Protein AF-0000000085127677 (afdb_homodimer)

Solvent-accessible surface area (backbone atoms only — not comparable to full-atom values): 38366 Å² total; per-residue (Å²): 137,76,63,18,70,44,64,73,55,46,83,66,64,70,62,56,57,54,57,67,60,68,71,52,86,83,48,43,62,21,52,59,93,54,67,36,57,87,72,43,58,60,69,57,51,51,53,11,41,50,47,28,53,69,75,38,38,52,62,23,38,24,76,62,51,40,48,37,51,64,69,30,37,47,43,50,28,52,55,39,33,79,61,53,30,76,81,55,54,45,87,47,40,32,43,24,37,18,36,49,23,35,54,30,38,48,28,66,41,42,40,38,72,70,35,34,31,36,31,40,38,59,24,51,44,58,58,53,44,31,36,19,42,39,33,34,46,61,41,53,30,56,52,51,77,49,18,64,40,59,70,61,41,49,52,50,42,69,73,60,64,35,67,33,35,45,42,43,50,35,23,20,57,44,58,15,21,35,39,38,65,70,53,44,52,48,52,42,49,48,17,48,75,67,69,25,36,33,34,40,42,42,57,27,59,80,32,33,38,87,62,76,66,69,68,48,64,77,38,46,25,81,79,39,85,67,18,53,75,23,37,32,39,31,32,40,38,35,67,74,58,28,35,2,47,23,40,15,24,32,34,38,36,69,68,62,42,53,48,31,41,55,53,38,40,32,35,31,39,39,52,35,24,36,44,39,33,21,50,24,39,31,56,70,70,60,53,54,65,62,53,41,53,52,49,23,53,54,45,39,52,21,45,50,41,41,51,51,35,42,51,70,57,45,36,75,41,43,48,67,64,82,50,53,26,38,52,34,36,31,36,31,38,60,28,52,97,75,42,69,49,42,24,62,61,42,43,57,39,14,47,77,54,33,23,42,52,38,53,30,38,68,25,27,70,48,84,54,52,50,26,22,28,33,37,22,40,44,71,37,55,54,67,55,37,42,51,33,41,49,33,41,36,51,23,59,73,97,135,76,64,19,70,43,64,73,55,45,83,67,64,71,62,54,58,55,55,66,62,63,74,52,86,82,48,42,60,20,50,60,93,54,67,35,56,88,71,43,57,58,69,57,49,52,52,11,40,50,48,27,54,70,75,39,37,52,63,22,38,23,74,62,51,40,49,35,51,64,68,29,35,48,43,49,27,52,56,39,31,77,60,54,29,75,81,55,52,44,87,47,40,32,44,23,37,17,37,48,23,36,54,31,35,49,27,66,41,43,42,36,73,71,36,33,31,36,30,39,38,58,25,50,44,58,59,53,43,30,36,19,44,39,33,34,46,60,41,54,31,57,51,52,78,48,18,64,40,62,70,61,41,49,52,49,43,71,72,58,64,35,66,34,36,44,43,43,48,35,23,20,57,43,58,16,21,35,40,38,63,68,52,44,53,49,52,41,48,48,18,46,75,67,70,25,36,33,36,41,42,42,56,27,59,79,33,32,38,87,63,77,68,68,68,48,63,76,38,46,24,81,80,38,85,67,17,53,75,24,36,32,39,31,33,42,38,33,66,76,59,31,35,2,46,23,40,15,23,33,33,39,37,67,69,61,41,53,50,31,41,55,53,39,41,33,34,30,40,38,50,36,25,36,45,39,34,22,50,25,39,32,56,70,69,60,51,54,66,62,53,41,55,52,50,24,53,53,45,39,53,22,46,50,41,41,50,52,33,42,51,71,57,44,36,74,43,44,48,66,62,84,53,54,26,38,52,33,35,31,36,32,39,58,28,52,96,76,42,70,49,41,24,64,62,40,43,57,39,12,45,76,55,33,22,44,53,36,53,30,38,71,25,26,70,49,85,54,52,49,27,22,28,32,37,23,39,43,69,39,54,54,68,53,36,44,52,33,41,48,32,42,36,51,23,60,72,98

Organism: Delftia acidovorans (strain DSM 14801 / SPH-1) (NCBI:txid398578)

Structure (mmCIF, N/CA/C/O backbone):
data_AF-0000000085127677-model_v1
#
loop_
_entity.id
_entity.type
_entity.pdbx_description
1 polymer 'Putative transcriptional regulator, GntR family'
#
loop_
_atom_site.group_PDB
_atom_site.id
_atom_site.type_symbol
_atom_site.label_atom_id
_atom_site.label_alt_id
_atom_site.label_comp_id
_atom_site.label_asym_id
_atom_site.label_entity_id
_atom_site.label_seq_id
_atom_site.pdbx_PDB_ins_code
_atom_site.Cartn_x
_atom_site.Cartn_y
_atom_site.Cartn_z
_atom_site.occupancy
_atom_site.B_iso_or_equiv
_atom_site.auth_seq_id
_atom_site.auth_comp_id
_atom_site.auth_asym_id
_atom_site.auth_atom_id
_atom_site.pdbx_PDB_model_num
ATOM 1 N N . MET A 1 1 ? -1.82 -17.406 19.344 1 90.94 1 MET A N 1
ATOM 2 C CA . MET A 1 1 ? -0.785 -17.078 18.375 1 90.94 1 MET A CA 1
ATOM 3 C C . MET A 1 1 ? 0.222 -16.094 18.953 1 90.94 1 MET A C 1
ATOM 5 O O . MET A 1 1 ? -0.141 -15.234 19.766 1 90.94 1 MET A O 1
ATOM 9 N N . GLN A 1 2 ? 1.436 -16.266 18.641 1 93.88 2 GLN A N 1
ATOM 10 C CA . GLN A 1 2 ? 2.479 -15.344 19.078 1 93.88 2 GLN A CA 1
ATOM 11 C C . GLN A 1 2 ? 2.793 -14.312 18 1 93.88 2 GLN A C 1
ATOM 13 O O . GLN A 1 2 ? 3.24 -14.672 16.906 1 93.88 2 GLN A O 1
ATOM 18 N N . PHE A 1 3 ? 2.582 -13.047 18.297 1 97.56 3 PHE A N 1
ATOM 19 C CA . PHE A 1 3 ? 2.764 -11.961 17.328 1 97.56 3 PHE A CA 1
ATOM 20 C C . PHE A 1 3 ? 4.16 -11.367 17.453 1 97.56 3 PHE A C 1
ATOM 22 O O . PHE A 1 3 ? 4.883 -11.641 18.406 1 97.56 3 PHE A O 1
ATOM 29 N N . ALA A 1 4 ? 4.566 -10.664 16.469 1 97.81 4 ALA A N 1
ATOM 30 C CA . ALA A 1 4 ? 5.883 -10.031 16.422 1 97.81 4 ALA A CA 1
ATOM 31 C C . ALA A 1 4 ? 6.039 -9.023 17.562 1 97.81 4 ALA A C 1
ATOM 33 O O . ALA A 1 4 ? 5.094 -8.297 17.891 1 97.81 4 ALA A O 1
ATOM 34 N N . ASP A 1 5 ? 7.234 -8.836 18.078 1 96.56 5 ASP A N 1
ATOM 35 C CA . ASP A 1 5 ? 7.535 -7.98 19.219 1 96.56 5 ASP A CA 1
ATOM 36 C C . ASP A 1 5 ? 7.324 -6.508 18.891 1 96.56 5 ASP A C 1
ATOM 38 O O . ASP A 1 5 ? 6.988 -5.703 19.75 1 96.56 5 ASP A O 1
ATOM 42 N N . ARG A 1 6 ? 7.477 -6.168 17.672 1 96.25 6 ARG A N 1
ATOM 43 C CA . ARG A 1 6 ? 7.395 -4.773 17.25 1 96.25 6 ARG A CA 1
ATOM 44 C C . ARG A 1 6 ? 6.004 -4.203 17.5 1 96.25 6 ARG A C 1
ATOM 46 O O . ARG A 1 6 ? 5.84 -2.99 17.641 1 96.25 6 ARG A O 1
ATOM 53 N N . LEU A 1 7 ? 4.996 -5.066 17.578 1 95.94 7 LEU A N 1
ATOM 54 C CA . LEU A 1 7 ? 3.631 -4.609 17.797 1 95.94 7 LEU A CA 1
ATOM 55 C C . LEU A 1 7 ? 3.479 -4.031 19.203 1 95.94 7 LEU A C 1
ATOM 57 O O . LEU A 1 7 ? 2.531 -3.291 19.469 1 95.94 7 LEU A O 1
ATOM 61 N N . ASN A 1 8 ? 4.367 -4.371 20.062 1 92.75 8 ASN A N 1
ATOM 62 C CA . ASN A 1 8 ? 4.336 -3.871 21.438 1 92.75 8 ASN A CA 1
ATOM 63 C C . ASN A 1 8 ? 4.785 -2.414 21.516 1 92.75 8 ASN A C 1
ATOM 65 O O . ASN A 1 8 ? 4.598 -1.753 22.531 1 92.75 8 ASN A O 1
ATOM 69 N N . ASN A 1 9 ? 5.363 -1.954 20.453 1 88.94 9 ASN A N 1
ATOM 70 C CA . ASN A 1 9 ? 5.902 -0.599 20.453 1 88.94 9 ASN A CA 1
ATOM 71 C C . ASN A 1 9 ? 4.816 0.435 20.172 1 88.94 9 ASN A C 1
ATOM 73 O O . ASN A 1 9 ? 5.043 1.637 20.312 1 88.94 9 ASN A O 1
ATOM 77 N N . VAL A 1 10 ? 3.621 -0.015 19.734 1 86.69 10 VAL A N 1
ATOM 78 C CA . VAL A 1 10 ? 2.631 0.918 19.203 1 86.69 10 VAL A CA 1
ATOM 79 C C . VAL A 1 10 ? 1.512 1.114 20.234 1 86.69 10 VAL A C 1
ATOM 81 O O . VAL A 1 10 ? 1.191 0.199 21 1 86.69 10 VAL A O 1
ATOM 84 N N . GLU A 1 11 ? 1.084 2.346 20.328 1 73.88 11 GLU A N 1
ATOM 85 C CA . GLU A 1 11 ? -0.063 2.705 21.156 1 73.88 11 GLU A CA 1
ATOM 86 C C . GLU A 1 11 ? -1.333 2.824 20.312 1 73.88 11 GLU A C 1
ATOM 88 O O . GLU A 1 11 ? -1.401 3.643 19.391 1 73.88 11 GLU A O 1
ATOM 93 N N . THR A 1 12 ? -2.105 1.865 20.062 1 63.16 12 THR A N 1
ATOM 94 C CA . THR A 1 12 ? -3.252 1.882 19.156 1 63.16 12 THR A CA 1
ATOM 95 C C . THR A 1 12 ? -4.434 2.602 19.797 1 63.16 12 THR A C 1
ATOM 97 O O . THR A 1 12 ? -5.285 3.152 19.094 1 63.16 12 THR A O 1
ATOM 100 N N . SER A 1 13 ? -4.535 2.795 20.984 1 54.28 13 SER A N 1
ATOM 101 C CA . SER A 1 13 ? -5.766 3.074 21.703 1 54.28 13 SER A CA 1
ATOM 102 C C . SER A 1 13 ? -6.285 4.473 21.406 1 54.28 13 SER A C 1
ATOM 104 O O . SER A 1 13 ? -7.473 4.652 21.109 1 54.28 13 SER A O 1
ATOM 106 N N . ALA A 1 14 ? -5.523 5.512 21.344 1 52.84 14 ALA A N 1
ATOM 107 C CA . ALA A 1 14 ? -6.102 6.848 21.422 1 52.84 14 ALA A CA 1
ATOM 108 C C . ALA A 1 14 ? -6.719 7.27 20.094 1 52.84 14 ALA A C 1
ATOM 110 O O . ALA A 1 14 ? -7.797 7.867 20.062 1 52.84 14 ALA A O 1
ATOM 111 N N . ILE A 1 15 ? -6.203 6.918 18.953 1 54.12 15 ILE A N 1
ATOM 112 C CA . ILE A 1 15 ? -6.648 7.375 17.641 1 54.12 15 ILE A CA 1
ATOM 113 C C . ILE A 1 15 ? -7.918 6.629 17.234 1 54.12 15 ILE A C 1
ATOM 115 O O . ILE A 1 15 ? -8.859 7.23 16.703 1 54.12 15 ILE A O 1
ATOM 119 N N . ARG A 1 16 ? -7.883 5.387 17.562 1 56.28 16 ARG A N 1
ATOM 120 C CA . ARG A 1 16 ? -9.047 4.59 17.188 1 56.28 16 ARG A CA 1
ATOM 121 C C . ARG A 1 16 ? -10.305 5.094 17.891 1 56.28 16 ARG A C 1
ATOM 123 O O . ARG A 1 16 ? -11.383 5.137 17.297 1 56.28 16 ARG A O 1
ATOM 130 N N . GLU A 1 17 ? -10.094 5.445 19.062 1 55.34 17 GLU A N 1
ATOM 131 C CA . GLU A 1 17 ? -11.234 5.898 19.844 1 55.34 17 GLU A CA 1
ATOM 132 C C . GLU A 1 17 ? -11.773 7.227 19.328 1 55.34 17 GLU A C 1
ATOM 134 O O . GLU A 1 17 ? -12.984 7.461 19.344 1 55.34 17 GLU A O 1
ATOM 139 N N . LEU A 1 18 ? -10.875 7.945 18.875 1 55.28 18 LEU A N 1
ATOM 140 C CA . LEU A 1 18 ? -11.305 9.258 18.406 1 55.2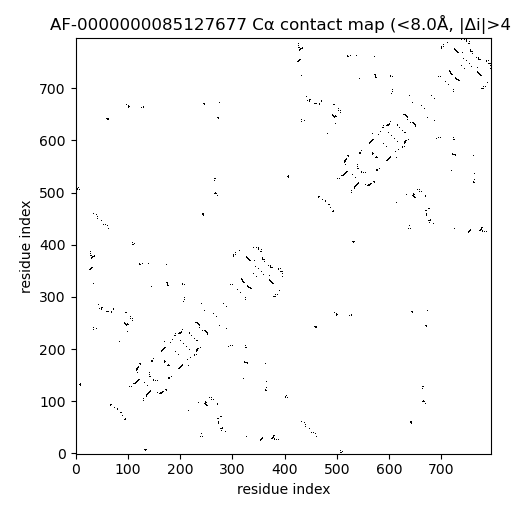8 18 LEU A CA 1
ATOM 141 C C . LEU A 1 18 ? -12.07 9.141 17.094 1 55.28 18 LEU A C 1
ATOM 143 O O . LEU A 1 18 ? -13.094 9.812 16.906 1 55.28 18 LEU A O 1
ATOM 147 N N . PHE A 1 19 ? -11.711 8.219 16.203 1 55.38 19 PHE A N 1
ATOM 148 C CA . PHE A 1 19 ? -12.32 8.141 14.875 1 55.38 19 PHE A CA 1
ATOM 149 C C . PHE A 1 19 ? -13.656 7.426 14.938 1 55.38 19 PHE A C 1
ATOM 151 O O . PHE A 1 19 ? -14.523 7.633 14.078 1 55.38 19 PHE A O 1
ATOM 158 N N . LYS A 1 20 ? -13.82 6.723 16.016 1 54.53 20 LYS A N 1
ATOM 159 C CA . LYS A 1 20 ? -15.109 6.062 16.203 1 54.53 20 LYS A CA 1
ATOM 160 C C . LYS A 1 20 ? -16.203 7.078 16.516 1 54.53 20 LYS A C 1
ATOM 162 O O . LYS A 1 20 ? -17.375 6.832 16.234 1 54.53 20 LYS A O 1
ATOM 167 N N . LEU A 1 21 ? -15.812 8.188 16.969 1 53.25 21 LEU A N 1
ATOM 168 C CA . LEU A 1 21 ? -16.766 9.203 17.375 1 53.25 21 LEU A CA 1
ATOM 169 C C . LEU A 1 21 ? -17.219 10.047 16.188 1 53.25 21 LEU A C 1
ATOM 171 O O . LEU A 1 21 ? -18.25 10.719 16.234 1 53.25 21 LEU A O 1
ATOM 175 N N . LEU A 1 22 ? -16.469 9.836 14.945 1 55.22 22 LEU A N 1
ATOM 176 C CA . LEU A 1 22 ? -16.672 10.625 13.742 1 55.22 22 LEU A CA 1
ATOM 177 C C . LEU A 1 22 ? -17.844 10.102 12.938 1 55.22 22 LEU A C 1
ATOM 179 O O . LEU A 1 22 ? -17.875 8.93 12.555 1 55.22 22 LEU A O 1
ATOM 183 N N . GLY A 1 23 ? -19.094 10.164 13.547 1 59.16 23 GLY A N 1
ATOM 184 C CA . GLY A 1 23 ? -20.156 9.68 12.68 1 59.16 23 GLY A CA 1
ATOM 185 C C . GLY A 1 23 ? -21.531 9.719 13.32 1 59.16 23 GLY A C 1
ATOM 186 O O . GLY A 1 23 ? -22.516 9.305 12.719 1 59.16 23 GLY A O 1
ATOM 187 N N . LYS A 1 24 ? -21.484 10.188 14.555 1 62.81 24 LYS A N 1
ATOM 188 C CA . LYS A 1 24 ? -22.797 10.234 15.195 1 62.81 24 LYS A CA 1
ATOM 189 C C . LYS A 1 24 ? -23.625 11.391 14.641 1 62.81 24 LYS A C 1
ATOM 191 O O . LYS A 1 24 ? -23.141 12.508 14.508 1 62.81 24 LYS A O 1
ATOM 196 N N . PRO A 1 25 ? -24.906 11.023 14.266 1 76.19 25 PRO A N 1
ATOM 197 C CA . PRO A 1 25 ? -25.781 12.078 13.758 1 76.19 25 PRO A CA 1
ATOM 198 C C . PRO A 1 25 ? -25.906 13.258 14.719 1 76.19 25 PRO A C 1
ATOM 200 O O . PRO A 1 25 ? -25.938 13.062 15.938 1 76.19 25 PRO A O 1
ATOM 203 N N . GLY A 1 26 ? -25.812 14.523 14.211 1 81 26 GLY A N 1
ATOM 204 C CA . GLY A 1 26 ? -26.031 15.719 15.008 1 81 26 GLY A CA 1
ATOM 205 C C . GLY A 1 26 ? -24.75 16.328 15.539 1 81 26 GLY A C 1
ATOM 206 O O . GLY A 1 26 ? -24.734 17.469 15.992 1 81 26 GLY A O 1
ATOM 207 N N . ILE A 1 27 ? -23.75 15.586 15.477 1 89.5 27 ILE A N 1
ATOM 208 C CA . ILE A 1 27 ? -22.469 16.078 15.969 1 89.5 27 ILE A CA 1
ATOM 209 C C . ILE A 1 27 ? -21.766 16.875 14.867 1 89.5 27 ILE A C 1
ATOM 211 O O . ILE A 1 27 ? -21.688 16.422 13.727 1 89.5 27 ILE A O 1
ATOM 215 N N . ILE A 1 28 ? -21.391 18.172 15.211 1 93.88 28 ILE A N 1
ATOM 216 C CA . ILE A 1 28 ? -20.5 18.938 14.344 1 93.88 28 ILE A CA 1
ATOM 217 C C . ILE A 1 28 ? -19.047 18.516 14.602 1 93.88 28 ILE A C 1
ATOM 219 O O . ILE A 1 28 ? -18.516 18.719 15.695 1 93.88 28 ILE A O 1
ATOM 223 N N . SER A 1 29 ? -18.469 17.922 13.609 1 92.69 29 SER A N 1
ATOM 224 C CA . SER A 1 29 ? -17.125 17.359 13.82 1 92.69 29 SER A CA 1
ATOM 225 C C . SER A 1 29 ? -16.047 18.281 13.258 1 92.69 29 SER A C 1
ATOM 227 O O . SER A 1 29 ? -16.078 18.641 12.078 1 92.69 29 SER A O 1
ATOM 229 N N . PHE A 1 30 ? -15.125 18.625 14.125 1 94.81 30 PHE A N 1
ATOM 230 C CA . PHE A 1 30 ? -13.891 19.297 13.734 1 94.81 30 PHE A CA 1
ATOM 231 C C . PHE A 1 30 ? -12.703 18.359 13.875 1 94.81 30 PHE A C 1
ATOM 233 O O . PHE A 1 30 ? -11.555 18.797 13.938 1 94.81 30 PHE A O 1
ATOM 240 N N . ALA A 1 31 ? -12.992 17.031 13.938 1 90.19 31 ALA A N 1
ATOM 241 C CA . ALA A 1 31 ? -11.969 16.047 14.258 1 90.19 31 ALA A CA 1
ATOM 242 C C . ALA A 1 31 ? -11.273 15.547 13 1 90.19 31 ALA A C 1
ATOM 244 O O . ALA A 1 31 ? -10.172 14.992 13.062 1 90.19 31 ALA A O 1
ATOM 245 N N . GLY A 1 32 ? -11.867 15.703 11.867 1 84.31 32 GLY A N 1
ATOM 246 C CA . GLY A 1 32 ? -11.375 15.078 10.648 1 84.31 32 GLY A CA 1
ATOM 247 C C . GLY A 1 32 ? -10.125 15.742 10.109 1 84.31 32 GLY A C 1
ATOM 248 O O . GLY A 1 32 ? -10.055 16.969 10.023 1 84.31 32 GLY A O 1
ATOM 249 N N . GLY A 1 33 ? -9.125 14.992 9.82 1 85.56 33 GLY A N 1
ATOM 250 C CA . GLY A 1 33 ? -7.922 15.477 9.164 1 85.56 33 GLY A CA 1
ATOM 251 C C . GLY A 1 33 ? -7.902 15.203 7.676 1 85.56 33 GLY A C 1
ATOM 252 O O . GLY A 1 33 ? -6.883 14.758 7.137 1 85.56 33 GLY A O 1
ATOM 253 N N . PHE A 1 34 ? -9.094 15.375 7.055 1 90.25 34 PHE A N 1
ATOM 254 C CA . PHE A 1 34 ? -9.211 15.062 5.633 1 90.25 34 PHE A CA 1
ATOM 255 C C . PHE A 1 34 ? -9.992 16.156 4.906 1 90.25 34 PHE A C 1
ATOM 257 O O . PHE A 1 34 ? -10.734 16.922 5.531 1 90.25 34 PHE A O 1
ATOM 264 N N . PRO A 1 35 ? -9.812 16.266 3.604 1 94.25 35 PRO A N 1
ATOM 265 C CA . PRO A 1 35 ? -10.477 17.297 2.811 1 94.25 35 PRO A CA 1
ATOM 266 C C . PRO A 1 35 ? -11.984 17.094 2.719 1 94.25 35 PRO A C 1
ATOM 268 O O . PRO A 1 35 ? -12.477 15.992 3 1 94.25 35 PRO A O 1
ATOM 271 N N . ASP A 1 36 ? -12.648 18.141 2.4 1 94.38 36 ASP A N 1
ATOM 272 C CA . ASP A 1 36 ? -14.086 18.094 2.148 1 94.38 36 ASP A CA 1
ATOM 273 C C . ASP A 1 36 ? -14.391 17.422 0.81 1 94.38 36 ASP A C 1
ATOM 275 O O . ASP A 1 36 ? -13.906 17.859 -0.235 1 94.38 36 ASP A O 1
ATOM 279 N N . SER A 1 37 ? -15.219 16.453 0.85 1 93.69 37 SER A N 1
ATOM 280 C CA . SER A 1 37 ? -15.57 15.727 -0.366 1 93.69 37 SER A CA 1
ATOM 281 C C . SER A 1 37 ? -16.266 16.641 -1.368 1 93.69 37 SER A C 1
ATOM 283 O O . SER A 1 37 ? -16.219 16.391 -2.576 1 93.69 37 SER A O 1
ATOM 285 N N . ALA A 1 38 ? -16.906 17.672 -0.867 1 92.94 38 ALA A N 1
ATOM 286 C CA . ALA A 1 38 ? -17.609 18.609 -1.729 1 92.94 38 ALA A CA 1
ATOM 287 C C . ALA A 1 38 ? -16.625 19.391 -2.602 1 92.94 38 ALA A C 1
ATOM 289 O O . ALA A 1 38 ? -17.016 20.016 -3.592 1 92.94 38 ALA A O 1
ATOM 290 N N . MET A 1 39 ? -15.344 19.359 -2.277 1 93.94 39 MET A N 1
ATOM 291 C CA . MET A 1 39 ? -14.328 20.125 -2.994 1 93.94 39 MET A CA 1
ATOM 292 C C . MET A 1 39 ? -13.711 19.297 -4.109 1 93.94 39 MET A C 1
ATOM 294 O O . MET A 1 39 ? -12.938 19.812 -4.918 1 93.94 39 MET A O 1
ATOM 298 N N . PHE A 1 40 ? -14.094 18 -4.195 1 96.75 40 PHE A N 1
ATOM 299 C CA . PHE A 1 40 ? -13.484 17.156 -5.207 1 96.75 40 PHE A CA 1
ATOM 300 C C . PHE A 1 40 ? -13.953 17.547 -6.602 1 96.75 40 PHE A C 1
ATOM 302 O O . PHE A 1 40 ? -15.133 17.828 -6.809 1 96.75 40 PHE A O 1
ATOM 309 N N . ASP A 1 41 ? -13.086 17.562 -7.508 1 98 41 ASP A N 1
ATOM 310 C CA . ASP A 1 41 ? -13.422 17.766 -8.914 1 98 41 ASP A CA 1
ATOM 311 C C . ASP A 1 41 ? -13.883 16.453 -9.555 1 98 41 ASP A C 1
ATOM 313 O O . ASP A 1 41 ? -13.203 15.898 -10.422 1 98 41 ASP A O 1
ATOM 317 N N . VAL A 1 42 ? -15.07 16.031 -9.227 1 98.19 42 VAL A N 1
ATOM 318 C CA . VAL A 1 42 ? -15.617 14.742 -9.617 1 98.19 42 VAL A CA 1
ATOM 319 C C . VAL A 1 42 ? -15.656 14.641 -11.141 1 98.19 42 VAL A C 1
ATOM 321 O O . VAL A 1 42 ? -15.258 13.625 -11.719 1 98.19 42 VAL A O 1
ATOM 324 N N . ALA A 1 43 ? -16.109 15.727 -11.797 1 98.12 43 ALA A N 1
ATOM 325 C CA . ALA A 1 43 ? -16.203 15.719 -13.258 1 98.12 43 ALA A CA 1
ATOM 326 C C . ALA A 1 43 ? -14.828 15.562 -13.891 1 98.12 43 ALA A C 1
ATOM 328 O O . ALA A 1 43 ? -14.664 14.805 -14.852 1 98.12 43 ALA A O 1
ATOM 329 N N . GLY A 1 44 ? -13.828 16.328 -13.391 1 98.56 44 GLY A N 1
ATOM 330 C CA . GLY A 1 44 ? -12.477 16.234 -13.906 1 98.56 44 GLY A CA 1
ATOM 331 C C . GLY A 1 44 ? -11.852 14.875 -13.711 1 98.56 44 GLY A C 1
ATOM 332 O O . GLY A 1 44 ? -11.203 14.344 -14.617 1 98.56 44 GLY A O 1
ATOM 333 N N . ILE A 1 45 ? -12.07 14.25 -12.562 1 98.69 45 ILE A N 1
ATOM 334 C CA . ILE A 1 45 ? -11.516 12.93 -12.258 1 98.69 45 ILE A CA 1
ATOM 335 C C . ILE A 1 45 ? -12.203 11.875 -13.109 1 98.69 45 ILE A C 1
ATOM 337 O O . ILE A 1 45 ? -11.555 10.945 -13.602 1 98.69 45 ILE A O 1
ATOM 341 N N . SER A 1 46 ? -13.523 12.031 -13.25 1 98.56 46 SER A N 1
ATOM 342 C CA . SER A 1 46 ? -14.266 11.125 -14.117 1 98.56 46 SER A CA 1
ATOM 343 C C . SER A 1 46 ? -13.727 11.164 -15.539 1 98.56 46 SER A C 1
ATOM 345 O O . SER A 1 46 ? -13.484 10.117 -16.141 1 98.56 46 SER A O 1
ATOM 347 N N . ALA A 1 47 ? -13.508 12.352 -16.078 1 98.62 47 ALA A N 1
ATOM 348 C CA . ALA A 1 47 ? -12.961 12.508 -17.422 1 98.62 47 ALA A CA 1
ATOM 349 C C . ALA A 1 47 ? -11.562 11.906 -17.516 1 98.62 47 ALA A C 1
ATOM 351 O O . ALA A 1 47 ? -11.227 11.273 -18.516 1 98.62 47 ALA A O 1
ATOM 352 N N . ALA A 1 48 ? -10.773 12.094 -16.531 1 98.75 48 ALA A N 1
ATOM 353 C CA . ALA A 1 48 ? -9.406 11.586 -16.5 1 98.75 48 ALA A CA 1
ATOM 354 C C . ALA A 1 48 ? -9.398 10.055 -16.484 1 98.75 48 ALA A C 1
ATOM 356 O O . ALA A 1 48 ? -8.594 9.43 -17.188 1 98.75 48 ALA A O 1
ATOM 357 N N . SER A 1 49 ? -10.266 9.453 -15.656 1 98.56 49 SER A N 1
ATOM 358 C CA . SER A 1 49 ? -10.344 7.996 -15.594 1 98.56 49 SER A CA 1
ATOM 359 C C . SER A 1 49 ? -10.789 7.406 -16.922 1 98.56 49 SER A C 1
ATOM 361 O O . SER A 1 49 ? -10.258 6.375 -17.359 1 98.56 49 SER A O 1
ATOM 363 N N . GLN A 1 50 ? -11.695 8.055 -17.562 1 98.31 50 GLN A N 1
ATOM 364 C CA . GLN A 1 50 ? -12.148 7.613 -18.875 1 98.31 50 GLN A CA 1
ATOM 365 C C . GLN A 1 50 ? -11.039 7.734 -19.906 1 98.31 50 GLN A C 1
ATOM 367 O O . GLN A 1 50 ? -10.844 6.836 -20.719 1 98.31 50 GLN A O 1
ATOM 372 N N . ALA A 1 51 ? -10.344 8.812 -19.875 1 98.62 51 ALA A N 1
ATOM 373 C CA . ALA A 1 51 ? -9.234 9.023 -20.797 1 98.62 51 ALA A CA 1
ATOM 374 C C . ALA A 1 51 ? -8.164 7.949 -20.625 1 98.62 51 ALA A C 1
ATOM 376 O O . ALA A 1 51 ? -7.602 7.457 -21.609 1 98.62 51 ALA A O 1
ATOM 377 N N . ALA A 1 52 ? -7.867 7.594 -19.391 1 98.44 52 ALA A N 1
ATOM 378 C CA . ALA A 1 52 ? -6.871 6.57 -19.094 1 98.44 52 ALA A CA 1
ATOM 379 C C . ALA A 1 52 ? -7.266 5.23 -19.719 1 98.44 52 ALA A C 1
ATOM 381 O O . ALA A 1 52 ? -6.426 4.543 -20.297 1 98.44 52 ALA A O 1
ATOM 382 N N . LEU A 1 53 ? -8.555 4.859 -19.609 1 98.31 53 LEU A N 1
ATOM 383 C CA . LEU A 1 53 ? -9.023 3.559 -20.078 1 98.31 53 LEU A CA 1
ATOM 384 C C . LEU A 1 53 ? -9.227 3.57 -21.594 1 98.31 53 LEU A C 1
ATOM 386 O O . LEU A 1 53 ? -9.195 2.52 -22.234 1 98.31 53 LEU A O 1
ATOM 390 N N . GLN A 1 54 ? -9.422 4.758 -22.125 1 97.88 54 GLN A N 1
ATOM 391 C CA . GLN A 1 54 ? -9.594 4.879 -23.578 1 97.88 54 GLN A CA 1
ATOM 392 C C . GLN A 1 54 ? -8.25 4.879 -24.297 1 97.88 54 GLN A C 1
ATOM 394 O O . GLN A 1 54 ? -8.094 4.246 -25.344 1 97.88 54 GLN A O 1
ATOM 399 N N . GLN A 1 55 ? -7.293 5.566 -23.734 1 97.56 55 GLN A N 1
ATOM 400 C CA . GLN A 1 55 ? -6.035 5.805 -24.438 1 97.56 55 GLN A CA 1
ATOM 401 C C . GLN A 1 55 ? -5.039 4.676 -24.188 1 97.56 55 GLN A C 1
ATOM 403 O O . GLN A 1 55 ? -4.273 4.301 -25.078 1 97.56 55 GLN A O 1
ATOM 408 N N . GLU A 1 56 ? -5.031 4.125 -23.031 1 95.69 56 GLU A N 1
ATOM 409 C CA . GLU A 1 56 ? -4.023 3.127 -22.688 1 95.69 56 GLU A CA 1
ATOM 410 C C . GLU A 1 56 ? -4.57 2.109 -21.688 1 95.69 56 GLU A C 1
ATOM 412 O O . GLU A 1 56 ? -3.969 1.878 -20.641 1 95.69 56 GLU A O 1
ATOM 417 N N . PRO A 1 57 ? -5.645 1.437 -22.062 1 96.19 57 PRO A N 1
ATOM 418 C CA . PRO A 1 57 ? -6.25 0.501 -21.125 1 96.19 57 PRO A CA 1
ATOM 419 C C . PRO A 1 57 ? -5.293 -0.609 -20.688 1 96.19 57 PRO A C 1
ATOM 421 O O . PRO A 1 57 ? -5.281 -1.003 -19.516 1 96.19 57 PRO A O 1
ATOM 424 N N . GLY A 1 58 ? -4.461 -1.176 -21.625 1 95.12 58 GLY A N 1
ATOM 425 C CA . GLY A 1 58 ? -3.502 -2.211 -21.281 1 95.12 58 GLY A CA 1
ATOM 426 C C . GLY A 1 58 ? -2.533 -1.789 -20.203 1 95.12 58 GLY A C 1
ATOM 427 O O . GLY A 1 58 ? -2.326 -2.518 -19.234 1 95.12 58 GLY A O 1
ATOM 428 N N . ALA A 1 59 ? -2.018 -0.607 -20.344 1 95.12 59 ALA A N 1
ATOM 429 C CA . ALA A 1 59 ? -1.062 -0.103 -19.359 1 95.12 59 ALA A CA 1
ATOM 430 C C . ALA A 1 59 ? -1.753 0.229 -18.047 1 95.12 59 ALA A C 1
ATOM 432 O O . ALA A 1 59 ? -1.254 -0.116 -16.969 1 95.12 59 ALA A O 1
ATOM 433 N N . ALA A 1 60 ? -2.906 0.829 -18.094 1 97.69 60 ALA A N 1
ATOM 434 C CA . ALA A 1 60 ? -3.623 1.302 -16.906 1 97.69 60 ALA A CA 1
ATOM 435 C C . ALA A 1 60 ? -4.109 0.132 -16.062 1 97.69 60 ALA A C 1
ATOM 437 O O . ALA A 1 60 ? -4.211 0.244 -14.844 1 97.69 60 ALA A O 1
ATOM 438 N N . LEU A 1 61 ? -4.398 -0.984 -16.719 1 98.19 61 LEU A N 1
ATOM 439 C CA . LEU A 1 61 ? -5.051 -2.082 -16.016 1 98.19 61 LEU A CA 1
ATOM 440 C C . LEU A 1 61 ? -4.074 -3.229 -15.773 1 98.19 61 LEU A C 1
ATOM 442 O O . LEU A 1 61 ? -4.453 -4.27 -15.227 1 98.19 61 LEU A O 1
ATOM 446 N N . GLN A 1 62 ? -2.799 -3.111 -16.094 1 96.69 62 GLN A N 1
ATOM 447 C CA . GLN A 1 62 ? -1.769 -4.137 -15.961 1 96.69 62 GLN A CA 1
ATOM 448 C C . GLN A 1 62 ? -0.833 -3.816 -14.797 1 96.69 62 GLN A C 1
ATOM 450 O O . GLN A 1 62 ? -0.835 -2.697 -14.281 1 96.69 62 GLN A O 1
ATOM 455 N N . TYR A 1 63 ? -0.065 -4.824 -14.352 1 95 63 TYR A N 1
ATOM 456 C CA . TYR A 1 63 ? 1.077 -4.566 -13.484 1 95 63 TYR A CA 1
ATOM 457 C C . TYR A 1 63 ? 1.963 -3.467 -14.055 1 95 63 TYR A C 1
ATOM 459 O O . TYR A 1 63 ? 2.137 -3.373 -15.273 1 95 63 TYR A O 1
ATOM 467 N N . GLY A 1 64 ? 2.477 -2.65 -13.211 1 94 64 GLY A N 1
ATOM 468 C CA . GLY A 1 64 ? 3.426 -1.612 -13.578 1 94 64 GLY A CA 1
ATOM 469 C C . GLY A 1 64 ? 4.738 -1.706 -12.82 1 94 64 GLY A C 1
ATOM 470 O O . GLY A 1 64 ? 4.934 -2.621 -12.016 1 94 64 GLY A O 1
ATOM 471 N N . ALA A 1 65 ? 5.578 -0.792 -13.172 1 95.12 65 ALA A N 1
ATOM 472 C CA . ALA A 1 65 ? 6.852 -0.694 -12.461 1 95.12 65 ALA A CA 1
ATOM 473 C C . ALA A 1 65 ? 6.625 -0.34 -10.992 1 95.12 65 ALA A C 1
ATOM 475 O O . ALA A 1 65 ? 5.75 0.466 -10.664 1 95.12 65 ALA A O 1
ATOM 476 N N . THR A 1 66 ? 7.418 -0.928 -10.117 1 97.31 66 THR A N 1
ATOM 477 C CA . THR A 1 66 ? 7.359 -0.602 -8.695 1 97.31 66 THR A CA 1
ATOM 478 C C . THR A 1 66 ? 7.59 0.89 -8.469 1 97.31 66 THR A C 1
ATOM 480 O O . THR A 1 66 ? 6.969 1.497 -7.598 1 97.31 66 THR A O 1
ATOM 483 N N . GLU A 1 67 ? 8.453 1.501 -9.305 1 98 67 GLU A N 1
ATOM 484 C CA . GLU A 1 67 ? 8.797 2.916 -9.203 1 98 67 GLU A CA 1
ATOM 485 C C . GLU A 1 67 ? 7.574 3.797 -9.461 1 98 67 GLU A C 1
ATOM 487 O O . GLU A 1 67 ? 7.496 4.918 -8.953 1 98 67 GLU A O 1
ATOM 492 N N . GLY A 1 68 ? 6.703 3.285 -10.289 1 98.38 68 GLY A N 1
ATOM 493 C CA . GLY A 1 68 ? 5.516 4.047 -10.633 1 98.38 68 GLY A CA 1
ATOM 494 C C . GLY A 1 68 ? 5.254 4.094 -12.125 1 98.38 68 GLY A C 1
ATOM 495 O O . GLY A 1 68 ? 6.133 3.775 -12.93 1 98.38 68 GLY A O 1
ATOM 496 N N . TYR A 1 69 ? 4.051 4.43 -12.492 1 98.06 69 TYR A N 1
ATOM 497 C CA . TYR A 1 69 ? 3.605 4.645 -13.859 1 98.06 69 TYR A CA 1
ATOM 498 C C . TYR A 1 69 ? 4.32 5.836 -14.484 1 98.06 69 TYR A C 1
ATOM 500 O O . TYR A 1 69 ? 4.223 6.961 -13.984 1 98.06 69 TYR A O 1
ATOM 508 N N . GLN A 1 70 ? 5.066 5.59 -15.57 1 98 70 GLN A N 1
ATOM 509 C CA . GLN A 1 70 ? 6 6.574 -16.109 1 98 70 GLN A CA 1
ATOM 510 C C . GLN A 1 70 ? 5.297 7.895 -16.406 1 98 70 GLN A C 1
ATOM 512 O O . GLN A 1 70 ? 5.777 8.961 -16.031 1 98 70 GLN A O 1
ATOM 517 N N . PRO A 1 71 ? 4.133 7.883 -17.094 1 98.56 71 PRO A N 1
ATOM 518 C CA . PRO A 1 71 ? 3.451 9.156 -17.344 1 98.56 71 PRO A CA 1
ATOM 519 C C . PRO A 1 71 ? 3.121 9.914 -16.062 1 98.56 71 PRO A C 1
ATOM 521 O O . PRO A 1 71 ? 3.162 11.148 -16.047 1 98.56 71 PRO A O 1
ATOM 524 N N . LEU A 1 72 ? 2.795 9.219 -14.984 1 98.88 72 LEU A N 1
ATOM 525 C CA . LEU A 1 72 ? 2.523 9.914 -13.734 1 98.88 72 LEU A CA 1
ATOM 526 C C . LEU A 1 72 ? 3.801 10.516 -13.156 1 98.88 72 LEU A C 1
ATOM 528 O O . LEU A 1 72 ? 3.793 11.641 -12.656 1 98.88 72 LEU A O 1
ATOM 532 N N . ARG A 1 73 ? 4.879 9.742 -13.141 1 98.81 73 ARG A N 1
ATOM 533 C CA . ARG A 1 73 ? 6.148 10.266 -12.656 1 98.81 73 ARG A CA 1
ATOM 534 C C . ARG A 1 73 ? 6.523 11.555 -13.383 1 98.81 73 ARG A C 1
ATOM 536 O O . ARG A 1 73 ? 7 12.508 -12.758 1 98.81 73 ARG A O 1
ATOM 543 N N . GLU A 1 74 ? 6.258 11.594 -14.695 1 98.69 74 GLU A N 1
ATOM 544 C CA . GLU A 1 74 ? 6.523 12.789 -15.484 1 98.69 74 GLU A CA 1
ATOM 545 C C . GLU A 1 74 ? 5.613 13.938 -15.07 1 98.69 74 GLU A C 1
ATOM 547 O O . GLU A 1 74 ? 6.062 15.078 -14.938 1 98.69 74 GLU A O 1
ATOM 552 N N . GLN A 1 75 ? 4.355 13.664 -14.852 1 98.69 75 GLN A N 1
ATOM 553 C CA . GLN A 1 75 ? 3.406 14.695 -14.445 1 98.69 75 GLN A CA 1
ATOM 554 C C . GLN A 1 75 ? 3.732 15.219 -13.047 1 98.69 75 GLN A C 1
ATOM 556 O O . GLN A 1 75 ? 3.566 16.406 -12.781 1 98.69 75 GLN A O 1
ATOM 561 N N . ILE A 1 76 ? 4.211 14.328 -12.156 1 98.62 76 ILE A N 1
ATOM 562 C CA . ILE A 1 76 ? 4.594 14.758 -10.812 1 98.62 76 ILE A CA 1
ATOM 563 C C . ILE A 1 76 ? 5.816 15.664 -10.891 1 98.62 76 ILE A C 1
ATOM 565 O O . ILE A 1 76 ? 5.867 16.703 -10.227 1 98.62 76 ILE A O 1
ATOM 569 N N . ALA A 1 77 ? 6.789 15.273 -11.695 1 98.44 77 ALA A N 1
ATOM 570 C CA . ALA A 1 77 ? 7.969 16.109 -11.867 1 98.44 77 ALA A CA 1
ATOM 571 C C . ALA A 1 77 ? 7.582 17.5 -12.367 1 98.44 77 ALA A C 1
ATOM 573 O O . ALA A 1 77 ? 8.086 18.516 -11.867 1 98.44 77 ALA A O 1
ATOM 574 N N . ALA A 1 78 ? 6.68 17.547 -13.328 1 97.81 78 ALA A N 1
ATOM 575 C CA . ALA A 1 78 ? 6.207 18.828 -13.859 1 97.81 78 ALA A CA 1
ATOM 576 C C . ALA A 1 78 ? 5.453 19.609 -12.789 1 97.81 78 ALA A C 1
ATOM 578 O O . ALA A 1 78 ? 5.625 20.828 -12.672 1 97.81 78 ALA A O 1
ATOM 579 N N . PHE A 1 79 ? 4.66 18.953 -12.094 1 97.12 79 PHE A N 1
ATOM 580 C CA . PHE A 1 79 ? 3.891 19.547 -11.016 1 97.12 79 PHE A CA 1
ATOM 581 C C . PHE A 1 79 ? 4.816 20.172 -9.977 1 97.12 79 PHE A C 1
ATOM 583 O O . PHE A 1 79 ? 4.582 21.297 -9.523 1 97.12 79 PHE A O 1
ATOM 590 N N . MET A 1 80 ? 5.895 19.484 -9.641 1 97.38 80 MET A N 1
ATOM 591 C CA . MET A 1 80 ? 6.871 19.969 -8.664 1 97.38 80 MET A CA 1
ATOM 592 C C . MET A 1 80 ? 7.699 21.109 -9.242 1 97.38 80 MET A C 1
ATOM 594 O O . MET A 1 80 ? 8.078 22.031 -8.523 1 97.38 80 MET A O 1
ATOM 598 N N . ALA A 1 81 ? 7.953 21.062 -10.516 1 96.94 81 ALA A N 1
ATOM 599 C CA . ALA A 1 81 ? 8.688 22.141 -11.172 1 96.94 81 ALA A CA 1
ATOM 600 C C . ALA A 1 81 ? 7.93 23.453 -11.07 1 96.94 81 ALA A C 1
ATOM 602 O O . ALA A 1 81 ? 8.539 24.516 -10.875 1 96.94 81 ALA A O 1
ATOM 603 N N . ALA A 1 82 ? 6.648 23.375 -11.195 1 94.56 82 ALA A N 1
ATOM 604 C CA . ALA A 1 82 ? 5.801 24.562 -11.102 1 94.56 82 ALA A CA 1
ATOM 605 C C . ALA A 1 82 ? 5.863 25.172 -9.703 1 94.56 82 ALA A C 1
ATOM 607 O O . ALA A 1 82 ? 5.508 26.344 -9.516 1 94.56 82 ALA A O 1
ATOM 608 N N . LYS A 1 83 ? 6.391 24.406 -8.766 1 93.94 83 LYS A N 1
ATOM 609 C CA . LYS A 1 83 ? 6.477 24.875 -7.379 1 93.94 83 LYS A CA 1
ATOM 610 C C . LYS A 1 83 ? 7.914 25.219 -7.004 1 93.94 83 LYS A C 1
ATOM 612 O O . LYS A 1 83 ? 8.227 25.391 -5.824 1 93.94 83 LYS A O 1
ATOM 617 N N . GLY A 1 84 ? 8.781 25.156 -7.992 1 95.06 84 GLY A N 1
ATOM 618 C CA . GLY A 1 84 ? 10.133 25.625 -7.75 1 95.06 84 GLY A CA 1
ATOM 619 C C . GLY A 1 84 ? 11.164 24.516 -7.703 1 95.06 84 GLY A C 1
ATOM 620 O O . GLY A 1 84 ? 12.367 24.781 -7.582 1 95.06 84 GLY A O 1
ATOM 621 N N . VAL A 1 85 ? 10.68 23.281 -7.781 1 96.25 85 VAL A N 1
ATOM 622 C CA . VAL A 1 85 ? 11.602 22.156 -7.832 1 96.25 85 VAL A CA 1
ATOM 623 C C . VAL A 1 85 ? 12.047 21.906 -9.273 1 96.25 85 VAL A C 1
ATOM 625 O O . VAL A 1 85 ? 11.477 21.047 -9.969 1 96.25 85 VAL A O 1
ATOM 628 N N . ARG A 1 86 ? 13.055 22.531 -9.852 1 87.44 86 ARG A N 1
ATOM 629 C CA . ARG A 1 86 ? 13.359 22.609 -11.281 1 87.44 86 ARG A CA 1
ATOM 630 C C . ARG A 1 86 ? 14.188 21.422 -11.734 1 87.44 86 ARG A C 1
ATOM 632 O O . ARG A 1 86 ? 14.172 21.047 -12.914 1 87.44 86 ARG A O 1
ATOM 639 N N . GLU A 1 87 ? 14.789 20.719 -10.938 1 87.56 87 GLU A N 1
ATOM 640 C CA . GLU A 1 87 ? 15.75 19.719 -11.383 1 87.56 87 GLU A CA 1
ATOM 641 C C . GLU A 1 87 ? 15.289 18.312 -11.016 1 87.56 87 GLU A C 1
ATOM 643 O O . GLU A 1 87 ? 16.094 17.375 -11.008 1 87.56 87 GLU A O 1
ATOM 648 N N . LEU A 1 88 ? 14.031 18.141 -10.875 1 96.69 88 LEU A N 1
ATOM 649 C CA . LEU A 1 88 ? 13.586 16.812 -10.461 1 96.69 88 LEU A CA 1
ATOM 650 C C . LEU A 1 88 ? 13.289 15.945 -11.68 1 96.69 88 LEU A C 1
ATOM 652 O O . LEU A 1 88 ? 12.312 16.188 -12.391 1 96.69 88 LEU A O 1
ATOM 656 N N . ALA A 1 89 ? 14.133 14.977 -11.953 1 97.62 89 ALA A N 1
ATOM 657 C CA . ALA A 1 89 ? 13.859 13.984 -12.984 1 97.62 89 ALA A CA 1
ATOM 658 C C . ALA A 1 89 ? 12.883 12.922 -12.492 1 97.62 89 ALA A C 1
ATOM 660 O O . ALA A 1 89 ? 12.906 12.555 -11.312 1 97.62 89 ALA A O 1
ATOM 661 N N . PRO A 1 90 ? 12.016 12.383 -13.414 1 97.94 90 PRO A N 1
ATOM 662 C CA . PRO A 1 90 ? 11.047 11.352 -13.023 1 97.94 90 PRO A CA 1
ATOM 663 C C . PRO A 1 90 ? 11.711 10.164 -12.328 1 97.94 90 PRO A C 1
ATOM 665 O O . PRO A 1 90 ? 11.109 9.539 -11.453 1 97.94 90 PRO A O 1
ATOM 668 N N . GLU A 1 91 ? 12.945 9.828 -12.648 1 97.06 91 GLU A N 1
ATOM 669 C CA . GLU A 1 91 ? 13.664 8.68 -12.102 1 97.06 91 GLU A CA 1
ATOM 670 C C . GLU A 1 91 ? 14.086 8.93 -10.656 1 97.06 91 GLU A C 1
ATOM 672 O O . GLU A 1 91 ? 14.492 8 -9.961 1 97.06 91 GLU A O 1
ATOM 677 N N . GLN A 1 92 ? 13.891 10.148 -10.195 1 98.06 92 GLN A N 1
ATOM 678 C CA . GLN A 1 92 ? 14.328 10.5 -8.852 1 98.06 92 GLN A CA 1
ATOM 679 C C . GLN A 1 92 ? 13.18 10.398 -7.855 1 98.06 92 GLN A C 1
ATOM 681 O O . GLN A 1 92 ? 13.312 10.805 -6.699 1 98.06 92 GLN A O 1
ATOM 686 N N . LEU A 1 93 ? 12.07 9.891 -8.312 1 98.56 93 LEU A N 1
ATOM 687 C CA . LEU A 1 93 ? 10.984 9.68 -7.371 1 98.56 93 LEU A CA 1
ATOM 688 C C . LEU A 1 93 ? 10.359 8.297 -7.559 1 98.56 93 LEU A C 1
ATOM 690 O O . LEU A 1 93 ? 10.5 7.688 -8.625 1 98.56 93 LEU A O 1
ATOM 694 N N . VAL A 1 94 ? 9.797 7.77 -6.523 1 98.81 94 VAL A N 1
ATOM 695 C CA . VAL A 1 94 ? 8.961 6.574 -6.547 1 98.81 94 VAL A CA 1
ATOM 696 C C . VAL A 1 94 ? 7.535 6.938 -6.121 1 98.81 94 VAL A C 1
ATOM 698 O O . VAL A 1 94 ? 7.34 7.707 -5.18 1 98.81 94 VAL A O 1
ATOM 701 N N . VAL A 1 95 ? 6.539 6.473 -6.949 1 98.94 95 VAL A N 1
ATOM 702 C CA . VAL A 1 95 ? 5.141 6.68 -6.594 1 98.94 95 VAL A CA 1
ATOM 703 C C . VAL A 1 95 ? 4.754 5.746 -5.449 1 98.94 95 VAL A C 1
ATOM 705 O O . VAL A 1 95 ? 5.109 4.562 -5.457 1 98.94 95 VAL A O 1
ATOM 708 N N . THR A 1 96 ? 4.07 6.27 -4.477 1 98.88 96 THR A N 1
ATOM 709 C CA . THR A 1 96 ? 3.686 5.496 -3.303 1 98.88 96 THR A CA 1
ATOM 710 C C . THR A 1 96 ? 2.172 5.508 -3.119 1 98.88 96 THR A C 1
ATOM 712 O O . THR A 1 96 ? 1.477 6.344 -3.705 1 98.88 96 THR A O 1
ATOM 715 N N . THR A 1 97 ? 1.615 4.535 -2.373 1 98.75 97 THR A N 1
ATOM 716 C CA . THR A 1 97 ? 0.199 4.484 -2.027 1 98.75 97 THR A CA 1
ATOM 717 C C . THR A 1 97 ? -0.122 5.469 -0.908 1 98.75 97 THR A C 1
ATOM 719 O O . THR A 1 97 ? -0.281 5.074 0.249 1 98.75 97 THR A O 1
ATOM 722 N N . GLY A 1 98 ? -0.205 6.703 -1.301 1 97.94 98 GLY A N 1
ATOM 723 C CA . GLY A 1 98 ? -0.224 7.805 -0.351 1 97.94 98 GLY A CA 1
ATOM 724 C C . GLY A 1 98 ? 1.142 8.109 0.235 1 97.94 98 GLY A C 1
ATOM 725 O O . GLY A 1 98 ? 2.064 7.301 0.13 1 97.94 98 GLY A O 1
ATOM 726 N N . SER A 1 99 ? 1.243 9.281 0.858 1 97.62 99 SER A N 1
ATOM 727 C CA . SER A 1 99 ? 2.525 9.664 1.443 1 97.62 99 SER A CA 1
ATOM 728 C C . SER A 1 99 ? 2.834 8.828 2.682 1 97.62 99 SER A C 1
ATOM 730 O O . SER A 1 99 ? 3.994 8.695 3.076 1 97.62 99 SER A O 1
ATOM 732 N N . GLN A 1 100 ? 1.771 8.273 3.312 1 97.69 100 GLN A N 1
ATOM 733 C CA . GLN A 1 100 ? 1.987 7.398 4.457 1 97.69 100 GLN A CA 1
ATOM 734 C C . GLN A 1 100 ? 2.904 6.234 4.09 1 97.69 100 GLN A C 1
ATOM 736 O O . GLN A 1 100 ? 3.74 5.82 4.895 1 97.69 100 GLN A O 1
ATOM 741 N N . GLN A 1 101 ? 2.766 5.668 2.883 1 98.75 101 GLN A N 1
ATOM 742 C CA . GLN A 1 101 ? 3.645 4.57 2.492 1 98.75 101 GLN A CA 1
ATOM 743 C C . GLN A 1 101 ? 5.086 5.051 2.33 1 98.75 101 GLN A C 1
ATOM 745 O O . GLN A 1 101 ? 6.027 4.301 2.602 1 98.75 101 GLN A O 1
ATOM 750 N N . ALA A 1 102 ? 5.27 6.281 1.826 1 98.88 102 ALA A N 1
ATOM 751 C CA . ALA A 1 102 ? 6.625 6.82 1.759 1 98.88 102 ALA A CA 1
ATOM 752 C C . ALA A 1 102 ? 7.297 6.797 3.129 1 98.88 102 ALA A C 1
ATOM 754 O O . ALA A 1 102 ? 8.461 6.41 3.252 1 98.88 102 ALA A O 1
ATOM 755 N N . LEU A 1 103 ? 6.555 7.191 4.137 1 98.75 103 LEU A N 1
ATOM 756 C CA . LEU A 1 103 ? 7.074 7.207 5.5 1 98.75 103 LEU A CA 1
ATOM 757 C C . LEU A 1 103 ? 7.348 5.793 5.996 1 98.75 103 LEU A C 1
ATOM 759 O O . LEU A 1 103 ? 8.359 5.547 6.66 1 98.75 103 LEU A O 1
ATOM 763 N N . ASP A 1 104 ? 6.449 4.898 5.688 1 98.69 104 ASP A N 1
ATOM 764 C CA . ASP A 1 104 ? 6.652 3.496 6.035 1 98.69 104 ASP A CA 1
ATOM 765 C C . ASP A 1 104 ? 7.918 2.945 5.379 1 98.69 104 ASP A C 1
ATOM 767 O O . ASP A 1 104 ? 8.688 2.225 6.012 1 98.69 104 ASP A O 1
ATOM 771 N N . LEU A 1 105 ? 8.109 3.234 4.062 1 98.81 105 LEU A N 1
ATOM 772 C CA . LEU A 1 105 ? 9.281 2.779 3.33 1 98.81 105 LEU A CA 1
ATOM 773 C C . LEU A 1 105 ? 10.555 3.363 3.93 1 98.81 105 LEU A C 1
ATOM 775 O O . LEU A 1 105 ? 11.578 2.676 4.016 1 98.81 105 LEU A O 1
ATOM 779 N N . LEU A 1 106 ? 10.5 4.633 4.328 1 98.81 106 LEU A N 1
ATOM 780 C CA . LEU A 1 106 ? 11.656 5.234 4.992 1 98.81 106 LEU A CA 1
ATOM 781 C C . LEU A 1 106 ? 11.961 4.512 6.301 1 98.81 106 LEU A C 1
ATOM 783 O O . LEU A 1 106 ? 13.125 4.215 6.59 1 98.81 106 LEU A O 1
ATOM 787 N N . GLY A 1 107 ? 10.93 4.258 7.102 1 98.56 107 GLY A N 1
ATOM 788 C CA . GLY A 1 107 ? 11.141 3.486 8.32 1 98.56 107 GLY A CA 1
ATOM 789 C C . GLY A 1 107 ? 11.75 2.121 8.062 1 98.56 107 GLY A C 1
ATOM 790 O O . GLY A 1 107 ? 12.742 1.748 8.695 1 98.56 107 GLY A O 1
ATOM 791 N N . LYS A 1 108 ? 11.148 1.407 7.09 1 98.06 108 LYS A N 1
ATOM 792 C CA . LYS A 1 108 ? 11.57 0.056 6.73 1 98.06 108 LYS A CA 1
ATOM 793 C C . LYS A 1 108 ? 13.023 0.045 6.246 1 98.06 108 LYS A C 1
ATOM 795 O O . LYS A 1 108 ? 13.766 -0.896 6.523 1 98.06 108 LYS A O 1
ATOM 800 N N . THR A 1 109 ? 13.477 1.061 5.543 1 98.19 109 THR A N 1
ATOM 801 C CA . THR A 1 109 ? 14.773 1.109 4.883 1 98.19 109 THR A CA 1
ATOM 802 C C . THR A 1 109 ? 15.844 1.63 5.84 1 98.19 109 THR A C 1
ATOM 804 O O . THR A 1 109 ? 17.016 1.264 5.723 1 98.19 109 THR A O 1
ATOM 807 N N . MET A 1 110 ? 15.469 2.459 6.828 1 98.56 110 MET A N 1
ATOM 808 C CA . MET A 1 110 ? 16.484 3.225 7.539 1 98.56 110 MET A CA 1
ATOM 809 C C . MET A 1 110 ? 16.578 2.781 9 1 98.56 110 MET A C 1
ATOM 811 O O . MET A 1 110 ? 17.656 2.852 9.602 1 98.56 110 MET A O 1
ATOM 815 N N . ILE A 1 111 ? 15.5 2.322 9.617 1 98.38 111 ILE A N 1
ATOM 816 C CA . ILE A 1 111 ? 15.438 2.301 11.07 1 98.38 111 ILE A CA 1
ATOM 817 C C . ILE A 1 111 ? 15.703 0.885 11.578 1 98.38 111 ILE A C 1
ATOM 819 O O . ILE A 1 111 ? 15.102 -0.078 11.102 1 98.38 111 ILE A O 1
ATOM 823 N N . ASN A 1 112 ? 16.594 0.722 12.461 1 97.44 112 ASN A N 1
ATOM 824 C CA . ASN A 1 112 ? 16.766 -0.451 13.312 1 97.44 112 ASN A CA 1
ATOM 825 C C . ASN A 1 112 ? 16.203 -0.224 14.711 1 97.44 112 ASN A C 1
ATOM 827 O O . ASN A 1 112 ? 16.078 0.918 15.156 1 97.44 112 ASN A O 1
ATOM 831 N N . PRO A 1 113 ? 15.773 -1.361 15.398 1 96.38 113 PRO A N 1
ATOM 832 C CA . PRO A 1 113 ? 15.391 -1.181 16.797 1 96.38 113 PRO A CA 1
ATOM 833 C C . PRO A 1 113 ? 16.469 -0.457 17.609 1 96.38 113 PRO A C 1
ATOM 835 O O . PRO A 1 113 ? 17.641 -0.818 17.547 1 96.38 113 PRO A O 1
ATOM 838 N N . GLY A 1 114 ? 16.031 0.63 18.281 1 97.19 114 GLY A N 1
ATOM 839 C CA . GLY A 1 114 ? 16.953 1.386 19.109 1 97.19 114 GLY A CA 1
ATOM 840 C C . GLY A 1 114 ? 17.438 2.66 18.453 1 97.19 114 GLY A C 1
ATOM 841 O O . GLY A 1 114 ? 17.969 3.551 19.125 1 97.19 114 GLY A O 1
ATOM 842 N N . ASP A 1 115 ? 17.297 2.766 17.125 1 98.44 115 ASP A N 1
ATOM 843 C CA . ASP A 1 115 ? 17.672 3.998 16.438 1 98.44 115 ASP A CA 1
ATOM 844 C C . ASP A 1 115 ? 16.844 5.18 16.938 1 98.44 115 ASP A C 1
ATOM 846 O O . ASP A 1 115 ? 15.688 5.008 17.328 1 98.44 115 ASP A O 1
ATOM 850 N N . LYS A 1 116 ? 17.422 6.371 16.938 1 98.69 116 LYS A N 1
ATOM 851 C CA . LYS A 1 116 ? 16.719 7.594 17.328 1 98.69 116 LYS A CA 1
ATOM 852 C C . LYS A 1 116 ? 16.203 8.336 16.094 1 98.69 116 LYS A C 1
ATOM 854 O O . LYS A 1 116 ? 16.875 8.391 15.062 1 98.69 116 LYS A O 1
ATOM 859 N N . VAL A 1 117 ? 15.023 8.812 16.234 1 98.81 117 VAL A N 1
ATOM 860 C CA . VAL A 1 117 ? 14.383 9.656 15.234 1 98.81 117 VAL A CA 1
ATOM 861 C C . VAL A 1 117 ? 13.852 10.922 15.898 1 98.81 117 VAL A C 1
ATOM 863 O O . VAL A 1 117 ? 13.281 10.867 16.984 1 98.81 117 VAL A O 1
ATOM 866 N N . ILE A 1 118 ? 14.094 12.094 15.266 1 98.88 118 ILE A N 1
ATOM 867 C CA . ILE A 1 118 ? 13.555 13.336 15.789 1 98.88 118 ILE A CA 1
ATOM 868 C C . ILE A 1 118 ? 12.367 13.781 14.945 1 98.88 118 ILE A C 1
ATOM 870 O O . ILE A 1 118 ? 12.43 13.773 13.711 1 98.88 118 ILE A O 1
ATOM 874 N N . VAL A 1 119 ? 11.273 14.07 15.602 1 98.75 119 VAL A N 1
ATOM 875 C CA . VAL A 1 119 ? 10.086 14.625 14.969 1 98.75 119 VAL A CA 1
ATOM 876 C C . VAL A 1 119 ? 9.688 15.922 15.672 1 98.75 119 VAL A C 1
ATOM 878 O O . VAL A 1 119 ? 10.18 16.219 16.766 1 98.75 119 VAL A O 1
ATOM 881 N N . GLU A 1 120 ? 8.828 16.656 15.039 1 98.12 120 GLU A N 1
ATOM 882 C CA . GLU A 1 120 ? 8.266 17.828 15.688 1 98.12 120 GLU A CA 1
ATOM 883 C C . GLU A 1 120 ? 7.359 17.422 16.859 1 98.12 120 GLU A C 1
ATOM 885 O O . GLU A 1 120 ? 6.738 16.359 16.828 1 98.12 120 GLU A O 1
ATOM 890 N N . GLY A 1 121 ? 7.324 18.266 17.906 1 97.56 121 GLY A N 1
ATOM 891 C CA . GLY A 1 121 ? 6.328 18.156 18.969 1 97.56 121 GLY A CA 1
ATOM 892 C C . GLY A 1 121 ? 5.375 19.344 19 1 97.56 121 GLY A C 1
ATOM 893 O O . GLY A 1 121 ? 5.719 20.406 19.516 1 97.56 121 GLY A O 1
ATOM 894 N N . PRO A 1 122 ? 4.125 19.266 18.578 1 96.81 122 PRO A N 1
ATOM 895 C CA . PRO A 1 122 ? 3.4 18.094 18.078 1 96.81 122 PRO A CA 1
ATOM 896 C C . PRO A 1 122 ? 3.676 17.797 16.609 1 96.81 122 PRO A C 1
ATOM 898 O O . PRO A 1 122 ? 4.219 18.656 15.898 1 96.81 122 PRO A O 1
ATOM 901 N N . THR A 1 123 ? 3.391 16.578 16.172 1 97 123 THR A N 1
ATOM 902 C CA . THR A 1 123 ? 3.479 16.188 14.773 1 97 123 THR A CA 1
ATOM 903 C C . THR A 1 123 ? 2.414 15.148 14.43 1 97 123 THR A C 1
ATOM 905 O O . THR A 1 123 ? 1.529 14.867 15.242 1 97 123 THR A O 1
ATOM 908 N N . PHE A 1 124 ? 2.412 14.672 13.258 1 95.06 124 PHE A N 1
ATOM 909 C CA . PHE A 1 124 ? 1.416 13.734 12.75 1 95.06 124 PHE A CA 1
ATOM 910 C C . PHE A 1 124 ? 1.513 12.398 13.477 1 95.06 124 PHE A C 1
ATOM 912 O O . PHE A 1 124 ? 2.543 11.727 13.414 1 95.06 124 PHE A O 1
ATOM 919 N N . LEU A 1 125 ? 0.482 11.961 14.086 1 92.5 125 LEU A N 1
ATOM 920 C CA . LEU A 1 125 ? 0.441 10.812 14.984 1 92.5 125 LEU A CA 1
ATOM 921 C C . LEU A 1 125 ? 0.799 9.523 14.242 1 92.5 125 LEU A C 1
ATOM 923 O O . LEU A 1 125 ? 1.51 8.672 14.781 1 92.5 125 LEU A O 1
ATOM 927 N N . ALA A 1 126 ? 0.297 9.328 13.008 1 92.75 126 ALA A N 1
ATOM 928 C CA . ALA A 1 126 ? 0.539 8.086 12.281 1 92.75 126 ALA A CA 1
ATOM 929 C C . ALA A 1 126 ? 2.029 7.883 12.016 1 92.75 126 ALA A C 1
ATOM 931 O O . ALA A 1 126 ? 2.518 6.75 12.016 1 92.75 126 ALA A O 1
ATOM 932 N N . THR A 1 127 ? 2.744 8.953 11.789 1 95.06 127 THR A N 1
ATOM 933 C CA . THR A 1 127 ? 4.176 8.867 11.531 1 95.06 127 THR A CA 1
ATOM 934 C C . THR A 1 127 ? 4.93 8.438 12.789 1 95.06 127 THR A C 1
ATOM 936 O O . THR A 1 127 ? 5.887 7.668 12.711 1 95.06 127 THR A O 1
ATOM 939 N N . ILE A 1 128 ? 4.5 8.977 13.961 1 96.44 128 ILE A N 1
ATOM 940 C CA . ILE A 1 128 ? 5.094 8.562 15.227 1 96.44 128 ILE A CA 1
ATOM 941 C C . ILE A 1 128 ? 4.969 7.047 15.383 1 96.44 128 ILE A C 1
ATOM 943 O O . ILE A 1 128 ? 5.961 6.359 15.625 1 96.44 128 ILE A O 1
ATOM 947 N N . GLN A 1 129 ? 3.768 6.555 15.156 1 95.25 129 GLN A N 1
ATOM 948 C CA . GLN A 1 129 ? 3.502 5.129 15.328 1 95.25 129 GLN A CA 1
ATOM 949 C C . GLN A 1 129 ? 4.238 4.301 14.281 1 95.25 129 GLN A C 1
ATOM 951 O O . GLN A 1 129 ? 4.723 3.209 14.57 1 95.25 129 GLN A O 1
ATOM 956 N N . CYS A 1 130 ? 4.328 4.805 13.102 1 96.56 130 CYS A N 1
ATOM 957 C CA . CYS A 1 130 ? 5.043 4.141 12.016 1 96.56 130 CYS A CA 1
ATOM 958 C C . CYS A 1 130 ? 6.5 3.9 12.383 1 96.56 130 CYS A C 1
ATOM 960 O O . CYS A 1 130 ? 7.004 2.783 12.258 1 96.56 130 CYS A O 1
ATOM 962 N N . PHE A 1 131 ? 7.199 4.941 12.859 1 98.12 131 PHE A N 1
ATOM 963 C CA . PHE A 1 131 ? 8.609 4.812 13.203 1 98.12 131 PHE A CA 1
ATOM 964 C C . PHE A 1 131 ? 8.789 3.936 14.438 1 98.12 131 PHE A C 1
ATOM 966 O O . PHE A 1 131 ? 9.75 3.172 14.531 1 98.12 131 PHE A O 1
ATOM 973 N N . ARG A 1 132 ? 7.809 3.994 15.391 1 97.19 132 ARG A N 1
ATOM 974 C CA . ARG A 1 132 ? 7.867 3.133 16.562 1 97.19 132 ARG A CA 1
ATOM 975 C C . ARG A 1 132 ? 7.719 1.665 16.172 1 97.19 132 ARG A C 1
ATOM 977 O O . ARG A 1 132 ? 8.352 0.793 16.766 1 97.19 132 ARG A O 1
ATOM 984 N N . LEU A 1 133 ? 6.906 1.411 15.219 1 96.75 133 LEU A N 1
ATOM 985 C CA . LEU A 1 133 ? 6.711 0.048 14.742 1 96.75 133 LEU A CA 1
ATOM 986 C C . LEU A 1 133 ? 8.031 -0.559 14.273 1 96.75 133 LEU A C 1
ATOM 988 O O . LEU A 1 133 ? 8.234 -1.769 14.391 1 96.75 133 LEU A O 1
ATOM 992 N N . TYR A 1 134 ? 8.938 0.287 13.758 1 97.44 134 TYR A N 1
ATOM 993 C CA . TYR A 1 134 ? 10.234 -0.192 13.297 1 97.44 134 TYR A CA 1
ATOM 994 C C . TYR A 1 134 ? 11.273 -0.104 14.414 1 97.44 134 TYR A C 1
ATOM 996 O O . TYR A 1 134 ? 12.469 -0.315 14.172 1 97.44 134 TYR A O 1
ATOM 1004 N N . GLY A 1 135 ? 10.82 0.301 15.664 1 97.12 135 GLY A N 1
ATOM 1005 C CA . GLY A 1 135 ? 11.656 0.198 16.859 1 97.12 135 GLY A CA 1
ATOM 1006 C C . GLY A 1 135 ? 12.375 1.49 17.188 1 97.12 135 GLY A C 1
ATOM 1007 O O . GLY A 1 135 ? 13.273 1.505 18.031 1 97.12 135 GLY A O 1
ATOM 1008 N N . ALA A 1 136 ? 11.992 2.59 16.609 1 98.12 136 ALA A N 1
ATOM 1009 C CA . ALA A 1 136 ? 12.664 3.867 16.844 1 98.12 136 ALA A CA 1
ATOM 1010 C C . ALA A 1 136 ? 12.344 4.414 18.219 1 98.12 136 ALA A C 1
ATOM 1012 O O . ALA A 1 136 ? 11.211 4.289 18.703 1 98.12 136 ALA A O 1
ATOM 1013 N N . GLU A 1 137 ? 13.32 4.945 18.828 1 98.12 137 GLU A N 1
ATOM 1014 C CA . GLU A 1 137 ? 13.086 5.918 19.891 1 98.12 137 GLU A CA 1
ATOM 1015 C C . GLU A 1 137 ? 12.773 7.297 19.312 1 98.12 137 GLU A C 1
ATOM 1017 O O . GLU A 1 137 ? 13.664 7.961 18.766 1 98.12 137 GLU A O 1
ATOM 1022 N N . VAL A 1 138 ? 11.586 7.773 19.453 1 98.25 138 VAL A N 1
ATOM 1023 C CA . VAL A 1 138 ? 11.141 9 18.812 1 98.25 138 VAL A CA 1
ATOM 1024 C C . VAL A 1 138 ? 11.266 10.172 19.781 1 98.25 138 VAL A C 1
ATOM 1026 O O . VAL A 1 138 ? 10.672 10.148 20.859 1 98.25 138 VAL A O 1
ATOM 1029 N N . ILE A 1 139 ? 12.031 11.164 19.359 1 98.44 139 ILE A N 1
ATOM 1030 C CA . ILE A 1 139 ? 12.344 12.344 20.156 1 98.44 139 ILE A CA 1
ATOM 1031 C C . ILE A 1 139 ? 11.641 13.562 19.562 1 98.44 139 ILE A C 1
ATOM 1033 O O . ILE A 1 139 ? 11.617 13.75 18.344 1 98.44 139 ILE A O 1
ATOM 1037 N N . SER A 1 140 ? 11.094 14.438 20.422 1 97.75 140 SER A N 1
ATOM 1038 C CA . SER A 1 140 ? 10.344 15.594 19.969 1 97.75 140 SER A CA 1
ATOM 1039 C C . SER A 1 140 ? 11.211 16.859 19.969 1 97.75 140 SER A C 1
ATOM 1041 O O . SER A 1 140 ? 11.883 17.156 20.953 1 97.75 140 SER A O 1
ATOM 1043 N N . ALA A 1 141 ? 11.234 17.5 18.891 1 98.19 141 ALA A N 1
ATOM 1044 C CA . ALA A 1 141 ? 11.781 18.844 18.797 1 98.19 141 ALA A CA 1
ATOM 1045 C C . ALA A 1 141 ? 10.688 19.891 18.984 1 98.19 141 ALA A C 1
ATOM 1047 O O . ALA A 1 141 ? 9.609 19.797 18.391 1 98.19 141 ALA A O 1
ATOM 1048 N N . PRO A 1 142 ? 10.938 20.922 19.75 1 97.62 142 PRO A N 1
ATOM 1049 C CA . PRO A 1 142 ? 9.906 21.938 19.969 1 97.62 142 PRO A CA 1
ATOM 1050 C C . PRO A 1 142 ? 9.648 22.797 18.719 1 97.62 142 PRO A C 1
ATOM 1052 O O . PRO A 1 142 ? 10.57 23.047 17.938 1 97.62 142 PRO A O 1
ATOM 1055 N N . ILE A 1 143 ? 8.391 23.188 18.594 1 96.12 143 ILE A N 1
ATOM 1056 C CA . ILE A 1 143 ? 8.023 24.062 17.5 1 96.12 143 ILE A CA 1
ATOM 1057 C C . ILE A 1 143 ? 7.375 25.344 18.031 1 96.12 143 ILE A C 1
ATOM 1059 O O . ILE A 1 143 ? 6.949 25.375 19.188 1 96.12 143 ILE A O 1
ATOM 1063 N N . ASP A 1 144 ? 7.391 26.391 17.281 1 94.31 144 ASP A N 1
ATOM 1064 C CA . ASP A 1 144 ? 6.625 27.625 17.5 1 94.31 144 ASP A CA 1
ATOM 1065 C C . ASP A 1 144 ? 5.914 28.062 16.219 1 94.31 144 ASP A C 1
ATOM 1067 O O . ASP A 1 144 ? 5.652 27.234 15.336 1 94.31 144 ASP A O 1
ATOM 1071 N N . ALA A 1 145 ? 5.449 29.266 16.141 1 90.25 145 ALA A N 1
ATOM 1072 C CA . ALA A 1 145 ? 4.672 29.766 15 1 90.25 145 ALA A CA 1
ATOM 1073 C C . ALA A 1 145 ? 5.461 29.641 13.703 1 90.25 145 ALA A C 1
ATOM 1075 O O . ALA A 1 145 ? 4.875 29.562 12.617 1 90.25 145 ALA A O 1
ATOM 1076 N N . GLU A 1 146 ? 6.781 29.578 13.859 1 94.75 146 GLU A N 1
ATOM 1077 C CA . GLU A 1 146 ? 7.645 29.484 12.688 1 94.75 146 GLU A CA 1
ATOM 1078 C C . GLU A 1 146 ? 8.203 28.078 12.516 1 94.75 146 GLU A C 1
ATOM 1080 O O . GLU A 1 146 ? 9.281 27.891 11.953 1 94.75 146 GLU A O 1
ATOM 1085 N N . GLY A 1 147 ? 7.551 27.125 13.016 1 95.38 147 GLY A N 1
ATOM 1086 C CA . GLY A 1 147 ? 7.938 25.734 12.852 1 95.38 147 GLY A CA 1
ATOM 1087 C C . GLY A 1 147 ? 8.977 25.266 13.859 1 95.38 147 GLY A C 1
ATOM 1088 O O . GLY A 1 147 ? 9.039 25.797 14.977 1 95.38 147 GLY A O 1
ATOM 1089 N N . ALA A 1 148 ? 9.711 24.266 13.531 1 97.81 148 ALA A N 1
ATOM 1090 C CA . ALA A 1 148 ? 10.711 23.672 14.414 1 97.81 148 ALA A CA 1
ATOM 1091 C C . ALA A 1 148 ? 11.742 24.719 14.836 1 97.81 148 ALA A C 1
ATOM 1093 O O . ALA A 1 148 ? 12.227 25.5 14.008 1 97.81 148 ALA A O 1
ATOM 1094 N N . GLN A 1 149 ? 12.039 24.781 16.141 1 98.5 149 GLN A N 1
ATOM 1095 C CA . GLN A 1 149 ? 13.078 25.672 16.641 1 98.5 149 GLN A CA 1
ATOM 1096 C C . GLN A 1 149 ? 14.469 25.125 16.312 1 98.5 149 GLN A C 1
ATOM 1098 O O . GLN A 1 149 ? 14.938 24.188 16.969 1 98.5 149 GLN A O 1
ATOM 1103 N N . VAL A 1 150 ? 15.156 25.734 15.422 1 98.44 150 VAL A N 1
ATOM 1104 C CA . VAL A 1 150 ? 16.328 25.156 14.773 1 98.44 150 VAL A CA 1
ATOM 1105 C C . VAL A 1 150 ? 17.469 25.062 15.773 1 98.44 150 VAL A C 1
ATOM 1107 O O . VAL A 1 150 ? 18.297 24.141 15.695 1 98.44 150 VAL A O 1
ATOM 1110 N N . ASP A 1 151 ? 17.562 26 16.766 1 98.44 151 ASP A N 1
ATOM 1111 C CA . ASP A 1 151 ? 18.594 25.906 17.781 1 98.44 151 ASP A CA 1
ATOM 1112 C C . ASP A 1 151 ? 18.406 24.656 18.641 1 98.44 151 ASP A C 1
ATOM 1114 O O . ASP A 1 151 ? 19.359 23.906 18.891 1 98.44 151 ASP A O 1
ATOM 1118 N N . ALA A 1 152 ? 17.219 24.453 19.047 1 98.62 152 ALA A N 1
ATOM 1119 C CA . ALA A 1 152 ? 16.906 23.25 19.812 1 98.62 152 ALA A CA 1
ATOM 1120 C C . ALA A 1 152 ? 17.094 21.984 18.969 1 98.62 152 ALA A C 1
ATOM 1122 O O . ALA A 1 152 ? 17.578 20.969 19.469 1 98.62 152 ALA A O 1
ATOM 1123 N N . LEU A 1 153 ? 16.719 22.062 17.781 1 98.75 153 LEU A N 1
ATOM 1124 C CA . LEU A 1 153 ? 16.875 20.953 16.859 1 98.75 153 LEU A CA 1
ATOM 1125 C C . LEU A 1 153 ? 18.344 20.578 16.703 1 98.75 153 LEU A C 1
ATOM 1127 O O . LEU A 1 153 ? 18.688 19.391 16.75 1 98.75 153 LEU A O 1
ATOM 1131 N N . GLU A 1 154 ? 19.156 21.562 16.531 1 98.81 154 GLU A N 1
ATOM 1132 C CA . GLU A 1 154 ? 20.578 21.297 16.391 1 98.81 154 GLU A CA 1
ATOM 1133 C C . GLU A 1 154 ? 21.141 20.609 17.641 1 98.81 154 GLU A C 1
ATOM 1135 O O . GLU A 1 154 ? 21.938 19.688 17.547 1 98.81 154 GLU A O 1
ATOM 1140 N N . GLN A 1 155 ? 20.719 21.109 18.781 1 98.81 155 GLN A N 1
ATOM 1141 C CA . GLN A 1 155 ? 21.172 20.5 20.031 1 98.81 155 GLN A CA 1
ATOM 1142 C C . GLN A 1 155 ? 20.75 19.031 20.094 1 98.81 155 GLN A C 1
ATOM 1144 O O . GLN A 1 155 ? 21.547 18.172 20.5 1 98.81 155 GLN A O 1
ATOM 1149 N N . LEU A 1 156 ? 19.547 18.734 19.75 1 98.81 156 LEU A N 1
ATOM 1150 C CA . LEU A 1 156 ? 19.031 17.375 19.766 1 98.81 156 LEU A CA 1
ATOM 1151 C C . LEU A 1 156 ? 19.781 16.5 18.781 1 98.81 156 LEU A C 1
ATOM 1153 O O . LEU A 1 156 ? 20.094 15.344 19.094 1 98.81 156 LEU A O 1
ATOM 1157 N N . ILE A 1 157 ? 20.047 17.047 17.562 1 98.81 157 ILE A N 1
ATOM 1158 C CA . ILE A 1 157 ? 20.781 16.297 16.547 1 98.81 157 ILE A CA 1
ATOM 1159 C C . ILE A 1 157 ? 22.188 15.953 17.078 1 98.81 157 ILE A C 1
ATOM 1161 O O . ILE A 1 157 ? 22.641 14.812 16.969 1 98.81 157 ILE A O 1
ATOM 1165 N N . ALA A 1 158 ? 22.812 16.938 17.656 1 98.75 158 ALA A N 1
ATOM 1166 C CA . ALA A 1 158 ? 24.156 16.734 18.172 1 98.75 158 ALA A CA 1
ATOM 1167 C C . ALA A 1 158 ? 24.156 15.711 19.297 1 98.75 158 ALA A C 1
ATOM 1169 O O . ALA A 1 158 ? 25.078 14.891 19.391 1 98.75 158 ALA A O 1
ATOM 1170 N N . GLU A 1 159 ? 23.203 15.734 20.094 1 98.69 159 GLU A N 1
ATOM 1171 C CA . GLU A 1 159 ? 23.125 14.883 21.281 1 98.69 159 GLU A CA 1
ATOM 1172 C C . GLU A 1 159 ? 22.781 13.445 20.891 1 98.69 159 GLU A C 1
ATOM 1174 O O . GLU A 1 159 ? 23.391 12.5 21.406 1 98.69 159 GLU A O 1
ATOM 1179 N N . HIS A 1 160 ? 21.812 13.281 19.938 1 98.5 160 HIS A N 1
ATOM 1180 C CA . HIS A 1 160 ? 21.203 11.961 19.766 1 98.5 160 HIS A CA 1
ATOM 1181 C C . HIS A 1 160 ? 21.703 11.297 18.5 1 98.5 160 HIS A C 1
ATOM 1183 O O . HIS A 1 160 ? 21.531 10.086 18.328 1 98.5 160 HIS A O 1
ATOM 1189 N N . ARG A 1 161 ? 22.344 12.039 17.625 1 97.94 161 ARG A N 1
ATOM 1190 C CA . ARG A 1 161 ? 22.797 11.492 16.344 1 97.94 161 ARG A CA 1
ATOM 1191 C C . ARG A 1 161 ? 21.703 10.656 15.688 1 97.94 161 ARG A C 1
ATOM 1193 O O . ARG A 1 161 ? 21.906 9.477 15.398 1 97.94 161 ARG A O 1
ATOM 1200 N N . PRO A 1 162 ? 20.516 11.273 15.414 1 98.75 162 PRO A N 1
ATOM 1201 C CA . PRO A 1 162 ? 19.344 10.523 14.93 1 98.75 162 PRO A CA 1
ATOM 1202 C C . PRO A 1 162 ? 19.578 9.914 13.547 1 98.75 162 PRO A C 1
ATOM 1204 O O . PRO A 1 162 ? 20.375 10.43 12.773 1 98.75 162 PRO A O 1
ATOM 1207 N N . LYS A 1 163 ? 18.828 8.852 13.352 1 98.31 163 LYS A N 1
ATOM 1208 C CA . LYS A 1 163 ? 18.766 8.25 12.023 1 98.31 163 LYS A CA 1
ATOM 1209 C C . LYS A 1 163 ? 18.156 9.211 11.008 1 98.31 163 LYS A C 1
ATOM 1211 O O . LYS A 1 163 ? 18.594 9.266 9.859 1 98.31 163 LYS A O 1
ATOM 1216 N N . LEU A 1 164 ? 17.156 9.883 11.367 1 98.75 164 LEU A N 1
ATOM 1217 C CA . LEU A 1 164 ? 16.5 10.875 10.516 1 98.75 164 LEU A CA 1
ATOM 1218 C C . LEU A 1 164 ? 15.75 11.898 11.352 1 98.75 164 LEU A C 1
ATOM 1220 O O . LEU A 1 164 ? 15.508 11.68 12.547 1 98.75 164 LEU A O 1
ATOM 1224 N N . VAL A 1 165 ? 15.508 13.07 10.758 1 98.88 165 VAL A N 1
ATOM 1225 C CA . VAL A 1 165 ? 14.664 14.141 11.273 1 98.88 165 VAL A CA 1
ATOM 1226 C C . VAL A 1 165 ? 13.438 14.32 10.375 1 98.88 165 VAL A C 1
ATOM 1228 O O . VAL A 1 165 ? 13.57 14.523 9.164 1 98.88 165 VAL A O 1
ATOM 1231 N N . TYR A 1 166 ? 12.297 14.195 11 1 98.88 166 TYR A N 1
ATOM 1232 C CA . TYR A 1 166 ? 11.039 14.336 10.266 1 98.88 166 TYR A CA 1
ATOM 1233 C C . TYR A 1 166 ? 10.375 15.672 10.57 1 98.88 166 TYR A C 1
ATOM 1235 O O . TYR A 1 166 ? 10.102 15.984 11.727 1 98.88 166 TYR A O 1
ATOM 1243 N N . LEU A 1 167 ? 10.055 16.453 9.477 1 98.81 167 LEU A N 1
ATOM 1244 C CA . LEU A 1 167 ? 9.414 17.75 9.609 1 98.81 167 LEU A CA 1
ATOM 1245 C C . LEU A 1 167 ? 8.25 17.891 8.641 1 98.81 167 LEU A C 1
ATOM 1247 O O . LEU A 1 167 ? 8.289 17.344 7.539 1 98.81 167 LEU A O 1
ATOM 1251 N N . ILE A 1 168 ? 7.262 18.594 9.039 1 98.25 168 ILE A N 1
ATOM 1252 C CA . ILE A 1 168 ? 6.207 19.109 8.172 1 98.25 168 ILE A CA 1
ATOM 1253 C C . ILE A 1 168 ? 6.328 20.625 8.047 1 98.25 168 ILE A C 1
ATOM 1255 O O . ILE A 1 168 ? 5.602 21.359 8.711 1 98.25 168 ILE A O 1
ATOM 1259 N N . PRO A 1 169 ? 7.145 21.062 7.137 1 98.31 169 PRO A N 1
ATOM 1260 C CA . PRO A 1 169 ? 7.566 22.469 7.133 1 98.31 169 PRO A CA 1
ATOM 1261 C C . PRO A 1 169 ? 6.438 23.422 6.758 1 98.31 169 PRO A C 1
ATOM 1263 O O . PRO A 1 169 ? 6.52 24.625 7.027 1 98.31 169 PRO A O 1
ATOM 1266 N N . THR A 1 170 ? 5.441 22.891 6.066 1 98 170 THR A N 1
ATOM 1267 C CA . THR A 1 170 ? 4.406 23.797 5.559 1 98 170 THR A CA 1
ATOM 1268 C C . THR A 1 170 ? 3.029 23.344 6.043 1 98 170 THR A C 1
ATOM 1270 O O . THR A 1 170 ? 2.502 22.328 5.582 1 98 170 THR A O 1
ATOM 1273 N N . PHE A 1 171 ? 2.416 24.141 6.957 1 97 171 PHE A N 1
ATOM 1274 C CA . PHE A 1 171 ? 1.051 23.984 7.441 1 97 171 PHE A CA 1
ATOM 1275 C C . PHE A 1 171 ? 0.852 22.594 8.055 1 97 171 PHE A C 1
ATOM 1277 O O . PHE A 1 171 ? -0.104 21.906 7.719 1 97 171 PHE A O 1
ATOM 1284 N N . GLY A 1 172 ? 1.675 22.266 8.938 1 92.62 172 GLY A N 1
ATOM 1285 C CA . GLY A 1 172 ? 1.794 20.906 9.461 1 92.62 172 GLY A CA 1
ATOM 1286 C C . GLY A 1 172 ? 0.571 20.469 10.234 1 92.62 172 GLY A C 1
ATOM 1287 O O . GLY A 1 172 ? -0.074 21.266 10.914 1 92.62 172 GLY A O 1
ATOM 1288 N N . ASN A 1 173 ? 0.162 19.188 10.148 1 94.38 173 ASN A N 1
ATOM 1289 C CA . ASN A 1 173 ? -0.772 18.5 11.039 1 94.38 173 ASN A CA 1
ATOM 1290 C C . ASN A 1 173 ? -0.093 18.047 12.328 1 94.38 173 ASN A C 1
ATOM 1292 O O . ASN A 1 173 ? 0.778 17.172 12.305 1 94.38 173 ASN A O 1
ATOM 1296 N N . PRO A 1 174 ? -0.298 18.625 13.398 1 95.06 174 PRO A N 1
ATOM 1297 C CA . PRO A 1 174 ? -1.538 19.359 13.672 1 95.06 174 PRO A CA 1
ATOM 1298 C C . PRO A 1 174 ? -1.319 20.859 13.812 1 95.06 174 PRO A C 1
ATOM 1300 O O . PRO A 1 174 ? -2.283 21.625 13.938 1 95.06 174 PRO A O 1
ATOM 1303 N N . SER A 1 175 ? -0.14 21.328 13.75 1 94.31 175 SER A N 1
ATOM 1304 C CA . SER A 1 175 ? 0.205 22.641 14.312 1 94.31 175 SER A CA 1
ATOM 1305 C C . SER A 1 175 ? -0.274 23.766 13.414 1 94.31 175 SER A C 1
ATOM 1307 O O . SER A 1 175 ? -0.538 24.875 13.891 1 94.31 175 SER A O 1
ATOM 1309 N N . GLY A 1 176 ? -0.302 23.453 12.109 1 94.75 176 GLY A N 1
ATOM 1310 C CA . GLY A 1 176 ? -0.577 24.516 11.164 1 94.75 176 GLY A CA 1
ATOM 1311 C C . GLY A 1 176 ? 0.589 25.469 10.984 1 94.75 176 GLY A C 1
ATOM 1312 O O . GLY A 1 176 ? 0.511 26.422 10.195 1 94.75 176 GLY A O 1
ATOM 1313 N N . ALA A 1 177 ? 1.682 25.203 11.625 1 94.5 177 ALA A N 1
ATOM 1314 C CA . ALA A 1 177 ? 2.852 26.078 11.586 1 94.5 177 ALA A CA 1
ATOM 1315 C C . ALA A 1 177 ? 3.553 25.984 10.234 1 94.5 177 ALA A C 1
ATOM 1317 O O . ALA A 1 177 ? 3.375 25.016 9.492 1 94.5 177 ALA A O 1
ATOM 1318 N N . MET A 1 178 ? 4.27 27.016 9.922 1 96.69 178 MET A N 1
ATOM 1319 C CA . MET A 1 178 ? 5.035 27.094 8.688 1 96.69 178 MET A CA 1
ATOM 1320 C C . MET A 1 178 ? 6.48 27.5 8.969 1 96.69 178 MET A C 1
ATOM 1322 O O . MET A 1 178 ? 6.73 28.562 9.539 1 96.69 178 MET A O 1
ATOM 1326 N N . LEU A 1 179 ? 7.363 26.625 8.625 1 97.88 179 LEU A N 1
ATOM 1327 C CA . LEU A 1 179 ? 8.789 26.891 8.805 1 97.88 179 LEU A CA 1
ATOM 1328 C C . LEU A 1 179 ? 9.219 28.094 7.961 1 97.88 179 LEU A C 1
ATOM 1330 O O . LEU A 1 179 ? 8.961 28.141 6.758 1 97.88 179 LEU A O 1
ATOM 1334 N N . SER A 1 180 ? 9.844 29.094 8.578 1 97.69 180 SER A N 1
ATOM 1335 C CA . SER A 1 180 ? 10.281 30.281 7.855 1 97.69 180 SER A CA 1
ATOM 1336 C C . SER A 1 180 ? 11.383 29.953 6.855 1 97.69 180 SER A C 1
ATOM 1338 O O . SER A 1 180 ? 12.008 28.891 6.945 1 97.69 180 SER A O 1
ATOM 1340 N N . LEU A 1 181 ? 11.562 30.828 5.887 1 98.12 181 LEU A N 1
ATOM 1341 C CA . LEU A 1 181 ? 12.602 30.656 4.883 1 98.12 181 LEU A CA 1
ATOM 1342 C C . LEU A 1 181 ? 13.969 30.484 5.547 1 98.12 181 LEU A C 1
ATOM 1344 O O . LEU A 1 181 ? 14.758 29.625 5.152 1 98.12 181 LEU A O 1
ATOM 1348 N N . GLU A 1 182 ? 14.227 31.328 6.52 1 98.19 182 GLU A N 1
ATOM 1349 C CA . GLU A 1 182 ? 15.508 31.281 7.227 1 98.19 182 GLU A CA 1
ATOM 1350 C C . GLU A 1 182 ? 15.703 29.938 7.926 1 98.19 182 GLU A C 1
ATOM 1352 O O . GLU A 1 182 ? 16.766 29.328 7.824 1 98.19 182 GLU A O 1
ATOM 1357 N N . ARG A 1 183 ? 14.695 29.469 8.57 1 98.62 183 ARG A N 1
ATOM 1358 C CA . ARG A 1 183 ? 14.805 28.203 9.289 1 98.62 183 ARG A CA 1
ATOM 1359 C C . ARG A 1 183 ? 14.906 27.031 8.32 1 98.62 183 ARG A C 1
ATOM 1361 O O . ARG A 1 183 ? 15.57 26.031 8.609 1 98.62 183 ARG A O 1
ATOM 1368 N N . ARG A 1 184 ? 14.258 27.141 7.184 1 98.81 184 ARG A N 1
ATOM 1369 C CA . ARG A 1 184 ? 14.383 26.109 6.16 1 98.81 184 ARG A CA 1
ATOM 1370 C C . ARG A 1 184 ? 15.836 25.953 5.715 1 98.81 184 ARG A C 1
ATOM 1372 O O . ARG A 1 184 ? 16.344 24.844 5.621 1 98.81 184 ARG A O 1
ATOM 1379 N N . LYS A 1 185 ? 16.453 27.047 5.438 1 98.69 185 LYS A N 1
ATOM 1380 C CA . LYS A 1 185 ? 17.859 27 5.031 1 98.69 185 LYS A CA 1
ATOM 1381 C C . LYS A 1 185 ? 18.734 26.438 6.141 1 98.69 185 LYS A C 1
ATOM 1383 O O . LYS A 1 185 ? 19.641 25.641 5.875 1 98.69 185 LYS A O 1
ATOM 1388 N N . LYS A 1 186 ? 18.453 26.859 7.344 1 98.75 186 LYS A N 1
ATOM 1389 C CA . LYS A 1 186 ? 19.219 26.344 8.484 1 98.75 186 LYS A CA 1
ATOM 1390 C C . LYS A 1 186 ? 19.062 24.844 8.625 1 98.75 186 LYS A C 1
ATOM 1392 O O . LYS A 1 186 ? 20.031 24.141 8.938 1 98.75 186 LYS A O 1
ATOM 1397 N N . VAL A 1 187 ? 17.859 24.312 8.445 1 98.88 187 VAL A N 1
ATOM 1398 C CA . VAL A 1 187 ? 17.609 22.875 8.516 1 98.88 187 VAL A CA 1
ATOM 1399 C C . VAL A 1 187 ? 18.469 22.156 7.5 1 98.88 187 VAL A C 1
ATOM 1401 O O . VAL A 1 187 ? 19.078 21.125 7.812 1 98.88 187 VAL A O 1
ATOM 1404 N N . LEU A 1 188 ? 18.531 22.656 6.254 1 98.88 188 LEU A N 1
ATOM 1405 C CA . LEU A 1 188 ? 19.344 22.062 5.207 1 98.88 188 LEU A CA 1
ATOM 1406 C C . LEU A 1 188 ? 20.828 22.094 5.59 1 98.88 188 LEU A C 1
ATOM 1408 O O . LEU A 1 188 ? 21.547 21.141 5.355 1 98.88 188 LEU A O 1
ATOM 1412 N N . GLU A 1 189 ? 21.219 23.219 6.184 1 98.88 189 GLU A N 1
ATOM 1413 C CA . GLU A 1 189 ? 22.609 23.328 6.641 1 98.88 189 GLU A CA 1
ATOM 1414 C C . GLU A 1 189 ? 22.922 22.312 7.727 1 98.88 189 GLU A C 1
ATOM 1416 O O . GLU A 1 189 ? 24 21.719 7.738 1 98.88 189 GLU A O 1
ATOM 1421 N N . LEU A 1 190 ? 22.031 22.125 8.656 1 98.81 190 LEU A N 1
ATOM 1422 C CA . LEU A 1 190 ? 22.203 21.141 9.719 1 98.81 190 LEU A CA 1
ATOM 1423 C C . LEU A 1 190 ? 22.297 19.734 9.141 1 98.81 190 LEU A C 1
ATOM 1425 O O . LEU A 1 190 ? 23.078 18.922 9.625 1 98.81 190 LEU A O 1
ATOM 1429 N N . ALA A 1 191 ? 21.469 19.453 8.117 1 98.75 191 ALA A N 1
ATOM 1430 C CA . ALA A 1 191 ? 21.516 18.141 7.457 1 98.75 191 ALA A CA 1
ATOM 1431 C C . ALA A 1 191 ? 22.906 17.844 6.93 1 98.75 191 ALA A C 1
ATOM 1433 O O . ALA A 1 191 ? 23.438 16.734 7.109 1 98.75 191 ALA A O 1
ATOM 1434 N N . VAL A 1 192 ? 23.531 18.844 6.344 1 98.69 192 VAL A N 1
ATOM 1435 C CA . VAL A 1 192 ? 24.875 18.703 5.773 1 98.69 192 VAL A CA 1
ATOM 1436 C C . VAL A 1 192 ? 25.891 18.578 6.898 1 98.69 192 VAL A C 1
ATOM 1438 O O . VAL A 1 192 ? 26.719 17.656 6.891 1 98.69 192 VAL A O 1
ATOM 1441 N N . LYS A 1 193 ? 25.797 19.453 7.824 1 98.69 193 LYS A N 1
ATOM 1442 C CA . LYS A 1 193 ? 26.766 19.531 8.914 1 98.69 193 LYS A CA 1
ATOM 1443 C C . LYS A 1 193 ? 26.828 18.219 9.68 1 98.69 193 LYS A C 1
ATOM 1445 O O . LYS A 1 193 ? 27.922 17.734 10.016 1 98.69 193 LYS A O 1
ATOM 1450 N N . TYR A 1 194 ? 25.688 17.641 9.914 1 98.56 194 TYR A N 1
ATOM 1451 C CA . TYR A 1 194 ? 25.641 16.484 10.797 1 98.56 194 TYR A CA 1
ATOM 1452 C C . TYR A 1 194 ? 25.422 15.195 10 1 98.56 194 TYR A C 1
ATOM 1454 O O . TYR A 1 194 ? 25.344 14.109 10.578 1 98.56 194 TYR A O 1
ATOM 1462 N N . GLN A 1 195 ? 25.281 15.367 8.672 1 98.31 195 GLN A N 1
ATOM 1463 C CA . GLN A 1 195 ? 25.031 14.227 7.805 1 98.31 195 GLN A CA 1
ATOM 1464 C C . GLN A 1 195 ? 23.859 13.391 8.305 1 98.31 195 GLN A C 1
ATOM 1466 O O . GLN A 1 195 ? 23.984 12.18 8.477 1 98.31 195 GLN A O 1
ATOM 1471 N N . THR A 1 196 ? 22.797 14.102 8.555 1 98.19 196 THR A N 1
ATOM 1472 C CA . THR A 1 196 ? 21.547 13.508 9.031 1 98.19 196 THR A CA 1
ATOM 1473 C C . THR A 1 196 ? 20.438 13.688 8.008 1 98.19 196 THR A C 1
ATOM 1475 O O . THR A 1 196 ? 20.219 14.789 7.504 1 98.19 196 THR A O 1
ATOM 1478 N N . LEU A 1 197 ? 19.75 12.578 7.684 1 98.88 197 LEU A N 1
ATOM 1479 C CA . LEU A 1 197 ? 18.656 12.641 6.723 1 98.88 197 LEU A CA 1
ATOM 1480 C C . LEU A 1 197 ? 17.516 13.477 7.266 1 98.88 197 LEU A C 1
ATOM 1482 O O . LEU A 1 197 ? 17.016 13.227 8.367 1 98.88 197 LEU A O 1
ATOM 1486 N N . VAL A 1 198 ? 17.156 14.5 6.539 1 98.94 198 VAL A N 1
ATOM 1487 C CA . VAL A 1 198 ? 15.945 15.273 6.824 1 98.94 198 VAL A CA 1
ATOM 1488 C C . VAL A 1 198 ? 14.812 14.812 5.91 1 98.94 198 VAL A C 1
ATOM 1490 O O . VAL A 1 198 ? 14.992 14.711 4.695 1 98.94 198 VAL A O 1
ATOM 1493 N N . VAL A 1 199 ? 13.688 14.461 6.492 1 98.94 199 VAL A N 1
ATOM 1494 C CA . VAL A 1 199 ? 12.477 14.102 5.762 1 98.94 199 VAL A CA 1
ATOM 1495 C C . VAL A 1 199 ? 11.492 15.266 5.773 1 98.94 199 VAL A C 1
ATOM 1497 O O . VAL A 1 199 ? 11 15.656 6.832 1 98.94 199 VAL A O 1
ATOM 1500 N N . GLU A 1 200 ? 11.258 15.82 4.625 1 98.88 200 GLU A N 1
ATOM 1501 C CA . GLU A 1 200 ? 10.25 16.844 4.422 1 98.88 200 GLU A CA 1
ATOM 1502 C C . GLU A 1 200 ? 8.914 16.234 4 1 98.88 200 GLU A C 1
ATOM 1504 O O . GLU A 1 200 ? 8.797 15.688 2.902 1 98.88 200 GLU A O 1
ATOM 1509 N N . ASP A 1 201 ? 7.945 16.266 4.855 1 98.62 201 ASP A N 1
ATOM 1510 C CA . ASP A 1 201 ? 6.582 15.836 4.547 1 98.62 201 ASP A CA 1
ATOM 1511 C C . ASP A 1 201 ? 5.719 17.016 4.125 1 98.62 201 ASP A C 1
ATOM 1513 O O . ASP A 1 201 ? 5.469 17.922 4.922 1 98.62 201 ASP A O 1
ATOM 1517 N N . ASP A 1 202 ? 5.242 17.016 2.865 1 98.06 202 ASP A N 1
ATOM 1518 C CA . ASP A 1 202 ? 4.621 18.219 2.336 1 98.06 202 ASP A CA 1
ATOM 1519 C C . ASP A 1 202 ? 3.273 17.906 1.687 1 98.06 202 ASP A C 1
ATOM 1521 O O . ASP A 1 202 ? 3.061 18.219 0.51 1 98.06 202 ASP A O 1
ATOM 1525 N N . PRO A 1 203 ? 2.305 17.438 2.473 1 97.25 203 PRO A N 1
ATOM 1526 C CA . PRO A 1 203 ? 0.988 17.172 1.885 1 97.25 203 PRO A CA 1
ATOM 1527 C C . PRO A 1 203 ? 0.122 18.422 1.802 1 97.25 203 PRO A C 1
ATOM 1529 O O . PRO A 1 203 ? -0.894 18.438 1.101 1 97.25 203 PRO A O 1
ATOM 1532 N N . TYR A 1 204 ? 0.494 19.578 2.42 1 97.5 204 TYR A N 1
ATOM 1533 C CA . TYR A 1 204 ? -0.403 20.719 2.574 1 97.5 204 TYR A CA 1
ATOM 1534 C C . TYR A 1 204 ? 0.131 21.938 1.829 1 97.5 204 TYR A C 1
ATOM 1536 O O . TYR A 1 204 ? -0.507 22.984 1.814 1 97.5 204 TYR A O 1
ATOM 1544 N N . GLY A 1 205 ? 1.275 21.828 1.226 1 96.62 205 GLY A N 1
ATOM 1545 C CA . GLY A 1 205 ? 1.993 22.984 0.704 1 96.62 205 GLY A CA 1
ATOM 1546 C C . GLY A 1 205 ? 1.188 23.781 -0.305 1 96.62 205 GLY A C 1
ATOM 1547 O O . GLY A 1 205 ? 1.391 24.984 -0.453 1 96.62 205 GLY A O 1
ATOM 1548 N N . ASP A 1 206 ? 0.239 23.172 -0.943 1 97.25 206 ASP A N 1
ATOM 1549 C CA . ASP A 1 206 ? -0.533 23.828 -1.989 1 97.25 206 ASP A CA 1
ATOM 1550 C C . ASP A 1 206 ? -1.786 24.484 -1.415 1 97.25 206 ASP A C 1
ATOM 1552 O O . ASP A 1 206 ? -2.494 25.203 -2.121 1 97.25 206 ASP A O 1
ATOM 1556 N N . LEU A 1 207 ? -2.004 24.281 -0.161 1 97.75 207 LEU A N 1
ATOM 1557 C CA . LEU A 1 207 ? -3.23 24.781 0.457 1 97.75 207 LEU A CA 1
ATOM 1558 C C . LEU A 1 207 ? -2.971 26.062 1.229 1 97.75 207 LEU A C 1
ATOM 1560 O O . LEU A 1 207 ? -3.33 26.172 2.404 1 97.75 207 LEU A O 1
ATOM 1564 N N . TYR A 1 208 ? -2.389 27.062 0.616 1 97.94 208 TYR A N 1
ATOM 1565 C CA . TYR A 1 208 ? -2.09 28.344 1.256 1 97.94 208 TYR A CA 1
ATOM 1566 C C . TYR A 1 208 ? -3.223 29.344 1.041 1 97.94 208 TYR A C 1
ATOM 1568 O O . TYR A 1 208 ? -3.949 29.266 0.048 1 97.94 208 TYR A O 1
ATOM 1576 N N . PHE A 1 209 ? -3.279 30.25 2.102 1 96.69 209 PHE A N 1
ATOM 1577 C CA . PHE A 1 209 ? -4.277 31.312 2.059 1 96.69 209 PHE A CA 1
ATOM 1578 C C . PHE A 1 209 ? -3.643 32.625 1.644 1 96.69 209 PHE A C 1
ATOM 1580 O O . PHE A 1 209 ? -2.771 33.156 2.342 1 96.69 209 PHE A O 1
ATOM 1587 N N . GLY A 1 210 ? -3.893 33.156 0.548 1 92.12 210 GLY A N 1
ATOM 1588 C CA . GLY A 1 210 ? -3.262 34.375 0.104 1 92.12 210 GLY A CA 1
ATOM 1589 C C . GLY A 1 210 ? -1.909 34.156 -0.546 1 92.12 210 GLY A C 1
ATOM 1590 O O . GLY A 1 210 ? -1.823 33.562 -1.624 1 92.12 210 GLY A O 1
ATOM 1591 N N . GLU A 1 211 ? -0.838 34.406 0.321 1 92.31 211 GLU A N 1
ATOM 1592 C CA . GLU A 1 211 ? 0.511 34.312 -0.227 1 92.31 211 GLU A CA 1
ATOM 1593 C C . GLU A 1 211 ? 1.015 32.875 -0.189 1 92.31 211 GLU A C 1
ATOM 1595 O O . GLU A 1 211 ? 0.781 32.156 0.785 1 92.31 211 GLU A O 1
ATOM 1600 N N . ALA A 1 212 ? 1.737 32.562 -1.266 1 95.19 212 ALA A N 1
ATOM 1601 C CA . ALA A 1 212 ? 2.363 31.234 -1.312 1 95.19 212 ALA A CA 1
ATOM 1602 C C . ALA A 1 212 ? 3.426 31.094 -0.227 1 95.19 212 ALA A C 1
ATOM 1604 O O . ALA A 1 212 ? 4.094 32.062 0.129 1 95.19 212 ALA A O 1
ATOM 1605 N N . PRO A 1 213 ? 3.566 29.891 0.299 1 96.88 213 PRO A N 1
ATOM 1606 C CA . PRO A 1 213 ? 4.633 29.656 1.274 1 96.88 213 PRO A CA 1
ATOM 1607 C C . PRO A 1 213 ? 6.027 29.734 0.655 1 96.88 213 PRO A C 1
ATOM 1609 O O . PRO A 1 213 ? 6.16 29.75 -0.572 1 96.88 213 PRO A O 1
ATOM 1612 N N . PRO A 1 214 ? 7.07 29.844 1.586 1 96.94 214 PRO A N 1
ATOM 1613 C CA . PRO A 1 214 ? 8.422 29.688 1.044 1 96.94 214 PRO A CA 1
ATOM 1614 C C . PRO A 1 214 ? 8.609 28.375 0.292 1 96.94 214 PRO A C 1
ATOM 1616 O O . PRO A 1 214 ? 7.855 27.422 0.509 1 96.94 214 PRO A O 1
ATOM 1619 N N . PRO A 1 215 ? 9.602 28.344 -0.634 1 97.06 215 PRO A N 1
ATOM 1620 C CA . PRO A 1 215 ? 9.875 27.078 -1.335 1 97.06 215 PRO A CA 1
ATOM 1621 C C . PRO A 1 215 ? 10.148 25.922 -0.381 1 97.06 215 PRO A C 1
ATOM 1623 O O . PRO A 1 215 ? 10.594 26.141 0.75 1 97.06 215 PRO A O 1
ATOM 1626 N N . SER A 1 216 ? 9.82 24.781 -0.834 1 98.12 216 SER A N 1
ATOM 1627 C CA . SER A 1 216 ? 10.086 23.578 -0.043 1 98.12 216 SER A CA 1
ATOM 1628 C C . SER A 1 216 ? 11.586 23.406 0.214 1 98.12 216 SER A C 1
ATOM 1630 O O . SER A 1 216 ? 12.406 24.031 -0.461 1 98.12 216 SER A O 1
ATOM 1632 N N . LEU A 1 217 ? 11.93 22.578 1.242 1 98.75 217 LEU A N 1
ATOM 1633 C CA . LEU A 1 217 ? 13.328 22.219 1.454 1 98.75 217 LEU A CA 1
ATOM 1634 C C . LEU A 1 217 ? 13.945 21.641 0.185 1 98.75 217 LEU A C 1
ATOM 1636 O O . LEU A 1 217 ? 15.078 21.969 -0.167 1 98.75 217 LEU A O 1
ATOM 1640 N N . LEU A 1 218 ? 13.18 20.812 -0.497 1 98.69 218 LEU A N 1
ATOM 1641 C CA . LEU A 1 218 ? 13.648 20.203 -1.737 1 98.69 218 LEU A CA 1
ATOM 1642 C C . LEU A 1 218 ? 13.977 21.281 -2.775 1 98.69 218 LEU A C 1
ATOM 1644 O O . LEU A 1 218 ? 15.031 21.219 -3.414 1 98.69 218 LEU A O 1
ATOM 1648 N N . ALA A 1 219 ? 13.109 22.203 -2.91 1 98 219 ALA A N 1
ATOM 1649 C CA . ALA A 1 219 ? 13.328 23.281 -3.869 1 98 219 ALA A CA 1
ATOM 1650 C C . ALA A 1 219 ? 14.547 24.125 -3.486 1 98 219 ALA A C 1
ATOM 1652 O O . ALA A 1 219 ? 15.273 24.609 -4.355 1 98 219 ALA A O 1
ATOM 1653 N N . LEU A 1 220 ? 14.812 24.281 -2.227 1 98.25 220 LEU A N 1
ATOM 1654 C CA . LEU A 1 220 ? 15.875 25.141 -1.718 1 98.25 220 LEU A CA 1
ATOM 1655 C C . LEU A 1 220 ? 17.203 24.391 -1.688 1 98.25 220 LEU A C 1
ATOM 1657 O O . LEU A 1 220 ? 18.266 25.016 -1.515 1 98.25 220 LEU A O 1
ATOM 1661 N N . SER A 1 221 ? 17.125 23.094 -1.834 1 97.5 221 SER A N 1
ATOM 1662 C CA . SER A 1 221 ? 18.312 22.281 -1.611 1 97.5 221 SER A CA 1
ATOM 1663 C C . SER A 1 221 ? 19.453 22.688 -2.543 1 97.5 221 SER A C 1
ATOM 1665 O O . SER A 1 221 ? 20.625 22.578 -2.188 1 97.5 221 SER A O 1
ATOM 1667 N N . SER A 1 222 ? 19.156 23.203 -3.74 1 95.31 222 SER A N 1
ATOM 1668 C CA . SER A 1 222 ? 20.172 23.641 -4.699 1 95.31 222 SER A CA 1
ATOM 1669 C C . SER A 1 222 ? 20.969 24.828 -4.16 1 95.31 222 SER A C 1
ATOM 1671 O O . SER A 1 222 ? 22.078 25.094 -4.609 1 95.31 222 SER A O 1
ATOM 1673 N N . GLN A 1 223 ? 20.422 25.531 -3.184 1 96.69 223 GLN A N 1
ATOM 1674 C CA . GLN A 1 223 ? 21.062 26.703 -2.617 1 96.69 223 GLN A CA 1
ATOM 1675 C C . GLN A 1 223 ? 21.953 26.344 -1.436 1 96.69 223 GLN A C 1
ATOM 1677 O O . GLN A 1 223 ? 22.703 27.188 -0.928 1 96.69 223 GLN A O 1
ATOM 1682 N N . VAL A 1 224 ? 21.906 25.141 -1.005 1 98.06 224 VAL A N 1
ATOM 1683 C CA . VAL A 1 224 ? 22.719 24.656 0.102 1 98.06 224 VAL A CA 1
ATOM 1684 C C . VAL A 1 224 ? 23.516 23.438 -0.347 1 98.06 224 VAL A C 1
ATOM 1686 O O . VAL A 1 224 ? 23.062 22.297 -0.207 1 98.06 224 VAL A O 1
ATOM 1689 N N . PRO A 1 225 ? 24.734 23.672 -0.786 1 97.62 225 PRO A N 1
ATOM 1690 C CA . PRO A 1 225 ? 25.531 22.594 -1.379 1 97.62 225 PRO A CA 1
ATOM 1691 C C . PRO A 1 225 ? 25.625 21.359 -0.484 1 97.62 225 PRO A C 1
ATOM 1693 O O . PRO A 1 225 ? 25.859 21.484 0.721 1 97.62 225 PRO A O 1
ATOM 1696 N N . GLY A 1 226 ? 25.297 20.219 -1.093 1 97.88 226 GLY A N 1
ATOM 1697 C CA . GLY A 1 226 ? 25.422 18.953 -0.402 1 97.88 226 GLY A CA 1
ATOM 1698 C C . GLY A 1 226 ? 24.141 18.516 0.269 1 97.88 226 GLY A C 1
ATOM 1699 O O . GLY A 1 226 ? 23.984 17.344 0.634 1 97.88 226 GLY A O 1
ATOM 1700 N N . SER A 1 227 ? 23.156 19.422 0.411 1 98.25 227 SER A N 1
ATOM 1701 C CA . SER A 1 227 ? 21.969 19.125 1.205 1 98.25 227 SER A CA 1
ATOM 1702 C C . SER A 1 227 ? 21.094 18.094 0.514 1 98.25 227 SER A C 1
ATOM 1704 O O . SER A 1 227 ? 20.406 17.312 1.177 1 98.25 227 SER A O 1
ATOM 1706 N N . ARG A 1 228 ? 21.156 18 -0.786 1 97.19 228 ARG A N 1
ATOM 1707 C CA . ARG A 1 228 ? 20.328 17.062 -1.535 1 97.19 228 ARG A CA 1
ATOM 1708 C C . ARG A 1 228 ? 20.656 15.617 -1.149 1 97.19 228 ARG A C 1
ATOM 1710 O O . ARG A 1 228 ? 19.781 14.75 -1.176 1 97.19 228 ARG A O 1
ATOM 1717 N N . ASP A 1 229 ? 21.859 15.359 -0.721 1 98 229 ASP A N 1
ATOM 1718 C CA . ASP A 1 229 ? 22.328 14.016 -0.367 1 98 229 ASP A CA 1
ATOM 1719 C C . ASP A 1 229 ? 21.734 13.57 0.972 1 98 229 ASP A C 1
ATOM 1721 O O . ASP A 1 229 ? 21.797 12.391 1.321 1 98 229 ASP A O 1
ATOM 1725 N N . TRP A 1 230 ? 21.125 14.547 1.695 1 98.56 230 TRP A N 1
ATOM 1726 C CA . TRP A 1 230 ? 20.625 14.258 3.031 1 98.56 230 TRP A CA 1
ATOM 1727 C C . TRP A 1 230 ? 19.172 14.703 3.17 1 98.56 230 TRP A C 1
ATOM 1729 O O . TRP A 1 230 ? 18.75 15.148 4.242 1 98.56 230 TRP A O 1
ATOM 1739 N N . LEU A 1 231 ? 18.469 14.648 2.035 1 98.75 231 LEU A N 1
ATOM 1740 C CA . LEU A 1 231 ? 17.094 15.133 2.023 1 98.75 231 LEU A CA 1
ATOM 1741 C C . LEU A 1 231 ? 16.156 14.133 1.35 1 98.75 231 LEU A C 1
ATOM 1743 O O . LEU A 1 231 ? 16.453 13.648 0.254 1 98.75 231 LEU A O 1
ATOM 1747 N N . ALA A 1 232 ? 15.125 13.734 2.016 1 98.88 232 ALA A N 1
ATOM 1748 C CA . ALA A 1 232 ? 13.984 13.031 1.439 1 98.88 232 ALA A CA 1
ATOM 1749 C C . ALA A 1 232 ? 12.734 13.906 1.481 1 98.88 232 ALA A C 1
ATOM 1751 O O . ALA A 1 232 ? 12.547 14.688 2.414 1 98.88 232 ALA A O 1
ATOM 1752 N N . HIS A 1 233 ? 11.961 13.844 0.451 1 98.88 233 HIS A N 1
ATOM 1753 C CA . HIS A 1 233 ? 10.734 14.633 0.339 1 98.88 233 HIS A CA 1
ATOM 1754 C C . HIS A 1 233 ? 9.539 13.734 0.028 1 98.88 233 HIS A C 1
ATOM 1756 O O . HIS A 1 233 ? 9.578 12.945 -0.916 1 98.88 233 HIS A O 1
ATOM 1762 N N . CYS A 1 234 ? 8.5 13.859 0.836 1 98.81 234 CYS A N 1
ATOM 1763 C CA . CYS A 1 234 ? 7.242 13.156 0.617 1 98.81 234 CYS A CA 1
ATOM 1764 C C . CYS A 1 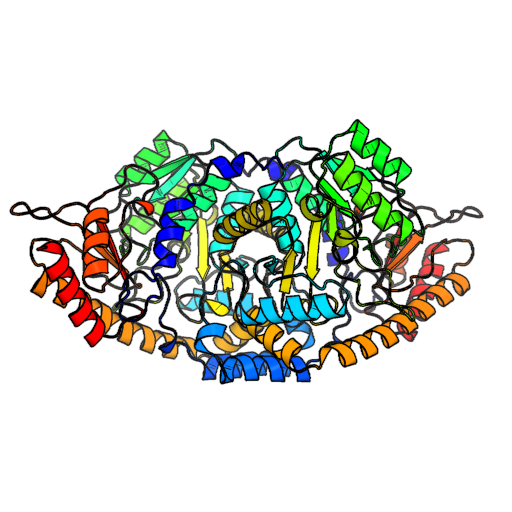234 ? 6.152 14.109 0.147 1 98.81 234 CYS A C 1
ATOM 1766 O O . CYS A 1 234 ? 5.855 15.094 0.821 1 98.81 234 CYS A O 1
ATOM 1768 N N . GLY A 1 235 ? 5.586 13.789 -1.011 1 98.38 235 GLY A N 1
ATOM 1769 C CA . GLY A 1 235 ? 4.453 14.531 -1.539 1 98.38 235 GLY A CA 1
ATOM 1770 C C . GLY A 1 235 ? 3.199 13.688 -1.678 1 98.38 235 GLY A C 1
ATOM 1771 O O . GLY A 1 235 ? 3.25 12.461 -1.524 1 98.38 235 GLY A O 1
ATOM 1772 N N . SER A 1 236 ? 2.062 14.32 -1.93 1 98 236 SER A N 1
ATOM 1773 C CA . SER A 1 236 ? 0.793 13.602 -1.992 1 98 236 SER A CA 1
ATOM 1774 C C . SER A 1 236 ? -0.236 14.375 -2.814 1 98 236 SER A C 1
ATOM 1776 O O . SER A 1 236 ? -0.236 15.609 -2.824 1 98 236 SER A O 1
ATOM 1778 N N . LEU A 1 237 ? -1.111 13.68 -3.459 1 98.38 237 LEU A N 1
ATOM 1779 C CA . LEU A 1 237 ? -2.266 14.273 -4.117 1 98.38 237 LEU A CA 1
ATOM 1780 C C . LEU A 1 237 ? -3.514 14.148 -3.252 1 98.38 237 LEU A C 1
ATOM 1782 O O . LEU A 1 237 ? -4.602 14.555 -3.662 1 98.38 237 LEU A O 1
ATOM 1786 N N . SER A 1 238 ? -3.387 13.641 -2.049 1 97.69 238 SER A N 1
ATOM 1787 C CA . SER A 1 238 ? -4.539 13.297 -1.223 1 97.69 238 SER A CA 1
ATOM 1788 C C . SER A 1 238 ? -5.305 14.539 -0.792 1 97.69 238 SER A C 1
ATOM 1790 O O . SER A 1 238 ? -6.535 14.539 -0.75 1 97.69 238 SER A O 1
ATOM 1792 N N . LYS A 1 239 ? -4.559 15.617 -0.464 1 96.62 239 LYS A N 1
ATOM 1793 C CA . LYS A 1 239 ? -5.203 16.797 0.113 1 96.62 239 LYS A CA 1
ATOM 1794 C C . LYS A 1 239 ? -5.574 17.797 -0.969 1 96.62 239 LYS A C 1
ATOM 1796 O O . LYS A 1 239 ? -6.355 18.719 -0.725 1 96.62 239 LYS A O 1
ATOM 1801 N N . VAL A 1 240 ? -5.059 17.562 -2.162 1 95.31 240 VAL A N 1
ATOM 1802 C CA . VAL A 1 240 ? -5.223 18.594 -3.186 1 95.31 240 VAL A CA 1
ATOM 1803 C C . VAL A 1 240 ? -6.094 18.062 -4.316 1 95.31 240 VAL A C 1
ATOM 1805 O O . VAL A 1 240 ? -6.656 18.844 -5.098 1 95.31 240 VAL A O 1
ATOM 1808 N N . LEU A 1 241 ? -6.16 16.75 -4.441 1 96.75 241 LEU A N 1
ATOM 1809 C CA . LEU A 1 241 ? -6.953 16.125 -5.496 1 96.75 241 LEU A CA 1
ATOM 1810 C C . LEU A 1 241 ? -7.965 15.148 -4.914 1 96.75 241 LEU A C 1
ATOM 1812 O O . LEU A 1 241 ? -9.148 15.461 -4.805 1 96.75 241 LEU A O 1
ATOM 1816 N N . SER A 1 242 ? -7.5 14.023 -4.426 1 97.69 242 SER A N 1
ATOM 1817 C CA . SER A 1 242 ? -8.383 12.984 -3.896 1 97.69 242 SER A CA 1
ATOM 1818 C C . SER A 1 242 ? -7.609 12.008 -3.01 1 97.69 242 SER A C 1
ATOM 1820 O O . SER A 1 242 ? -6.695 11.328 -3.477 1 97.69 242 SER A O 1
ATOM 1822 N N . PRO A 1 243 ? -8.023 11.984 -1.723 1 97.44 243 PRO A N 1
ATOM 1823 C CA . PRO A 1 243 ? -7.402 10.945 -0.893 1 97.44 243 PRO A CA 1
ATOM 1824 C C . PRO A 1 243 ? -7.758 9.531 -1.345 1 97.44 243 PRO A C 1
ATOM 1826 O O . PRO A 1 243 ? -7.004 8.594 -1.091 1 97.44 243 PRO A O 1
ATOM 1829 N N . GLY A 1 244 ? -8.852 9.367 -2.07 1 98.19 244 GLY A N 1
ATOM 1830 C CA . GLY A 1 244 ? -9.305 8.055 -2.5 1 98.19 244 GLY A CA 1
ATOM 1831 C C . GLY A 1 244 ? -8.422 7.434 -3.566 1 98.19 244 GLY A C 1
ATOM 1832 O O . GLY A 1 244 ? -8.445 6.219 -3.779 1 98.19 244 GLY A O 1
ATOM 1833 N N . LEU A 1 245 ? -7.652 8.25 -4.27 1 98.69 245 LEU A N 1
ATOM 1834 C CA . LEU A 1 245 ? -6.727 7.734 -5.27 1 98.69 245 LEU A CA 1
ATOM 1835 C C . LEU A 1 245 ? -5.504 7.109 -4.609 1 98.69 245 LEU A C 1
ATOM 1837 O O . LEU A 1 245 ? -4.84 6.258 -5.203 1 98.69 245 LEU A O 1
ATOM 1841 N N . ARG A 1 246 ? -5.156 7.57 -3.426 1 98.56 246 ARG A N 1
ATOM 1842 C CA . ARG A 1 246 ? -4.008 7.102 -2.658 1 98.56 246 ARG A CA 1
ATOM 1843 C C . ARG A 1 246 ? -2.717 7.242 -3.459 1 98.56 246 ARG A C 1
ATOM 1845 O O . ARG A 1 246 ? -1.934 6.297 -3.559 1 98.56 246 ARG A O 1
ATOM 1852 N N . ILE A 1 247 ? -2.465 8.477 -3.939 1 98.88 247 ILE A N 1
ATOM 1853 C CA . ILE A 1 247 ? -1.251 8.719 -4.707 1 98.88 247 ILE A CA 1
ATOM 1854 C C . ILE A 1 247 ? -0.329 9.656 -3.928 1 98.88 247 ILE A C 1
ATOM 1856 O O . ILE A 1 247 ? -0.722 10.773 -3.57 1 98.88 247 ILE A O 1
ATOM 1860 N N . GLY A 1 248 ? 0.816 9.25 -3.59 1 98.81 248 GLY A N 1
ATOM 1861 C CA . GLY A 1 248 ? 1.936 10.016 -3.062 1 98.81 248 GLY A CA 1
ATOM 1862 C C . GLY A 1 248 ? 3.252 9.695 -3.746 1 98.81 248 GLY A C 1
ATOM 1863 O O . GLY A 1 248 ? 3.285 8.938 -4.715 1 98.81 248 GLY A O 1
ATOM 1864 N N . TRP A 1 249 ? 4.316 10.297 -3.281 1 98.94 249 TRP A N 1
ATOM 1865 C CA . TRP A 1 249 ? 5.625 9.984 -3.846 1 98.94 249 TRP A CA 1
ATOM 1866 C C . TRP A 1 249 ? 6.734 10.289 -2.844 1 98.94 249 TRP A C 1
ATOM 1868 O O . TRP A 1 249 ? 6.52 11.008 -1.865 1 98.94 249 TRP A O 1
ATOM 1878 N N . LEU A 1 250 ? 7.82 9.688 -3.033 1 98.94 250 LEU A N 1
ATOM 1879 C CA . LEU A 1 250 ? 9.055 9.859 -2.281 1 98.94 250 LEU A CA 1
ATOM 1880 C C . LEU A 1 250 ? 10.203 10.258 -3.205 1 98.94 250 LEU A C 1
ATOM 1882 O O . LEU A 1 250 ? 10.5 9.555 -4.172 1 98.94 250 LEU A O 1
ATOM 1886 N N . VAL A 1 251 ? 10.711 11.422 -3.01 1 98.81 251 VAL A N 1
ATOM 1887 C CA . VAL A 1 251 ? 11.977 11.828 -3.605 1 98.81 251 VAL A CA 1
ATOM 1888 C C . VAL A 1 251 ? 13.117 11.609 -2.605 1 98.81 251 VAL A C 1
ATOM 1890 O O . VAL A 1 251 ? 13 11.984 -1.437 1 98.81 251 VAL A O 1
ATOM 1893 N N . ALA A 1 252 ? 14.188 11.016 -2.965 1 98.56 252 ALA A N 1
ATOM 1894 C CA . ALA A 1 252 ? 15.312 10.734 -2.082 1 98.56 252 ALA A CA 1
ATOM 1895 C C . ALA A 1 252 ? 16.594 10.516 -2.881 1 98.56 252 ALA A C 1
ATOM 1897 O O . ALA A 1 252 ? 16.562 10.406 -4.109 1 98.56 252 ALA A O 1
ATOM 1898 N N . PRO A 1 253 ? 17.766 10.523 -2.188 1 97.88 253 PRO A N 1
ATOM 1899 C CA . PRO A 1 253 ? 19 10.141 -2.869 1 97.88 253 PRO A CA 1
ATOM 1900 C C . PRO A 1 253 ? 18.922 8.758 -3.508 1 97.88 253 PRO A C 1
ATOM 1902 O O . PRO A 1 253 ? 18.219 7.879 -3 1 97.88 253 PRO A O 1
ATOM 1905 N N . ALA A 1 254 ? 19.672 8.57 -4.555 1 97.5 254 ALA A N 1
ATOM 1906 C CA . ALA A 1 254 ? 19.547 7.422 -5.449 1 97.5 254 ALA A CA 1
ATOM 1907 C C . ALA A 1 254 ? 19.641 6.105 -4.68 1 97.5 254 ALA A C 1
ATOM 1909 O O . ALA A 1 254 ? 18.828 5.195 -4.895 1 97.5 254 ALA A O 1
ATOM 1910 N N . GLU A 1 255 ? 20.578 6 -3.82 1 97.44 255 GLU A N 1
ATOM 1911 C CA . GLU A 1 255 ? 20.75 4.746 -3.098 1 97.44 255 GLU A CA 1
ATOM 1912 C C . GLU A 1 255 ? 19.562 4.465 -2.18 1 97.44 255 GLU A C 1
ATOM 1914 O O . GLU A 1 255 ? 19.047 3.344 -2.148 1 97.44 255 GLU A O 1
ATOM 1919 N N . LEU A 1 256 ? 19.156 5.465 -1.409 1 98.31 256 LEU A N 1
ATOM 1920 C CA . LEU A 1 256 ? 18 5.332 -0.536 1 98.31 256 LEU A CA 1
ATOM 1921 C C . LEU A 1 256 ? 16.75 4.996 -1.342 1 98.31 256 LEU A C 1
ATOM 1923 O O . LEU A 1 256 ? 15.961 4.129 -0.946 1 98.31 256 LEU A O 1
ATOM 1927 N N . LEU A 1 257 ? 16.609 5.66 -2.455 1 98.25 257 LEU A N 1
ATOM 1928 C CA . LEU A 1 257 ? 15.445 5.438 -3.307 1 98.25 257 LEU A CA 1
ATOM 1929 C C . LEU A 1 257 ? 15.43 4.012 -3.846 1 98.25 257 LEU A C 1
ATOM 1931 O O . LEU A 1 257 ? 14.375 3.367 -3.881 1 98.25 257 LEU A O 1
ATOM 1935 N N . GLY A 1 258 ? 16.578 3.525 -4.301 1 96.5 258 GLY A N 1
ATOM 1936 C CA . GLY A 1 258 ? 16.688 2.156 -4.781 1 96.5 258 GLY A CA 1
ATOM 1937 C C . GLY A 1 258 ? 16.297 1.127 -3.734 1 96.5 258 GLY A C 1
ATOM 1938 O O . GLY A 1 258 ? 15.602 0.159 -4.035 1 96.5 258 GLY A O 1
ATOM 1939 N N . ARG A 1 259 ? 16.719 1.331 -2.516 1 96.88 259 ARG A N 1
ATOM 1940 C CA . ARG A 1 259 ? 16.391 0.434 -1.413 1 96.88 259 ARG A CA 1
ATOM 1941 C C . ARG A 1 259 ? 14.906 0.509 -1.076 1 96.88 259 ARG A C 1
ATOM 1943 O O . ARG A 1 259 ? 14.281 -0.507 -0.766 1 96.88 259 ARG A O 1
ATOM 1950 N N . ALA A 1 260 ? 14.383 1.724 -1.162 1 98.19 260 ALA A N 1
ATOM 1951 C CA . ALA A 1 260 ? 12.953 1.899 -0.918 1 98.19 260 ALA A CA 1
ATOM 1952 C C . ALA A 1 260 ? 12.117 1.162 -1.966 1 98.19 260 ALA A C 1
ATOM 1954 O O . ALA A 1 260 ? 11.102 0.543 -1.64 1 98.19 260 ALA A O 1
ATOM 1955 N N . VAL A 1 261 ? 12.531 1.226 -3.186 1 97.38 261 VAL A N 1
ATOM 1956 C CA . VAL A 1 261 ? 11.844 0.544 -4.277 1 97.38 261 VAL A CA 1
ATOM 1957 C C . VAL A 1 261 ? 11.883 -0.965 -4.051 1 97.38 261 VAL A C 1
ATOM 1959 O O . VAL A 1 261 ? 10.875 -1.651 -4.227 1 97.38 261 VAL A O 1
ATOM 1962 N N . MET A 1 262 ? 13.031 -1.441 -3.668 1 95.06 262 MET A N 1
ATOM 1963 C CA . MET A 1 262 ? 13.148 -2.865 -3.365 1 95.06 262 MET A CA 1
ATOM 1964 C C . MET A 1 262 ? 12.188 -3.27 -2.256 1 95.06 262 MET A C 1
ATOM 1966 O O . MET A 1 262 ? 11.445 -4.246 -2.396 1 95.06 262 MET A O 1
ATOM 1970 N N . CYS A 1 263 ? 12.133 -2.541 -1.191 1 97.12 263 CYS A N 1
ATOM 1971 C CA . CYS A 1 263 ? 11.219 -2.826 -0.089 1 97.12 263 CYS A CA 1
ATOM 1972 C C . CYS A 1 263 ? 9.773 -2.775 -0.554 1 97.12 263 CYS A C 1
ATOM 1974 O O . CYS A 1 263 ? 8.961 -3.615 -0.16 1 97.12 263 CYS A O 1
ATOM 1976 N N . LYS A 1 264 ? 9.516 -1.798 -1.389 1 97.75 264 LYS A N 1
ATOM 1977 C CA . LYS A 1 264 ? 8.148 -1.63 -1.891 1 97.75 264 LYS A CA 1
ATOM 1978 C C . LYS A 1 264 ? 7.727 -2.826 -2.736 1 97.75 264 LYS A C 1
ATOM 1980 O O . LYS A 1 264 ? 6.57 -3.256 -2.676 1 97.75 264 LYS A O 1
ATOM 1985 N N . GLN A 1 265 ? 8.641 -3.314 -3.475 1 95.06 265 GLN A N 1
ATOM 1986 C CA . GLN A 1 265 ? 8.367 -4.473 -4.32 1 95.06 265 GLN A CA 1
ATOM 1987 C C . GLN A 1 265 ? 7.812 -5.633 -3.5 1 95.06 265 GLN A C 1
ATOM 1989 O O . GLN A 1 265 ? 6.859 -6.293 -3.916 1 95.06 265 GLN A O 1
ATOM 1994 N N . PHE A 1 266 ? 8.32 -5.809 -2.338 1 94.69 266 PHE A N 1
ATOM 1995 C CA . PHE A 1 266 ? 7.934 -6.945 -1.511 1 94.69 266 PHE A CA 1
ATOM 1996 C C . PHE A 1 266 ? 6.801 -6.57 -0.564 1 94.69 266 PHE A C 1
ATOM 1998 O O . PHE A 1 266 ? 6.215 -7.441 0.085 1 94.69 266 PHE A O 1
ATOM 2005 N N . SER A 1 267 ? 6.461 -5.27 -0.527 1 97.25 267 SER A N 1
ATOM 2006 C CA . SER A 1 267 ? 5.371 -4.82 0.332 1 97.25 267 SER A CA 1
ATOM 2007 C C . SER A 1 267 ? 4.031 -4.887 -0.393 1 97.25 267 SER A C 1
ATOM 2009 O O . SER A 1 267 ? 3.049 -5.387 0.154 1 97.25 267 SER A O 1
ATOM 2011 N N . ASP A 1 268 ? 4.086 -4.328 -1.64 1 97.81 268 ASP A N 1
ATOM 2012 C CA . ASP A 1 268 ? 2.809 -4.281 -2.342 1 97.81 268 ASP A CA 1
ATOM 2013 C C . ASP A 1 268 ? 3.01 -4.324 -3.854 1 97.81 268 ASP A C 1
ATOM 2015 O O . ASP A 1 268 ? 2.072 -4.086 -4.617 1 97.81 268 ASP A O 1
ATOM 2019 N N . ALA A 1 269 ? 4.211 -4.648 -4.34 1 96.12 269 ALA A N 1
ATOM 2020 C CA . ALA A 1 269 ? 4.578 -4.691 -5.754 1 96.12 269 ALA A CA 1
ATOM 2021 C C . ALA A 1 269 ? 4.578 -3.291 -6.359 1 96.12 269 ALA A C 1
ATOM 2023 O O . ALA A 1 269 ? 5.609 -2.82 -6.852 1 96.12 269 ALA A O 1
ATOM 2024 N N . HIS A 1 270 ? 3.521 -2.631 -6.387 1 97.69 270 HIS A N 1
ATOM 2025 C CA . HIS A 1 270 ? 3.402 -1.255 -6.855 1 97.69 270 HIS A CA 1
ATOM 2026 C C . HIS A 1 270 ? 2.039 -0.669 -6.504 1 97.69 270 HIS A C 1
ATOM 2028 O O . HIS A 1 270 ? 1.145 -1.392 -6.059 1 97.69 270 HIS A O 1
ATOM 2034 N N . THR A 1 271 ? 1.913 0.625 -6.59 1 98.69 271 THR A N 1
ATOM 2035 C CA . THR A 1 271 ? 0.67 1.362 -6.387 1 98.69 271 THR A CA 1
ATOM 2036 C C . THR A 1 271 ? -0.291 1.132 -7.551 1 98.69 271 THR A C 1
ATOM 2038 O O . THR A 1 271 ? 0.139 0.929 -8.688 1 98.69 271 THR A O 1
ATOM 2041 N N . SER A 1 272 ? -1.612 1.178 -7.309 1 98.69 272 SER A N 1
ATOM 2042 C CA . SER A 1 272 ? -2.615 0.97 -8.352 1 98.69 272 SER A CA 1
ATOM 2043 C C . SER A 1 272 ? -2.273 1.754 -9.609 1 98.69 272 SER A C 1
ATOM 2045 O O . SER A 1 272 ? -2.285 2.986 -9.602 1 98.69 272 SER A O 1
ATOM 2047 N N . THR A 1 273 ? -1.992 1.014 -10.695 1 98.5 273 THR A N 1
ATOM 2048 C CA . THR A 1 273 ? -1.647 1.677 -11.945 1 98.5 273 THR A CA 1
ATOM 2049 C C . THR A 1 273 ? -2.854 2.418 -12.516 1 98.5 273 THR A C 1
ATOM 2051 O O . THR A 1 273 ? -2.705 3.475 -13.133 1 98.5 273 THR A O 1
ATOM 2054 N N . PHE A 1 274 ? -4.055 1.888 -12.242 1 98.81 274 PHE A N 1
ATOM 2055 C CA . PHE A 1 274 ? -5.266 2.568 -12.68 1 98.81 274 PHE A CA 1
ATOM 2056 C C . PHE A 1 274 ? -5.41 3.92 -11.992 1 98.81 274 PHE A C 1
ATOM 2058 O O . PHE A 1 274 ? -5.711 4.926 -12.641 1 98.81 274 PHE A O 1
ATOM 2065 N N . ALA A 1 275 ? -5.219 3.949 -10.68 1 98.88 275 ALA A N 1
ATOM 2066 C CA . ALA A 1 275 ? -5.25 5.215 -9.945 1 98.88 275 ALA A CA 1
ATOM 2067 C C . ALA A 1 275 ? -4.172 6.168 -10.453 1 98.88 275 ALA A C 1
ATOM 2069 O O . ALA A 1 275 ? -4.422 7.363 -10.625 1 98.88 275 ALA A O 1
ATOM 2070 N N . GLN A 1 276 ? -2.986 5.625 -10.719 1 98.88 276 GLN A N 1
ATOM 2071 C CA . GLN A 1 276 ? -1.883 6.43 -11.234 1 98.88 276 GLN A CA 1
ATOM 2072 C C . GLN A 1 276 ? -2.213 7.012 -12.602 1 98.88 276 GLN A C 1
ATOM 2074 O O . GLN A 1 276 ? -1.975 8.195 -12.852 1 98.88 276 GLN A O 1
ATOM 2079 N N . ALA A 1 277 ? -2.746 6.148 -13.469 1 98.88 277 ALA A N 1
ATOM 2080 C CA . ALA A 1 277 ? -3.109 6.598 -14.812 1 98.88 277 ALA A CA 1
ATOM 2081 C C . ALA A 1 277 ? -4.18 7.684 -14.758 1 98.88 277 ALA A C 1
ATOM 2083 O O . ALA A 1 277 ? -4.129 8.656 -15.516 1 98.88 277 ALA A O 1
ATOM 2084 N N . THR A 1 278 ? -5.137 7.531 -13.867 1 98.88 278 THR A N 1
ATOM 2085 C CA . THR A 1 278 ? -6.172 8.539 -13.664 1 98.88 278 THR A CA 1
ATOM 2086 C C . THR A 1 278 ? -5.562 9.859 -13.211 1 98.88 278 THR A C 1
ATOM 2088 O O . THR A 1 278 ? -5.855 10.914 -13.781 1 98.88 278 THR A O 1
ATOM 2091 N N . ALA A 1 279 ? -4.668 9.797 -12.25 1 98.88 279 ALA A N 1
ATOM 2092 C CA . ALA A 1 279 ? -4.008 10.992 -11.742 1 98.88 279 ALA A CA 1
ATOM 2093 C C . ALA A 1 279 ? -3.158 11.648 -12.828 1 98.88 279 ALA A C 1
ATOM 2095 O O . ALA A 1 279 ? -3.131 12.883 -12.945 1 98.88 279 ALA A O 1
ATOM 2096 N N . ALA A 1 280 ? -2.463 10.789 -13.602 1 98.88 280 ALA A N 1
ATOM 2097 C CA . ALA A 1 280 ? -1.632 11.312 -14.688 1 98.88 280 ALA A CA 1
ATOM 2098 C C . ALA A 1 280 ? -2.471 12.094 -15.695 1 98.88 280 ALA A C 1
ATOM 2100 O O . ALA A 1 280 ? -2.096 13.195 -16.109 1 98.88 280 ALA A O 1
ATOM 2101 N N . GLN A 1 281 ? -3.605 11.5 -16.094 1 98.81 281 GLN A N 1
ATOM 2102 C CA . GLN A 1 281 ? -4.488 12.164 -17.047 1 98.81 281 GLN A CA 1
ATOM 2103 C C . GLN A 1 281 ? -5.062 13.453 -16.469 1 98.81 281 GLN A C 1
ATOM 2105 O O . GLN A 1 281 ? -5.211 14.445 -17.188 1 98.81 281 GLN A O 1
ATOM 2110 N N . TYR A 1 282 ? -5.387 13.469 -15.195 1 98.88 282 TYR A N 1
ATOM 2111 C CA . TYR A 1 282 ? -5.926 14.672 -14.562 1 98.88 282 TYR A CA 1
ATOM 2112 C C . TYR A 1 282 ? -4.906 15.805 -14.57 1 98.88 282 TYR A C 1
ATOM 2114 O O . TYR A 1 282 ? -5.223 16.922 -14.961 1 98.88 282 TYR A O 1
ATOM 2122 N N . LEU A 1 283 ? -3.715 15.5 -14.133 1 98.75 283 LEU A N 1
ATOM 2123 C CA . LEU A 1 283 ? -2.664 16.516 -14.117 1 98.75 283 LEU A CA 1
ATOM 2124 C C . LEU A 1 283 ? -2.373 17.016 -15.523 1 98.75 283 LEU A C 1
ATOM 2126 O O . LEU A 1 283 ? -2.189 18.219 -15.727 1 98.75 283 LEU A O 1
ATOM 2130 N N . LYS A 1 284 ? -2.34 16.141 -16.422 1 98.31 284 LYS A N 1
ATOM 2131 C CA . LYS A 1 284 ? -2.064 16.469 -17.812 1 98.31 284 LYS A CA 1
ATOM 2132 C C . LYS A 1 284 ? -3.139 17.391 -18.391 1 98.31 284 LYS A C 1
ATOM 2134 O O . LYS A 1 284 ? -2.852 18.234 -19.234 1 98.31 284 LYS A O 1
ATOM 2139 N N . SER A 1 285 ? -4.359 17.297 -17.938 1 98.12 285 SER A N 1
ATOM 2140 C CA . SER A 1 285 ? -5.492 18.062 -18.453 1 98.12 285 SER A CA 1
ATOM 2141 C C . SER A 1 285 ? -5.34 19.547 -18.141 1 98.12 285 SER A C 1
ATOM 2143 O O . SER A 1 285 ? -6.016 20.375 -18.75 1 98.12 285 SER A O 1
ATOM 2145 N N . GLY A 1 286 ? -4.559 19.891 -17.078 1 97.38 286 GLY A N 1
ATOM 2146 C CA . GLY A 1 286 ? -4.375 21.281 -16.703 1 97.38 286 GLY A CA 1
ATOM 2147 C C . GLY A 1 286 ? -5.457 21.797 -15.781 1 97.38 286 GLY A C 1
ATOM 2148 O O . GLY A 1 286 ? -5.52 23 -15.492 1 97.38 286 GLY A O 1
ATOM 2149 N N . ALA A 1 287 ? -6.242 20.953 -15.195 1 97.56 287 ALA A N 1
ATOM 2150 C CA . ALA A 1 287 ? -7.367 21.359 -14.359 1 97.56 287 ALA A CA 1
ATOM 2151 C C . ALA A 1 287 ? -6.902 21.703 -12.945 1 97.56 287 ALA A C 1
ATOM 2153 O O . ALA A 1 287 ? -7.574 22.453 -12.234 1 97.56 287 ALA A O 1
ATOM 2154 N N . MET A 1 288 ? -5.777 21.266 -12.547 1 97.62 288 MET A N 1
ATOM 2155 C CA . MET A 1 288 ? -5.328 21.297 -11.164 1 97.62 288 MET A CA 1
ATOM 2156 C C . MET A 1 288 ? -5.234 22.719 -10.633 1 97.62 288 MET A C 1
ATOM 2158 O O . MET A 1 288 ? -5.719 23.016 -9.547 1 97.62 288 MET A O 1
ATOM 2162 N N . PRO A 1 289 ? -4.688 23.688 -11.414 1 96.75 289 PRO A N 1
ATOM 2163 C CA . PRO A 1 289 ? -4.539 25.047 -10.875 1 96.75 289 PRO A CA 1
ATOM 2164 C C . PRO A 1 289 ? -5.879 25.672 -10.508 1 96.75 289 PRO A C 1
ATOM 2166 O O . PRO A 1 289 ? -6 26.297 -9.445 1 96.75 289 PRO A O 1
ATOM 2169 N N . ALA A 1 290 ? -6.852 25.5 -11.359 1 97.12 290 ALA A N 1
ATOM 2170 C CA . ALA A 1 290 ? -8.164 26.078 -11.07 1 97.12 290 ALA A CA 1
ATOM 2171 C C . ALA A 1 290 ? -8.805 25.391 -9.867 1 97.12 290 ALA A C 1
ATOM 2173 O O . ALA A 1 290 ? -9.461 26.047 -9.055 1 97.12 290 ALA A O 1
ATOM 2174 N N . THR A 1 291 ? -8.641 24.109 -9.773 1 96.62 291 THR A N 1
ATOM 2175 C CA . THR A 1 291 ? -9.164 23.344 -8.641 1 96.62 291 THR A CA 1
ATOM 2176 C C . THR A 1 291 ? -8.516 23.812 -7.336 1 96.62 291 THR A C 1
ATOM 2178 O O . THR A 1 291 ? -9.211 24.031 -6.336 1 96.62 291 THR A O 1
ATOM 2181 N N . LEU A 1 292 ? -7.25 24.047 -7.363 1 97.19 292 LEU A N 1
ATOM 2182 C CA . LEU A 1 292 ? -6.527 24.5 -6.176 1 97.19 292 LEU A CA 1
ATOM 2183 C C . LEU A 1 292 ? -6.961 25.906 -5.773 1 97.19 292 LEU A C 1
ATOM 2185 O O . LEU A 1 292 ? -7.109 26.203 -4.582 1 97.19 292 LEU A O 1
ATOM 2189 N N . ALA A 1 293 ? -7.141 26.75 -6.742 1 97.31 293 ALA A N 1
ATOM 2190 C CA . ALA A 1 293 ? -7.578 28.109 -6.453 1 97.31 293 ALA A CA 1
ATOM 2191 C C . ALA A 1 293 ? -8.914 28.125 -5.715 1 97.31 293 ALA A C 1
ATOM 2193 O O . ALA A 1 293 ? -9.094 28.875 -4.754 1 97.31 293 ALA A O 1
ATOM 2194 N N . HIS A 1 294 ? -9.789 27.297 -6.164 1 96.75 294 HIS A N 1
ATOM 2195 C CA . HIS A 1 294 ? -11.109 27.188 -5.551 1 96.75 294 HIS A CA 1
ATOM 2196 C C . HIS A 1 294 ? -11.016 26.656 -4.125 1 96.75 294 HIS A C 1
ATOM 2198 O O . HIS A 1 294 ? -11.625 27.219 -3.209 1 96.75 294 HIS A O 1
ATOM 2204 N N . VAL A 1 295 ? -10.289 25.625 -3.949 1 96.56 295 VAL A N 1
ATOM 2205 C CA . VAL A 1 295 ? -10.117 25 -2.646 1 96.56 295 VAL A CA 1
ATOM 2206 C C . VAL A 1 295 ? -9.484 25.984 -1.669 1 96.56 295 VAL A C 1
ATOM 2208 O O . VAL A 1 295 ? -9.922 26.094 -0.521 1 96.56 295 VAL A O 1
ATOM 2211 N N . ARG A 1 296 ? -8.484 26.734 -2.098 1 97.75 296 ARG A N 1
ATOM 2212 C CA . ARG A 1 296 ? -7.801 27.734 -1.27 1 97.75 296 ARG A CA 1
ATOM 2213 C C . ARG A 1 296 ? -8.773 28.797 -0.79 1 97.75 296 ARG A C 1
ATOM 2215 O O . ARG A 1 296 ? -8.75 29.188 0.378 1 97.75 296 ARG A O 1
ATOM 2222 N N . GLU A 1 297 ? -9.578 29.188 -1.673 1 97.62 297 GLU A N 1
ATOM 2223 C CA . GLU A 1 297 ? -10.547 30.234 -1.337 1 97.62 297 GLU A CA 1
ATOM 2224 C C . GLU A 1 297 ? -11.516 29.75 -0.263 1 97.62 297 GLU A C 1
ATOM 2226 O O . GLU A 1 297 ? -11.766 30.453 0.717 1 97.62 297 GLU A O 1
ATOM 2231 N N . VAL A 1 298 ? -12.047 28.609 -0.453 1 97.56 298 VAL A N 1
ATOM 2232 C CA . VAL A 1 298 ? -13.055 28.062 0.455 1 97.56 298 VAL A CA 1
ATOM 2233 C C . VAL A 1 298 ? -12.43 27.812 1.824 1 97.56 298 VAL A C 1
ATOM 2235 O O . VAL A 1 298 ? -12.977 28.219 2.85 1 97.56 298 VAL A O 1
ATOM 2238 N N . TYR A 1 299 ? -11.281 27.156 1.824 1 97.62 299 TYR A N 1
ATOM 2239 C CA . TYR A 1 299 ? -10.648 26.828 3.098 1 97.62 299 TYR A CA 1
ATOM 2240 C C . TYR A 1 299 ? -10.172 28.078 3.812 1 97.62 299 TYR A C 1
ATOM 2242 O O . TYR A 1 299 ? -10.195 28.156 5.043 1 97.62 299 TYR A O 1
ATOM 2250 N N . ALA A 1 300 ? -9.773 29.109 3.051 1 98.06 300 ALA A N 1
ATOM 2251 C CA . ALA A 1 300 ? -9.375 30.375 3.658 1 98.06 300 ALA A CA 1
ATOM 2252 C C . ALA A 1 300 ? -10.547 31 4.41 1 98.06 300 ALA A C 1
ATOM 2254 O O . ALA A 1 300 ? -10.383 31.484 5.535 1 98.06 300 ALA A O 1
ATOM 2255 N N . ARG A 1 301 ? -11.688 31 3.828 1 98.19 301 ARG A N 1
ATOM 2256 C CA . ARG A 1 301 ? -12.875 31.562 4.453 1 98.19 301 ARG A CA 1
ATOM 2257 C C . ARG A 1 301 ? -13.266 30.781 5.703 1 98.19 301 ARG A C 1
ATOM 2259 O O . ARG A 1 301 ? -13.625 31.375 6.727 1 98.19 301 ARG A O 1
ATOM 2266 N N . ARG A 1 302 ? -13.203 29.531 5.57 1 98.19 302 ARG A N 1
ATOM 2267 C CA . ARG A 1 302 ? -13.57 28.672 6.695 1 98.19 302 ARG A CA 1
ATOM 2268 C C . ARG A 1 302 ? -12.594 28.844 7.852 1 98.19 302 ARG A C 1
ATOM 2270 O O . ARG A 1 302 ? -13 28.906 9.016 1 98.19 302 ARG A O 1
ATOM 2277 N N . ALA A 1 303 ? -11.305 28.891 7.52 1 98.06 303 ALA A N 1
ATOM 2278 C CA . ALA A 1 303 ? -10.281 29.125 8.539 1 98.06 303 ALA A CA 1
ATOM 2279 C C . ALA A 1 303 ? -10.508 30.453 9.258 1 98.06 303 ALA A C 1
ATOM 2281 O O . ALA A 1 303 ? -10.391 30.531 10.484 1 98.06 303 ALA A O 1
ATOM 2282 N N . LYS A 1 304 ? -10.789 31.469 8.5 1 98.31 304 LYS A N 1
ATOM 2283 C CA . LYS A 1 304 ? -11.055 32.781 9.078 1 98.31 304 LYS A CA 1
ATOM 2284 C C . LYS A 1 304 ? -12.289 32.75 9.984 1 98.31 304 LYS A C 1
ATOM 2286 O O . LYS A 1 304 ? -12.289 33.344 11.07 1 98.31 304 LYS A O 1
ATOM 2291 N N . ALA A 1 305 ? -13.32 32.094 9.5 1 98.69 305 ALA A N 1
ATOM 2292 C CA . ALA A 1 305 ? -14.547 31.969 10.281 1 98.69 305 ALA A CA 1
ATOM 2293 C C . ALA A 1 305 ? -14.281 31.281 11.617 1 98.69 305 ALA A C 1
ATOM 2295 O O . ALA A 1 305 ? -14.805 31.688 12.648 1 98.69 305 ALA A O 1
ATOM 2296 N N . MET A 1 306 ? -13.508 30.266 11.586 1 98.62 306 MET A N 1
ATOM 2297 C CA . MET A 1 306 ? -13.211 29.516 12.805 1 98.62 306 MET A CA 1
ATOM 2298 C C . MET A 1 306 ? -12.391 30.344 13.773 1 98.62 306 MET A C 1
ATOM 2300 O O . MET A 1 306 ? -12.68 30.391 14.969 1 98.62 306 MET A O 1
ATOM 2304 N N . GLY A 1 307 ? -11.344 31 13.297 1 98.5 307 GLY A N 1
ATOM 2305 C CA . GLY A 1 307 ? -10.555 31.891 14.141 1 98.5 307 GLY A CA 1
ATOM 2306 C C . GLY A 1 307 ? -11.367 33 14.75 1 98.5 307 GLY A C 1
ATOM 2307 O O . GLY A 1 307 ? -11.234 33.281 15.945 1 98.5 307 GLY A O 1
ATOM 2308 N N . ASP A 1 308 ? -12.195 33.625 13.914 1 98.56 308 ASP A N 1
ATOM 2309 C CA . ASP A 1 308 ? -13.055 34.688 14.391 1 98.56 308 ASP A CA 1
ATOM 2310 C C . ASP A 1 308 ? -14.008 34.188 15.484 1 98.56 308 ASP A C 1
ATOM 2312 O O . ASP A 1 308 ? -14.188 34.875 16.5 1 98.56 308 ASP A O 1
ATOM 2316 N N . ALA A 1 309 ? -14.586 33.062 15.234 1 98.69 309 ALA A N 1
ATOM 2317 C CA . ALA A 1 309 ? -15.523 32.5 16.203 1 98.69 309 ALA A CA 1
ATOM 2318 C C . ALA A 1 309 ? -14.82 32.156 17.516 1 98.69 309 ALA A C 1
ATOM 2320 O O . ALA A 1 309 ? -15.375 32.344 18.594 1 98.69 309 ALA A O 1
ATOM 2321 N N . LEU A 1 310 ? -13.633 31.609 17.453 1 98.62 310 LEU A N 1
ATOM 2322 C CA . LEU A 1 310 ? -12.852 31.297 18.656 1 98.62 310 LEU A CA 1
ATOM 2323 C C . LEU A 1 310 ? -12.586 32.562 19.469 1 98.62 310 LEU A C 1
ATOM 2325 O O . LEU A 1 310 ? -12.742 32.562 20.688 1 98.62 310 LEU A O 1
ATOM 2329 N N . ARG A 1 311 ? -12.195 33.625 18.828 1 98 311 ARG A N 1
ATOM 2330 C CA . ARG A 1 311 ? -11.922 34.906 19.5 1 98 311 ARG A CA 1
ATOM 2331 C C . ARG A 1 311 ? -13.195 35.469 20.125 1 98 311 ARG A C 1
ATOM 2333 O O . ARG A 1 311 ? -13.164 35.969 21.25 1 98 311 ARG A O 1
ATOM 2340 N N . GLU A 1 312 ? -14.25 35.312 19.406 1 98 312 GLU A N 1
ATOM 2341 C CA . GLU A 1 312 ? -15.516 35.875 19.859 1 98 312 GLU A CA 1
ATOM 2342 C C . GLU A 1 312 ? -16.078 35.094 21.047 1 98 312 GLU A C 1
ATOM 2344 O O . GLU A 1 312 ? -16.5 35.688 22.031 1 98 312 GLU A O 1
ATOM 2349 N N . HIS A 1 313 ? -16.047 33.781 20.969 1 97.75 313 HIS A N 1
ATOM 2350 C CA . HIS A 1 313 ? -16.797 33 21.922 1 97.75 313 HIS A CA 1
ATOM 2351 C C . HIS A 1 313 ? -15.906 32.531 23.078 1 97.75 313 HIS A C 1
ATOM 2353 O O . HIS A 1 313 ? -16.391 32.312 24.188 1 97.75 313 HIS A O 1
ATOM 2359 N N . LEU A 1 314 ? -14.625 32.281 22.828 1 96.69 314 LEU A N 1
ATOM 2360 C CA . LEU A 1 314 ? -13.766 31.703 23.859 1 96.69 314 LEU A CA 1
ATOM 2361 C C . LEU A 1 314 ? -12.766 32.75 24.359 1 96.69 314 LEU A C 1
ATOM 2363 O O . LEU A 1 314 ? -12.305 32.688 25.5 1 96.69 314 LEU A O 1
ATOM 2367 N N . GLY A 1 315 ? -12.359 33.625 23.484 1 95 315 GLY A N 1
ATOM 2368 C CA . GLY A 1 315 ? -11.508 34.75 23.875 1 95 315 GLY A CA 1
ATOM 2369 C C . GLY A 1 315 ? -10.211 34.312 24.516 1 95 315 GLY A C 1
ATOM 2370 O O . GLY A 1 315 ? -9.477 33.5 23.953 1 95 315 GLY A O 1
ATOM 2371 N N . ASP A 1 316 ? -10.016 34.75 25.781 1 95.62 316 ASP A N 1
ATOM 2372 C CA . ASP A 1 316 ? -8.734 34.562 26.453 1 95.62 316 ASP A CA 1
ATOM 2373 C C . ASP A 1 316 ? -8.602 33.156 27.031 1 95.62 316 ASP A C 1
ATOM 2375 O O . ASP A 1 316 ? -7.539 32.781 27.5 1 95.62 316 ASP A O 1
ATOM 2379 N N . ALA A 1 317 ? -9.617 32.406 26.906 1 96.88 317 ALA A N 1
ATOM 2380 C CA . ALA A 1 317 ? -9.578 31.047 27.391 1 96.88 317 ALA A CA 1
ATOM 2381 C C . ALA A 1 317 ? -8.734 30.156 26.484 1 96.88 317 ALA A C 1
ATOM 2383 O O . ALA A 1 317 ? -8.352 29.047 26.859 1 96.88 317 ALA A O 1
ATOM 2384 N N . VAL A 1 318 ? -8.469 30.703 25.234 1 97.94 318 VAL A N 1
ATOM 2385 C CA . VAL A 1 318 ? -7.68 29.906 24.297 1 97.94 318 VAL A CA 1
ATOM 2386 C C . VAL A 1 318 ? -6.629 30.797 23.625 1 97.94 318 VAL A C 1
ATOM 2388 O O . VAL A 1 318 ? -6.762 32.031 23.609 1 97.94 318 VAL A O 1
ATOM 2391 N N . GLU A 1 319 ? -5.617 30.172 23.219 1 96.94 319 GLU A N 1
ATOM 2392 C CA . GLU A 1 319 ? -4.594 30.766 22.359 1 96.94 319 GLU A CA 1
ATOM 2393 C C . GLU A 1 319 ? -4.371 29.953 21.094 1 96.94 319 GLU A C 1
ATOM 2395 O O . GLU A 1 319 ? -4.391 28.719 21.141 1 96.94 319 GLU A O 1
ATOM 2400 N N . PHE A 1 320 ? -4.227 30.594 20.031 1 96.38 320 PHE A N 1
ATOM 2401 C CA . PHE A 1 320 ? -3.936 29.922 18.766 1 96.38 320 PHE A CA 1
ATOM 2402 C C . PHE A 1 320 ? -3.357 30.922 17.75 1 96.38 320 PHE A C 1
ATOM 2404 O O . PHE A 1 320 ? -3.428 32.125 17.969 1 96.38 320 PHE A O 1
ATOM 2411 N N . LEU A 1 321 ? -2.688 30.406 16.781 1 89.56 321 LEU A N 1
ATOM 2412 C CA . LEU A 1 321 ? -2.266 31.203 15.633 1 89.56 321 LEU A CA 1
ATOM 2413 C C . LEU A 1 321 ? -3.172 30.938 14.43 1 89.56 321 LEU A C 1
ATOM 2415 O O . LEU A 1 321 ? -3.512 29.797 14.141 1 89.56 321 LEU A O 1
ATOM 2419 N N . GLN A 1 322 ? -3.6 32.094 13.891 1 94.88 322 GLN A N 1
ATOM 2420 C CA . GLN A 1 322 ? -4.398 31.953 12.68 1 94.88 322 GLN A CA 1
ATOM 2421 C C . GLN A 1 322 ? -3.602 31.266 11.57 1 94.88 322 GLN A C 1
ATOM 2423 O O . GLN A 1 322 ? -2.527 31.75 11.188 1 94.88 322 GLN A O 1
ATOM 2428 N N . PRO A 1 323 ? -4.055 30.156 11.086 1 94 323 PRO A N 1
ATOM 2429 C CA . PRO A 1 323 ? -3.299 29.469 10.039 1 94 323 PRO A CA 1
ATOM 2430 C C . PRO A 1 323 ? -3.225 30.266 8.742 1 94 323 PRO A C 1
ATOM 2432 O O . PRO A 1 323 ? -4.168 30.984 8.398 1 94 323 PRO A O 1
ATOM 2435 N N . GLN A 1 324 ? -2.172 30.062 8.031 1 96.38 324 GLN A N 1
ATOM 2436 C CA . GLN A 1 324 ? -1.975 30.688 6.727 1 96.38 324 GLN A CA 1
ATOM 2437 C C . GLN A 1 324 ? -2.227 29.703 5.594 1 96.38 324 GLN A C 1
ATOM 2439 O O . GLN A 1 324 ? -2.082 30.047 4.418 1 96.38 324 GLN A O 1
ATOM 2444 N N . GLY A 1 325 ? -2.629 28.562 5.898 1 97.38 325 GLY A N 1
ATOM 2445 C CA . GLY A 1 325 ? -2.916 27.453 4.992 1 97.38 325 GLY A CA 1
ATOM 2446 C C . GLY A 1 325 ? -3.213 26.156 5.715 1 97.38 325 GLY A C 1
ATOM 2447 O O . GLY A 1 325 ? -3.398 26.141 6.934 1 97.38 325 GLY A O 1
ATOM 2448 N N . GLY A 1 326 ? -3.338 25.094 4.941 1 97.25 326 GLY A N 1
ATOM 2449 C CA . GLY A 1 326 ? -3.592 23.781 5.492 1 97.25 326 GLY A CA 1
ATOM 2450 C C . GLY A 1 326 ? -5.059 23.531 5.793 1 97.25 326 GLY A C 1
ATOM 2451 O O . GLY A 1 326 ? -5.934 24 5.07 1 97.25 326 GLY A O 1
ATOM 2452 N N . LEU A 1 327 ? -5.277 22.688 6.832 1 97.31 327 LEU A N 1
ATOM 2453 C CA . LEU A 1 327 ? -6.641 22.266 7.133 1 97.31 327 LEU A CA 1
ATOM 2454 C C . LEU A 1 327 ? -6.941 22.406 8.617 1 97.31 327 LEU A C 1
ATOM 2456 O O . LEU A 1 327 ? -8.047 22.109 9.07 1 97.31 327 LEU A O 1
ATOM 2460 N N . PHE A 1 328 ? -5.949 22.984 9.414 1 96.88 328 PHE A N 1
ATOM 2461 C CA . PHE A 1 328 ? -6.074 22.781 10.852 1 96.88 328 PHE A CA 1
ATOM 2462 C C . PHE A 1 328 ? -5.789 24.078 11.602 1 96.88 328 PHE A C 1
ATOM 2464 O O . PHE A 1 328 ? -5.086 24.953 11.094 1 96.88 328 PHE A O 1
ATOM 2471 N N . LEU A 1 329 ? -6.371 24.172 12.773 1 96.75 329 LEU A N 1
ATOM 2472 C CA . LEU A 1 329 ? -6.02 25.125 13.82 1 96.75 329 LEU A CA 1
ATOM 2473 C C . LEU A 1 329 ? -5.59 24.391 15.094 1 96.75 329 LEU A C 1
ATOM 2475 O O . LEU A 1 329 ? -6.281 23.484 15.555 1 96.75 329 LEU A O 1
ATOM 2479 N N . TRP A 1 330 ? -4.418 24.719 15.539 1 97.38 330 TRP A N 1
ATOM 2480 C CA . TRP A 1 330 ? -3.914 24.188 16.797 1 97.38 330 TRP A CA 1
ATOM 2481 C C . TRP A 1 330 ? -4.199 25.156 17.953 1 97.38 330 TRP A C 1
ATOM 2483 O O . TRP A 1 330 ? -3.723 26.297 17.938 1 97.38 330 TRP A O 1
ATOM 2493 N N . VAL A 1 331 ? -4.957 24.688 18.953 1 98.19 331 VAL A N 1
ATOM 2494 C CA . VAL A 1 331 ? -5.461 25.578 20 1 98.19 331 VAL A CA 1
ATOM 2495 C C . VAL A 1 331 ? -4.969 25.094 21.359 1 98.19 331 VAL A C 1
ATOM 2497 O O . VAL A 1 331 ? -4.84 23.891 21.594 1 98.19 331 VAL A O 1
ATOM 2500 N N . ARG A 1 332 ? -4.691 26.016 22.219 1 97.81 332 ARG A N 1
ATOM 2501 C CA . ARG A 1 332 ? -4.285 25.719 23.578 1 97.81 332 ARG A CA 1
ATOM 2502 C C . ARG A 1 332 ? -5.219 26.375 24.594 1 97.81 332 ARG A C 1
ATOM 2504 O O . ARG A 1 332 ? -5.551 27.562 24.453 1 97.81 332 ARG A O 1
ATOM 2511 N N . LEU A 1 333 ? -5.633 25.609 25.547 1 98.31 333 LEU A N 1
ATOM 2512 C CA . LEU A 1 333 ? -6.363 26.156 26.688 1 98.31 333 LEU A CA 1
ATOM 2513 C C . LEU A 1 333 ? -5.426 26.922 27.625 1 98.31 333 LEU A C 1
ATOM 2515 O O . LEU A 1 333 ? -4.379 26.391 28.016 1 98.31 333 LEU A O 1
ATOM 2519 N N . THR A 1 334 ? -5.852 28.094 28.031 1 97.5 334 THR A N 1
ATOM 2520 C CA . THR A 1 334 ? -4.957 28.938 28.828 1 97.5 334 THR A CA 1
ATOM 2521 C C . THR A 1 334 ? -5.172 28.703 30.312 1 97.5 334 THR A C 1
ATOM 2523 O O . THR A 1 334 ? -4.305 29.031 31.125 1 97.5 334 THR A O 1
ATOM 2526 N N . GLY A 1 335 ? -6.355 28.219 30.609 1 95.94 335 GLY A N 1
ATOM 2527 C CA . GLY A 1 335 ? -6.691 28.062 32.031 1 95.94 335 GLY A CA 1
ATOM 2528 C C . GLY A 1 335 ? -6.926 29.375 32.719 1 95.94 335 GLY A C 1
ATOM 2529 O O . GLY A 1 335 ? -7.074 29.406 33.969 1 95.94 335 GLY A O 1
ATOM 2530 N N . LYS A 1 336 ? -6.945 30.359 32.094 1 93.75 336 LYS A N 1
ATOM 2531 C CA . LYS A 1 336 ? -7.113 31.688 32.688 1 93.75 336 LYS A CA 1
ATOM 2532 C C . LYS A 1 336 ? -8.43 31.766 33.469 1 93.75 336 LYS A C 1
ATOM 2534 O O . LYS A 1 336 ? -9.453 31.25 33.031 1 93.75 336 LYS A O 1
ATOM 2539 N N . GLY A 1 337 ? -8.375 32.469 34.625 1 90.56 337 GLY A N 1
ATOM 2540 C CA . GLY A 1 337 ? -9.555 32.688 35.438 1 90.56 337 GLY A CA 1
ATOM 2541 C C . GLY A 1 337 ? -10.094 31.406 36.062 1 90.56 337 GLY A C 1
ATOM 2542 O O . GLY A 1 337 ? -11.266 31.344 36.438 1 90.56 337 GLY A O 1
ATOM 2543 N N . GLY A 1 338 ? -9.289 30.297 36 1 89.56 338 GLY A N 1
ATOM 2544 C CA . GLY A 1 338 ? -9.719 29.047 36.594 1 89.56 338 GLY A CA 1
ATOM 2545 C C . GLY A 1 338 ? -10.445 28.141 35.625 1 89.56 338 GLY A C 1
ATOM 2546 O O . GLY A 1 338 ? -10.969 27.094 36 1 89.56 338 GLY A O 1
ATOM 2547 N N . ALA A 1 339 ? -10.398 28.531 34.406 1 90.38 339 ALA A N 1
ATOM 2548 C CA . ALA A 1 339 ? -11.062 27.734 33.375 1 90.38 339 ALA A CA 1
ATOM 2549 C C . ALA A 1 339 ? -10.352 26.391 33.156 1 90.38 339 ALA A C 1
ATOM 2551 O O . ALA A 1 339 ? -9.195 26.234 33.562 1 90.38 339 ALA A O 1
ATOM 2552 N N . LEU A 1 340 ? -11.062 25.469 32.562 1 94.69 340 LEU A N 1
ATOM 2553 C CA . LEU A 1 340 ? -10.555 24.141 32.281 1 94.69 340 LEU A CA 1
ATOM 2554 C C . LEU A 1 340 ? -9.305 24.219 31.391 1 94.69 340 LEU A C 1
ATOM 2556 O O . LEU A 1 340 ? -9.258 24.969 30.422 1 94.69 340 LEU A O 1
ATOM 2560 N N . ALA A 1 341 ? -8.266 23.469 31.797 1 96.62 341 ALA A N 1
ATOM 2561 C CA . ALA A 1 341 ? -7.02 23.453 31.031 1 96.62 341 ALA A CA 1
ATOM 2562 C C . ALA A 1 341 ? -6.633 22.016 30.656 1 96.62 341 ALA A C 1
ATOM 2564 O O . ALA A 1 341 ? -5.453 21.656 30.703 1 96.62 341 ALA A O 1
ATOM 2565 N N . ASP A 1 342 ? -7.578 21.219 30.422 1 97.19 342 ASP A N 1
ATOM 2566 C CA . ASP A 1 342 ? -7.406 19.828 29.984 1 97.19 342 ASP A CA 1
ATOM 2567 C C . ASP A 1 342 ? -8.258 19.547 28.734 1 97.19 342 ASP A C 1
ATOM 2569 O O . ASP A 1 342 ? -9.477 19.438 28.828 1 97.19 342 ASP A O 1
ATOM 2573 N N . ALA A 1 343 ? -7.547 19.391 27.672 1 96.81 343 ALA A N 1
ATOM 2574 C CA . ALA A 1 343 ? -8.242 19.219 26.391 1 96.81 343 ALA A CA 1
ATOM 2575 C C . ALA A 1 343 ? -9.023 17.906 26.359 1 96.81 343 ALA A C 1
ATOM 2577 O O . ALA A 1 343 ? -10.062 17.812 25.719 1 96.81 343 ALA A O 1
ATOM 2578 N N . GLY A 1 344 ? -8.508 16.844 27 1 93.94 344 GLY A N 1
ATOM 2579 C CA . GLY A 1 344 ? -9.242 15.594 27.094 1 93.94 344 GLY A CA 1
ATOM 2580 C C . GLY A 1 344 ? -10.586 15.75 27.781 1 93.94 344 GLY A C 1
ATOM 2581 O O . GLY A 1 344 ? -11.594 15.234 27.297 1 93.94 344 GLY A O 1
ATOM 2582 N N . GLU A 1 345 ? -10.578 16.438 28.906 1 95.56 345 GLU A N 1
ATOM 2583 C CA . GLU A 1 345 ? -11.828 16.719 29.609 1 95.56 345 GLU A CA 1
ATOM 2584 C C . GLU A 1 345 ? -12.758 17.578 28.781 1 95.56 345 GLU A C 1
ATOM 2586 O O . GLU A 1 345 ? -13.969 17.344 28.734 1 95.56 345 GLU A O 1
ATOM 2591 N N . LEU A 1 346 ? -12.195 18.594 28.156 1 96.69 346 LEU A N 1
ATOM 2592 C CA . LEU A 1 346 ? -13.008 19.438 27.281 1 96.69 346 LEU A CA 1
ATOM 2593 C C . LEU A 1 346 ? -13.656 18.609 26.172 1 96.69 346 LEU A C 1
ATOM 2595 O O . LEU A 1 346 ? -14.797 18.875 25.797 1 96.69 346 LEU A O 1
ATOM 2599 N N . ALA A 1 347 ? -12.93 17.703 25.609 1 94.56 347 ALA A N 1
ATOM 2600 C CA . ALA A 1 347 ? -13.461 16.875 24.531 1 94.56 347 ALA A CA 1
ATOM 2601 C C . ALA A 1 347 ? -14.711 16.109 24.984 1 94.56 347 ALA A C 1
ATOM 2603 O O . ALA A 1 347 ? -15.688 16.016 24.234 1 94.56 347 ALA A O 1
ATOM 2604 N N . LYS A 1 348 ? -14.672 15.555 26.156 1 92.88 348 LYS A N 1
ATOM 2605 C CA . LYS A 1 348 ? -15.828 14.852 26.703 1 92.88 348 LYS A CA 1
ATOM 2606 C C . LYS A 1 348 ? -17.031 15.781 26.828 1 92.88 348 LYS A C 1
ATOM 2608 O O . LYS A 1 348 ? -18.141 15.43 26.406 1 92.88 348 LYS A O 1
ATOM 2613 N N . ARG A 1 349 ? -16.812 16.938 27.359 1 95.69 349 ARG A N 1
ATOM 2614 C CA . ARG A 1 349 ? -17.875 17.906 27.547 1 95.69 349 ARG A CA 1
ATOM 2615 C C . ARG A 1 349 ? -18.422 18.391 26.203 1 95.69 349 ARG A C 1
ATOM 2617 O O . ARG A 1 349 ? -19.625 18.641 26.062 1 95.69 349 ARG A O 1
ATOM 2624 N N . ALA A 1 350 ? -17.516 18.594 25.281 1 95.44 350 ALA A N 1
ATOM 2625 C CA . ALA A 1 350 ? -17.891 19.094 23.969 1 95.44 350 ALA A CA 1
ATOM 2626 C C . ALA A 1 350 ? -18.812 18.109 23.25 1 95.44 350 ALA A C 1
ATOM 2628 O O . ALA A 1 350 ? -19.766 18.516 22.594 1 95.44 350 ALA A O 1
ATOM 2629 N N . ILE A 1 351 ? -18.5 16.828 23.375 1 92.38 351 ILE A N 1
ATOM 2630 C CA . ILE A 1 351 ? -19.344 15.805 22.75 1 92.38 351 ILE A CA 1
ATOM 2631 C C . ILE A 1 351 ? -20.766 15.906 23.312 1 92.38 351 ILE A C 1
ATOM 2633 O O . ILE A 1 351 ? -21.734 15.773 22.562 1 92.38 351 ILE A O 1
ATOM 2637 N N . ALA A 1 352 ? -20.859 16.125 24.578 1 92.31 352 ALA A N 1
ATOM 2638 C CA . ALA A 1 352 ? -22.172 16.281 25.219 1 92.31 352 ALA A CA 1
ATOM 2639 C C . ALA A 1 352 ? -22.922 17.469 24.641 1 92.31 352 ALA A C 1
ATOM 2641 O O . ALA A 1 352 ? -24.141 17.5 24.641 1 92.31 352 ALA A O 1
ATOM 2642 N N . GLN A 1 353 ? -22.172 18.469 24.141 1 94.75 353 GLN A N 1
ATOM 2643 C CA . GLN A 1 353 ? -22.766 19.656 23.531 1 94.75 353 GLN A CA 1
ATOM 2644 C C . GLN A 1 353 ? -22.906 19.484 22.031 1 94.75 353 GLN A C 1
ATOM 2646 O O . GLN A 1 353 ? -23.266 20.422 21.312 1 94.75 353 GLN A O 1
ATOM 2651 N N . GLY A 1 354 ? -22.5 18.359 21.484 1 93.19 354 GLY A N 1
ATOM 2652 C CA . GLY A 1 354 ? -22.703 18.047 20.078 1 93.19 354 GLY A CA 1
ATOM 2653 C C . GLY A 1 354 ? -21.562 18.516 19.188 1 93.19 354 GLY A C 1
ATOM 2654 O O . GLY A 1 354 ? -21.766 18.828 18.016 1 93.19 354 GLY A O 1
ATOM 2655 N N . VAL A 1 355 ? -20.406 18.688 19.688 1 94.62 355 VAL A N 1
ATOM 2656 C CA . VAL A 1 355 ? -19.25 19.062 18.891 1 94.62 355 VAL A CA 1
ATOM 2657 C C . VAL A 1 355 ? -18.062 18.156 19.234 1 94.62 355 VAL A C 1
ATOM 2659 O O . VAL A 1 355 ? -17.891 17.766 20.391 1 94.62 355 VAL A O 1
ATOM 2662 N N . ALA A 1 356 ? -17.281 17.797 18.188 1 93.75 356 ALA A N 1
ATOM 2663 C CA . ALA A 1 356 ? -16.156 16.891 18.391 1 93.75 356 ALA A CA 1
ATOM 2664 C C . ALA A 1 356 ? -14.867 17.5 17.828 1 93.75 356 ALA A C 1
ATOM 2666 O O . ALA A 1 356 ? -14.898 18.172 16.797 1 93.75 356 ALA A O 1
ATOM 2667 N N . PHE A 1 357 ? -13.797 17.297 18.469 1 93.88 357 PHE A N 1
ATOM 2668 C CA . PHE A 1 357 ? -12.445 17.656 18.031 1 93.88 357 PHE A CA 1
ATOM 2669 C C . PHE A 1 357 ? -11.438 16.625 18.516 1 93.88 357 PHE A C 1
ATOM 2671 O O . PHE A 1 357 ? -11.797 15.648 19.172 1 93.88 357 PHE A O 1
ATOM 2678 N N . VAL A 1 358 ? -10.125 16.781 18.188 1 93.25 358 VAL A N 1
ATOM 2679 C CA . VAL A 1 358 ? -9.094 15.828 18.594 1 93.25 358 VAL A CA 1
ATOM 2680 C C . VAL A 1 358 ? -8.211 16.453 19.672 1 93.25 358 VAL A C 1
ATOM 2682 O O . VAL A 1 358 ? -7.543 17.453 19.422 1 93.25 358 VAL A O 1
ATOM 2685 N N . PRO A 1 359 ? -8.203 15.836 20.859 1 94.5 359 PRO A N 1
ATOM 2686 C CA . PRO A 1 359 ? -7.223 16.281 21.859 1 94.5 359 PRO A CA 1
ATOM 2687 C C . PRO A 1 359 ? -5.785 16.188 21.359 1 94.5 359 PRO A C 1
ATOM 2689 O O . PRO A 1 359 ? -5.461 15.289 20.562 1 94.5 359 PRO A O 1
ATOM 2692 N N . GLY A 1 360 ? -4.949 17.016 21.844 1 94.88 360 GLY A N 1
ATOM 2693 C CA . GLY A 1 360 ? -3.633 17.203 21.25 1 94.88 360 GLY A CA 1
ATOM 2694 C C . GLY A 1 360 ? -2.621 16.172 21.719 1 94.88 360 GLY A C 1
ATOM 2695 O O . GLY A 1 360 ? -1.624 15.93 21.031 1 94.88 360 GLY A O 1
ATOM 2696 N N . ALA A 1 361 ? -2.834 15.469 22.812 1 93.38 361 ALA A N 1
ATOM 2697 C CA . ALA A 1 361 ? -1.844 14.633 23.469 1 93.38 361 ALA A CA 1
ATOM 2698 C C . ALA A 1 361 ? -1.302 13.562 22.531 1 93.38 361 ALA A C 1
ATOM 2700 O O . ALA A 1 361 ? -0.091 13.336 22.469 1 93.38 361 ALA A O 1
ATOM 2701 N N . PRO A 1 362 ? -2.119 12.969 21.672 1 91.88 362 PRO A N 1
ATOM 2702 C CA . PRO A 1 362 ? -1.631 11.891 20.812 1 91.88 362 PRO A CA 1
ATOM 2703 C C . PRO A 1 362 ? -0.668 12.383 19.734 1 91.88 362 PRO A C 1
ATOM 2705 O O . PRO A 1 362 ? 0.01 11.578 19.078 1 91.88 362 PRO A O 1
ATOM 2708 N N . PHE A 1 363 ? -0.59 13.672 19.516 1 94.94 363 PHE A N 1
ATOM 2709 C CA . PHE A 1 363 ? 0.251 14.227 18.453 1 94.94 363 PHE A CA 1
ATOM 2710 C C . PHE A 1 363 ? 1.675 14.445 18.953 1 94.94 363 PHE A C 1
ATOM 2712 O O . PHE A 1 363 ? 2.533 14.922 18.203 1 94.94 363 PHE A O 1
ATOM 2719 N N . PHE A 1 364 ? 1.918 14.094 20.219 1 95.69 364 PHE A N 1
ATOM 2720 C CA . PHE A 1 364 ? 3.252 14.219 20.781 1 95.69 364 PHE A CA 1
ATOM 2721 C C . PHE A 1 364 ? 3.902 12.852 20.953 1 95.69 364 PHE A C 1
ATOM 2723 O O . PHE A 1 364 ? 3.27 11.914 21.438 1 95.69 364 PHE A O 1
ATOM 2730 N N . ALA A 1 365 ? 5.133 12.789 20.516 1 95.38 365 ALA A N 1
ATOM 2731 C CA . ALA A 1 365 ? 5.891 11.57 20.781 1 95.38 365 ALA A CA 1
ATOM 2732 C C . ALA A 1 365 ? 6.344 11.508 22.234 1 95.38 365 ALA A C 1
ATOM 2734 O O . ALA A 1 365 ? 6.484 10.422 22.797 1 95.38 365 ALA A O 1
ATOM 2735 N N . GLN A 1 366 ? 6.641 12.664 22.688 1 95.12 366 GLN A N 1
ATOM 2736 C CA . GLN A 1 366 ? 7.09 12.812 24.078 1 95.12 366 GLN A CA 1
ATOM 2737 C C . GLN A 1 366 ? 6.465 14.047 24.719 1 95.12 366 GLN A C 1
ATOM 2739 O O . GLN A 1 366 ? 6.133 15.016 24.031 1 95.12 366 GLN A O 1
ATOM 2744 N N . ASN A 1 367 ? 6.281 13.961 26.016 1 94.5 367 ASN A N 1
ATOM 2745 C CA . ASN A 1 367 ? 5.855 15.094 26.828 1 94.5 367 ASN A CA 1
ATOM 2746 C C . ASN A 1 367 ? 4.621 15.773 26.25 1 94.5 367 ASN A C 1
ATOM 2748 O O . ASN A 1 367 ? 4.66 16.953 25.906 1 94.5 367 ASN A O 1
ATOM 2752 N N . PRO A 1 368 ? 3.551 15.094 26.203 1 95.5 368 PRO A N 1
ATOM 2753 C CA . PRO A 1 368 ? 2.334 15.656 25.625 1 95.5 368 PRO A CA 1
ATOM 2754 C C . PRO A 1 368 ? 1.839 16.891 26.359 1 95.5 368 PRO A C 1
ATOM 2756 O O . PRO A 1 368 ? 1.953 16.969 27.594 1 95.5 368 PRO A O 1
ATOM 2759 N N . ASP A 1 369 ? 1.387 17.844 25.625 1 96.19 369 ASP A N 1
ATOM 2760 C CA . ASP A 1 369 ? 0.703 19.016 26.172 1 96.19 369 ASP A CA 1
ATOM 2761 C C . ASP A 1 369 ? -0.799 18.766 26.281 1 96.19 369 ASP A C 1
ATOM 2763 O O . ASP A 1 369 ? -1.528 18.844 25.297 1 96.19 369 ASP A O 1
ATOM 2767 N N . ALA A 1 370 ? -1.291 18.594 27.422 1 96 370 ALA A N 1
ATOM 2768 C CA . ALA A 1 370 ? -2.674 18.203 27.672 1 96 370 ALA A CA 1
ATOM 2769 C C . ALA A 1 370 ? -3.629 19.375 27.438 1 96 370 ALA A C 1
ATOM 2771 O O . ALA A 1 370 ? -4.844 19.188 27.375 1 96 370 ALA A O 1
ATOM 2772 N N . THR A 1 371 ? -3.088 20.531 27.297 1 97.81 371 THR A N 1
ATOM 2773 C CA . THR A 1 371 ? -3.943 21.703 27.125 1 97.81 371 THR A CA 1
ATOM 2774 C C . THR A 1 371 ? -4.266 21.953 25.656 1 97.81 371 THR A C 1
ATOM 2776 O O . THR A 1 371 ? -5.102 22.781 25.328 1 97.81 371 THR A O 1
ATOM 2779 N N . SER A 1 372 ? -3.682 21.234 24.781 1 97.31 372 SER A N 1
ATOM 2780 C CA . SER A 1 372 ? -3.777 21.547 23.359 1 97.31 372 SER A CA 1
ATOM 2781 C C . SER A 1 372 ? -4.805 20.656 22.672 1 97.31 372 SER A C 1
ATOM 2783 O O . SER A 1 372 ? -5.125 19.562 23.156 1 97.31 372 SER A O 1
ATOM 2785 N N . PHE A 1 373 ? -5.363 21.094 21.594 1 96.5 373 PHE A N 1
ATOM 2786 C CA . PHE A 1 373 ? -6.25 20.297 20.75 1 96.5 373 PHE A CA 1
ATOM 2787 C C . PHE A 1 373 ? -6.262 20.828 19.328 1 96.5 373 PHE A C 1
ATOM 2789 O O . PHE A 1 373 ? -5.887 21.969 19.078 1 96.5 373 PHE A O 1
ATOM 2796 N N . ARG A 1 374 ? -6.637 19.984 18.359 1 96.5 374 ARG A N 1
ATOM 2797 C CA . ARG A 1 374 ? -6.684 20.328 16.938 1 96.5 374 ARG A CA 1
ATOM 2798 C C . ARG A 1 374 ? -8.125 20.484 16.469 1 96.5 374 ARG A C 1
ATOM 2800 O O . ARG A 1 374 ? -8.977 19.641 16.766 1 96.5 374 ARG A O 1
ATOM 2807 N N . LEU A 1 375 ? -8.375 21.547 15.781 1 96.75 375 LEU A N 1
ATOM 2808 C CA . LEU A 1 375 ? -9.633 21.75 15.07 1 96.75 375 LEU A CA 1
ATOM 2809 C C . LEU A 1 375 ? -9.406 21.719 13.562 1 96.75 375 LEU A C 1
ATOM 2811 O O . LEU A 1 375 ? -8.453 22.328 13.055 1 96.75 375 LEU A O 1
ATOM 2815 N N . SER A 1 376 ? -10.227 21.031 12.867 1 96.19 376 SER A N 1
ATOM 2816 C CA . SER A 1 376 ? -10.203 21.062 11.414 1 96.19 376 SER A CA 1
ATOM 2817 C C . SER A 1 376 ? -11.328 21.938 10.859 1 96.19 376 SER A C 1
ATOM 2819 O O . SER A 1 376 ? -12.484 21.797 11.266 1 96.19 376 SER A O 1
ATOM 2821 N N . PHE A 1 377 ? -11.047 22.812 9.977 1 97.12 377 PHE A N 1
ATOM 2822 C CA . PHE A 1 377 ? -12.062 23.656 9.359 1 97.12 377 PHE A CA 1
ATOM 2823 C C . PHE A 1 377 ? -12.445 23.125 7.984 1 97.12 377 PHE A C 1
ATOM 2825 O O . PHE A 1 377 ? -13.211 23.75 7.254 1 97.12 377 PHE A O 1
ATOM 2832 N N . ALA A 1 378 ? -11.977 21.984 7.633 1 94.31 378 ALA A N 1
ATOM 2833 C CA . ALA A 1 378 ? -12.078 21.5 6.258 1 94.31 378 ALA A CA 1
ATOM 2834 C C . ALA A 1 378 ? -13.484 21 5.953 1 94.31 378 ALA A C 1
ATOM 2836 O O . ALA A 1 378 ? -14.039 21.281 4.887 1 94.31 378 ALA A O 1
ATOM 2837 N N . THR A 1 379 ? -14.133 20.328 6.91 1 90.5 379 THR A N 1
ATOM 2838 C CA . THR A 1 379 ? -15.297 19.531 6.539 1 90.5 379 THR A CA 1
ATOM 2839 C C . THR A 1 379 ? -16.578 20.188 7.02 1 90.5 379 THR A C 1
ATOM 2841 O O . THR A 1 379 ? -17.656 19.594 6.953 1 90.5 379 THR A O 1
ATOM 2844 N N . ALA A 1 380 ? -16.516 21.359 7.582 1 93.12 380 ALA A N 1
ATOM 2845 C CA . ALA A 1 380 ? -17.703 22.125 8 1 93.12 380 ALA A CA 1
ATOM 2846 C C . ALA A 1 380 ? -17.766 23.469 7.281 1 93.12 380 ALA A C 1
ATOM 2848 O O . ALA A 1 380 ? -16.734 24.125 7.082 1 93.12 380 ALA A O 1
ATOM 2849 N N . ASP A 1 381 ? -18.938 23.797 6.875 1 95.31 381 ASP A N 1
ATOM 2850 C CA . ASP A 1 381 ? -19.062 25.125 6.277 1 95.31 381 ASP A CA 1
ATOM 2851 C C . ASP A 1 381 ? -19.047 26.203 7.352 1 95.31 381 ASP A C 1
ATOM 2853 O O . ASP A 1 381 ? -18.984 25.906 8.547 1 95.31 381 ASP A O 1
ATOM 2857 N N . GLU A 1 382 ? -19.109 27.438 6.941 1 97.69 382 GLU A N 1
ATOM 2858 C CA . GLU A 1 382 ? -18.891 28.578 7.836 1 97.69 382 GLU A CA 1
ATOM 2859 C C . GLU A 1 382 ? -19.969 28.641 8.914 1 97.69 382 GLU A C 1
ATOM 2861 O O . GLU A 1 382 ? -19.672 28.922 10.078 1 97.69 382 GLU A O 1
ATOM 2866 N N . ASP A 1 383 ? -21.203 28.328 8.531 1 97.94 383 ASP A N 1
ATOM 2867 C CA . ASP A 1 383 ? -22.297 28.375 9.508 1 97.94 383 ASP A CA 1
ATOM 2868 C C . ASP A 1 383 ? -22.109 27.297 10.578 1 97.94 383 ASP A C 1
ATOM 2870 O O . ASP A 1 383 ? -22.281 27.562 11.766 1 97.94 383 ASP A O 1
ATOM 2874 N N . LYS A 1 384 ? -21.797 26.125 10.148 1 96.75 384 LYS A N 1
ATOM 2875 C CA . LYS A 1 384 ? -21.547 25.016 11.078 1 96.75 384 LYS A CA 1
ATOM 2876 C C . LYS A 1 384 ? -20.344 25.312 11.961 1 96.75 384 LYS A C 1
ATOM 2878 O O . LYS A 1 384 ? -20.312 24.906 13.125 1 96.75 384 LYS A O 1
ATOM 2883 N N . ILE A 1 385 ? -19.375 25.969 11.414 1 98.25 385 ILE A N 1
ATOM 2884 C CA . ILE A 1 385 ? -18.188 26.344 12.18 1 98.25 385 ILE A CA 1
ATOM 2885 C C . ILE A 1 385 ? -18.578 27.297 13.305 1 98.25 385 ILE A C 1
ATOM 2887 O O . ILE A 1 385 ? -18.219 27.078 14.469 1 98.25 385 ILE A O 1
ATOM 2891 N N . ARG A 1 386 ? -19.344 28.297 12.992 1 98.31 386 ARG A N 1
ATOM 2892 C CA . ARG A 1 386 ? -19.766 29.266 14 1 98.31 386 ARG A CA 1
ATOM 2893 C C . ARG A 1 386 ? -20.594 28.594 15.086 1 98.31 386 ARG A C 1
ATOM 2895 O O . ARG A 1 386 ? -20.391 28.828 16.281 1 98.31 386 ARG A O 1
ATOM 2902 N N . GLU A 1 387 ? -21.484 27.75 14.625 1 98.12 387 GLU A N 1
ATOM 2903 C CA . GLU A 1 387 ? -22.328 27.016 15.57 1 98.12 387 GLU A CA 1
ATOM 2904 C C . GLU A 1 387 ? -21.484 26.094 16.453 1 98.12 387 GLU A C 1
ATOM 2906 O O . GLU A 1 387 ? -21.672 26.031 17.656 1 98.12 387 GLU A O 1
ATOM 2911 N N . GLY A 1 388 ? -20.609 25.344 15.789 1 98.06 388 GLY A N 1
ATOM 2912 C CA . GLY A 1 388 ? -19.766 24.406 16.516 1 98.06 388 GLY A CA 1
ATOM 2913 C C . GLY A 1 388 ? -18.891 25.078 17.547 1 98.06 388 GLY A C 1
ATOM 2914 O O . GLY A 1 388 ? -18.719 24.562 18.656 1 98.06 388 GLY A O 1
ATOM 2915 N N . ILE A 1 389 ? -18.328 26.188 17.219 1 98.56 389 ILE A N 1
ATOM 2916 C CA . ILE A 1 389 ? -17.469 26.906 18.156 1 98.56 389 ILE A CA 1
ATOM 2917 C C . ILE A 1 389 ? -18.297 27.469 19.312 1 98.56 389 ILE A C 1
ATOM 2919 O O . ILE A 1 389 ? -17.844 27.484 20.453 1 98.56 389 ILE A O 1
ATOM 2923 N N . ALA A 1 390 ? -19.5 27.938 19.016 1 98.25 390 ALA A N 1
ATOM 2924 C CA . ALA A 1 390 ? -20.406 28.391 20.078 1 98.25 390 ALA A CA 1
ATOM 2925 C C . ALA A 1 390 ? -20.688 27.25 21.062 1 98.25 390 ALA A C 1
ATOM 2927 O O . ALA A 1 390 ? -20.703 27.469 22.281 1 98.25 390 ALA A O 1
ATOM 2928 N N . ARG A 1 391 ? -20.906 26.141 20.531 1 97.69 391 ARG A N 1
ATOM 2929 C CA . ARG A 1 391 ? -21.141 24.969 21.375 1 97.69 391 ARG A CA 1
ATOM 2930 C C . ARG A 1 391 ? -19.906 24.594 22.172 1 97.69 391 ARG A C 1
ATOM 2932 O O . ARG A 1 391 ? -20 24.172 23.328 1 97.69 391 ARG A O 1
ATOM 2939 N N . LEU A 1 392 ? -18.797 24.719 21.578 1 97.94 392 LEU A N 1
ATOM 2940 C CA . LEU A 1 392 ? -17.531 24.469 22.281 1 97.94 392 LEU A CA 1
ATOM 2941 C C . LEU A 1 392 ? -17.359 25.422 23.453 1 97.94 392 LEU A C 1
ATOM 2943 O O . LEU A 1 392 ? -16.875 25.016 24.516 1 97.94 392 LEU A O 1
ATOM 2947 N N . ALA A 1 393 ? -17.734 26.641 23.266 1 97.75 393 ALA A N 1
ATOM 2948 C CA . ALA A 1 393 ? -17.672 27.625 24.344 1 97.75 393 ALA A CA 1
ATOM 2949 C C . ALA A 1 393 ? -18.594 27.219 25.5 1 97.75 393 ALA A C 1
ATOM 2951 O O . ALA A 1 393 ? -18.234 27.406 26.672 1 97.75 393 ALA A O 1
ATOM 2952 N N . GLN A 1 394 ? -19.734 26.719 25.156 1 97.5 394 GLN A N 1
ATOM 2953 C CA . GLN A 1 394 ? -20.641 26.219 26.188 1 97.5 394 GLN A CA 1
ATOM 2954 C C . GLN A 1 394 ? -20.031 25.047 26.953 1 97.5 394 GLN A C 1
ATOM 2956 O O . GLN A 1 394 ? -20.172 24.953 28.172 1 97.5 394 GLN A O 1
ATOM 2961 N N . ALA A 1 395 ? -19.359 24.203 26.219 1 96.94 395 ALA A N 1
ATOM 2962 C CA . ALA A 1 395 ? -18.703 23.047 26.844 1 96.94 395 ALA A CA 1
ATOM 2963 C C . ALA A 1 395 ? -17.609 23.5 27.812 1 96.94 395 ALA A C 1
ATOM 2965 O O . ALA A 1 395 ? -17.391 22.844 28.844 1 96.94 395 ALA A O 1
ATOM 2966 N N . LEU A 1 396 ? -16.906 24.516 27.484 1 96.69 396 LEU A N 1
ATOM 2967 C CA . LEU A 1 396 ? -15.828 25.031 28.328 1 96.69 396 LEU A CA 1
ATOM 2968 C C . LEU A 1 396 ? -16.375 25.594 29.625 1 96.69 396 LEU A C 1
ATOM 2970 O O . LEU A 1 396 ? -15.719 25.531 30.672 1 96.69 396 LEU A O 1
ATOM 2974 N N . LYS A 1 397 ? -17.625 26.062 29.641 1 92.5 397 LYS A N 1
ATOM 2975 C CA . LYS A 1 397 ? -18.25 26.688 30.797 1 92.5 397 LYS A CA 1
ATOM 2976 C C . LYS A 1 397 ? -18.984 25.641 31.656 1 92.5 397 LYS A C 1
ATOM 2978 O O . LYS A 1 397 ? -19.375 25.938 32.781 1 92.5 397 LYS A O 1
ATOM 2983 N N . ALA A 1 398 ? -19.156 24.625 31.047 1 87.19 398 ALA A N 1
ATOM 2984 C CA . ALA A 1 398 ? -19.891 23.578 31.766 1 87.19 398 ALA A CA 1
ATOM 2985 C C . ALA A 1 398 ? -19.016 22.953 32.844 1 87.19 398 ALA A C 1
ATOM 2987 O O . ALA A 1 398 ? -17.797 22.938 32.75 1 87.19 398 ALA A O 1
ATOM 2988 N N . MET B 1 1 ? 25.016 7.02 4.082 1 90.94 1 MET B N 1
ATOM 2989 C CA . MET B 1 1 ? 23.859 6.734 4.918 1 90.94 1 MET B CA 1
ATOM 2990 C C . MET B 1 1 ? 23.891 5.293 5.418 1 90.94 1 MET B C 1
ATOM 2992 O O . MET B 1 1 ? 24.344 4.395 4.711 1 90.94 1 MET B O 1
ATOM 2996 N N . GLN B 1 2 ? 23.5 5.098 6.609 1 93.94 2 GLN B N 1
ATOM 2997 C CA . GLN B 1 2 ? 23.406 3.754 7.172 1 93.94 2 GLN B CA 1
ATOM 2998 C C . GLN B 1 2 ? 21.984 3.215 7.078 1 93.94 2 GLN B C 1
ATOM 3000 O O . GLN B 1 2 ? 21.047 3.797 7.645 1 93.94 2 GLN B O 1
ATOM 3005 N N . PHE B 1 3 ? 21.797 2.113 6.383 1 97.56 3 PHE B N 1
ATOM 3006 C CA . PHE B 1 3 ? 20.484 1.524 6.145 1 97.56 3 PHE B CA 1
ATOM 3007 C C . PHE B 1 3 ? 20.188 0.443 7.172 1 97.56 3 PHE B C 1
ATOM 3009 O O . PHE B 1 3 ? 21.078 0.008 7.906 1 97.56 3 PHE B O 1
ATOM 3016 N N . ALA B 1 4 ? 18.969 0.098 7.289 1 97.88 4 ALA B N 1
ATOM 3017 C CA . ALA B 1 4 ? 18.516 -0.917 8.242 1 97.88 4 ALA B CA 1
ATOM 3018 C C . ALA B 1 4 ? 19.141 -2.271 7.934 1 97.88 4 ALA B C 1
ATOM 3020 O O . ALA B 1 4 ? 19.297 -2.645 6.77 1 97.88 4 ALA B O 1
ATOM 3021 N N . ASP B 1 5 ? 19.406 -3.098 8.938 1 96.62 5 ASP B N 1
ATOM 3022 C CA . ASP B 1 5 ? 20.078 -4.383 8.828 1 96.62 5 ASP B CA 1
ATOM 3023 C C . ASP B 1 5 ? 19.234 -5.391 8.055 1 96.62 5 ASP B C 1
ATOM 3025 O O . ASP B 1 5 ? 19.781 -6.277 7.391 1 96.62 5 ASP B O 1
ATOM 3029 N N . ARG B 1 6 ? 17.984 -5.242 8.094 1 96.25 6 ARG B N 1
ATOM 3030 C CA . ARG B 1 6 ? 17.062 -6.199 7.473 1 96.25 6 ARG B CA 1
ATOM 3031 C C . ARG B 1 6 ? 17.266 -6.246 5.965 1 96.25 6 ARG B C 1
ATOM 3033 O O . ARG B 1 6 ? 16.969 -7.25 5.32 1 96.25 6 ARG B O 1
ATOM 3040 N N . LEU B 1 7 ? 17.797 -5.168 5.387 1 95.94 7 LEU B N 1
ATOM 3041 C CA . LEU B 1 7 ? 18.016 -5.117 3.947 1 95.94 7 LEU B CA 1
ATOM 3042 C C . LEU B 1 7 ? 19.109 -6.102 3.527 1 95.94 7 LEU B C 1
ATOM 3044 O O . LEU B 1 7 ? 19.188 -6.469 2.354 1 95.94 7 LEU B O 1
ATOM 3048 N N . ASN B 1 8 ? 19.906 -6.492 4.449 1 92.88 8 ASN B N 1
ATOM 3049 C CA . ASN B 1 8 ? 20.969 -7.449 4.176 1 92.88 8 ASN B CA 1
ATOM 3050 C C . ASN B 1 8 ? 20.438 -8.859 3.994 1 92.88 8 ASN B C 1
ATOM 3052 O O . ASN B 1 8 ? 21.141 -9.75 3.52 1 92.88 8 ASN B O 1
ATOM 3056 N N . ASN B 1 9 ? 19.203 -9.047 4.367 1 89.25 9 ASN B N 1
ATOM 3057 C CA . ASN B 1 9 ? 18.625 -10.383 4.312 1 89.25 9 ASN B CA 1
ATOM 3058 C C . ASN B 1 9 ? 18.109 -10.711 2.914 1 89.25 9 ASN B C 1
ATOM 3060 O O . ASN B 1 9 ? 17.75 -11.859 2.633 1 89.25 9 ASN B O 1
ATOM 3064 N N . VAL B 1 10 ? 18.031 -9.711 2.016 1 86.69 10 VAL B N 1
ATOM 3065 C CA . VAL B 1 10 ? 17.328 -9.898 0.751 1 86.69 10 VAL B CA 1
ATOM 3066 C C . VAL B 1 10 ? 18.344 -10.062 -0.384 1 86.69 10 VAL B C 1
ATOM 3068 O O . VAL B 1 10 ? 19.438 -9.484 -0.34 1 86.69 10 VAL B O 1
ATOM 3071 N N . GLU B 1 11 ? 18.016 -10.961 -1.264 1 74.06 11 GLU B N 1
ATOM 3072 C CA . GLU B 1 11 ? 18.781 -11.164 -2.486 1 74.06 11 GLU B CA 1
ATOM 3073 C C . GLU B 1 11 ? 18.141 -10.453 -3.672 1 74.06 11 GLU B C 1
ATOM 3075 O O . GLU B 1 11 ? 16.984 -10.734 -4.02 1 74.06 11 GLU B O 1
ATOM 3080 N N . THR B 1 12 ? 18.359 -9.234 -3.994 1 62.75 12 THR B N 1
ATOM 3081 C CA . THR B 1 12 ? 17.688 -8.453 -5.02 1 62.75 12 THR B CA 1
ATOM 3082 C C . THR B 1 12 ? 18.125 -8.891 -6.414 1 62.75 12 THR B C 1
ATOM 3084 O O . THR B 1 12 ? 17.359 -8.766 -7.379 1 62.75 12 THR B O 1
ATOM 3087 N N . SER B 1 13 ? 19.141 -9.508 -6.656 1 54.47 13 SER B N 1
ATOM 3088 C CA . SER B 1 13 ? 19.875 -9.562 -7.918 1 54.47 13 SER B CA 1
ATOM 3089 C C . SER B 1 13 ? 19.125 -10.398 -8.953 1 54.47 13 SER B C 1
ATOM 3091 O O . SER B 1 13 ? 18.938 -9.977 -10.094 1 54.47 13 SER B O 1
ATOM 3093 N N . ALA B 1 14 ? 18.594 -11.531 -8.672 1 53.16 14 ALA B N 1
ATOM 3094 C CA . ALA B 1 14 ? 18.281 -12.453 -9.758 1 53.16 14 ALA B CA 1
ATOM 3095 C C . ALA B 1 14 ? 16.984 -12.047 -10.461 1 53.16 14 ALA B C 1
ATOM 3097 O O . ALA B 1 14 ? 16.906 -12.109 -11.695 1 53.16 14 ALA B O 1
ATOM 3098 N N . ILE B 1 15 ? 15.977 -11.5 -9.812 1 54.41 15 ILE B N 1
ATOM 3099 C CA . ILE B 1 15 ? 14.672 -11.203 -10.391 1 54.41 15 ILE B CA 1
ATOM 3100 C C . ILE B 1 15 ? 14.75 -9.914 -11.211 1 54.41 15 ILE B C 1
ATOM 3102 O O . ILE B 1 15 ? 14.18 -9.836 -12.305 1 54.41 15 ILE B O 1
ATOM 3106 N N . ARG B 1 16 ? 15.5 -9.039 -10.664 1 56.09 16 ARG B N 1
ATOM 3107 C CA . ARG B 1 16 ? 15.609 -7.77 -11.367 1 56.09 16 ARG B CA 1
ATOM 3108 C C . ARG B 1 16 ? 16.234 -7.961 -12.742 1 56.09 16 ARG B C 1
ATOM 3110 O O . ARG B 1 16 ? 15.812 -7.336 -13.719 1 56.09 16 ARG B O 1
ATOM 3117 N N . GLU B 1 17 ? 17.156 -8.789 -12.742 1 55.28 17 GLU B N 1
ATOM 3118 C CA . GLU B 1 17 ? 17.859 -9.023 -14 1 55.28 17 GLU B CA 1
ATOM 3119 C C . GLU B 1 17 ? 16.969 -9.703 -15.023 1 55.28 17 GLU B C 1
ATOM 3121 O O . GLU B 1 17 ? 17.047 -9.414 -16.219 1 55.28 17 GLU B O 1
ATOM 3126 N N . LEU B 1 18 ? 16.156 -10.484 -14.484 1 55.25 18 LEU B N 1
ATOM 3127 C CA . LEU B 1 18 ? 15.289 -11.211 -15.406 1 55.25 18 LEU B CA 1
ATOM 3128 C C . LEU B 1 18 ? 14.227 -10.281 -16 1 55.25 18 LEU B C 1
ATOM 3130 O O . LEU B 1 18 ? 13.945 -10.352 -17.203 1 55.25 18 LEU B O 1
ATOM 3134 N N . PHE B 1 19 ? 13.711 -9.305 -15.242 1 55.38 19 PHE B N 1
ATOM 3135 C CA . PHE B 1 19 ? 12.602 -8.469 -15.703 1 55.38 19 PHE B CA 1
ATOM 3136 C C . PHE B 1 19 ? 13.109 -7.375 -16.625 1 55.38 19 PHE B C 1
ATOM 3138 O O . PHE B 1 19 ? 12.359 -6.871 -17.469 1 55.38 19 PHE B O 1
ATOM 3145 N N . LYS B 1 20 ? 14.398 -7.168 -16.531 1 54.53 20 LYS B N 1
ATOM 3146 C CA . LYS B 1 20 ? 14.992 -6.195 -17.438 1 54.53 20 LYS B CA 1
ATOM 3147 C C . LYS B 1 20 ? 15.023 -6.727 -18.875 1 54.53 20 LYS B C 1
ATOM 3149 O O . LYS B 1 20 ? 15.016 -5.953 -19.828 1 54.53 20 LYS B O 1
ATOM 3154 N N . LEU B 1 21 ? 15.008 -7.98 -18.953 1 53.28 21 LEU B N 1
ATOM 3155 C CA . LEU B 1 21 ? 15.117 -8.609 -20.266 1 53.28 21 LEU B CA 1
ATOM 3156 C C . LEU B 1 21 ? 13.75 -8.672 -20.953 1 53.28 21 LEU B C 1
ATOM 3158 O O . LEU B 1 21 ? 13.664 -8.891 -22.156 1 53.28 21 LEU B O 1
ATOM 3162 N N . LEU B 1 22 ? 12.688 -8.258 -20.062 1 55 22 LEU B N 1
ATOM 3163 C CA . LEU B 1 22 ? 11.297 -8.297 -20.5 1 55 22 LEU B CA 1
ATOM 3164 C C . LEU B 1 22 ? 10.953 -7.059 -21.328 1 55 22 LEU B C 1
ATOM 3166 O O . LEU B 1 22 ? 11.227 -5.934 -20.891 1 55 22 LEU B O 1
ATOM 3170 N N . GLY B 1 23 ? 11.281 -7.109 -22.75 1 59.19 23 GLY B N 1
ATOM 3171 C CA . GLY B 1 23 ? 10.797 -5.965 -23.5 1 59.19 23 GLY B CA 1
ATOM 3172 C C . GLY B 1 23 ? 11.578 -5.715 -24.766 1 59.19 23 GLY B C 1
ATOM 3173 O O . GLY B 1 23 ? 11.297 -4.758 -25.5 1 59.19 23 GLY B O 1
ATOM 3174 N N . LYS B 1 24 ? 12.617 -6.57 -24.859 1 62.72 24 LYS B N 1
ATOM 3175 C CA . LYS B 1 24 ? 13.359 -6.355 -26.094 1 62.72 24 LYS B CA 1
ATOM 3176 C C . LYS B 1 24 ? 12.547 -6.781 -27.312 1 62.72 24 LYS B C 1
ATOM 3178 O O . LYS B 1 24 ? 11.938 -7.852 -27.312 1 62.72 24 LYS B O 1
ATOM 3183 N N . PRO B 1 25 ? 12.5 -5.816 -28.281 1 76.19 25 PRO B N 1
ATOM 3184 C CA . PRO B 1 25 ? 11.75 -6.16 -29.5 1 76.19 25 PRO B CA 1
ATOM 3185 C C . PRO B 1 25 ? 12.211 -7.477 -30.125 1 76.19 25 PRO B C 1
ATOM 3187 O O . PRO B 1 25 ? 13.406 -7.781 -30.109 1 76.19 25 PRO B O 1
ATOM 3190 N N . GLY B 1 26 ? 11.266 -8.359 -30.547 1 80.88 26 GLY B N 1
ATOM 3191 C CA . GLY B 1 26 ? 11.578 -9.594 -31.25 1 80.88 26 GLY B CA 1
ATOM 3192 C C . GLY B 1 26 ? 11.672 -10.805 -30.344 1 80.88 26 GLY B C 1
ATOM 3193 O O . GLY B 1 26 ? 11.656 -11.938 -30.812 1 80.88 26 GLY B O 1
ATOM 3194 N N . ILE B 1 27 ? 11.773 -10.547 -29.125 1 89.44 27 ILE B N 1
ATOM 3195 C CA . ILE B 1 27 ? 11.867 -11.648 -28.172 1 89.44 27 ILE B CA 1
ATOM 3196 C C . ILE B 1 27 ? 10.469 -12.133 -27.797 1 89.44 27 ILE B C 1
ATOM 3198 O O . ILE B 1 27 ? 9.586 -11.328 -27.5 1 89.44 27 ILE B O 1
ATOM 3202 N N . ILE B 1 28 ? 10.242 -13.492 -28 1 93.88 28 ILE B N 1
ATOM 3203 C CA . ILE B 1 28 ? 9.047 -14.125 -27.453 1 93.88 28 ILE B CA 1
ATOM 3204 C C . ILE B 1 28 ? 9.25 -14.43 -25.969 1 93.88 28 ILE B C 1
ATOM 3206 O O . ILE B 1 28 ? 10.102 -15.25 -25.609 1 93.88 28 ILE B O 1
ATOM 3210 N N . SER B 1 29 ? 8.5 -13.758 -25.156 1 92.62 29 SER B N 1
ATOM 3211 C CA . SER B 1 29 ? 8.727 -13.891 -23.719 1 92.62 29 SER B CA 1
ATOM 3212 C C . SER B 1 29 ? 7.723 -14.836 -23.078 1 92.62 29 SER B C 1
ATOM 3214 O O . SER B 1 29 ? 6.512 -14.648 -23.203 1 92.62 29 SER B O 1
ATOM 3216 N N . PHE B 1 30 ? 8.258 -15.836 -22.406 1 94.75 30 PHE B N 1
ATOM 3217 C CA . PHE B 1 30 ? 7.484 -16.703 -21.531 1 94.75 30 PHE B CA 1
ATOM 3218 C C . PHE B 1 30 ? 7.816 -16.438 -20.062 1 94.75 30 PHE B C 1
ATOM 3220 O O . PHE B 1 30 ? 7.547 -17.266 -19.203 1 94.75 30 PHE B O 1
ATOM 3227 N N . ALA B 1 31 ? 8.414 -15.25 -19.812 1 90.25 31 ALA B N 1
ATOM 3228 C CA . ALA B 1 31 ? 8.953 -14.953 -18.484 1 90.25 31 ALA B CA 1
ATOM 3229 C C . ALA B 1 31 ? 7.902 -14.281 -17.594 1 90.25 31 ALA B C 1
ATOM 3231 O O . ALA B 1 31 ? 8.031 -14.266 -16.375 1 90.25 31 ALA B O 1
ATOM 3232 N N . GLY B 1 32 ? 6.875 -13.742 -18.172 1 84.25 32 GLY B N 1
ATOM 3233 C CA . GLY B 1 32 ? 5.938 -12.922 -17.406 1 84.25 32 GLY B CA 1
ATOM 3234 C C . GLY B 1 32 ? 5.023 -13.742 -16.516 1 84.25 32 GLY B C 1
ATOM 3235 O O . GLY B 1 32 ? 4.469 -14.758 -16.953 1 84.25 32 GLY B O 1
ATOM 3236 N N . GLY B 1 33 ? 4.914 -13.375 -15.289 1 85.75 33 GLY B N 1
ATOM 3237 C CA . GLY B 1 33 ? 3.973 -13.977 -14.359 1 85.75 33 GLY B CA 1
ATOM 3238 C C . GLY B 1 33 ? 2.709 -13.156 -14.172 1 85.75 33 GLY B C 1
ATOM 3239 O O . GLY B 1 33 ? 2.246 -12.969 -13.047 1 85.75 33 GLY B O 1
ATOM 3240 N N . PHE B 1 34 ? 2.23 -12.602 -15.305 1 90.25 34 PHE B N 1
ATOM 3241 C CA . PHE B 1 34 ? 1.062 -11.734 -15.242 1 90.25 34 PHE B CA 1
ATOM 3242 C C . PHE B 1 34 ? 0.087 -12.055 -16.375 1 90.25 34 PHE B C 1
ATOM 3244 O O . PHE B 1 34 ? 0.468 -12.664 -17.375 1 90.25 34 PHE B O 1
ATOM 3251 N N . PRO B 1 35 ? -1.175 -11.688 -16.219 1 94.38 35 PRO B N 1
ATOM 3252 C CA . PRO B 1 35 ? -2.205 -11.984 -17.203 1 94.38 35 PRO B CA 1
ATOM 3253 C C . PRO B 1 35 ? -2.014 -11.195 -18.5 1 94.38 35 PRO B C 1
ATOM 3255 O O . PRO B 1 35 ? -1.269 -10.211 -18.531 1 94.38 35 PRO B O 1
ATOM 3258 N N . ASP B 1 36 ? -2.621 -11.688 -19.531 1 94.5 36 ASP B N 1
ATOM 3259 C CA . ASP B 1 36 ? -2.646 -11 -20.812 1 94.5 36 ASP B CA 1
ATOM 3260 C C . ASP B 1 36 ? -3.576 -9.789 -20.781 1 94.5 36 ASP B C 1
ATOM 3262 O O . ASP B 1 36 ? -4.766 -9.922 -20.469 1 94.5 36 ASP B O 1
ATOM 3266 N N . SER B 1 37 ? -3.053 -8.68 -21.141 1 93.81 37 SER B N 1
ATOM 3267 C CA . SER B 1 37 ? -3.844 -7.453 -21.125 1 93.81 37 SER B CA 1
ATOM 3268 C C . SER B 1 37 ? -5.012 -7.543 -22.094 1 93.81 37 SER B C 1
ATOM 3270 O O . SER B 1 37 ? -6.035 -6.879 -21.906 1 93.81 37 SER B O 1
ATOM 3272 N N . ALA B 1 38 ? -4.863 -8.352 -23.109 1 93.06 38 ALA B N 1
ATOM 3273 C CA . ALA B 1 38 ? -5.918 -8.523 -24.109 1 93.06 38 ALA B CA 1
ATOM 3274 C C . ALA B 1 38 ? -7.145 -9.195 -23.484 1 93.06 38 ALA B C 1
ATOM 3276 O O . ALA B 1 38 ? -8.234 -9.156 -24.062 1 93.06 38 ALA B O 1
ATOM 3277 N N . MET B 1 39 ? -7.008 -9.789 -22.328 1 94.12 39 MET B N 1
ATOM 3278 C CA . MET B 1 39 ? -8.094 -10.523 -21.672 1 94.12 39 MET B CA 1
ATOM 3279 C C . MET B 1 39 ? -8.875 -9.617 -20.734 1 94.12 39 MET B C 1
ATOM 3281 O O . MET B 1 39 ? -9.922 -10.016 -20.203 1 94.12 39 MET B O 1
ATOM 3285 N N . PHE B 1 40 ? -8.406 -8.359 -20.562 1 96.81 40 PHE B N 1
ATOM 3286 C CA . PHE B 1 40 ? -9.086 -7.48 -19.625 1 96.81 40 PHE B CA 1
ATOM 3287 C C . PHE B 1 40 ? -10.453 -7.062 -20.156 1 96.81 40 PHE B C 1
ATOM 3289 O O . PHE B 1 40 ? -10.594 -6.766 -21.344 1 96.81 40 PHE B O 1
ATOM 3296 N N . ASP B 1 41 ? -11.406 -7.047 -19.344 1 98.06 41 ASP B N 1
ATOM 3297 C CA . ASP B 1 41 ? -12.719 -6.512 -19.672 1 98.06 41 ASP B CA 1
ATOM 3298 C C . ASP B 1 41 ? -12.742 -4.988 -19.547 1 98.06 41 ASP B C 1
ATOM 3300 O O . ASP B 1 41 ? -13.414 -4.445 -18.672 1 98.06 41 ASP B O 1
ATOM 3304 N N . VAL B 1 42 ? -12.133 -4.328 -20.484 1 98.19 42 VAL B N 1
ATOM 3305 C CA . VAL B 1 42 ? -11.93 -2.883 -20.453 1 98.19 42 VAL B CA 1
ATOM 3306 C C . VAL B 1 42 ? -13.273 -2.172 -20.406 1 98.19 42 VAL B C 1
ATOM 3308 O O . VAL B 1 42 ? -13.469 -1.249 -19.609 1 98.19 42 VAL B O 1
ATOM 3311 N N . ALA B 1 43 ? -14.227 -2.631 -21.219 1 98.12 43 ALA B N 1
ATOM 3312 C CA . ALA B 1 43 ? -15.547 -2.008 -21.266 1 98.12 43 ALA B CA 1
ATOM 3313 C C . ALA B 1 43 ? -16.266 -2.146 -19.922 1 98.12 43 ALA B C 1
ATOM 3315 O O . ALA B 1 43 ? -16.859 -1.19 -19.422 1 98.12 43 ALA B O 1
ATOM 3316 N N . GLY B 1 44 ? -16.219 -3.367 -19.328 1 98.56 44 GLY B N 1
ATOM 3317 C CA . GLY B 1 44 ? -16.844 -3.602 -18.031 1 98.56 44 GLY B CA 1
ATOM 3318 C C . GLY B 1 44 ? -16.219 -2.777 -16.922 1 98.56 44 GLY B C 1
ATOM 3319 O O . GLY B 1 44 ? -16.938 -2.219 -16.078 1 98.56 44 GLY B O 1
ATOM 3320 N N . ILE B 1 45 ? -14.898 -2.646 -16.906 1 98.69 45 ILE B N 1
ATOM 3321 C CA . ILE B 1 45 ? -14.195 -1.885 -15.875 1 98.69 45 ILE B CA 1
ATOM 3322 C C . ILE B 1 45 ? -14.477 -0.395 -16.047 1 98.69 45 ILE B C 1
ATOM 3324 O O . ILE B 1 45 ? -14.656 0.33 -15.07 1 98.69 45 ILE B O 1
ATOM 3328 N N . SER B 1 46 ? -14.492 0.035 -17.328 1 98.56 46 SER B N 1
ATOM 3329 C CA . SER B 1 46 ? -14.844 1.424 -17.609 1 98.56 46 SER B CA 1
ATOM 3330 C C . SER B 1 46 ? -16.234 1.762 -17.078 1 98.56 46 SER B C 1
ATOM 3332 O O . SER B 1 46 ? -16.422 2.785 -16.422 1 98.56 46 SER B O 1
ATOM 3334 N N . ALA B 1 47 ? -17.203 0.896 -17.344 1 98.62 47 ALA B N 1
ATOM 3335 C CA . ALA B 1 47 ? -18.562 1.1 -16.859 1 98.62 47 ALA B CA 1
ATOM 3336 C C . ALA B 1 47 ? -18.609 1.112 -15.336 1 98.62 47 ALA B C 1
ATOM 3338 O O . ALA B 1 47 ? -19.328 1.912 -14.734 1 98.62 47 ALA B O 1
ATOM 3339 N N . ALA B 1 48 ? -17.875 0.248 -14.719 1 98.75 48 ALA B N 1
ATOM 3340 C CA . ALA B 1 48 ? -17.828 0.144 -13.266 1 98.75 48 ALA B CA 1
ATOM 3341 C C . ALA B 1 48 ? -17.25 1.407 -12.641 1 98.75 48 ALA B C 1
ATOM 3343 O O . ALA B 1 48 ? -17.75 1.903 -11.633 1 98.75 48 ALA B O 1
ATOM 3344 N N . SER B 1 49 ? -16.141 1.904 -13.219 1 98.56 49 SER B N 1
ATOM 3345 C CA . SER B 1 49 ? -15.516 3.121 -12.719 1 98.56 49 SER B CA 1
ATOM 3346 C C . SER B 1 49 ? -16.453 4.316 -12.836 1 98.56 49 SER B C 1
ATOM 3348 O O . SER B 1 49 ? -16.516 5.148 -11.93 1 98.56 49 SER B O 1
ATOM 3350 N N . GLN B 1 50 ? -17.156 4.379 -13.914 1 98.31 50 GLN B N 1
ATOM 3351 C CA . GLN B 1 50 ? -18.141 5.449 -14.102 1 98.31 50 GLN B CA 1
ATOM 3352 C C . GLN B 1 50 ? -19.281 5.34 -13.094 1 98.31 50 GLN B C 1
ATOM 3354 O O . GLN B 1 50 ? -19.703 6.348 -12.523 1 98.31 50 GLN B O 1
ATOM 3359 N N . ALA B 1 51 ? -19.75 4.16 -12.891 1 98.62 51 ALA B N 1
ATOM 3360 C CA . ALA B 1 51 ? -20.812 3.936 -11.922 1 98.62 51 ALA B CA 1
ATOM 3361 C C . ALA B 1 51 ? -20.391 4.352 -10.516 1 98.62 51 ALA B C 1
ATOM 3363 O O . ALA B 1 51 ? -21.172 4.941 -9.773 1 98.62 51 ALA B O 1
ATOM 3364 N N . ALA B 1 52 ? -19.156 4.031 -10.148 1 98.44 52 ALA B N 1
ATOM 3365 C CA . ALA B 1 52 ? -18.625 4.391 -8.836 1 98.44 52 ALA B CA 1
ATOM 3366 C C . ALA B 1 52 ? -18.641 5.902 -8.633 1 98.44 52 ALA B C 1
ATOM 3368 O O . ALA B 1 52 ? -19.016 6.391 -7.566 1 98.44 52 ALA B O 1
ATOM 3369 N N . LEU B 1 53 ? -18.234 6.664 -9.672 1 98.31 53 LEU B N 1
ATOM 3370 C CA . LEU B 1 53 ? -18.109 8.117 -9.562 1 98.31 53 LEU B CA 1
ATOM 3371 C C . LEU B 1 53 ? -19.484 8.789 -9.703 1 98.31 53 LEU B C 1
ATOM 3373 O O . LEU B 1 53 ? -19.672 9.906 -9.219 1 98.31 53 LEU B O 1
ATOM 3377 N N . GLN B 1 54 ? -20.391 8.086 -10.344 1 97.94 54 GLN B N 1
ATOM 3378 C CA . GLN B 1 54 ? -21.734 8.633 -10.5 1 97.94 54 GLN B CA 1
ATOM 3379 C C . GLN B 1 54 ? -22.578 8.406 -9.242 1 97.94 54 GLN B C 1
ATOM 3381 O O . GLN B 1 54 ? -23.312 9.297 -8.812 1 97.94 54 GLN B O 1
ATOM 3386 N N . GLN B 1 55 ? -22.453 7.254 -8.664 1 97.56 55 GLN B N 1
ATOM 3387 C CA . GLN B 1 55 ? -23.344 6.859 -7.582 1 97.56 55 GLN B CA 1
ATOM 3388 C C . GLN B 1 55 ? -22.812 7.316 -6.227 1 97.56 55 GLN B C 1
ATOM 3390 O O . GLN B 1 55 ? -23.578 7.699 -5.348 1 97.56 55 GLN B O 1
ATOM 3395 N N . GLU B 1 56 ? -21.547 7.309 -6.043 1 95.56 56 GLU B N 1
ATOM 3396 C CA . GLU B 1 56 ? -20.984 7.617 -4.73 1 95.56 56 GLU B CA 1
ATOM 3397 C C . GLU B 1 56 ? -19.625 8.273 -4.859 1 95.56 56 GLU B C 1
ATOM 3399 O O . GLU B 1 56 ? -18.641 7.816 -4.25 1 95.56 56 GLU B O 1
ATOM 3404 N N . PRO B 1 57 ? -19.578 9.391 -5.562 1 96.25 57 PRO B N 1
ATOM 3405 C CA . PRO B 1 57 ? -18.266 10.023 -5.773 1 96.25 57 PRO B CA 1
ATOM 3406 C C . PRO B 1 57 ? -17.578 10.406 -4.469 1 96.25 57 PRO B C 1
ATOM 3408 O O . PRO B 1 57 ? -16.359 10.258 -4.34 1 96.25 57 PRO B O 1
ATOM 3411 N N . GLY B 1 58 ? -18.328 10.945 -3.449 1 95.12 58 GLY B N 1
ATOM 3412 C CA . GLY B 1 58 ? -17.75 11.305 -2.166 1 95.12 58 GLY B CA 1
ATOM 3413 C C . GLY B 1 58 ? -17.047 10.148 -1.482 1 95.12 58 GLY B C 1
ATOM 3414 O O . GLY B 1 58 ? -15.906 10.289 -1.028 1 95.12 58 GLY B O 1
ATOM 3415 N N . ALA B 1 59 ? -17.688 9.023 -1.478 1 95.19 59 ALA B N 1
ATOM 3416 C CA . ALA B 1 59 ? -17.109 7.844 -0.837 1 95.19 59 ALA B CA 1
ATOM 3417 C C . ALA B 1 59 ? -15.945 7.297 -1.648 1 95.19 59 ALA B C 1
ATOM 3419 O O . ALA B 1 59 ? -14.898 6.957 -1.09 1 95.19 59 ALA B O 1
ATOM 3420 N N . ALA B 1 60 ? -16.062 7.262 -2.945 1 97.69 60 ALA B N 1
ATOM 3421 C CA . ALA B 1 60 ? -15.07 6.668 -3.832 1 97.69 60 ALA B CA 1
ATOM 3422 C C . ALA B 1 60 ? -13.781 7.484 -3.84 1 97.69 60 ALA B C 1
ATOM 3424 O O . ALA B 1 60 ? -12.688 6.938 -4.023 1 97.69 60 ALA B O 1
ATOM 3425 N N . LEU B 1 61 ? -13.914 8.789 -3.623 1 98.19 61 LEU B N 1
ATOM 3426 C CA . LEU B 1 61 ? -12.766 9.672 -3.805 1 98.19 61 LEU B CA 1
ATOM 3427 C C . LEU B 1 61 ? -12.234 10.156 -2.461 1 98.19 61 LEU B C 1
ATOM 3429 O O . LEU B 1 61 ? -11.289 10.945 -2.41 1 98.19 61 LEU B O 1
ATOM 3433 N N . GLN B 1 62 ? -12.75 9.695 -1.33 1 96.69 62 GLN B N 1
ATOM 3434 C CA . GLN B 1 62 ? -12.359 10.102 0.017 1 96.69 62 GLN B CA 1
ATOM 3435 C C . GLN B 1 62 ? -11.539 9.016 0.703 1 96.69 62 GLN B C 1
ATOM 3437 O O . GLN B 1 62 ? -11.492 7.875 0.23 1 96.69 62 GLN B O 1
ATOM 3442 N N . TYR B 1 63 ? -10.852 9.375 1.784 1 95.06 63 TYR B N 1
ATOM 3443 C CA . TYR B 1 63 ? -10.297 8.375 2.691 1 95.06 63 TYR B CA 1
ATOM 3444 C C . TYR B 1 63 ? -11.359 7.352 3.078 1 95.06 63 TYR B C 1
ATOM 3446 O O . TYR B 1 63 ? -12.531 7.691 3.234 1 95.06 63 TYR B O 1
ATOM 3454 N N . GLY B 1 64 ? -10.953 6.145 3.195 1 93.94 64 GLY B N 1
ATOM 3455 C CA . GLY B 1 64 ? -11.812 5.066 3.66 1 93.94 64 GLY B CA 1
ATOM 3456 C C . GLY B 1 64 ? -11.258 4.34 4.875 1 93.94 64 GLY B C 1
ATOM 3457 O O . GLY B 1 64 ? -10.203 4.703 5.391 1 93.94 64 GLY B O 1
ATOM 3458 N N . ALA B 1 65 ? -12.047 3.408 5.297 1 95.12 65 ALA B N 1
ATOM 3459 C CA . ALA B 1 65 ? -11.602 2.557 6.395 1 95.12 65 ALA B CA 1
ATOM 3460 C C . ALA B 1 65 ? -10.367 1.754 5.996 1 95.12 65 ALA B C 1
ATOM 3462 O O . ALA B 1 65 ? -10.258 1.286 4.859 1 95.12 65 ALA B O 1
ATOM 3463 N N . THR B 1 66 ? -9.445 1.585 6.926 1 97.38 66 THR B N 1
ATOM 3464 C CA . THR B 1 66 ? -8.266 0.768 6.688 1 97.38 66 THR B CA 1
ATOM 3465 C C . THR B 1 66 ? -8.656 -0.653 6.293 1 97.38 66 THR B C 1
ATOM 3467 O O . THR B 1 66 ? -8.008 -1.272 5.449 1 97.38 66 THR B O 1
ATOM 3470 N N . GLU B 1 67 ? -9.766 -1.152 6.863 1 98 67 GLU B N 1
ATOM 3471 C CA . GLU B 1 67 ? -10.258 -2.502 6.605 1 98 67 GLU B CA 1
ATOM 3472 C C . GLU B 1 67 ? -10.664 -2.668 5.145 1 98 67 GLU B C 1
ATOM 3474 O O . GLU B 1 67 ? -10.609 -3.775 4.602 1 98 67 GLU B O 1
ATOM 3479 N N . GLY B 1 68 ? -11.109 -1.576 4.582 1 98.38 68 GLY B N 1
ATOM 3480 C CA . GLY B 1 68 ? -11.562 -1.62 3.201 1 98.38 68 GLY B CA 1
ATOM 3481 C C . GLY B 1 68 ? -12.906 -0.959 2.992 1 98.38 68 GLY B C 1
ATOM 3482 O O . GLY B 1 68 ? -13.633 -0.701 3.955 1 98.38 68 GLY B O 1
ATOM 3483 N N . TYR B 1 69 ? -13.219 -0.632 1.774 1 98.06 69 TYR B N 1
ATOM 3484 C CA . TYR B 1 69 ? -14.492 -0.09 1.33 1 98.06 69 TYR B CA 1
ATOM 3485 C C . TYR B 1 69 ? -15.617 -1.104 1.528 1 98.06 69 TYR B C 1
ATOM 3487 O O . TYR B 1 69 ? -15.578 -2.201 0.966 1 98.06 69 TYR B O 1
ATOM 3495 N N . GLN B 1 70 ? -16.609 -0.76 2.348 1 98 70 GLN B N 1
ATOM 3496 C CA . GLN B 1 70 ? -17.594 -1.722 2.83 1 98 70 GLN B CA 1
ATOM 3497 C C . GLN B 1 70 ? -18.281 -2.428 1.668 1 98 70 GLN B C 1
ATOM 3499 O O . GLN B 1 70 ? -18.406 -3.656 1.664 1 98 70 GLN B O 1
ATOM 3504 N N . PRO B 1 71 ? -18.75 -1.704 0.627 1 98.56 71 PRO B N 1
ATOM 3505 C CA . PRO B 1 71 ? -19.375 -2.4 -0.497 1 98.56 71 PRO B CA 1
ATOM 3506 C C . PRO B 1 71 ? -18.453 -3.422 -1.152 1 98.56 71 PRO B C 1
ATOM 3508 O O . PRO B 1 71 ? -18.906 -4.473 -1.608 1 98.56 71 PRO B O 1
ATOM 3511 N N . LEU B 1 72 ? -17.156 -3.148 -1.214 1 98.88 72 LEU B N 1
ATOM 3512 C CA . LEU B 1 72 ? -16.25 -4.129 -1.787 1 98.88 72 LEU B CA 1
ATOM 3513 C C . LEU B 1 72 ? -16.109 -5.348 -0.877 1 98.88 72 LEU B C 1
ATOM 3515 O O . LEU B 1 72 ? -16.094 -6.484 -1.354 1 98.88 72 LEU B O 1
ATOM 3519 N N . ARG B 1 73 ? -15.938 -5.113 0.422 1 98.81 73 ARG B N 1
ATOM 3520 C CA . ARG B 1 73 ? -15.859 -6.23 1.358 1 98.81 73 ARG B CA 1
ATOM 3521 C C . ARG B 1 73 ? -17.062 -7.156 1.215 1 98.81 73 ARG B C 1
ATOM 3523 O O . ARG B 1 73 ? -16.922 -8.383 1.246 1 98.81 73 ARG B O 1
ATOM 3530 N N . GLU B 1 74 ? -18.25 -6.555 0.997 1 98.75 74 GLU B N 1
ATOM 3531 C CA . GLU B 1 74 ? -19.469 -7.336 0.79 1 98.75 74 GLU B CA 1
ATOM 3532 C C . GLU B 1 74 ? -19.406 -8.117 -0.52 1 98.75 74 GLU B C 1
ATOM 3534 O O . GLU B 1 74 ? -19.781 -9.289 -0.566 1 98.75 74 GLU B O 1
ATOM 3539 N N . GLN B 1 75 ? -18.938 -7.492 -1.565 1 98.69 75 GLN B N 1
ATOM 3540 C CA . GLN B 1 75 ? -18.828 -8.156 -2.861 1 98.69 75 GLN B CA 1
ATOM 3541 C C . GLN B 1 75 ? -17.797 -9.281 -2.824 1 98.69 75 GLN B C 1
ATOM 3543 O O . GLN B 1 75 ? -17.984 -10.32 -3.457 1 98.69 75 GLN B O 1
ATOM 3548 N N . ILE B 1 76 ? -16.703 -9.086 -2.062 1 98.62 76 ILE B N 1
ATOM 3549 C CA . ILE B 1 76 ? -15.688 -10.125 -1.93 1 98.62 76 ILE B CA 1
ATOM 3550 C C . ILE B 1 76 ? -16.266 -11.32 -1.175 1 98.62 76 ILE B C 1
ATOM 3552 O O . ILE B 1 76 ? -16.062 -12.469 -1.567 1 98.62 76 ILE B O 1
ATOM 3556 N N . ALA B 1 77 ? -16.969 -11.031 -0.096 1 98.5 77 ALA B N 1
ATOM 3557 C CA . ALA B 1 77 ? -17.609 -12.117 0.652 1 98.5 77 ALA B CA 1
ATOM 3558 C C . ALA B 1 77 ? -18.547 -12.922 -0.241 1 98.5 77 ALA B C 1
ATOM 3560 O O . ALA B 1 77 ? -18.547 -14.156 -0.206 1 98.5 77 ALA B O 1
ATOM 3561 N N . ALA B 1 78 ? -19.328 -12.234 -1.051 1 97.94 78 ALA B N 1
ATOM 3562 C CA . ALA B 1 78 ? -20.234 -12.898 -1.978 1 97.94 78 ALA B CA 1
ATOM 3563 C C . ALA B 1 78 ? -19.469 -13.703 -3.021 1 97.94 78 ALA B C 1
ATOM 3565 O O . ALA B 1 78 ? -19.844 -14.828 -3.357 1 97.94 78 ALA B O 1
ATOM 3566 N N . PHE B 1 79 ? -18.484 -13.125 -3.496 1 97.19 79 PHE B N 1
ATOM 3567 C CA . PHE B 1 79 ? -17.625 -13.766 -4.48 1 97.19 79 PHE B CA 1
ATOM 3568 C C . PHE B 1 79 ? -17.031 -15.062 -3.922 1 97.19 79 PHE B C 1
ATOM 3570 O O . PHE B 1 79 ? -17.016 -16.094 -4.598 1 97.19 79 PHE B O 1
ATOM 3577 N N . MET B 1 80 ? -16.594 -15.023 -2.678 1 97.44 80 MET B N 1
ATOM 3578 C CA . MET B 1 80 ? -16 -16.188 -2.008 1 97.44 80 MET B CA 1
ATOM 3579 C C . MET B 1 80 ? -17.078 -17.219 -1.684 1 97.44 80 MET B C 1
ATOM 3581 O O . MET B 1 80 ? -16.828 -18.422 -1.737 1 97.44 80 MET B O 1
ATOM 3585 N N . ALA B 1 81 ? -18.25 -16.766 -1.382 1 97 81 ALA B N 1
ATOM 3586 C CA . ALA B 1 81 ? -19.359 -17.672 -1.113 1 97 81 ALA B CA 1
ATOM 3587 C C . ALA B 1 81 ? -19.672 -18.531 -2.336 1 97 81 ALA B C 1
ATOM 3589 O O . ALA B 1 81 ? -19.984 -19.719 -2.205 1 97 81 ALA B O 1
ATOM 3590 N N . ALA B 1 82 ? -19.594 -17.922 -3.479 1 94.69 82 ALA B N 1
ATOM 3591 C CA . ALA B 1 82 ? -19.859 -18.641 -4.73 1 94.69 82 ALA B CA 1
ATOM 3592 C C . ALA B 1 82 ? -18.812 -19.719 -4.973 1 94.69 82 ALA B C 1
ATOM 3594 O O . ALA B 1 82 ? -19.047 -20.641 -5.766 1 94.69 82 ALA B O 1
ATOM 3595 N N . LYS B 1 83 ? -17.734 -19.672 -4.23 1 94.06 83 LYS B N 1
ATOM 3596 C CA . LYS B 1 83 ? -16.656 -20.641 -4.383 1 94.06 83 LYS B CA 1
ATOM 3597 C C . LYS B 1 83 ? -16.625 -21.625 -3.213 1 94.06 83 LYS B C 1
ATOM 3599 O O . LYS B 1 83 ? -15.648 -22.344 -3.033 1 94.06 83 LYS B O 1
ATOM 3604 N N . GLY B 1 84 ? -17.609 -21.516 -2.359 1 95.12 84 GLY B N 1
ATOM 3605 C CA . GLY B 1 84 ? -17.75 -22.516 -1.32 1 95.12 84 GLY B CA 1
ATOM 3606 C C . GLY B 1 84 ? -17.422 -22 0.066 1 95.12 84 GLY B C 1
ATOM 3607 O O . GLY B 1 84 ? -17.562 -22.719 1.056 1 95.12 84 GLY B O 1
ATOM 3608 N N . VAL B 1 85 ? -16.953 -20.75 0.124 1 96.38 85 VAL B N 1
ATOM 3609 C CA . VAL B 1 85 ? -16.703 -20.141 1.427 1 96.38 85 VAL B CA 1
ATOM 3610 C C . VAL B 1 85 ? -17.984 -19.516 1.962 1 96.38 85 VAL B C 1
ATOM 3612 O O . VAL B 1 85 ? -18.188 -18.312 1.817 1 96.38 85 VAL B O 1
ATOM 3615 N N . ARG B 1 86 ? -18.891 -20.172 2.641 1 88.25 86 ARG B N 1
ATOM 3616 C CA . ARG B 1 86 ? -20.266 -19.766 2.914 1 88.25 86 ARG B CA 1
ATOM 3617 C C . ARG B 1 86 ? -20.344 -18.906 4.172 1 88.25 86 ARG B C 1
ATOM 3619 O O . ARG B 1 86 ? -21.281 -18.109 4.328 1 88.25 86 ARG B O 1
ATOM 3626 N N . GLU B 1 87 ? -19.438 -18.891 4.988 1 88.19 87 GLU B N 1
ATOM 3627 C CA . GLU B 1 87 ? -19.594 -18.25 6.285 1 88.19 87 GLU B CA 1
ATOM 3628 C C . GLU B 1 87 ? -18.672 -17.047 6.418 1 88.19 87 GLU B C 1
ATOM 3630 O O . GLU B 1 87 ? -18.453 -16.547 7.523 1 88.19 87 GLU B O 1
ATOM 3635 N N . LEU B 1 88 ? -18.266 -16.516 5.332 1 96.75 88 LEU B N 1
ATOM 3636 C CA . LEU B 1 88 ? -17.328 -15.406 5.453 1 96.75 88 LEU B CA 1
ATOM 3637 C C . LEU B 1 88 ? -18.062 -14.078 5.578 1 96.75 88 LEU B C 1
ATOM 3639 O O . LEU B 1 88 ? -18.703 -13.625 4.621 1 96.75 88 LEU B O 1
ATOM 3643 N N . ALA B 1 89 ? -18.047 -13.477 6.738 1 97.69 89 ALA B N 1
ATOM 3644 C CA . ALA B 1 89 ? -18.594 -12.133 6.93 1 97.69 89 ALA B CA 1
ATOM 3645 C C . ALA B 1 89 ? -17.609 -11.07 6.449 1 97.69 89 ALA B C 1
ATOM 3647 O O . ALA B 1 89 ? -16.391 -11.242 6.57 1 97.69 89 ALA B O 1
ATOM 3648 N N . PRO B 1 90 ? -18.125 -9.922 5.891 1 97.94 90 PRO B N 1
ATOM 3649 C CA . PRO B 1 90 ? -17.25 -8.852 5.414 1 97.94 90 PRO B CA 1
ATOM 3650 C C . PRO B 1 90 ? -16.25 -8.391 6.473 1 97.94 90 PRO B C 1
ATOM 3652 O O . PRO B 1 90 ? -15.133 -8.008 6.145 1 97.94 90 PRO B O 1
ATOM 3655 N N . GLU B 1 91 ? -16.578 -8.453 7.75 1 97.06 91 GLU B N 1
ATOM 3656 C CA . GLU B 1 91 ? -15.742 -7.988 8.852 1 97.06 91 GLU B CA 1
ATOM 3657 C C . GLU B 1 91 ? -14.57 -8.938 9.094 1 97.06 91 GLU B C 1
ATOM 3659 O O . GLU B 1 91 ? -13.625 -8.594 9.812 1 97.06 91 GLU B O 1
ATOM 3664 N N . GLN B 1 92 ? -14.594 -10.07 8.414 1 98.06 92 GLN B N 1
ATOM 3665 C CA . GLN B 1 92 ? -13.555 -11.07 8.625 1 98.06 92 GLN B CA 1
ATOM 3666 C C . GLN B 1 92 ? -12.453 -10.945 7.578 1 98.06 92 GLN B C 1
ATOM 3668 O O . GLN B 1 92 ? -11.562 -11.797 7.496 1 98.06 92 GLN B O 1
ATOM 3673 N N . LEU B 1 93 ? -12.531 -9.914 6.781 1 98.56 93 LEU B N 1
ATOM 3674 C CA . LEU B 1 93 ? -11.438 -9.703 5.832 1 98.56 93 LEU B CA 1
ATOM 3675 C C . LEU B 1 93 ? -11.008 -8.234 5.824 1 98.56 93 LEU B C 1
ATOM 3677 O O . LEU B 1 93 ? -11.766 -7.359 6.242 1 98.56 93 LEU B O 1
ATOM 3681 N N . VAL B 1 94 ? -9.781 -8 5.484 1 98.81 94 VAL B N 1
ATOM 3682 C CA . VAL B 1 94 ? -9.242 -6.68 5.199 1 98.81 94 VAL B CA 1
ATOM 3683 C C . VAL B 1 94 ? -8.797 -6.605 3.736 1 98.81 94 VAL B C 1
ATOM 3685 O O . VAL B 1 94 ? -8.203 -7.555 3.215 1 98.81 94 VAL B O 1
ATOM 3688 N N . VAL B 1 95 ? -9.242 -5.512 3.039 1 98.94 95 VAL B N 1
ATOM 3689 C CA . VAL B 1 95 ? -8.812 -5.293 1.661 1 98.94 95 VAL B CA 1
ATOM 3690 C C . VAL B 1 95 ? -7.359 -4.828 1.641 1 98.94 95 VAL B C 1
ATOM 3692 O O . VAL B 1 95 ? -6.961 -3.979 2.439 1 98.94 95 VAL B O 1
ATOM 3695 N N . THR B 1 96 ? -6.582 -5.398 0.767 1 98.88 96 THR B N 1
ATOM 3696 C CA . THR B 1 96 ? -5.16 -5.082 0.683 1 98.88 96 THR B CA 1
ATOM 3697 C C . THR B 1 96 ? -4.797 -4.594 -0.717 1 98.88 96 THR B C 1
ATOM 3699 O O . THR B 1 96 ? -5.555 -4.797 -1.666 1 98.88 96 THR B O 1
ATOM 3702 N N . THR B 1 97 ? -3.676 -3.871 -0.862 1 98.75 97 THR B N 1
ATOM 3703 C CA . THR B 1 97 ? -3.154 -3.426 -2.15 1 98.75 97 THR B CA 1
ATOM 3704 C C . THR B 1 97 ? -2.463 -4.574 -2.877 1 98.75 97 THR B C 1
ATOM 3706 O O . THR B 1 97 ? -1.231 -4.648 -2.904 1 98.75 97 THR B O 1
ATOM 3709 N N . GLY B 1 98 ? -3.27 -5.406 -3.439 1 97.94 98 GLY B N 1
ATOM 3710 C CA . GLY B 1 98 ? -2.82 -6.699 -3.926 1 97.94 98 GLY B CA 1
ATOM 3711 C C . GLY B 1 98 ? -2.59 -7.707 -2.816 1 97.94 98 GLY B C 1
ATOM 3712 O O . GLY B 1 98 ? -2.508 -7.34 -1.644 1 97.94 98 GLY B O 1
ATOM 3713 N N . SER B 1 99 ? -2.479 -8.977 -3.219 1 97.69 99 SER B N 1
ATOM 3714 C CA . SER B 1 99 ? -2.26 -10.008 -2.211 1 97.69 99 SER B CA 1
ATOM 3715 C C . SER B 1 99 ? -0.847 -9.938 -1.64 1 97.69 99 SER B C 1
ATOM 3717 O O . SER B 1 99 ? -0.59 -10.43 -0.539 1 97.69 99 SER B O 1
ATOM 3719 N N . GLN B 1 100 ? 0.079 -9.328 -2.414 1 97.69 100 GLN B N 1
ATOM 3720 C CA . GLN B 1 100 ? 1.433 -9.141 -1.903 1 97.69 100 GLN B CA 1
ATOM 3721 C C . GLN B 1 100 ? 1.422 -8.375 -0.584 1 97.69 100 GLN B C 1
ATOM 3723 O O . GLN B 1 100 ? 2.207 -8.672 0.319 1 97.69 100 GLN B O 1
ATOM 3728 N N . GLN B 1 101 ? 0.553 -7.363 -0.446 1 98.75 101 GLN B N 1
ATOM 3729 C CA . GLN B 1 101 ? 0.499 -6.625 0.812 1 98.75 101 GLN B CA 1
ATOM 3730 C C . GLN B 1 101 ? -0.023 -7.504 1.944 1 98.75 101 GLN B C 1
ATOM 3732 O O . GLN B 1 101 ? 0.387 -7.348 3.096 1 98.75 101 GLN B O 1
ATOM 3737 N N . ALA B 1 102 ? -0.977 -8.398 1.637 1 98.88 102 ALA B N 1
ATOM 3738 C CA . ALA B 1 102 ? -1.423 -9.336 2.662 1 98.88 102 ALA B CA 1
ATOM 3739 C C . ALA B 1 102 ? -0.248 -10.125 3.236 1 98.88 102 ALA B C 1
ATOM 3741 O O . ALA B 1 102 ? -0.141 -10.297 4.453 1 98.88 102 ALA B O 1
ATOM 3742 N N . LEU B 1 103 ? 0.614 -10.57 2.363 1 98.75 103 LEU B N 1
ATOM 3743 C CA . LEU B 1 103 ? 1.784 -11.336 2.783 1 98.75 103 LEU B CA 1
ATOM 3744 C C . LEU B 1 103 ? 2.744 -10.461 3.586 1 98.75 103 LEU B C 1
ATOM 3746 O O . LEU B 1 103 ? 3.311 -10.914 4.586 1 98.75 103 LEU B O 1
ATOM 3750 N N . ASP B 1 104 ? 2.924 -9.258 3.141 1 98.69 104 ASP B N 1
ATOM 3751 C CA . ASP B 1 104 ? 3.752 -8.305 3.881 1 98.69 104 ASP B CA 1
ATOM 3752 C C . ASP B 1 104 ? 3.193 -8.062 5.281 1 98.69 104 ASP B C 1
ATOM 3754 O O . ASP B 1 104 ? 3.947 -7.996 6.254 1 98.69 104 ASP B O 1
ATOM 3758 N N . LEU B 1 105 ? 1.859 -7.848 5.383 1 98.81 105 LEU B N 1
ATOM 3759 C CA . LEU B 1 105 ? 1.205 -7.621 6.664 1 98.81 105 LEU B CA 1
ATOM 3760 C C . LEU B 1 105 ? 1.361 -8.836 7.578 1 98.81 105 LEU B C 1
ATOM 3762 O O . LEU B 1 105 ? 1.566 -8.688 8.781 1 98.81 105 LEU B O 1
ATOM 3766 N N . LEU B 1 106 ? 1.251 -10.031 7.004 1 98.88 106 LEU B N 1
ATOM 3767 C CA . LEU B 1 106 ? 1.479 -11.234 7.793 1 98.88 106 LEU B CA 1
ATOM 3768 C C . LEU B 1 106 ? 2.908 -11.273 8.32 1 98.88 106 LEU B C 1
ATOM 3770 O O . LEU B 1 106 ? 3.133 -11.594 9.492 1 98.88 106 LEU B O 1
ATOM 3774 N N . GLY B 1 107 ? 3.873 -10.984 7.445 1 98.62 107 GLY B N 1
ATOM 3775 C CA . GLY B 1 107 ? 5.25 -10.914 7.906 1 98.62 107 GLY B CA 1
ATOM 3776 C C . GLY B 1 107 ? 5.453 -9.906 9.023 1 98.62 107 GLY B C 1
ATOM 3777 O O . GLY B 1 107 ? 6.039 -10.227 10.062 1 98.62 107 GLY B O 1
ATOM 3778 N N . LYS B 1 108 ? 4.914 -8.695 8.805 1 98.06 108 LYS B N 1
ATOM 3779 C CA . LYS B 1 108 ? 5.043 -7.59 9.75 1 98.06 108 LYS B CA 1
ATOM 3780 C C . LYS B 1 108 ? 4.41 -7.938 11.094 1 98.06 108 LYS B C 1
ATOM 3782 O O . LYS B 1 108 ? 4.926 -7.555 12.141 1 98.06 108 LYS B O 1
ATOM 3787 N N . THR B 1 109 ? 3.324 -8.688 11.125 1 98.19 109 THR B N 1
ATOM 3788 C CA . THR B 1 109 ? 2.531 -8.961 12.32 1 98.19 109 THR B CA 1
ATOM 3789 C C . THR B 1 109 ? 3.062 -10.188 13.055 1 98.19 109 THR B C 1
ATOM 3791 O O . THR B 1 109 ? 2.936 -10.289 14.273 1 98.19 109 THR B O 1
ATOM 3794 N N . MET B 1 110 ? 3.715 -11.117 12.336 1 98.56 110 MET B N 1
ATOM 3795 C CA . MET B 1 110 ? 3.939 -12.43 12.938 1 98.56 110 MET B CA 1
ATOM 3796 C C . MET B 1 110 ? 5.43 -12.688 13.148 1 98.56 110 MET B C 1
ATOM 3798 O O . MET B 1 110 ? 5.816 -13.398 14.078 1 98.56 110 MET B O 1
ATOM 3802 N N . ILE B 1 111 ? 6.309 -12.133 12.32 1 98.44 111 ILE B N 1
ATOM 3803 C CA . ILE B 1 111 ? 7.66 -12.672 12.219 1 98.44 111 ILE B CA 1
ATOM 3804 C C . ILE B 1 111 ? 8.625 -11.797 13.016 1 98.44 111 ILE B C 1
ATOM 3806 O O . ILE B 1 111 ? 8.633 -10.578 12.867 1 98.44 111 ILE B O 1
ATOM 3810 N N . ASN B 1 112 ? 9.375 -12.359 13.867 1 97.44 112 ASN B N 1
ATOM 3811 C CA . ASN B 1 112 ? 10.578 -11.789 14.469 1 97.44 112 ASN B CA 1
ATOM 3812 C C . ASN B 1 112 ? 11.844 -12.32 13.812 1 97.44 112 ASN B C 1
ATOM 3814 O O . ASN B 1 112 ? 11.836 -13.406 13.227 1 97.44 112 ASN B O 1
ATOM 3818 N N . PRO B 1 113 ? 12.961 -11.492 13.852 1 96.38 113 PRO B N 1
ATOM 3819 C CA . PRO B 1 113 ? 14.227 -12.062 13.375 1 96.38 113 PRO B CA 1
ATOM 3820 C C . PRO B 1 113 ? 14.555 -13.398 14.039 1 96.38 113 PRO B C 1
ATOM 3822 O O . PRO B 1 113 ? 14.477 -13.516 15.266 1 96.38 113 PRO B O 1
ATOM 3825 N N . GLY B 1 114 ? 14.812 -14.398 13.18 1 97.19 114 GLY B N 1
ATOM 3826 C CA . GLY B 1 114 ? 15.156 -15.711 13.695 1 97.19 114 GLY B CA 1
ATOM 3827 C C . GLY B 1 114 ? 14 -16.688 13.656 1 97.19 114 GLY B C 1
ATOM 3828 O O . GLY B 1 114 ? 14.203 -17.906 13.758 1 97.19 114 GLY B O 1
ATOM 3829 N N . ASP B 1 115 ? 12.758 -16.203 13.531 1 98.44 115 ASP B N 1
ATOM 3830 C CA . ASP B 1 115 ? 11.609 -17.094 13.398 1 98.44 115 ASP B CA 1
ATOM 3831 C C . ASP B 1 115 ? 11.734 -17.969 12.148 1 98.44 115 ASP B C 1
ATOM 3833 O O . ASP B 1 115 ? 12.312 -17.547 11.148 1 98.44 115 ASP B O 1
ATOM 3837 N N . LYS B 1 116 ? 11.211 -19.172 12.203 1 98.69 116 LYS B N 1
ATOM 3838 C CA . LYS B 1 116 ? 11.195 -20.078 11.055 1 98.69 116 LYS B CA 1
ATOM 3839 C C . LYS B 1 116 ? 9.859 -20.016 10.32 1 98.69 116 LYS B C 1
ATOM 3841 O O . LYS B 1 116 ? 8.805 -19.906 10.945 1 98.69 116 LYS B O 1
ATOM 3846 N N . VAL B 1 117 ? 9.953 -20.016 9.047 1 98.81 117 VAL B N 1
ATOM 3847 C CA . VAL B 1 117 ? 8.805 -20.078 8.148 1 98.81 117 VAL B CA 1
ATOM 3848 C C . VAL B 1 117 ? 9 -21.188 7.133 1 98.81 117 VAL B C 1
ATOM 3850 O O . VAL B 1 117 ? 10.094 -21.359 6.594 1 98.81 117 VAL B O 1
ATOM 3853 N N . ILE B 1 118 ? 7.953 -22 6.914 1 98.88 118 ILE B N 1
ATOM 3854 C CA . ILE B 1 118 ? 8.031 -23.047 5.898 1 98.88 118 ILE B CA 1
ATOM 3855 C C . ILE B 1 118 ? 7.242 -22.625 4.66 1 98.88 118 ILE B C 1
ATOM 3857 O O . ILE B 1 118 ? 6.113 -22.141 4.77 1 98.88 118 ILE B O 1
ATOM 3861 N N . VAL B 1 119 ? 7.871 -22.719 3.529 1 98.75 119 VAL B N 1
ATOM 3862 C CA . VAL B 1 119 ? 7.238 -22.469 2.238 1 98.75 119 VAL B CA 1
ATOM 3863 C C . VAL B 1 119 ? 7.434 -23.672 1.325 1 98.75 119 VAL B C 1
ATOM 3865 O O . VAL B 1 119 ? 8.25 -24.547 1.61 1 98.75 119 VAL B O 1
ATOM 3868 N N . GLU B 1 120 ? 6.688 -23.688 0.264 1 98.19 120 GLU B N 1
ATOM 3869 C CA . GLU B 1 120 ? 6.91 -24.719 -0.751 1 98.19 120 GLU B CA 1
ATOM 3870 C C . GLU B 1 120 ? 8.25 -24.516 -1.457 1 98.19 120 GLU B C 1
ATOM 3872 O O . GLU B 1 120 ? 8.719 -23.375 -1.601 1 98.19 120 GLU B O 1
ATOM 3877 N N . GLY B 1 121 ? 8.898 -25.625 -1.856 1 97.62 121 GLY B N 1
ATOM 3878 C CA . GLY B 1 121 ? 10.039 -25.594 -2.762 1 97.62 121 GLY B CA 1
ATOM 3879 C C . GLY B 1 121 ? 9.75 -26.219 -4.109 1 97.62 121 GLY B C 1
ATOM 3880 O O . GLY B 1 121 ? 9.766 -27.453 -4.242 1 97.62 121 GLY B O 1
ATOM 3881 N N . PRO B 1 122 ? 9.531 -25.516 -5.215 1 96.88 122 PRO B N 1
ATOM 3882 C CA . PRO B 1 122 ? 9.633 -24.062 -5.387 1 96.88 122 PRO B CA 1
ATOM 3883 C C . PRO B 1 122 ? 8.359 -23.328 -4.965 1 96.88 122 PRO B C 1
ATOM 3885 O O . PRO B 1 122 ? 7.312 -23.953 -4.789 1 96.88 122 PRO B O 1
ATOM 3888 N N . THR B 1 123 ? 8.469 -22.031 -4.711 1 97 123 THR B N 1
ATOM 3889 C CA . THR B 1 123 ? 7.32 -21.172 -4.426 1 97 123 THR B CA 1
ATOM 3890 C C . THR B 1 123 ? 7.547 -19.766 -4.965 1 97 123 THR B C 1
ATOM 3892 O O . THR B 1 123 ? 8.516 -19.516 -5.691 1 97 123 THR B O 1
ATOM 3895 N N . PHE B 1 124 ? 6.66 -18.891 -4.738 1 95.06 124 PHE B N 1
ATOM 3896 C CA . PHE B 1 124 ? 6.688 -17.531 -5.258 1 95.06 124 PHE B CA 1
ATOM 3897 C C . PHE B 1 124 ? 7.848 -16.75 -4.656 1 95.06 124 PHE B C 1
ATOM 3899 O O . PHE B 1 124 ? 7.906 -16.547 -3.443 1 95.06 124 PHE B O 1
ATOM 3906 N N . LEU B 1 125 ? 8.711 -16.219 -5.438 1 92.56 125 LEU B N 1
ATOM 3907 C CA . LEU B 1 125 ? 9.977 -15.609 -5.047 1 92.56 125 LEU B CA 1
ATOM 3908 C C . LEU B 1 125 ? 9.742 -14.383 -4.176 1 92.56 125 LEU B C 1
ATOM 3910 O O . LEU B 1 125 ? 10.461 -14.156 -3.201 1 92.56 125 LEU B O 1
ATOM 3914 N N . ALA B 1 126 ? 8.75 -13.531 -4.523 1 92.75 126 ALA B N 1
ATOM 3915 C CA . ALA B 1 126 ? 8.523 -12.297 -3.777 1 92.75 126 ALA B CA 1
ATOM 3916 C C . ALA B 1 126 ? 8.164 -12.594 -2.324 1 92.75 126 ALA B C 1
ATOM 3918 O O . ALA B 1 126 ? 8.531 -11.836 -1.422 1 92.75 126 ALA B O 1
ATOM 3919 N N . THR B 1 127 ? 7.461 -13.656 -2.086 1 95.19 127 THR B N 1
ATOM 3920 C CA . THR B 1 127 ? 7.066 -14.023 -0.732 1 95.19 127 THR B CA 1
ATOM 3921 C C . THR B 1 127 ? 8.273 -14.469 0.085 1 95.19 127 THR B C 1
ATOM 3923 O O . THR B 1 127 ? 8.375 -14.156 1.274 1 95.19 127 THR B O 1
ATOM 3926 N N . ILE B 1 128 ? 9.195 -15.227 -0.571 1 96.5 128 ILE B N 1
ATOM 3927 C CA . ILE B 1 128 ? 10.43 -15.617 0.093 1 96.5 128 ILE B CA 1
ATOM 3928 C C . ILE B 1 128 ? 11.164 -14.367 0.582 1 96.5 128 ILE B C 1
ATOM 3930 O O . ILE B 1 128 ? 11.523 -14.273 1.758 1 96.5 128 ILE B O 1
ATOM 3934 N N . GLN B 1 129 ? 11.312 -13.414 -0.311 1 95.25 129 GLN B N 1
ATOM 3935 C CA . GLN B 1 129 ? 12.047 -12.195 0.012 1 95.25 129 GLN B CA 1
ATOM 3936 C C . GLN B 1 129 ? 11.312 -11.367 1.056 1 95.25 129 GLN B C 1
ATOM 3938 O O . GLN B 1 129 ? 11.93 -10.758 1.931 1 95.25 129 GLN B O 1
ATOM 3943 N N . CYS B 1 130 ? 10.023 -11.344 0.979 1 96.62 130 CYS B N 1
ATOM 3944 C CA . CYS B 1 130 ? 9.188 -10.625 1.938 1 96.62 130 CYS B CA 1
ATOM 3945 C C . CYS B 1 130 ? 9.43 -11.133 3.354 1 96.62 130 CYS B C 1
ATOM 3947 O O . CYS B 1 130 ? 9.68 -10.344 4.266 1 96.62 130 CYS B O 1
ATOM 3949 N N . PHE B 1 131 ? 9.383 -12.453 3.559 1 98.12 131 PHE B N 1
ATOM 3950 C CA . PHE B 1 131 ? 9.555 -13.023 4.891 1 98.12 131 PHE B CA 1
ATOM 3951 C C . PHE B 1 131 ? 11 -12.859 5.363 1 98.12 131 PHE B C 1
ATOM 3953 O O . PHE B 1 131 ? 11.242 -12.625 6.547 1 98.12 131 PHE B O 1
ATOM 3960 N N . ARG B 1 132 ? 11.977 -12.914 4.406 1 97.25 132 ARG B N 1
ATOM 3961 C CA . ARG B 1 132 ? 13.367 -12.688 4.762 1 97.25 132 ARG B CA 1
ATOM 3962 C C . ARG B 1 132 ? 13.594 -11.258 5.23 1 97.25 132 ARG B C 1
ATOM 3964 O O . ARG B 1 132 ? 14.391 -11.016 6.141 1 97.25 132 ARG B O 1
ATOM 3971 N N . LEU B 1 133 ? 12.914 -10.352 4.633 1 96.75 133 LEU B N 1
ATOM 3972 C CA . LEU B 1 133 ? 13.023 -8.945 5.02 1 96.75 133 LEU B CA 1
ATOM 3973 C C . LEU B 1 133 ? 12.648 -8.758 6.488 1 96.75 133 LEU B C 1
ATOM 3975 O O . LEU B 1 133 ? 13.195 -7.883 7.16 1 96.75 133 LEU B O 1
ATOM 3979 N N . TYR B 1 134 ? 11.742 -9.602 6.992 1 97.44 134 TYR B N 1
ATOM 3980 C CA . TYR B 1 134 ? 11.328 -9.516 8.391 1 97.44 134 TYR B CA 1
ATOM 3981 C C . TYR B 1 134 ? 12.18 -10.43 9.266 1 97.44 134 TYR B C 1
ATOM 3983 O O . TYR B 1 134 ? 11.883 -10.617 10.445 1 97.44 134 TYR B O 1
ATOM 3991 N N . GLY B 1 135 ? 13.234 -11.102 8.641 1 97.12 135 GLY B N 1
ATOM 3992 C CA . GLY B 1 135 ? 14.25 -11.812 9.398 1 97.12 135 GLY B CA 1
ATOM 3993 C C . GLY B 1 135 ? 13.977 -13.297 9.523 1 97.12 135 GLY B C 1
ATOM 3994 O O . GLY B 1 135 ? 14.625 -13.992 10.312 1 97.12 135 GLY B O 1
ATOM 3995 N N . ALA B 1 136 ? 13.07 -13.836 8.75 1 98.19 136 ALA B N 1
ATOM 3996 C CA . ALA B 1 136 ? 12.703 -15.242 8.844 1 98.19 136 ALA B CA 1
ATOM 3997 C C . ALA B 1 136 ? 13.805 -16.141 8.289 1 98.19 136 ALA B C 1
ATOM 3999 O O . ALA B 1 136 ? 14.445 -15.797 7.289 1 98.19 136 ALA B O 1
ATOM 4000 N N . GLU B 1 137 ? 14.039 -17.188 8.961 1 98.19 137 GLU B N 1
ATOM 4001 C CA . GLU B 1 137 ? 14.664 -18.344 8.312 1 98.19 137 GLU B CA 1
ATOM 4002 C C . GLU B 1 137 ? 13.656 -19.141 7.5 1 98.19 137 GLU B C 1
ATOM 4004 O O . GLU B 1 137 ? 12.781 -19.812 8.062 1 98.19 137 GLU B O 1
ATOM 4009 N N . VAL B 1 138 ? 13.766 -19.141 6.207 1 98.31 138 VAL B N 1
ATOM 4010 C CA . VAL B 1 138 ? 12.766 -19.734 5.328 1 98.31 138 VAL B CA 1
ATOM 4011 C C . VAL B 1 138 ? 13.188 -21.141 4.934 1 98.31 138 VAL B C 1
ATOM 4013 O O . VAL B 1 138 ? 14.273 -21.328 4.367 1 98.31 138 VAL B O 1
ATOM 4016 N N . ILE B 1 139 ? 12.32 -22.078 5.25 1 98.5 139 ILE B N 1
ATOM 4017 C CA . ILE B 1 139 ? 12.562 -23.5 5.031 1 98.5 139 ILE B CA 1
ATOM 4018 C C . ILE B 1 139 ? 11.648 -24.016 3.92 1 98.5 139 ILE B C 1
ATOM 4020 O O . ILE B 1 139 ? 10.469 -23.672 3.869 1 98.5 139 ILE B O 1
ATOM 4024 N N . SER B 1 140 ? 12.18 -24.891 3.045 1 97.81 140 SER B N 1
ATOM 4025 C CA . SER B 1 140 ? 11.414 -25.391 1.905 1 97.81 140 SER B CA 1
ATOM 4026 C C . SER B 1 140 ? 10.82 -26.766 2.195 1 97.81 140 SER B C 1
ATOM 4028 O O . SER B 1 140 ? 11.531 -27.656 2.646 1 97.81 140 SER B O 1
ATOM 4030 N N . ALA B 1 141 ? 9.578 -26.859 1.995 1 98.19 141 ALA B N 1
ATOM 4031 C CA . ALA B 1 141 ? 8.914 -28.156 1.958 1 98.19 141 ALA B CA 1
ATOM 4032 C C . ALA B 1 141 ? 8.828 -28.688 0.531 1 98.19 141 ALA B C 1
ATOM 4034 O O . ALA B 1 141 ? 8.469 -27.953 -0.392 1 98.19 141 ALA B O 1
ATOM 4035 N N . PRO B 1 142 ? 9.094 -29.953 0.327 1 97.69 142 PRO B N 1
ATOM 4036 C CA . PRO B 1 142 ? 9.039 -30.5 -1.032 1 97.69 142 PRO B CA 1
ATOM 4037 C C . PRO B 1 142 ? 7.613 -30.609 -1.565 1 97.69 142 PRO B C 1
ATOM 4039 O O . PRO B 1 142 ? 6.68 -30.844 -0.796 1 97.69 142 PRO B O 1
ATOM 4042 N N . ILE B 1 143 ? 7.512 -30.406 -2.877 1 96.19 143 ILE B N 1
ATOM 4043 C CA . ILE B 1 143 ? 6.211 -30.547 -3.529 1 96.19 143 ILE B CA 1
ATOM 4044 C C . ILE B 1 143 ? 6.312 -31.578 -4.652 1 96.19 143 ILE B C 1
ATOM 4046 O O . ILE B 1 143 ? 7.41 -31.906 -5.109 1 96.19 143 ILE B O 1
ATOM 4050 N N . ASP B 1 144 ? 5.223 -32.156 -5.027 1 94.31 144 ASP B N 1
ATOM 4051 C CA . ASP B 1 144 ? 5.051 -32.969 -6.227 1 94.31 144 ASP B CA 1
ATOM 4052 C C . ASP B 1 144 ? 3.805 -32.562 -7.004 1 94.31 144 ASP B C 1
ATOM 4054 O O . ASP B 1 144 ? 3.346 -31.422 -6.879 1 94.31 144 ASP B O 1
ATOM 4058 N N . ALA B 1 145 ? 3.324 -33.375 -7.91 1 90.19 145 ALA B N 1
ATOM 4059 C CA . ALA B 1 145 ? 2.203 -33.031 -8.781 1 90.19 145 ALA B CA 1
ATOM 4060 C C . ALA B 1 145 ? 0.954 -32.719 -7.969 1 90.19 145 ALA B C 1
ATOM 4062 O O . ALA B 1 145 ? 0.074 -31.984 -8.438 1 90.19 145 ALA B O 1
ATOM 4063 N N . GLU B 1 146 ? 0.949 -33.219 -6.734 1 94.75 146 GLU B N 1
ATOM 4064 C CA . GLU B 1 146 ? -0.205 -33 -5.867 1 94.75 146 GLU B CA 1
ATOM 4065 C C . GLU B 1 146 ? 0.108 -31.953 -4.789 1 94.75 146 GLU B C 1
ATOM 4067 O O . GLU B 1 146 ? -0.479 -31.984 -3.703 1 94.75 146 GLU B O 1
ATOM 4072 N N . GLY B 1 147 ? 1.025 -31.109 -5.02 1 95.44 147 GLY B N 1
ATOM 4073 C CA . GLY B 1 147 ? 1.351 -30.047 -4.098 1 95.44 147 GLY B CA 1
ATOM 4074 C C . GLY B 1 147 ? 2.309 -30.469 -2.998 1 95.44 147 GLY B C 1
ATOM 4075 O O . GLY B 1 147 ? 3.119 -31.375 -3.189 1 95.44 147 GLY B O 1
ATOM 4076 N N . ALA B 1 148 ? 2.301 -29.766 -1.919 1 97.88 148 ALA B N 1
ATOM 4077 C CA . ALA B 1 148 ? 3.201 -30.016 -0.797 1 97.88 148 ALA B CA 1
ATOM 4078 C C . ALA B 1 148 ? 3.051 -31.453 -0.289 1 97.88 148 ALA B C 1
ATOM 4080 O O . ALA B 1 148 ? 1.934 -31.938 -0.133 1 97.88 148 ALA B O 1
ATOM 4081 N N . GLN B 1 149 ? 4.176 -32.125 -0.094 1 98.5 149 GLN B N 1
ATOM 4082 C CA . GLN B 1 149 ? 4.156 -33.469 0.485 1 98.5 149 GLN B CA 1
ATOM 4083 C C . GLN B 1 149 ? 3.887 -33.406 1.986 1 98.5 149 GLN B C 1
ATOM 4085 O O . GLN B 1 149 ? 4.773 -33.062 2.77 1 98.5 149 GLN B O 1
ATOM 4090 N N . VAL B 1 150 ? 2.742 -33.844 2.406 1 98.44 150 VAL B N 1
ATOM 4091 C CA . VAL B 1 150 ? 2.215 -33.531 3.732 1 98.44 150 VAL B CA 1
ATOM 4092 C C . VAL B 1 150 ? 3.01 -34.281 4.789 1 98.44 150 VAL B C 1
ATOM 4094 O O . VAL B 1 150 ? 3.178 -33.812 5.914 1 98.44 150 VAL B O 1
ATOM 4097 N N . ASP B 1 151 ? 3.557 -35.5 4.449 1 98.5 151 ASP B N 1
ATOM 4098 C CA . ASP B 1 151 ? 4.391 -36.219 5.406 1 98.5 151 ASP B CA 1
ATOM 4099 C C . ASP B 1 151 ? 5.676 -35.469 5.703 1 98.5 151 ASP B C 1
ATOM 4101 O O . ASP B 1 151 ? 6.059 -35.312 6.867 1 98.5 151 ASP B O 1
ATOM 4105 N N . ALA B 1 152 ? 6.285 -35 4.688 1 98.62 152 ALA B N 1
ATOM 4106 C CA . ALA B 1 152 ? 7.488 -34.188 4.855 1 98.62 152 ALA B CA 1
ATOM 4107 C C . ALA B 1 152 ? 7.176 -32.875 5.566 1 98.62 152 ALA B C 1
ATOM 4109 O O . ALA B 1 152 ? 7.949 -32.406 6.41 1 98.62 152 ALA B O 1
ATOM 4110 N N . LEU B 1 153 ? 6.09 -32.312 5.223 1 98.75 153 LEU B N 1
ATOM 4111 C CA . LEU B 1 153 ? 5.648 -31.078 5.848 1 98.75 153 LEU B CA 1
ATOM 4112 C C . LEU B 1 153 ? 5.469 -31.266 7.352 1 98.75 153 LEU B C 1
ATOM 4114 O O . LEU B 1 153 ? 5.906 -30.422 8.141 1 98.75 153 LEU B O 1
ATOM 4118 N N . GLU B 1 154 ? 4.812 -32.312 7.699 1 98.81 154 GLU B N 1
ATOM 4119 C CA . GLU B 1 154 ? 4.602 -32.594 9.117 1 98.81 154 GLU B CA 1
ATOM 4120 C C . GLU B 1 154 ? 5.93 -32.719 9.859 1 98.81 154 GLU B C 1
ATOM 4122 O O . GLU B 1 154 ? 6.086 -32.219 10.969 1 98.81 154 GLU B O 1
ATOM 4127 N N . GLN B 1 155 ? 6.844 -33.438 9.25 1 98.81 155 GLN B N 1
ATOM 4128 C CA . GLN B 1 155 ? 8.156 -33.594 9.859 1 98.81 155 GLN B CA 1
ATOM 4129 C C . GLN B 1 155 ? 8.836 -32.25 10.062 1 98.81 155 GLN B C 1
ATOM 4131 O O . GLN B 1 155 ? 9.43 -32 11.117 1 98.81 155 GLN B O 1
ATOM 4136 N N . LEU B 1 156 ? 8.789 -31.422 9.078 1 98.81 156 LEU B N 1
ATOM 4137 C CA . LEU B 1 156 ? 9.398 -30.094 9.156 1 98.81 156 LEU B CA 1
ATOM 4138 C C . LEU B 1 156 ? 8.734 -29.25 10.242 1 98.81 156 LEU B C 1
ATOM 4140 O O . LEU B 1 156 ? 9.414 -28.531 10.984 1 98.81 156 LEU B O 1
ATOM 4144 N N . ILE B 1 157 ? 7.367 -29.328 10.305 1 98.81 157 ILE B N 1
ATOM 4145 C CA . ILE B 1 157 ? 6.633 -28.578 11.312 1 98.81 157 ILE B CA 1
ATOM 4146 C C . ILE B 1 157 ? 7.055 -29.031 12.711 1 98.81 157 ILE B C 1
ATOM 4148 O O . ILE B 1 157 ? 7.336 -28.203 13.586 1 98.81 157 ILE B O 1
ATOM 4152 N N . ALA B 1 158 ? 7.125 -30.312 12.867 1 98.75 158 ALA B N 1
ATOM 4153 C CA . ALA B 1 158 ? 7.5 -30.875 14.156 1 98.75 158 ALA B CA 1
ATOM 4154 C C . ALA B 1 158 ? 8.922 -30.484 14.539 1 98.75 158 ALA B C 1
ATOM 4156 O O . ALA B 1 158 ? 9.203 -30.172 15.703 1 98.75 158 ALA B O 1
ATOM 4157 N N . GLU B 1 159 ? 9.773 -30.453 13.617 1 98.69 159 GLU B N 1
ATOM 4158 C CA . GLU B 1 159 ? 11.188 -30.188 13.836 1 98.69 159 GLU B CA 1
ATOM 4159 C C . GLU B 1 159 ? 11.438 -28.703 14.117 1 98.69 159 GLU B C 1
ATOM 4161 O O . GLU B 1 159 ? 12.18 -28.359 15.039 1 98.69 159 GLU B O 1
ATOM 4166 N N . HIS B 1 160 ? 10.75 -27.812 13.336 1 98.5 160 HIS B N 1
ATOM 4167 C CA . HIS B 1 160 ? 11.18 -26.406 13.32 1 98.5 160 HIS B CA 1
ATOM 4168 C C . HIS B 1 160 ? 10.195 -25.531 14.086 1 98.5 160 HIS B C 1
ATOM 4170 O O . HIS B 1 160 ? 10.516 -24.391 14.422 1 98.5 160 HIS B O 1
ATOM 4176 N N . ARG B 1 161 ? 9.047 -26.062 14.414 1 98.06 161 ARG B N 1
ATOM 4177 C CA . ARG B 1 161 ? 8.023 -25.266 15.086 1 98.06 161 ARG B CA 1
ATOM 4178 C C . ARG B 1 161 ? 7.891 -23.891 14.445 1 98.06 161 ARG B C 1
ATOM 4180 O O . ARG B 1 161 ? 8.062 -22.859 15.109 1 98.06 161 ARG B O 1
ATOM 4187 N N . PRO B 1 162 ? 7.547 -23.828 13.102 1 98.81 162 PRO B N 1
ATOM 4188 C CA . PRO B 1 162 ? 7.543 -22.562 12.359 1 98.81 162 PRO B CA 1
ATOM 4189 C C . PRO B 1 162 ? 6.477 -21.594 12.852 1 98.81 162 PRO B C 1
ATOM 4191 O O . PRO B 1 162 ? 5.461 -22.016 13.414 1 98.81 162 PRO B O 1
ATOM 4194 N N . LYS B 1 163 ? 6.801 -20.328 12.609 1 98.38 163 LYS B N 1
ATOM 4195 C CA . LYS B 1 163 ? 5.82 -19.281 12.852 1 98.38 163 LYS B CA 1
ATOM 4196 C C . LYS B 1 163 ? 4.605 -19.438 11.938 1 98.38 163 LYS B C 1
ATOM 4198 O O . LYS B 1 163 ? 3.471 -19.203 12.359 1 98.38 163 LYS B O 1
ATOM 4203 N N . LEU B 1 164 ? 4.809 -19.766 10.734 1 98.75 164 LEU B N 1
ATOM 4204 C CA . LEU B 1 164 ? 3.738 -20 9.773 1 98.75 164 LEU B CA 1
ATOM 4205 C C . LEU B 1 164 ? 4.219 -20.906 8.641 1 98.75 164 LEU B C 1
ATOM 4207 O O . LEU B 1 164 ? 5.422 -21.109 8.461 1 98.75 164 LEU B O 1
ATOM 4211 N N . VAL B 1 165 ? 3.264 -21.547 7.973 1 98.94 165 VAL B N 1
ATOM 4212 C CA . VAL B 1 165 ? 3.439 -22.328 6.75 1 98.94 165 VAL B CA 1
ATOM 4213 C C . VAL B 1 165 ? 2.715 -21.641 5.594 1 98.94 165 VAL B C 1
ATOM 4215 O O . VAL B 1 165 ? 1.517 -21.359 5.68 1 98.94 165 VAL B O 1
ATOM 4218 N N . TYR B 1 166 ? 3.48 -21.359 4.566 1 98.88 166 TYR B N 1
ATOM 4219 C CA . TYR B 1 166 ? 2.926 -20.703 3.391 1 98.88 166 TYR B CA 1
ATOM 4220 C C . TYR B 1 166 ? 2.777 -21.688 2.23 1 98.88 166 TYR B C 1
ATOM 4222 O O . TYR B 1 166 ? 3.754 -22.312 1.81 1 98.88 166 TYR B O 1
ATOM 4230 N N . LEU B 1 167 ? 1.527 -21.766 1.663 1 98.81 167 LEU B N 1
ATOM 4231 C CA . LEU B 1 167 ? 1.23 -22.656 0.553 1 98.81 167 LEU B CA 1
ATOM 4232 C C . LEU B 1 167 ? 0.441 -21.938 -0.534 1 98.81 167 LEU B C 1
ATOM 4234 O O . LEU B 1 167 ? -0.363 -21.047 -0.239 1 98.81 167 LEU B O 1
ATOM 4238 N N . ILE B 1 168 ? 0.671 -22.312 -1.732 1 98.31 168 ILE B N 1
ATOM 4239 C CA . ILE B 1 168 ? -0.181 -21.984 -2.871 1 98.31 168 ILE B CA 1
ATOM 4240 C C . ILE B 1 168 ? -0.89 -23.234 -3.365 1 98.31 168 ILE B C 1
ATOM 4242 O O . ILE B 1 168 ? -0.467 -23.859 -4.348 1 98.31 168 ILE B O 1
ATOM 4246 N N . PRO B 1 169 ? -1.997 -23.547 -2.768 1 98.31 169 PRO B N 1
ATOM 4247 C CA . PRO B 1 169 ? -2.592 -24.875 -2.941 1 98.31 169 PRO B CA 1
ATOM 4248 C C . PRO B 1 169 ? -3.152 -25.094 -4.344 1 98.31 169 PRO B C 1
ATOM 4250 O O . PRO B 1 169 ? -3.379 -26.234 -4.754 1 98.31 169 PRO B O 1
ATOM 4253 N N . THR B 1 170 ? -3.459 -24 -5.016 1 98 170 THR B N 1
ATOM 4254 C CA . THR B 1 170 ? -4.125 -24.156 -6.305 1 98 170 THR B CA 1
ATOM 4255 C C . THR B 1 170 ? -3.33 -23.453 -7.406 1 98 170 THR B C 1
ATOM 4257 O O . THR B 1 170 ? -3.287 -22.219 -7.461 1 98 170 THR B O 1
ATOM 4260 N N . PHE B 1 171 ? -2.717 -24.25 -8.32 1 97.06 171 PHE B N 1
ATOM 4261 C CA . PHE B 1 171 ? -2.031 -23.797 -9.523 1 97.06 171 PHE B CA 1
ATOM 4262 C C . PHE B 1 171 ? -0.917 -22.812 -9.172 1 97.06 171 PHE B C 1
ATOM 4264 O O . PHE B 1 171 ? -0.832 -21.734 -9.75 1 97.06 171 PHE B O 1
ATOM 4271 N N . GLY B 1 172 ? -0.092 -23.203 -8.297 1 93.06 172 GLY B N 1
ATOM 4272 C CA . GLY B 1 172 ? 0.886 -22.328 -7.66 1 93.06 172 GLY B CA 1
ATOM 4273 C C . GLY B 1 172 ? 1.93 -21.797 -8.625 1 93.06 172 GLY B C 1
ATOM 4274 O O . GLY B 1 172 ? 2.322 -22.5 -9.57 1 93.06 172 GLY B O 1
ATOM 4275 N N . ASN B 1 173 ? 2.402 -20.547 -8.492 1 94.5 173 ASN B N 1
ATOM 4276 C CA . ASN B 1 173 ? 3.594 -19.969 -9.109 1 94.5 173 ASN B CA 1
ATOM 4277 C C . ASN B 1 173 ? 4.859 -20.375 -8.359 1 94.5 173 ASN B C 1
ATOM 4279 O O . ASN B 1 173 ? 5.062 -19.969 -7.215 1 94.5 173 ASN B O 1
ATOM 4283 N N . PRO B 1 174 ? 5.641 -21.203 -8.812 1 95.06 174 PRO B N 1
ATOM 4284 C CA . PRO B 1 174 ? 5.77 -21.453 -10.258 1 95.06 174 PRO B CA 1
ATOM 4285 C C . PRO B 1 174 ? 5.293 -22.844 -10.664 1 95.06 174 PRO B C 1
ATOM 4287 O O . PRO B 1 174 ? 5.234 -23.156 -11.859 1 95.06 174 PRO B O 1
ATOM 4290 N N . SER B 1 175 ? 4.914 -23.656 -9.773 1 94.31 175 SER B N 1
ATOM 4291 C CA . SER B 1 175 ? 4.887 -25.109 -10 1 94.31 175 SER B CA 1
ATOM 4292 C C . SER B 1 175 ? 3.695 -25.5 -10.859 1 94.31 175 SER B C 1
ATOM 4294 O O . SER B 1 175 ? 3.742 -26.516 -11.562 1 94.31 175 SER B O 1
ATOM 4296 N N . GLY B 1 176 ? 2.627 -24.703 -10.711 1 94.75 176 GLY B N 1
ATOM 4297 C CA . GLY B 1 176 ? 1.387 -25.109 -11.352 1 94.75 176 GLY B CA 1
ATOM 4298 C C . GLY B 1 176 ? 0.708 -26.281 -10.656 1 94.75 176 GLY B C 1
ATOM 4299 O O . GLY B 1 176 ? -0.365 -26.719 -11.078 1 94.75 176 GLY B O 1
ATOM 4300 N N . ALA B 1 177 ? 1.262 -26.719 -9.57 1 94.5 177 ALA B N 1
ATOM 4301 C CA . ALA B 1 177 ? 0.735 -27.875 -8.852 1 94.5 177 ALA B CA 1
ATOM 4302 C C . ALA B 1 177 ? -0.559 -27.531 -8.125 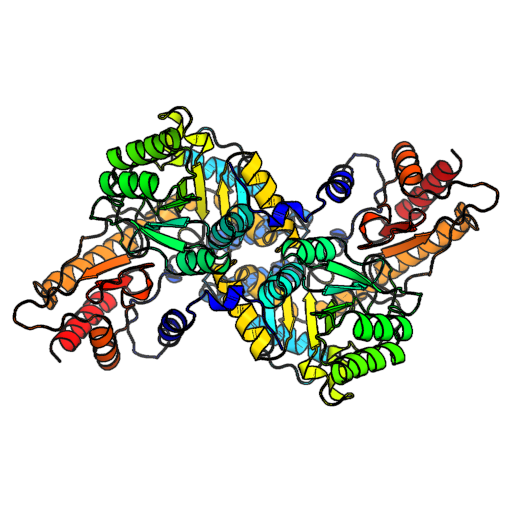1 94.5 177 ALA B C 1
ATOM 4304 O O . ALA B 1 177 ? -0.834 -26.344 -7.863 1 94.5 177 ALA B O 1
ATOM 4305 N N . MET B 1 178 ? -1.328 -28.531 -7.871 1 96.75 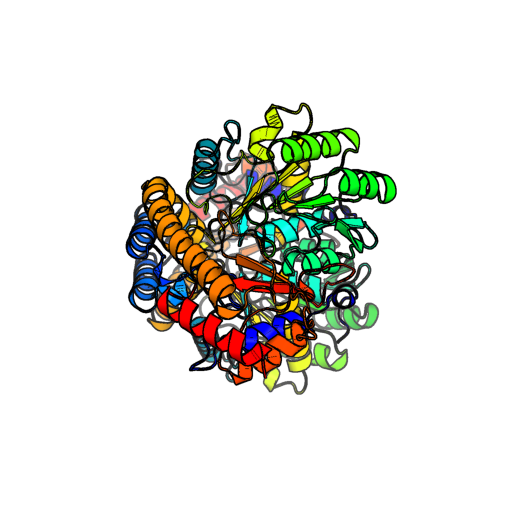178 MET B N 1
ATOM 4306 C CA . MET B 1 178 ? -2.594 -28.391 -7.156 1 96.75 178 MET B CA 1
ATOM 4307 C C . MET B 1 178 ? -2.68 -29.406 -6.012 1 96.75 178 MET B C 1
ATOM 4309 O O . MET B 1 178 ? -2.594 -30.609 -6.23 1 96.75 178 MET B O 1
ATOM 4313 N N . LEU B 1 179 ? -2.775 -28.875 -4.828 1 97.94 179 LEU B N 1
ATOM 4314 C CA . LEU B 1 179 ? -2.91 -29.703 -3.643 1 97.94 179 LEU B CA 1
ATOM 4315 C C . LEU B 1 179 ? -4.191 -30.531 -3.703 1 97.94 179 LEU B C 1
ATOM 4317 O O . LEU B 1 179 ? -5.277 -29.984 -3.914 1 97.94 179 LEU B O 1
ATOM 4321 N N . SER B 1 180 ? -4.094 -31.844 -3.557 1 97.75 180 SER B N 1
ATOM 4322 C CA . SER B 1 180 ? -5.27 -32.719 -3.615 1 97.75 180 SER B CA 1
ATOM 4323 C C . SER B 1 180 ? -6.203 -32.469 -2.438 1 97.75 180 SER B C 1
ATOM 4325 O O . SER B 1 180 ? -5.809 -31.844 -1.443 1 97.75 180 SER B O 1
ATOM 4327 N N . LEU B 1 181 ? -7.453 -32.875 -2.594 1 98.19 181 LEU B N 1
ATOM 4328 C CA . LEU B 1 181 ? -8.438 -32.719 -1.53 1 98.19 181 LEU B CA 1
ATOM 4329 C C . LEU B 1 181 ? -7.953 -33.375 -0.239 1 98.19 181 LEU B C 1
ATOM 4331 O O . LEU B 1 181 ? -8.086 -32.781 0.84 1 98.19 181 LEU B O 1
ATOM 4335 N N . GLU B 1 182 ? -7.414 -34.562 -0.375 1 98.19 182 GLU B N 1
ATOM 4336 C CA . GLU B 1 182 ? -6.918 -35.281 0.788 1 98.19 182 GLU B CA 1
ATOM 4337 C C . GLU B 1 182 ? -5.793 -34.531 1.481 1 98.19 182 GLU B C 1
ATOM 4339 O O . GLU B 1 182 ? -5.793 -34.375 2.707 1 98.19 182 GLU B O 1
ATOM 4344 N N . ARG B 1 183 ? -4.895 -34 0.723 1 98.62 183 ARG B N 1
ATOM 4345 C CA . ARG B 1 183 ? -3.768 -33.281 1.306 1 98.62 183 ARG B CA 1
ATOM 4346 C C . ARG B 1 183 ? -4.219 -31.953 1.898 1 98.62 183 ARG B C 1
ATOM 4348 O O . ARG B 1 183 ? -3.662 -31.5 2.896 1 98.62 183 ARG B O 1
ATOM 4355 N N . ARG B 1 184 ? -5.207 -31.344 1.309 1 98.81 184 ARG B N 1
ATOM 4356 C CA . ARG B 1 184 ? -5.77 -30.125 1.878 1 98.81 184 ARG B CA 1
ATOM 4357 C C . ARG B 1 184 ? -6.309 -30.375 3.283 1 98.81 184 ARG B C 1
ATOM 4359 O O . ARG B 1 184 ? -6.035 -29.609 4.203 1 98.81 184 ARG B O 1
ATOM 4366 N N . LYS B 1 185 ? -7.059 -31.406 3.42 1 98.69 185 LYS B N 1
ATOM 4367 C CA . LYS B 1 185 ? -7.602 -31.75 4.73 1 98.69 185 LYS B CA 1
ATOM 4368 C C . LYS B 1 185 ? -6.488 -32.062 5.727 1 98.69 185 LYS B C 1
ATOM 4370 O O . LYS B 1 185 ? -6.547 -31.625 6.883 1 98.69 185 LYS B O 1
ATOM 4375 N N . LYS B 1 186 ? -5.512 -32.781 5.254 1 98.75 186 LYS B N 1
ATOM 4376 C CA . LYS B 1 186 ? -4.379 -33.094 6.117 1 98.75 186 LYS B CA 1
ATOM 4377 C C . LYS B 1 186 ? -3.654 -31.844 6.578 1 98.75 186 LYS B C 1
ATOM 4379 O O . LYS B 1 186 ? -3.232 -31.75 7.73 1 98.75 186 LYS B O 1
ATOM 4384 N N . VAL B 1 187 ? -3.459 -30.875 5.695 1 98.88 187 VAL B N 1
ATOM 4385 C CA . VAL B 1 187 ? -2.811 -29.625 6.035 1 98.88 187 VAL B CA 1
ATOM 4386 C C . VAL B 1 187 ? -3.58 -28.922 7.16 1 98.88 187 VAL B C 1
ATOM 4388 O O . VAL B 1 187 ? -2.98 -28.438 8.117 1 98.88 187 VAL B O 1
ATOM 4391 N N . LEU B 1 188 ? -4.922 -28.875 7.043 1 98.88 188 LEU B N 1
ATOM 4392 C CA . LEU B 1 188 ? -5.758 -28.266 8.078 1 98.88 188 LEU B CA 1
ATOM 4393 C C . LEU B 1 188 ? -5.613 -29.016 9.398 1 98.88 188 LEU B C 1
ATOM 4395 O O . LEU B 1 188 ? -5.555 -28.391 10.461 1 98.88 188 LEU B O 1
ATOM 4399 N N . GLU B 1 189 ? -5.547 -30.328 9.289 1 98.88 189 GLU B N 1
ATOM 4400 C CA . GLU B 1 189 ? -5.359 -31.141 10.492 1 98.88 189 GLU B CA 1
ATOM 4401 C C . GLU B 1 189 ? -4.016 -30.844 11.148 1 98.88 189 GLU B C 1
ATOM 4403 O O . GLU B 1 189 ? -3.922 -30.766 12.375 1 98.88 189 GLU B O 1
ATOM 4408 N N . LEU B 1 190 ? -2.979 -30.734 10.367 1 98.81 190 LEU B N 1
ATOM 4409 C CA . LEU B 1 190 ? -1.653 -30.406 10.891 1 98.81 190 LEU B CA 1
ATOM 4410 C C . LEU B 1 190 ? -1.657 -29.031 11.562 1 98.81 190 LEU B C 1
ATOM 4412 O O . LEU B 1 190 ? -1.001 -28.844 12.586 1 98.81 190 LEU B O 1
ATOM 4416 N N . ALA B 1 191 ? -2.375 -28.062 10.961 1 98.75 191 ALA B N 1
ATOM 4417 C CA . ALA B 1 191 ? -2.484 -26.734 11.555 1 98.75 191 ALA B CA 1
ATOM 4418 C C . ALA B 1 191 ? -3.037 -26.812 12.977 1 98.75 191 ALA B C 1
ATOM 4420 O O . ALA B 1 191 ? -2.518 -26.156 13.883 1 98.75 191 ALA B O 1
ATOM 4421 N N . VAL B 1 192 ? -4.043 -27.641 13.164 1 98.69 192 VAL B N 1
ATOM 4422 C CA . VAL B 1 192 ? -4.684 -27.797 14.469 1 98.69 192 VAL B CA 1
ATOM 4423 C C . VAL B 1 192 ? -3.744 -28.531 15.422 1 98.69 192 VAL B C 1
ATOM 4425 O O . VAL B 1 192 ? -3.504 -28.078 16.547 1 98.69 192 VAL B O 1
ATOM 4428 N N . LYS B 1 193 ? -3.217 -29.609 14.922 1 98.69 193 LYS B N 1
ATOM 4429 C CA . LYS B 1 193 ? -2.379 -30.484 15.742 1 98.69 193 LYS B CA 1
ATOM 4430 C C . LYS B 1 193 ? -1.18 -29.719 16.297 1 98.69 193 LYS B C 1
ATOM 4432 O O . LYS B 1 193 ? -0.836 -29.875 17.469 1 98.69 193 LYS B O 1
ATOM 4437 N N . TYR B 1 194 ? -0.601 -28.891 15.484 1 98.62 194 TYR B N 1
ATOM 4438 C CA . TYR B 1 194 ? 0.657 -28.266 15.875 1 98.62 194 TYR B CA 1
ATOM 4439 C C . TYR B 1 194 ? 0.451 -26.797 16.219 1 98.62 194 TYR B C 1
ATOM 4441 O O . TYR B 1 194 ? 1.406 -26.078 16.547 1 98.62 194 TYR B O 1
ATOM 4449 N N . GLN B 1 195 ? -0.812 -26.344 16.062 1 98.31 195 GLN B N 1
ATOM 4450 C CA . GLN B 1 195 ? -1.138 -24.953 16.328 1 98.31 195 GLN B CA 1
ATOM 4451 C C . GLN B 1 195 ? -0.204 -24.016 15.562 1 98.31 195 GLN B C 1
ATOM 4453 O O . GLN B 1 195 ? 0.406 -23.125 16.156 1 98.31 195 GLN B O 1
ATOM 4458 N N . THR B 1 196 ? -0.112 -24.297 14.297 1 98.25 196 THR B N 1
ATOM 4459 C CA . THR B 1 196 ? 0.716 -23.531 13.375 1 98.25 196 THR B CA 1
ATOM 4460 C C . THR B 1 196 ? -0.145 -22.844 12.32 1 98.25 196 THR B C 1
ATOM 4462 O O . THR B 1 196 ? -0.998 -23.469 11.695 1 98.25 196 THR B O 1
ATOM 4465 N N . LEU B 1 197 ? 0.072 -21.531 12.164 1 98.88 197 LEU B N 1
ATOM 4466 C CA . LEU B 1 197 ? -0.685 -20.766 11.172 1 98.88 197 LEU B CA 1
ATOM 4467 C C . LEU B 1 197 ? -0.359 -21.25 9.766 1 98.88 197 LEU B C 1
ATOM 4469 O O . LEU B 1 197 ? 0.81 -21.297 9.375 1 98.88 197 LEU B O 1
ATOM 4473 N N . VAL B 1 198 ? -1.363 -21.672 9.047 1 98.94 198 VAL B N 1
ATOM 4474 C CA . VAL B 1 198 ? -1.234 -21.953 7.621 1 98.94 198 VAL B CA 1
ATOM 4475 C C . VAL B 1 198 ? -1.748 -20.781 6.801 1 98.94 198 VAL B C 1
ATOM 4477 O O . VAL B 1 198 ? -2.848 -20.281 7.043 1 98.94 198 VAL B O 1
ATOM 4480 N N . VAL B 1 199 ? -0.934 -20.297 5.902 1 98.94 199 VAL B N 1
ATOM 4481 C CA . VAL B 1 199 ? -1.305 -19.234 4.969 1 98.94 199 VAL B CA 1
ATOM 4482 C C . VAL B 1 199 ? -1.612 -19.844 3.6 1 98.94 199 VAL B C 1
ATOM 4484 O O . VAL B 1 199 ? -0.729 -20.406 2.951 1 98.94 199 VAL B O 1
ATOM 4487 N N . GLU B 1 200 ? -2.834 -19.75 3.205 1 98.88 200 GLU B N 1
ATOM 4488 C CA . GLU B 1 200 ? -3.281 -20.141 1.871 1 98.88 200 GLU B CA 1
ATOM 4489 C C . GLU B 1 200 ? -3.252 -18.953 0.913 1 98.88 200 GLU B C 1
ATOM 4491 O O . GLU B 1 200 ? -4.035 -18 1.058 1 98.88 200 GLU B O 1
ATOM 4496 N N . ASP B 1 201 ? -2.354 -18.938 -0.014 1 98.62 201 ASP B N 1
ATOM 4497 C CA . ASP B 1 201 ? -2.291 -17.953 -1.08 1 98.62 201 ASP B CA 1
ATOM 4498 C C . ASP B 1 201 ? -3.02 -18.438 -2.33 1 98.62 201 ASP B C 1
ATOM 4500 O O . ASP B 1 201 ? -2.604 -19.406 -2.957 1 98.62 201 ASP B O 1
ATOM 4504 N N . ASP B 1 202 ? -4.109 -17.75 -2.721 1 98.06 202 ASP B N 1
ATOM 4505 C CA . ASP B 1 202 ? -4.977 -18.297 -3.756 1 98.06 202 ASP B CA 1
ATOM 4506 C C . ASP B 1 202 ? -5.273 -17.266 -4.836 1 98.06 202 ASP B C 1
ATOM 4508 O O . ASP B 1 202 ? -6.438 -16.969 -5.113 1 98.06 202 ASP B O 1
ATOM 4512 N N . PRO B 1 203 ? -4.25 -16.812 -5.562 1 97.25 203 PRO B N 1
ATOM 4513 C CA . PRO B 1 203 ? -4.516 -15.859 -6.641 1 97.25 203 PRO B CA 1
ATOM 4514 C C . PRO B 1 203 ? -4.957 -16.547 -7.934 1 97.25 203 PRO B C 1
ATOM 4516 O O . PRO B 1 203 ? -5.469 -15.883 -8.844 1 97.25 203 PRO B O 1
ATOM 4519 N N . TYR B 1 204 ? -4.871 -17.891 -8.078 1 97.5 204 TYR B N 1
ATOM 4520 C CA . TYR B 1 204 ? -5.047 -18.562 -9.359 1 97.5 204 TYR B CA 1
ATOM 4521 C C . TYR B 1 204 ? -6.266 -19.484 -9.336 1 97.5 204 TYR B C 1
ATOM 4523 O O . TYR B 1 204 ? -6.598 -20.109 -10.344 1 97.5 204 TYR B O 1
ATOM 4531 N N . GLY B 1 205 ? -6.926 -19.578 -8.219 1 96.69 205 GLY B N 1
ATOM 4532 C CA . GLY B 1 205 ? -7.938 -20.594 -8.008 1 96.69 205 GLY B CA 1
ATOM 4533 C C . GLY B 1 205 ? -9.062 -20.547 -9.031 1 96.69 205 GLY B C 1
ATOM 4534 O O . GLY B 1 205 ? -9.68 -21.578 -9.328 1 96.69 205 GLY B O 1
ATOM 4535 N N . ASP B 1 206 ? -9.289 -19.422 -9.633 1 97.31 206 ASP B N 1
ATOM 4536 C CA . ASP B 1 206 ? -10.391 -19.266 -10.562 1 97.31 206 ASP B CA 1
ATOM 4537 C C . ASP B 1 206 ? -9.953 -19.578 -12 1 97.31 206 ASP B C 1
ATOM 4539 O O . ASP B 1 206 ? -10.781 -19.625 -12.906 1 97.31 206 ASP B O 1
ATOM 4543 N N . LEU B 1 207 ? -8.703 -19.812 -12.172 1 97.81 207 LEU B N 1
ATOM 4544 C CA . LEU B 1 207 ? -8.164 -20.016 -13.508 1 97.81 207 LEU B CA 1
ATOM 4545 C C . LEU B 1 207 ? -7.98 -21.484 -13.82 1 97.81 207 LEU B C 1
ATOM 4547 O O . LEU B 1 207 ? -6.898 -21.922 -14.234 1 97.81 207 LEU B O 1
ATOM 4551 N N . TYR B 1 208 ? -9 -22.312 -13.664 1 98 208 TYR B N 1
ATOM 4552 C CA . TYR B 1 208 ? -8.945 -23.734 -13.922 1 98 208 TYR B CA 1
ATOM 4553 C C . TYR B 1 208 ? -9.367 -24.047 -15.352 1 98 208 TYR B C 1
ATOM 4555 O O . TYR B 1 208 ? -10.148 -23.312 -15.953 1 98 208 TYR B O 1
ATOM 4563 N N . PHE B 1 209 ? -8.719 -25.203 -15.82 1 96.75 209 PHE B N 1
ATOM 4564 C CA . PHE B 1 209 ? -9.031 -25.703 -17.156 1 96.75 209 PHE B CA 1
ATOM 4565 C C . PHE B 1 209 ? -9.984 -26.875 -17.094 1 96.75 209 PHE B C 1
ATOM 4567 O O . PHE B 1 209 ? -9.648 -27.938 -16.547 1 96.75 209 PHE B O 1
ATOM 4574 N N . GLY B 1 210 ? -11.164 -26.766 -17.469 1 92.31 210 GLY B N 1
ATOM 4575 C CA . GLY B 1 210 ? -12.125 -27.859 -17.375 1 92.31 210 GLY B CA 1
ATOM 4576 C C . GLY B 1 210 ? -12.812 -27.922 -16.016 1 92.31 210 GLY B C 1
ATOM 4577 O O . GLY B 1 210 ? -13.57 -27.031 -15.664 1 92.31 210 GLY B O 1
ATOM 4578 N N . GLU B 1 211 ? -12.266 -28.906 -15.18 1 92.56 211 GLU B N 1
ATOM 4579 C CA . GLU B 1 211 ? -12.914 -29.109 -13.883 1 92.56 211 GLU B CA 1
ATOM 4580 C C . GLU B 1 211 ? -12.391 -28.125 -12.852 1 92.56 211 GLU B C 1
ATOM 4582 O O . GLU B 1 211 ? -11.195 -27.828 -12.805 1 92.56 211 GLU B O 1
ATOM 4587 N N . ALA B 1 212 ? -13.352 -27.688 -12.023 1 95.31 212 ALA B N 1
ATOM 4588 C CA . ALA B 1 212 ? -12.977 -26.812 -10.922 1 95.31 212 ALA B CA 1
ATOM 4589 C C . ALA B 1 212 ? -12.07 -27.531 -9.93 1 95.31 212 ALA B C 1
ATOM 4591 O O . ALA B 1 212 ? -12.203 -28.75 -9.719 1 95.31 212 ALA B O 1
ATOM 4592 N N . PRO B 1 213 ? -11.141 -26.812 -9.336 1 96.94 213 PRO B N 1
ATOM 4593 C CA . PRO B 1 213 ? -10.297 -27.406 -8.297 1 96.94 213 PRO B CA 1
ATOM 4594 C C . PRO B 1 213 ? -11.086 -27.766 -7.035 1 96.94 213 PRO B C 1
ATOM 4596 O O . PRO B 1 213 ? -12.227 -27.328 -6.875 1 96.94 213 PRO B O 1
ATOM 4599 N N . PRO B 1 214 ? -10.414 -28.609 -6.156 1 97 214 PRO B N 1
ATOM 4600 C CA . PRO B 1 214 ? -11.031 -28.781 -4.836 1 97 214 PRO B CA 1
ATOM 4601 C C . PRO B 1 214 ? -11.242 -27.453 -4.109 1 97 214 PRO B C 1
ATOM 4603 O O . PRO B 1 214 ? -10.586 -26.469 -4.426 1 97 214 PRO B O 1
ATOM 4606 N N . PRO B 1 215 ? -12.211 -27.438 -3.154 1 97.12 215 PRO B N 1
ATOM 4607 C CA . PRO B 1 215 ? -12.414 -26.203 -2.375 1 97.12 215 PRO B CA 1
ATOM 4608 C C . PRO B 1 215 ? -11.133 -25.734 -1.694 1 97.12 215 PRO B C 1
ATOM 4610 O O . PRO B 1 215 ? -10.234 -26.531 -1.418 1 97.12 215 PRO B O 1
ATOM 4613 N N . SER B 1 216 ? -11.062 -24.469 -1.518 1 98.19 216 SER B N 1
ATOM 4614 C CA . SER B 1 216 ? -9.914 -23.891 -0.821 1 98.19 216 SER B CA 1
ATOM 4615 C C . SER B 1 216 ? -9.812 -24.422 0.605 1 98.19 216 SER B C 1
ATOM 4617 O O . SER B 1 216 ? -10.773 -24.984 1.138 1 98.19 216 SER B O 1
ATOM 4619 N N . LEU B 1 217 ? -8.594 -24.266 1.231 1 98.75 217 LEU B N 1
ATOM 4620 C CA . LEU B 1 217 ? -8.453 -24.594 2.646 1 98.75 217 LEU B CA 1
ATOM 4621 C C . LEU B 1 217 ? -9.469 -23.828 3.486 1 98.75 217 LEU B C 1
ATOM 4623 O O . LEU B 1 217 ? -10.07 -24.391 4.406 1 98.75 217 LEU B O 1
ATOM 4627 N N . LEU B 1 218 ? -9.68 -22.578 3.135 1 98.69 218 LEU B N 1
ATOM 4628 C CA . LEU B 1 218 ? -10.648 -21.75 3.852 1 98.69 218 LEU B CA 1
ATOM 4629 C C . LEU B 1 218 ? -12.047 -22.359 3.76 1 98.69 218 LEU B C 1
ATOM 4631 O O . LEU B 1 218 ? -12.75 -22.453 4.77 1 98.69 218 LEU B O 1
ATOM 4635 N N . ALA B 1 219 ? -12.414 -22.75 2.598 1 98.06 219 ALA B N 1
ATOM 4636 C CA . ALA B 1 219 ? -13.734 -23.344 2.398 1 98.06 219 ALA B CA 1
ATOM 4637 C C . ALA B 1 219 ? -13.859 -24.656 3.168 1 98.06 219 ALA B C 1
ATOM 4639 O O . ALA B 1 219 ? -14.945 -25 3.664 1 98.06 219 ALA B O 1
ATOM 4640 N N . LEU B 1 220 ? -12.797 -25.406 3.293 1 98.25 220 LEU B N 1
ATOM 4641 C CA . LEU B 1 220 ? -12.805 -26.719 3.904 1 98.25 220 LEU B CA 1
ATOM 4642 C C . LEU B 1 220 ? -12.672 -26.625 5.422 1 98.25 220 LEU B C 1
ATOM 4644 O O . LEU B 1 220 ? -12.891 -27.609 6.133 1 98.25 220 LEU B O 1
ATOM 4648 N N . SER B 1 221 ? -12.297 -25.453 5.887 1 97.56 221 SER B N 1
ATOM 4649 C CA . SER B 1 221 ? -11.938 -25.328 7.293 1 97.56 221 SER B CA 1
ATOM 4650 C C . SER B 1 221 ? -13.102 -25.719 8.203 1 97.56 221 SER B C 1
ATOM 4652 O O . SER B 1 221 ? -12.891 -26.203 9.312 1 97.56 221 SER B O 1
ATOM 4654 N N . SER B 1 222 ? -14.359 -25.547 7.77 1 95.31 222 SER B N 1
ATOM 4655 C CA . SER B 1 222 ? -15.539 -25.906 8.555 1 95.31 222 SER B CA 1
ATOM 4656 C C . SER B 1 222 ? -15.609 -27.406 8.789 1 95.31 222 SER B C 1
ATOM 4658 O O . SER B 1 222 ? -16.266 -27.859 9.719 1 95.31 222 SER B O 1
ATOM 4660 N N . GLN B 1 223 ? -14.898 -28.188 7.98 1 96.75 223 GLN B N 1
ATOM 4661 C CA . GLN B 1 223 ? -14.922 -29.641 8.07 1 96.75 223 GLN B CA 1
ATOM 4662 C C . GLN B 1 223 ? -13.82 -30.156 8.992 1 96.75 223 GLN B C 1
ATOM 4664 O O . GLN B 1 223 ? -13.773 -31.344 9.32 1 96.75 223 GLN B O 1
ATOM 4669 N N . VAL B 1 224 ? -12.961 -29.312 9.398 1 98.06 224 VAL B N 1
ATOM 4670 C CA . VAL B 1 224 ? -11.867 -29.656 10.297 1 98.06 224 VAL B CA 1
ATOM 4671 C C . VAL B 1 224 ? -11.914 -28.766 11.539 1 98.06 224 VAL B C 1
ATOM 4673 O O . VAL B 1 224 ? -11.297 -27.703 11.57 1 98.06 224 VAL B O 1
ATOM 4676 N N . PRO B 1 225 ? -12.562 -29.25 12.578 1 97.69 225 PRO B N 1
ATOM 4677 C CA . PRO B 1 225 ? -12.797 -28.422 13.758 1 97.69 225 PRO B CA 1
ATOM 4678 C C . PRO B 1 225 ? -11.516 -27.797 14.297 1 97.69 225 PRO B C 1
ATOM 4680 O O . PRO B 1 225 ? -10.492 -28.469 14.414 1 97.69 225 PRO B O 1
ATOM 4683 N N . GLY B 1 226 ? -11.602 -26.469 14.492 1 97.88 226 GLY B N 1
ATOM 4684 C CA . GLY B 1 226 ? -10.492 -25.734 15.086 1 97.88 226 GLY B CA 1
ATOM 4685 C C . GLY B 1 226 ? -9.547 -25.141 14.062 1 97.88 226 GLY B C 1
ATOM 4686 O O . GLY B 1 226 ? -8.742 -24.266 14.383 1 97.88 226 GLY B O 1
ATOM 4687 N N . SER B 1 227 ? -9.633 -25.594 12.805 1 98.25 227 SER B N 1
ATOM 4688 C CA . SER B 1 227 ? -8.633 -25.203 11.805 1 98.25 227 SER B CA 1
ATOM 4689 C C . SER B 1 227 ? -8.758 -23.734 11.43 1 98.25 227 SER B C 1
ATOM 4691 O O . SER B 1 227 ? -7.766 -23.094 11.086 1 98.25 227 SER B O 1
ATOM 4693 N N . ARG B 1 228 ? -9.93 -23.172 11.562 1 97.31 228 ARG B N 1
ATOM 4694 C CA . ARG B 1 228 ? -10.148 -21.766 11.211 1 97.31 228 ARG B CA 1
ATOM 4695 C C . ARG B 1 228 ? -9.289 -20.844 12.07 1 97.31 228 ARG B C 1
ATOM 4697 O O . ARG B 1 228 ? -8.867 -19.781 11.617 1 97.31 228 ARG B O 1
ATOM 4704 N N . ASP B 1 229 ? -8.953 -21.25 13.266 1 98 229 ASP B N 1
ATOM 4705 C CA . ASP B 1 229 ? -8.188 -20.453 14.203 1 98 229 ASP B CA 1
ATOM 4706 C C . ASP B 1 229 ? -6.711 -20.391 13.805 1 98 229 ASP B C 1
ATOM 4708 O O . ASP B 1 229 ? -5.953 -19.562 14.32 1 98 229 ASP B O 1
ATOM 4712 N N . TRP B 1 230 ? -6.332 -21.266 12.836 1 98.56 230 TRP B N 1
ATOM 4713 C CA . TRP B 1 230 ? -4.934 -21.359 12.438 1 98.56 230 TRP B CA 1
ATOM 4714 C C . TRP B 1 230 ? -4.785 -21.234 10.922 1 98.56 230 TRP B C 1
ATOM 4716 O O . TRP B 1 230 ? -3.916 -21.875 10.328 1 98.56 230 TRP B O 1
ATOM 4726 N N . LEU B 1 231 ? -5.715 -20.469 10.352 1 98.75 231 LEU B N 1
ATOM 4727 C CA . LEU B 1 231 ? -5.727 -20.344 8.898 1 98.75 231 LEU B CA 1
ATOM 4728 C C . LEU B 1 231 ? -5.836 -18.891 8.477 1 98.75 231 LEU B C 1
ATOM 4730 O O . LEU B 1 231 ? -6.691 -18.156 8.977 1 98.75 231 LEU B O 1
ATOM 4734 N N . ALA B 1 232 ? -4.938 -18.438 7.664 1 98.88 232 ALA B N 1
ATOM 4735 C CA . ALA B 1 232 ? -5.043 -17.188 6.918 1 98.88 232 ALA B CA 1
ATOM 4736 C C . ALA B 1 232 ? -5.176 -17.453 5.422 1 98.88 232 ALA B C 1
ATOM 4738 O O . ALA B 1 232 ? -4.59 -18.406 4.898 1 98.88 232 ALA B O 1
ATOM 4739 N N . HIS B 1 233 ? -5.996 -16.703 4.777 1 98.88 233 HIS B N 1
ATOM 4740 C CA . HIS B 1 233 ? -6.238 -1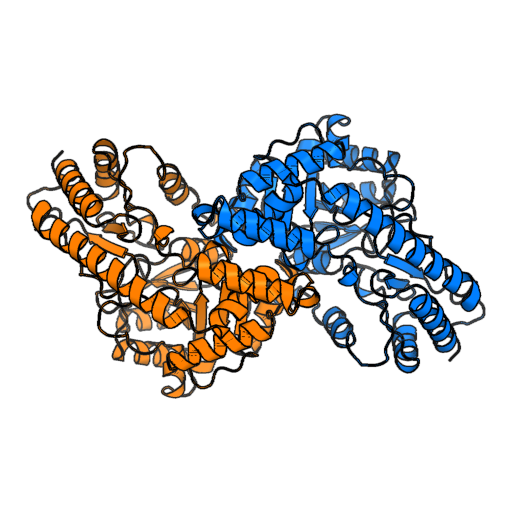6.844 3.346 1 98.88 233 HIS B CA 1
ATOM 4741 C C . HIS B 1 233 ? -6.027 -15.516 2.617 1 98.88 233 HIS B C 1
ATOM 4743 O O . HIS B 1 233 ? -6.598 -14.492 3.002 1 98.88 233 HIS B O 1
ATOM 4749 N N . CYS B 1 234 ? -5.199 -15.547 1.6 1 98.81 234 CYS B N 1
ATOM 4750 C CA . CYS B 1 234 ? -4.965 -14.391 0.741 1 98.81 234 CYS B CA 1
ATOM 4751 C C . CYS B 1 234 ? -5.617 -14.586 -0.624 1 98.81 234 CYS B C 1
ATOM 4753 O O . CYS B 1 234 ? -5.336 -15.57 -1.316 1 98.81 234 CYS B O 1
ATOM 4755 N N . GLY B 1 235 ? -6.473 -13.633 -0.976 1 98.44 235 GLY B N 1
ATOM 4756 C CA . GLY B 1 235 ? -7.09 -13.609 -2.293 1 98.44 235 GLY B CA 1
ATOM 4757 C C . GLY B 1 235 ? -6.73 -12.375 -3.096 1 98.44 235 GLY B C 1
ATOM 4758 O O . GLY B 1 235 ? -6.133 -11.43 -2.564 1 98.44 235 GLY B O 1
ATOM 4759 N N . SER B 1 236 ? -7.062 -12.375 -4.387 1 98 236 SER B N 1
ATOM 4760 C CA . SER B 1 236 ? -6.68 -11.266 -5.258 1 98 236 SER B CA 1
ATOM 4761 C C . SER B 1 236 ? -7.586 -11.188 -6.48 1 98 236 SER B C 1
ATOM 4763 O O . SER B 1 236 ? -8.055 -12.211 -6.98 1 98 236 SER B O 1
ATOM 4765 N N . LEU B 1 237 ? -7.797 -10.008 -6.973 1 98.38 237 LEU B N 1
ATOM 4766 C CA . LEU B 1 237 ? -8.477 -9.805 -8.25 1 98.38 237 LEU B CA 1
ATOM 4767 C C . LEU B 1 237 ? -7.465 -9.57 -9.367 1 98.38 237 LEU B C 1
ATOM 4769 O O . LEU B 1 237 ? -7.852 -9.328 -10.516 1 98.38 237 LEU B O 1
ATOM 4773 N N . SER B 1 238 ? -6.191 -9.672 -9.086 1 97.69 238 SER B N 1
ATOM 4774 C CA . SER B 1 238 ? -5.152 -9.273 -10.031 1 97.69 238 SER B CA 1
ATOM 4775 C C . SER B 1 238 ? -5.125 -10.188 -11.242 1 97.69 238 SER B C 1
ATOM 4777 O O . SER B 1 238 ? -4.914 -9.734 -12.367 1 97.69 238 SER B O 1
ATOM 4779 N N . LYS B 1 239 ? -5.332 -11.492 -11.008 1 96.81 239 LYS B N 1
ATOM 4780 C CA . LYS B 1 239 ? -5.16 -12.461 -12.086 1 96.81 239 LYS B CA 1
ATOM 4781 C C . LYS B 1 239 ? -6.48 -12.727 -12.805 1 96.81 239 LYS B C 1
ATOM 4783 O O . LYS B 1 239 ? -6.5 -13.297 -13.898 1 96.81 239 LYS B O 1
ATOM 4788 N N . VAL B 1 240 ? -7.559 -12.258 -12.195 1 95.5 240 VAL B N 1
ATOM 4789 C CA . VAL B 1 240 ? -8.859 -12.648 -12.734 1 95.5 240 VAL B CA 1
ATOM 4790 C C . VAL B 1 240 ? -9.578 -11.414 -13.273 1 95.5 240 VAL B C 1
ATOM 4792 O O . VAL B 1 240 ? -10.516 -11.531 -14.07 1 95.5 240 VAL B O 1
ATOM 4795 N N . LEU B 1 241 ? -9.188 -10.242 -12.805 1 96.75 241 LEU B N 1
ATOM 4796 C CA . LEU B 1 241 ? -9.82 -9 -13.242 1 96.75 241 LEU B CA 1
ATOM 4797 C C . LEU B 1 241 ? -8.781 -8.031 -13.789 1 96.75 241 LEU B C 1
ATOM 4799 O O . LEU B 1 241 ? -8.648 -7.875 -15.008 1 96.75 241 LEU B O 1
ATOM 4803 N N . SER B 1 242 ? -7.965 -7.469 -12.938 1 97.69 242 SER B N 1
ATOM 4804 C CA . SER B 1 242 ? -6.973 -6.48 -13.344 1 97.69 242 SER B CA 1
ATOM 4805 C C . SER B 1 242 ? -5.891 -6.316 -12.281 1 97.69 242 SER B C 1
ATOM 4807 O O . SER B 1 242 ? -6.176 -5.906 -11.156 1 97.69 242 SER B O 1
ATOM 4809 N N . PRO B 1 243 ? -4.648 -6.652 -12.688 1 97.44 243 PRO B N 1
ATOM 4810 C CA . PRO B 1 243 ? -3.574 -6.363 -11.734 1 97.44 243 PRO B CA 1
ATOM 4811 C C . PRO B 1 243 ? -3.406 -4.867 -11.469 1 97.44 243 PRO B C 1
ATOM 4813 O O . PRO B 1 243 ? -2.922 -4.477 -10.406 1 97.44 243 PRO B O 1
ATOM 4816 N N . GLY B 1 244 ? -3.857 -4.02 -12.375 1 98.25 244 GLY B N 1
ATOM 4817 C CA . GLY B 1 244 ? -3.689 -2.58 -12.25 1 98.25 244 GLY B CA 1
ATOM 4818 C C . GLY B 1 244 ? -4.547 -1.974 -11.156 1 98.25 244 GLY B C 1
ATOM 4819 O O . GLY B 1 244 ? -4.27 -0.869 -10.68 1 98.25 244 GLY B O 1
ATOM 4820 N N . LEU B 1 245 ? -5.598 -2.666 -10.758 1 98.69 245 LEU B N 1
ATOM 4821 C CA . LEU B 1 245 ? -6.438 -2.186 -9.664 1 98.69 245 LEU B CA 1
ATOM 4822 C C . LEU B 1 245 ? -5.754 -2.398 -8.32 1 98.69 245 LEU B C 1
ATOM 4824 O O . LEU B 1 245 ? -6.059 -1.702 -7.348 1 98.69 245 LEU B O 1
ATOM 4828 N N . ARG B 1 246 ? -4.902 -3.393 -8.234 1 98.56 246 ARG B N 1
ATOM 4829 C CA . ARG B 1 246 ? -4.168 -3.75 -7.023 1 98.56 246 ARG B CA 1
ATOM 4830 C C . ARG B 1 246 ? -5.125 -4.043 -5.875 1 98.56 246 ARG B C 1
ATOM 4832 O O . ARG B 1 246 ? -4.957 -3.518 -4.77 1 98.56 246 ARG B O 1
ATOM 4839 N N . ILE B 1 247 ? -6.07 -4.957 -6.113 1 98.88 247 ILE B N 1
ATOM 4840 C CA . ILE B 1 247 ? -7.027 -5.32 -5.074 1 98.88 247 ILE B CA 1
ATOM 4841 C C . ILE B 1 247 ? -6.789 -6.762 -4.633 1 98.88 247 ILE B C 1
ATOM 4843 O O . ILE B 1 247 ? -6.832 -7.684 -5.449 1 98.88 247 ILE B O 1
ATOM 4847 N N . GLY B 1 248 ? -6.48 -7 -3.434 1 98.81 248 GLY B N 1
ATOM 4848 C CA . GLY B 1 248 ? -6.438 -8.273 -2.734 1 98.81 248 GLY B CA 1
ATOM 4849 C C . GLY B 1 248 ? -7.113 -8.234 -1.377 1 98.81 248 GLY B C 1
ATOM 4850 O O . GLY B 1 248 ? -7.715 -7.223 -1.008 1 98.81 248 GLY B O 1
ATOM 4851 N N . TRP B 1 249 ? -7.055 -9.328 -0.663 1 98.94 249 TRP B N 1
ATOM 4852 C CA . TRP B 1 249 ? -7.621 -9.336 0.681 1 98.94 249 TRP B CA 1
ATOM 4853 C C . TRP B 1 249 ? -6.965 -10.406 1.541 1 98.94 249 TRP B C 1
ATOM 4855 O O . TRP B 1 249 ? -6.32 -11.32 1.021 1 98.94 249 TRP B O 1
ATOM 4865 N N . LEU B 1 250 ? -7.051 -10.25 2.781 1 98.94 250 LEU B N 1
ATOM 4866 C CA . LEU B 1 250 ? -6.594 -11.172 3.814 1 98.94 250 LEU B CA 1
ATOM 4867 C C . LEU B 1 250 ? -7.742 -11.57 4.738 1 98.94 250 LEU B C 1
ATOM 4869 O O . LEU B 1 250 ? -8.398 -10.703 5.324 1 98.94 250 LEU B O 1
ATOM 4873 N N . VAL B 1 251 ? -8.078 -12.805 4.727 1 98.81 251 VAL B N 1
ATOM 4874 C CA . VAL B 1 251 ? -8.945 -13.391 5.746 1 98.81 251 VAL B CA 1
ATOM 4875 C C . VAL B 1 251 ? -8.094 -14.047 6.836 1 98.81 251 VAL B C 1
ATOM 4877 O O . VAL B 1 251 ? -7.156 -14.781 6.539 1 98.81 251 VAL B O 1
ATOM 4880 N N . ALA B 1 252 ? -8.344 -13.812 8.07 1 98.56 252 ALA B N 1
ATOM 4881 C CA . ALA B 1 252 ? -7.57 -14.367 9.18 1 98.56 252 ALA B CA 1
ATOM 4882 C C . ALA B 1 252 ? -8.391 -14.344 10.469 1 98.56 252 ALA B C 1
ATOM 4884 O O . ALA B 1 252 ? -9.469 -13.75 10.523 1 98.56 252 ALA B O 1
ATOM 4885 N N . PRO B 1 253 ? -7.91 -15.078 11.523 1 97.94 253 PRO B N 1
ATOM 4886 C CA . PRO B 1 253 ? -8.555 -14.961 12.836 1 97.94 253 PRO B CA 1
ATOM 4887 C C . PRO B 1 253 ? -8.602 -13.516 13.336 1 97.94 253 PRO B C 1
ATOM 4889 O O . PRO B 1 253 ? -7.707 -12.727 13.023 1 97.94 253 PRO B O 1
ATOM 4892 N N . ALA B 1 254 ? -9.586 -13.227 14.133 1 97.5 254 ALA B N 1
ATOM 4893 C CA . ALA B 1 254 ? -9.953 -11.859 14.492 1 97.5 254 ALA B CA 1
ATOM 4894 C C . ALA B 1 254 ? -8.766 -11.109 15.078 1 97.5 254 ALA B C 1
ATOM 4896 O O . ALA B 1 254 ? -8.508 -9.961 14.719 1 97.5 254 ALA B O 1
ATOM 4897 N N . GLU B 1 255 ? -8.062 -11.719 15.961 1 97.38 255 GLU B N 1
ATOM 4898 C CA . GLU B 1 255 ? -6.949 -11.031 16.609 1 97.38 255 GLU B CA 1
ATOM 4899 C C . GLU B 1 255 ? -5.84 -10.711 15.602 1 97.38 255 GLU B C 1
ATOM 4901 O O . GLU B 1 255 ? -5.32 -9.594 15.578 1 97.38 255 GLU B O 1
ATOM 4906 N N . LEU B 1 256 ? -5.465 -11.703 14.789 1 98.31 256 LEU B N 1
ATOM 4907 C CA . LEU B 1 256 ? -4.461 -11.5 13.75 1 98.31 256 LEU B CA 1
ATOM 4908 C C . LEU B 1 256 ? -4.906 -10.422 12.766 1 98.31 256 LEU B C 1
ATOM 4910 O O . LEU B 1 256 ? -4.109 -9.562 12.383 1 98.31 256 LEU B O 1
ATOM 4914 N N . LEU B 1 257 ? -6.152 -10.477 12.414 1 98.25 257 LEU B N 1
ATOM 4915 C CA . LEU B 1 257 ? -6.695 -9.508 11.469 1 98.25 257 LEU B CA 1
ATOM 4916 C C . LEU B 1 257 ? -6.641 -8.094 12.047 1 98.25 257 LEU B C 1
ATOM 4918 O O . LEU B 1 257 ? -6.289 -7.145 11.344 1 98.25 257 LEU B O 1
ATOM 4922 N N . GLY B 1 258 ? -7.027 -7.949 13.32 1 96.5 258 GLY B N 1
ATOM 4923 C CA . GLY B 1 258 ? -6.957 -6.652 13.977 1 96.5 258 GLY B CA 1
ATOM 4924 C C . GLY B 1 258 ? -5.559 -6.07 14.008 1 96.5 258 GLY B C 1
ATOM 4925 O O . GLY B 1 258 ? -5.371 -4.875 13.758 1 96.5 258 GLY B O 1
ATOM 4926 N N . ARG B 1 259 ? -4.57 -6.891 14.258 1 96.81 259 ARG B N 1
ATOM 4927 C CA . ARG B 1 259 ? -3.176 -6.461 14.266 1 96.81 259 ARG B CA 1
ATOM 4928 C C . ARG B 1 259 ? -2.703 -6.094 12.867 1 96.81 259 ARG B C 1
ATOM 4930 O O . ARG B 1 259 ? -1.951 -5.133 12.688 1 96.81 259 ARG B O 1
ATOM 4937 N N . ALA B 1 260 ? -3.18 -6.867 11.898 1 98.19 260 ALA B N 1
ATOM 4938 C CA . ALA B 1 260 ? -2.836 -6.57 10.508 1 98.19 260 ALA B CA 1
ATOM 4939 C C . ALA B 1 260 ? -3.406 -5.219 10.086 1 98.19 260 ALA B C 1
ATOM 4941 O O . ALA B 1 260 ? -2.74 -4.449 9.391 1 98.19 260 ALA B O 1
ATOM 4942 N N . VAL B 1 261 ? -4.605 -4.934 10.484 1 97.38 261 VAL B N 1
ATOM 4943 C CA . VAL B 1 261 ? -5.258 -3.668 10.172 1 97.38 261 VAL B CA 1
ATOM 4944 C C . VAL B 1 261 ? -4.477 -2.516 10.797 1 97.38 261 VAL B C 1
ATOM 4946 O O . VAL B 1 261 ? -4.25 -1.488 10.156 1 97.38 261 VAL B O 1
ATOM 4949 N N . MET B 1 262 ? -4.09 -2.705 12.023 1 95.12 262 MET B N 1
ATOM 4950 C CA . MET B 1 262 ? -3.283 -1.687 12.695 1 95.12 262 MET B CA 1
ATOM 4951 C C . MET B 1 262 ? -1.987 -1.431 11.93 1 95.12 262 MET B C 1
ATOM 4953 O O . MET B 1 262 ? -1.645 -0.281 11.648 1 95.12 262 MET B O 1
ATOM 4957 N N . CYS B 1 263 ? -1.282 -2.451 11.555 1 97.12 263 CYS B N 1
ATOM 4958 C CA . CYS B 1 263 ? -0.046 -2.314 10.789 1 97.12 263 CYS B CA 1
ATOM 4959 C C . CYS B 1 263 ? -0.299 -1.616 9.461 1 97.12 263 CYS B C 1
ATOM 4961 O O . CYS B 1 263 ? 0.49 -0.767 9.039 1 97.12 263 CYS B O 1
ATOM 4963 N N . LYS B 1 264 ? -1.407 -2.002 8.859 1 97.81 264 LYS B N 1
ATOM 4964 C CA . LYS B 1 264 ? -1.752 -1.422 7.566 1 97.81 264 LYS B CA 1
ATOM 4965 C C . LYS B 1 264 ? -2.014 0.076 7.688 1 97.81 264 LYS B C 1
ATOM 4967 O O . LYS B 1 264 ? -1.643 0.851 6.805 1 97.81 264 LYS B O 1
ATOM 4972 N N . GLN B 1 265 ? -2.627 0.436 8.75 1 95.06 265 GLN B N 1
ATOM 4973 C CA . GLN B 1 265 ? -2.924 1.845 8.992 1 95.06 265 GLN B CA 1
ATOM 4974 C C . GLN B 1 265 ? -1.658 2.693 8.922 1 95.06 265 GLN B C 1
ATOM 4976 O O . GLN B 1 265 ? -1.658 3.771 8.328 1 95.06 265 GLN B O 1
ATOM 4981 N N . PHE B 1 266 ? -0.593 2.18 9.414 1 94.75 266 PHE B N 1
ATOM 4982 C CA . PHE B 1 266 ? 0.648 2.939 9.5 1 94.75 266 PHE B CA 1
ATOM 4983 C C . PHE B 1 266 ? 1.524 2.678 8.281 1 94.75 266 PHE B C 1
ATOM 4985 O O . PHE B 1 266 ? 2.533 3.357 8.078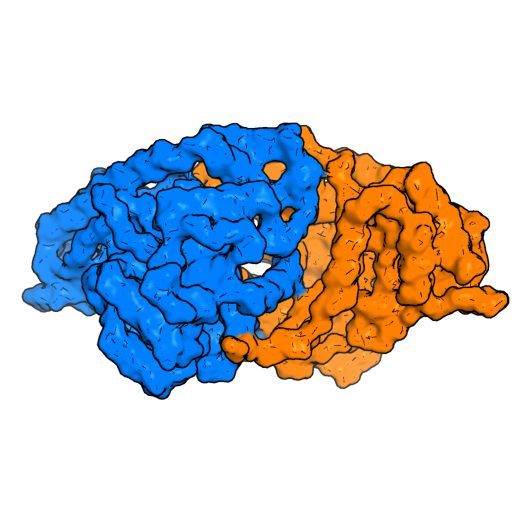 1 94.75 266 PHE B O 1
ATOM 4992 N N . SER B 1 267 ? 1.104 1.711 7.438 1 97.31 267 SER B N 1
ATOM 4993 C CA . SER B 1 267 ? 1.865 1.406 6.23 1 97.31 267 SER B CA 1
ATOM 4994 C C . SER B 1 267 ? 1.401 2.262 5.055 1 97.31 267 SER B C 1
ATOM 4996 O O . SER B 1 267 ? 2.223 2.826 4.328 1 97.31 267 SER B O 1
ATOM 4998 N N . ASP B 1 268 ? 0.04 2.279 4.93 1 97.81 268 ASP B N 1
ATOM 4999 C CA . ASP B 1 268 ? -0.451 3.01 3.764 1 97.81 268 ASP B CA 1
ATOM 5000 C C . ASP B 1 268 ? -1.847 3.574 4.016 1 97.81 268 ASP B C 1
ATOM 5002 O O . ASP B 1 268 ? -2.514 4.035 3.088 1 97.81 268 ASP B O 1
ATOM 5006 N N . ALA B 1 269 ? -2.32 3.59 5.266 1 96.12 269 ALA B N 1
ATOM 5007 C CA . ALA B 1 269 ? -3.645 4.051 5.672 1 96.12 269 ALA B CA 1
ATOM 5008 C C . ALA B 1 269 ? -4.734 3.129 5.129 1 96.12 269 ALA B C 1
ATOM 5010 O O . ALA B 1 269 ? -5.496 2.537 5.898 1 96.12 269 ALA B O 1
ATOM 5011 N N . HIS B 1 270 ? -4.875 2.992 3.893 1 97.69 270 HIS B N 1
ATOM 5012 C CA . HIS B 1 270 ? -5.812 2.082 3.246 1 97.69 270 HIS B CA 1
ATOM 5013 C C . HIS B 1 270 ? -5.531 1.968 1.753 1 97.69 270 HIS B C 1
ATOM 5015 O O . HIS B 1 270 ? -4.734 2.736 1.207 1 97.69 270 HIS B O 1
ATOM 5021 N N . THR B 1 271 ? -6.082 0.967 1.118 1 98.69 271 THR B N 1
ATOM 5022 C CA . THR B 1 271 ? -6.012 0.746 -0.322 1 98.69 271 THR B CA 1
ATOM 5023 C C . THR B 1 271 ? -6.863 1.771 -1.067 1 98.69 271 THR B C 1
ATOM 5025 O O . THR B 1 271 ? -7.887 2.229 -0.553 1 98.69 271 THR B O 1
ATOM 5028 N N . SER B 1 272 ? -6.484 2.146 -2.299 1 98.69 272 SER B N 1
ATOM 5029 C CA . SER B 1 272 ? -7.223 3.121 -3.092 1 98.69 272 SER B CA 1
ATOM 5030 C C . SER B 1 272 ? -8.727 2.846 -3.047 1 98.69 272 SER B C 1
ATOM 5032 O O . SER B 1 272 ? -9.188 1.82 -3.547 1 98.69 272 SER B O 1
ATOM 5034 N N . THR B 1 273 ? -9.453 3.789 -2.455 1 98.5 273 THR B N 1
ATOM 5035 C CA . THR B 1 273 ? -10.898 3.609 -2.357 1 98.5 273 THR B CA 1
ATOM 5036 C C . THR B 1 273 ? -11.547 3.674 -3.738 1 98.5 273 THR B C 1
ATOM 5038 O O . THR B 1 273 ? -12.539 2.986 -3.998 1 98.5 273 THR B O 1
ATOM 5041 N N . PHE B 1 274 ? -10.945 4.461 -4.629 1 98.81 274 PHE B N 1
ATOM 5042 C CA . PHE B 1 274 ? -11.453 4.531 -5.992 1 98.81 274 PHE B CA 1
ATOM 5043 C C . PHE B 1 274 ? -11.32 3.184 -6.695 1 98.81 274 PHE B C 1
ATOM 5045 O O . PHE B 1 274 ? -12.258 2.725 -7.352 1 98.81 274 PHE B O 1
ATOM 5052 N N . ALA B 1 275 ? -10.156 2.561 -6.586 1 98.88 275 ALA B N 1
ATOM 5053 C CA . ALA B 1 275 ? -9.961 1.227 -7.148 1 98.88 275 ALA B CA 1
ATOM 5054 C C . ALA B 1 275 ? -10.93 0.225 -6.527 1 98.88 275 ALA B C 1
ATOM 5056 O O . ALA B 1 275 ? -11.508 -0.608 -7.227 1 98.88 275 ALA B O 1
ATOM 5057 N N . GLN B 1 276 ? -11.125 0.327 -5.207 1 98.88 276 GLN B N 1
ATOM 5058 C CA . GLN B 1 276 ? -12.039 -0.561 -4.504 1 98.88 276 GLN B CA 1
ATOM 5059 C C . GLN B 1 276 ? -13.477 -0.368 -4.988 1 98.88 276 GLN B C 1
ATOM 5061 O O . GLN B 1 276 ? -14.188 -1.342 -5.238 1 98.88 276 GLN B O 1
ATOM 5066 N N . ALA B 1 277 ? -13.867 0.91 -5.094 1 98.88 277 ALA B N 1
ATOM 5067 C CA . ALA B 1 277 ? -15.219 1.215 -5.555 1 98.88 277 ALA B CA 1
ATOM 5068 C C . ALA B 1 277 ? -15.445 0.697 -6.973 1 98.88 277 ALA B C 1
ATOM 5070 O O . ALA B 1 277 ? -16.516 0.175 -7.289 1 98.88 277 ALA B O 1
ATOM 5071 N N . THR B 1 278 ? -14.445 0.834 -7.824 1 98.88 278 THR B N 1
ATOM 5072 C CA . THR B 1 278 ? -14.508 0.31 -9.188 1 98.88 278 THR B CA 1
ATOM 5073 C C . THR B 1 278 ? -14.672 -1.207 -9.172 1 98.88 278 THR B C 1
ATOM 5075 O O . THR B 1 278 ? -15.562 -1.744 -9.844 1 98.88 278 THR B O 1
ATOM 5078 N N . ALA B 1 279 ? -13.883 -1.881 -8.367 1 98.88 279 ALA B N 1
ATOM 5079 C CA . ALA B 1 279 ? -13.969 -3.336 -8.266 1 98.88 279 ALA B CA 1
ATOM 5080 C C . ALA B 1 279 ? -15.32 -3.771 -7.711 1 98.88 279 ALA B C 1
ATOM 5082 O O . ALA B 1 279 ? -15.898 -4.758 -8.172 1 98.88 279 ALA B O 1
ATOM 5083 N N . ALA B 1 280 ? -15.797 -3.008 -6.699 1 98.88 280 ALA B N 1
ATOM 5084 C CA . ALA B 1 280 ? -17.094 -3.32 -6.105 1 98.88 280 ALA B CA 1
ATOM 5085 C C . ALA B 1 280 ? -18.203 -3.246 -7.152 1 98.88 280 ALA B C 1
ATOM 5087 O O . ALA B 1 280 ? -19.047 -4.145 -7.238 1 98.88 280 ALA B O 1
ATOM 5088 N N . GLN B 1 281 ? -18.203 -2.16 -7.938 1 98.81 281 GLN B N 1
ATOM 5089 C CA . GLN B 1 281 ? -19.203 -1.986 -8.977 1 98.81 281 GLN B CA 1
ATOM 5090 C C . GLN B 1 281 ? -19.094 -3.072 -10.039 1 98.81 281 GLN B C 1
ATOM 5092 O O . GLN B 1 281 ? -20.109 -3.559 -10.555 1 98.81 281 GLN B O 1
ATOM 5097 N N . TYR B 1 282 ? -17.891 -3.482 -10.398 1 98.88 282 TYR B N 1
ATOM 5098 C CA . TYR B 1 282 ? -17.688 -4.527 -11.391 1 98.88 282 TYR B CA 1
ATOM 5099 C C . TYR B 1 282 ? -18.266 -5.855 -10.914 1 98.88 282 TYR B C 1
ATOM 5101 O O . TYR B 1 282 ? -19.016 -6.516 -11.641 1 98.88 282 TYR B O 1
ATOM 5109 N N . LEU B 1 283 ? -17.906 -6.238 -9.719 1 98.75 283 LEU B N 1
ATOM 5110 C CA . LEU B 1 283 ? -18.422 -7.488 -9.164 1 98.75 283 LEU B CA 1
ATOM 5111 C C . LEU B 1 283 ? -19.938 -7.457 -9.047 1 98.75 283 LEU B C 1
ATOM 5113 O O . LEU B 1 283 ? -20.609 -8.445 -9.359 1 98.75 283 LEU B O 1
ATOM 5117 N N . LYS B 1 284 ? -20.422 -6.363 -8.625 1 98.31 284 LYS B N 1
ATOM 5118 C CA . LYS B 1 284 ? -21.859 -6.184 -8.453 1 98.31 284 LYS B CA 1
ATOM 5119 C C . LYS B 1 284 ? -22.594 -6.316 -9.789 1 98.31 284 LYS B C 1
ATOM 5121 O O . LYS B 1 284 ? -23.734 -6.789 -9.836 1 98.31 284 LYS B O 1
ATOM 5126 N N . SER B 1 285 ? -22 -5.949 -10.891 1 98.12 285 SER B N 1
ATOM 5127 C CA . SER B 1 285 ? -22.609 -5.945 -12.211 1 98.12 285 SER B CA 1
ATOM 5128 C C . SER B 1 285 ? -22.906 -7.359 -12.68 1 98.12 285 SER B C 1
ATOM 5130 O O . SER B 1 285 ? -23.688 -7.555 -13.617 1 98.12 285 SER B O 1
ATOM 5132 N N . GLY B 1 286 ? -22.172 -8.383 -12.148 1 97.38 286 GLY B N 1
ATOM 5133 C CA . GLY B 1 286 ? -22.391 -9.766 -12.555 1 97.38 286 GLY B CA 1
ATOM 5134 C C . GLY B 1 286 ? -21.578 -10.156 -13.781 1 97.38 286 GLY B C 1
ATOM 5135 O O . GLY B 1 286 ? -21.781 -11.242 -14.336 1 97.38 286 GLY B O 1
ATOM 5136 N N . ALA B 1 287 ? -20.641 -9.383 -14.18 1 97.62 287 ALA B N 1
ATOM 5137 C CA . ALA B 1 287 ? -19.875 -9.625 -15.398 1 97.62 287 ALA B CA 1
ATOM 5138 C C . ALA B 1 287 ? -18.766 -10.664 -15.164 1 97.62 287 ALA B C 1
ATOM 5140 O O . ALA B 1 287 ? -18.328 -11.328 -16.094 1 97.62 287 ALA B O 1
ATOM 5141 N N . MET B 1 288 ? -18.391 -10.891 -13.969 1 97.69 288 MET B N 1
ATOM 5142 C CA . MET B 1 288 ? -17.188 -11.633 -13.617 1 97.69 288 MET B CA 1
ATOM 5143 C C . MET B 1 288 ? -17.266 -13.07 -14.117 1 97.69 288 MET B C 1
ATOM 5145 O O . MET B 1 288 ? -16.312 -13.578 -14.727 1 97.69 288 MET B O 1
ATOM 5149 N N . PRO B 1 289 ? -18.422 -13.766 -13.984 1 96.81 289 PRO B N 1
ATOM 5150 C CA . PRO B 1 289 ? -18.469 -15.172 -14.406 1 96.81 289 PRO B CA 1
ATOM 5151 C C . PRO B 1 289 ? -18.203 -15.344 -15.898 1 96.81 289 PRO B C 1
ATOM 5153 O O . PRO B 1 289 ? -17.438 -16.234 -16.297 1 96.81 289 PRO B O 1
ATOM 5156 N N . ALA B 1 290 ? -18.781 -14.492 -16.688 1 97.19 290 ALA B N 1
ATOM 5157 C CA . ALA B 1 290 ? -18.562 -14.586 -18.141 1 97.19 290 ALA B CA 1
ATOM 5158 C C . ALA B 1 290 ? -17.109 -14.258 -18.5 1 97.19 290 ALA B C 1
ATOM 5160 O O . ALA B 1 290 ? -16.531 -14.883 -19.375 1 97.19 290 ALA B O 1
ATOM 5161 N N . THR B 1 291 ? -16.562 -13.281 -17.844 1 96.69 291 THR B N 1
ATOM 5162 C CA . THR B 1 291 ? -15.164 -12.914 -18.047 1 96.69 291 THR B CA 1
ATOM 5163 C C . THR B 1 291 ? -14.234 -14.07 -17.688 1 96.69 291 THR B C 1
ATOM 5165 O O . THR B 1 291 ? -13.305 -14.383 -18.438 1 96.69 291 THR B O 1
ATOM 5168 N N . LEU B 1 292 ? -14.523 -14.742 -16.625 1 97.25 292 LEU B N 1
ATOM 5169 C CA . LEU B 1 292 ? -13.695 -15.867 -16.188 1 97.25 292 LEU B CA 1
ATOM 5170 C C . LEU B 1 292 ? -13.812 -17.031 -17.156 1 97.25 292 LEU B C 1
ATOM 5172 O O . LEU B 1 292 ? -12.812 -17.703 -17.453 1 97.25 292 LEU B O 1
ATOM 5176 N N . ALA B 1 293 ? -14.992 -17.266 -17.625 1 97.31 293 ALA B N 1
ATOM 5177 C CA . ALA B 1 293 ? -15.188 -18.359 -18.578 1 97.31 293 ALA B CA 1
ATOM 5178 C C . ALA B 1 293 ? -14.336 -18.156 -19.828 1 97.31 293 ALA B C 1
ATOM 5180 O O . ALA B 1 293 ? -13.719 -19.094 -20.328 1 97.31 293 ALA B O 1
ATOM 5181 N N . HIS B 1 294 ? -14.32 -16.953 -20.281 1 96.88 294 HIS B N 1
ATOM 5182 C CA . HIS B 1 294 ? -13.547 -16.609 -21.469 1 96.88 294 HIS B CA 1
ATOM 5183 C C . HIS B 1 294 ? -12.055 -16.781 -21.219 1 96.88 294 HIS B C 1
ATOM 5185 O O . HIS B 1 294 ? -11.344 -17.375 -22.031 1 96.88 294 HIS B O 1
ATOM 5191 N N . VAL B 1 295 ? -11.594 -16.266 -20.141 1 96.69 295 VAL B N 1
ATOM 5192 C CA . VAL B 1 295 ? -10.18 -16.328 -19.781 1 96.69 295 VAL B CA 1
ATOM 5193 C C . VAL B 1 295 ? -9.742 -17.781 -19.625 1 96.69 295 VAL B C 1
ATOM 5195 O O . VAL B 1 295 ? -8.68 -18.172 -20.109 1 96.69 295 VAL B O 1
ATOM 5198 N N . ARG B 1 296 ? -10.555 -18.609 -19 1 97.81 296 ARG B N 1
ATOM 5199 C CA . ARG B 1 2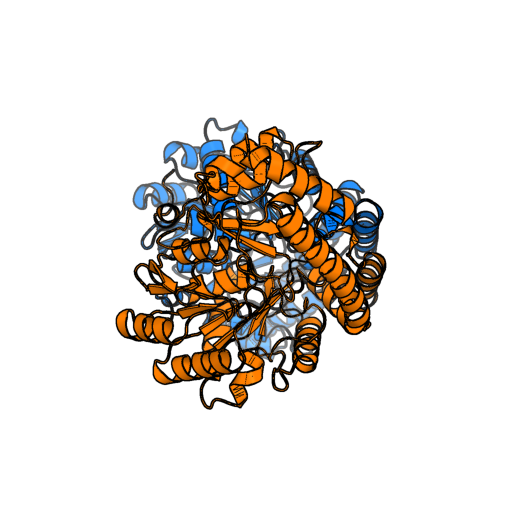96 ? -10.266 -20.031 -18.812 1 97.81 296 ARG B CA 1
ATOM 5200 C C . ARG B 1 296 ? -10.109 -20.75 -20.141 1 97.81 296 ARG B C 1
ATOM 5202 O O . ARG B 1 296 ? -9.188 -21.547 -20.328 1 97.81 296 ARG B O 1
ATOM 5209 N N . GLU B 1 297 ? -10.961 -20.406 -21 1 97.69 297 GLU B N 1
ATOM 5210 C CA . GLU B 1 297 ? -10.922 -21.047 -22.312 1 97.69 297 GLU B CA 1
ATOM 5211 C C . GLU B 1 297 ? -9.625 -20.703 -23.062 1 97.69 297 GLU B C 1
ATOM 5213 O O . GLU B 1 297 ? -8.969 -21.594 -23.594 1 97.69 297 GLU B O 1
ATOM 5218 N N . VAL B 1 298 ? -9.305 -19.469 -23.078 1 97.62 298 VAL B N 1
ATOM 5219 C CA . VAL B 1 298 ? -8.133 -19 -23.812 1 97.62 298 VAL B CA 1
ATOM 5220 C C . VAL B 1 298 ? -6.863 -19.578 -23.188 1 97.62 298 VAL B C 1
ATOM 5222 O O . VAL B 1 298 ? -6.012 -20.125 -23.891 1 97.62 298 VAL B O 1
ATOM 5225 N N . TYR B 1 299 ? -6.754 -19.469 -21.875 1 97.75 299 TYR B N 1
ATOM 5226 C CA . TYR B 1 299 ? -5.547 -19.953 -21.219 1 97.75 299 TYR B CA 1
ATOM 5227 C C . TYR B 1 299 ? -5.438 -21.469 -21.312 1 97.75 299 TYR B C 1
ATOM 5229 O O . TYR B 1 299 ? -4.332 -22.016 -21.406 1 97.75 299 TYR B O 1
ATOM 5237 N N . ALA B 1 300 ? -6.574 -22.156 -21.328 1 98.06 300 ALA B N 1
ATOM 5238 C CA . ALA B 1 300 ? -6.555 -23.609 -21.5 1 98.06 300 ALA B CA 1
ATOM 5239 C C . ALA B 1 300 ? -5.953 -24 -22.844 1 98.06 300 ALA B C 1
ATOM 5241 O O . ALA B 1 300 ? -5.125 -24.906 -22.922 1 98.06 300 ALA B O 1
ATOM 5242 N N . ARG B 1 301 ? -6.34 -23.328 -23.859 1 98.19 301 ARG B N 1
ATOM 5243 C CA . ARG B 1 301 ? -5.828 -23.594 -25.203 1 98.19 301 ARG B CA 1
ATOM 5244 C C . ARG B 1 301 ? -4.336 -23.297 -25.281 1 98.19 301 ARG B C 1
ATOM 5246 O O . ARG B 1 301 ? -3.576 -24.047 -25.891 1 98.19 301 ARG B O 1
ATOM 5253 N N . ARG B 1 302 ? -3.986 -22.219 -24.719 1 98.19 302 ARG B N 1
ATOM 5254 C CA . ARG B 1 302 ? -2.584 -21.812 -24.766 1 98.19 302 ARG B CA 1
ATOM 5255 C C . ARG B 1 302 ? -1.717 -22.797 -23.969 1 98.19 302 ARG B C 1
ATOM 5257 O O . ARG B 1 302 ? -0.622 -23.156 -24.406 1 98.19 302 ARG B O 1
ATOM 5264 N N . ALA B 1 303 ? -2.209 -23.203 -22.812 1 98.12 303 ALA B N 1
ATOM 5265 C CA . ALA B 1 303 ? -1.497 -24.188 -22 1 98.12 303 ALA B CA 1
ATOM 5266 C C . ALA B 1 303 ? -1.314 -25.484 -22.766 1 98.12 303 ALA B C 1
ATOM 5268 O O . ALA B 1 303 ? -0.236 -26.094 -22.734 1 98.12 303 ALA B O 1
ATOM 5269 N N . LYS B 1 304 ? -2.354 -25.938 -23.406 1 98.31 304 LYS B N 1
ATOM 5270 C CA . LYS B 1 304 ? -2.289 -27.156 -24.203 1 98.31 304 LYS B CA 1
ATOM 5271 C C . LYS B 1 304 ? -1.29 -27.016 -25.344 1 98.31 304 LYS B C 1
ATOM 5273 O O . LYS B 1 304 ? -0.514 -27.938 -25.609 1 98.31 304 LYS B O 1
ATOM 5278 N N . ALA B 1 305 ? -1.347 -25.891 -26 1 98.69 305 ALA B N 1
ATOM 5279 C CA . ALA B 1 305 ? -0.423 -25.641 -27.109 1 98.69 305 ALA B CA 1
ATOM 5280 C C . ALA B 1 305 ? 1.026 -25.688 -26.625 1 98.69 305 ALA B C 1
ATOM 5282 O O . ALA B 1 305 ? 1.888 -26.25 -27.312 1 98.69 305 ALA B O 1
ATOM 5283 N N . MET B 1 306 ? 1.284 -25.125 -25.516 1 98.62 306 MET B N 1
ATOM 5284 C CA . MET B 1 306 ? 2.645 -25.094 -24.984 1 98.62 306 MET B CA 1
ATOM 5285 C C . MET B 1 306 ? 3.109 -26.5 -24.609 1 98.62 306 MET B C 1
ATOM 5287 O O . MET B 1 306 ? 4.23 -26.891 -24.938 1 98.62 306 MET B O 1
ATOM 5291 N N . GLY B 1 307 ? 2.291 -27.25 -23.891 1 98.5 307 GLY B N 1
ATOM 5292 C CA . GLY B 1 307 ? 2.623 -28.625 -23.562 1 98.5 307 GLY B CA 1
ATOM 5293 C C . GLY B 1 307 ? 2.867 -29.5 -24.781 1 98.5 307 GLY B C 1
ATOM 5294 O O . GLY B 1 307 ? 3.834 -30.266 -24.812 1 98.5 307 GLY B O 1
ATOM 5295 N N . ASP B 1 308 ? 1.978 -29.344 -25.75 1 98.56 308 ASP B N 1
ATOM 5296 C CA . ASP B 1 308 ? 2.119 -30.109 -26.984 1 98.56 308 ASP B CA 1
ATOM 5297 C C . ASP B 1 308 ? 3.43 -29.766 -27.703 1 98.56 308 ASP B C 1
ATOM 5299 O O . ASP B 1 308 ? 4.137 -30.672 -28.172 1 98.56 308 ASP B O 1
ATOM 5303 N N . ALA B 1 309 ? 3.701 -28.5 -27.766 1 98.69 309 ALA B N 1
ATOM 5304 C CA . ALA B 1 309 ? 4.926 -28.062 -28.422 1 98.69 309 ALA B CA 1
ATOM 5305 C C . ALA B 1 309 ? 6.16 -28.578 -27.688 1 98.69 309 ALA B C 1
ATOM 5307 O O . ALA B 1 309 ? 7.148 -28.969 -28.328 1 98.69 309 ALA B O 1
ATOM 5308 N N . LEU B 1 310 ? 6.164 -28.547 -26.391 1 98.62 310 LEU B N 1
ATOM 5309 C CA . LEU B 1 310 ? 7.27 -29.078 -25.594 1 98.62 310 LEU B CA 1
ATOM 5310 C C . LEU B 1 310 ? 7.496 -30.547 -25.891 1 98.62 310 LEU B C 1
ATOM 5312 O O . LEU B 1 310 ? 8.633 -30.984 -26.078 1 98.62 310 LEU B O 1
ATOM 5316 N N . ARG B 1 311 ? 6.457 -31.344 -25.938 1 98 311 ARG B N 1
ATOM 5317 C CA . ARG B 1 311 ? 6.555 -32.75 -26.234 1 98 311 ARG B CA 1
ATOM 5318 C C . ARG B 1 311 ? 7.086 -33 -27.641 1 98 311 ARG B C 1
ATOM 5320 O O . ARG B 1 311 ? 7.914 -33.875 -27.859 1 98 311 ARG B O 1
ATOM 5327 N N . GLU B 1 312 ? 6.617 -32.188 -28.516 1 98 312 GLU B N 1
ATOM 5328 C CA . GLU B 1 312 ? 6.98 -32.344 -29.906 1 98 312 GLU B CA 1
ATOM 5329 C C . GLU B 1 312 ? 8.438 -31.953 -30.156 1 98 312 GLU B C 1
ATOM 5331 O O . GLU B 1 312 ? 9.172 -32.688 -30.828 1 98 312 GLU B O 1
ATOM 5336 N N . HIS B 1 313 ? 8.867 -30.844 -29.609 1 97.69 313 HIS B N 1
ATOM 5337 C CA . HIS B 1 313 ? 10.141 -30.266 -30 1 97.69 313 HIS B CA 1
ATOM 5338 C C . HIS B 1 313 ? 11.258 -30.688 -29.047 1 97.69 313 HIS B C 1
ATOM 5340 O O . HIS B 1 313 ? 12.422 -30.766 -29.438 1 97.69 313 HIS B O 1
ATOM 5346 N N . LEU B 1 314 ? 10.953 -30.875 -27.766 1 96.69 314 LEU B N 1
ATOM 5347 C CA . LEU B 1 314 ? 12.008 -31.141 -26.797 1 96.69 314 LEU B CA 1
ATOM 5348 C C . LEU B 1 314 ? 11.93 -32.594 -26.312 1 96.69 314 LEU B C 1
ATOM 5350 O O . LEU B 1 314 ? 12.945 -33.156 -25.906 1 96.69 314 LEU B O 1
ATOM 5354 N N . GLY B 1 315 ? 10.742 -33.125 -26.266 1 95.06 315 GLY B N 1
ATOM 5355 C CA . GLY B 1 315 ? 10.562 -34.531 -25.953 1 95.06 315 GLY B CA 1
ATOM 5356 C C . GLY B 1 315 ? 11.148 -34.938 -24.609 1 95.06 315 GLY B C 1
ATOM 5357 O O . GLY B 1 315 ? 10.852 -34.312 -23.594 1 95.06 315 GLY B O 1
ATOM 5358 N N . ASP B 1 316 ? 12.086 -35.875 -24.641 1 95.62 316 ASP B N 1
ATOM 5359 C CA . ASP B 1 316 ? 12.609 -36.5 -23.422 1 95.62 316 ASP B CA 1
ATOM 5360 C C . ASP B 1 316 ? 13.656 -35.594 -22.766 1 95.62 316 ASP B C 1
ATOM 5362 O O . ASP B 1 316 ? 14.102 -35.875 -21.656 1 95.62 316 ASP B O 1
ATOM 5366 N N . ALA B 1 317 ? 13.961 -34.531 -23.391 1 96.88 317 ALA B N 1
ATOM 5367 C CA . ALA B 1 317 ? 14.93 -33.594 -22.828 1 96.88 317 ALA B CA 1
ATOM 5368 C C . ALA B 1 317 ? 14.32 -32.844 -21.656 1 96.88 317 ALA B C 1
ATOM 5370 O O . ALA B 1 317 ? 15.039 -32.219 -20.875 1 96.88 317 ALA B O 1
ATOM 5371 N N . VAL B 1 318 ? 12.93 -32.875 -21.594 1 97.94 318 VAL B N 1
ATOM 5372 C CA . VAL B 1 318 ? 12.266 -32.156 -20.516 1 97.94 318 VAL B CA 1
ATOM 5373 C C . VAL B 1 318 ? 11.188 -33.031 -19.891 1 97.94 318 VAL B C 1
ATOM 5375 O O . VAL B 1 318 ? 10.719 -34 -20.5 1 97.94 318 VAL B O 1
ATOM 5378 N N . GLU B 1 319 ? 10.914 -32.719 -18.703 1 97 319 GLU B N 1
ATOM 5379 C CA . GLU B 1 319 ? 9.773 -33.281 -17.984 1 97 319 GLU B CA 1
ATOM 5380 C C . GLU B 1 319 ? 8.898 -32.188 -17.391 1 97 319 GLU B C 1
ATOM 5382 O O . GLU B 1 319 ? 9.406 -31.156 -16.922 1 97 319 GLU B O 1
ATOM 5387 N N . PHE B 1 320 ? 7.652 -32.344 -17.484 1 96.5 320 PHE B N 1
ATOM 5388 C CA . PHE B 1 320 ? 6.699 -31.406 -16.906 1 96.5 320 PHE B CA 1
ATOM 5389 C C . PHE B 1 320 ? 5.328 -32.062 -16.734 1 96.5 320 PHE B C 1
ATOM 5391 O O . PHE B 1 320 ? 5.074 -33.125 -17.297 1 96.5 320 PHE B O 1
ATOM 5398 N N . LEU B 1 321 ? 4.543 -31.484 -15.891 1 90.62 321 LEU B N 1
ATOM 5399 C CA . LEU B 1 321 ? 3.133 -31.844 -15.781 1 90.62 321 LEU B CA 1
ATOM 5400 C C . LEU B 1 321 ? 2.25 -30.797 -16.453 1 90.62 321 LEU B C 1
ATOM 5402 O O . LEU B 1 321 ? 2.467 -29.594 -16.297 1 90.62 321 LEU B O 1
ATOM 5406 N N . GLN B 1 322 ? 1.383 -31.359 -17.297 1 95.06 322 GLN B N 1
ATOM 5407 C CA . GLN B 1 322 ? 0.429 -30.453 -17.938 1 95.06 322 GLN B CA 1
ATOM 5408 C C . GLN B 1 322 ? -0.427 -29.734 -16.891 1 95.06 322 GLN B C 1
ATOM 5410 O O . GLN B 1 322 ? -1.089 -30.391 -16.078 1 95.06 322 GLN B O 1
ATOM 5415 N N . PRO B 1 323 ? -0.38 -28.453 -16.844 1 94.06 323 PRO B N 1
ATOM 5416 C CA . PRO B 1 323 ? -1.167 -27.734 -15.836 1 94.06 323 PRO B CA 1
ATOM 5417 C C . PRO B 1 323 ? -2.672 -27.906 -16.031 1 94.06 323 PRO B C 1
ATOM 5419 O O . PRO B 1 323 ? -3.145 -28 -17.172 1 94.06 323 PRO B O 1
ATOM 5422 N N . GLN B 1 324 ? -3.383 -27.844 -14.969 1 96.38 324 GLN B N 1
ATOM 5423 C CA . GLN B 1 324 ? -4.84 -27.922 -14.984 1 96.38 324 GLN B CA 1
ATOM 5424 C C . GLN B 1 324 ? -5.469 -26.547 -14.766 1 96.38 324 GLN B C 1
ATOM 5426 O O . GLN B 1 324 ? -6.691 -26.422 -14.719 1 96.38 324 GLN B O 1
ATOM 5431 N N . GLY B 1 325 ? -4.699 -25.578 -14.68 1 97.38 325 GLY B N 1
ATOM 5432 C CA . GLY B 1 325 ? -5.074 -24.188 -14.461 1 97.38 325 GLY B CA 1
ATOM 5433 C C . GLY B 1 325 ? -3.879 -23.281 -14.234 1 97.38 325 GLY B C 1
ATOM 5434 O O . GLY B 1 325 ? -2.734 -23.672 -14.445 1 97.38 325 GLY B O 1
ATOM 5435 N N . GLY B 1 326 ? -4.168 -22.031 -13.891 1 97.31 326 GLY B N 1
ATOM 5436 C CA . GLY B 1 326 ? -3.125 -21.062 -13.609 1 97.31 326 GLY B CA 1
ATOM 5437 C C . GLY B 1 326 ? -2.562 -20.422 -14.859 1 97.31 326 GLY B C 1
ATOM 5438 O O . GLY B 1 326 ? -3.293 -20.188 -15.828 1 97.31 326 GLY B O 1
ATOM 5439 N N . LEU B 1 327 ? -1.274 -20.047 -14.766 1 97.38 327 LEU B N 1
ATOM 5440 C CA . LEU B 1 327 ? -0.659 -19.297 -15.859 1 97.38 327 LEU B CA 1
ATOM 5441 C C . LEU B 1 327 ? 0.685 -19.906 -16.25 1 97.38 327 LEU B C 1
ATOM 5443 O O . LEU B 1 327 ? 1.359 -19.406 -17.156 1 97.38 327 LEU B O 1
ATOM 5447 N N . PHE B 1 328 ? 1.07 -21.062 -15.586 1 96.81 328 PHE B N 1
ATOM 5448 C CA . PHE B 1 328 ? 2.479 -21.438 -15.672 1 96.81 328 PHE B CA 1
ATOM 5449 C C . PHE B 1 328 ? 2.635 -22.922 -15.961 1 96.81 328 PHE B C 1
ATOM 5451 O O . PHE B 1 328 ? 1.742 -23.719 -15.656 1 96.81 328 PHE B O 1
ATOM 5458 N N . LEU B 1 329 ? 3.736 -23.25 -16.578 1 96.75 329 LEU B N 1
ATOM 5459 C CA . LEU B 1 329 ? 4.289 -24.594 -16.688 1 96.75 329 LEU B CA 1
ATOM 5460 C C . LEU B 1 329 ? 5.672 -24.672 -16.062 1 96.75 329 LEU B C 1
ATOM 5462 O O . LEU B 1 329 ? 6.539 -23.844 -16.359 1 96.75 329 LEU B O 1
ATOM 5466 N N . TRP B 1 330 ? 5.805 -25.562 -15.133 1 97.38 330 TRP B N 1
ATOM 5467 C CA . TRP B 1 330 ? 7.094 -25.828 -14.508 1 97.38 330 TRP B CA 1
ATOM 5468 C C . TRP B 1 330 ? 7.809 -26.984 -15.203 1 97.38 330 TRP B C 1
ATOM 5470 O O . TRP B 1 330 ? 7.305 -28.109 -15.234 1 97.38 330 TRP B O 1
ATOM 5480 N N . VAL B 1 331 ? 9.008 -26.703 -15.734 1 98.25 331 VAL B N 1
ATOM 5481 C CA . VAL B 1 331 ? 9.695 -27.672 -16.594 1 98.25 331 VAL B CA 1
ATOM 5482 C C . VAL B 1 331 ? 11.062 -28 -15.992 1 98.25 331 VAL B C 1
ATOM 5484 O O . VAL B 1 331 ? 11.711 -27.141 -15.398 1 98.25 331 VAL B O 1
ATOM 5487 N N . ARG B 1 332 ? 11.461 -29.234 -16.141 1 97.81 332 ARG B N 1
ATOM 5488 C CA . ARG B 1 332 ? 12.773 -29.688 -15.695 1 97.81 332 ARG B CA 1
ATOM 5489 C C . ARG B 1 332 ? 13.57 -30.281 -16.859 1 97.81 332 ARG B C 1
ATOM 5491 O O . ARG B 1 332 ? 13.039 -31.078 -17.625 1 97.81 332 ARG B O 1
ATOM 5498 N N . LEU B 1 333 ? 14.789 -29.859 -16.953 1 98.31 333 LEU B N 1
ATOM 5499 C CA . LEU B 1 333 ? 15.719 -30.5 -17.891 1 98.31 333 LEU B CA 1
ATOM 5500 C C . LEU B 1 333 ? 16.172 -31.859 -17.375 1 98.31 333 LEU B C 1
ATOM 5502 O O . LEU B 1 333 ? 16.578 -31.984 -16.219 1 98.31 333 LEU B O 1
ATOM 5506 N N . THR B 1 334 ? 16.156 -32.844 -18.25 1 97.5 334 THR B N 1
ATOM 5507 C CA . THR B 1 334 ? 16.438 -34.188 -17.812 1 97.5 334 THR B CA 1
ATOM 5508 C C . THR B 1 334 ? 17.922 -34.531 -17.969 1 97.5 334 THR B C 1
ATOM 5510 O O . THR B 1 334 ? 18.438 -35.438 -17.344 1 97.5 334 THR B O 1
ATOM 5513 N N . GLY B 1 335 ? 18.547 -33.781 -18.859 1 95.88 335 GLY B N 1
ATOM 5514 C CA . GLY B 1 335 ? 19.938 -34.094 -19.156 1 95.88 335 GLY B CA 1
ATOM 5515 C C . GLY B 1 335 ? 20.125 -35.375 -19.938 1 95.88 335 GLY B C 1
ATOM 5516 O O . GLY B 1 335 ? 21.25 -35.844 -20.109 1 95.88 335 GLY B O 1
ATOM 5517 N N . LYS B 1 336 ? 19.172 -35.938 -20.328 1 93.62 336 LYS B N 1
ATOM 5518 C CA . LYS B 1 336 ? 19.234 -37.219 -21.031 1 93.62 336 LYS B CA 1
ATOM 5519 C C . LYS B 1 336 ? 20.078 -37.094 -22.297 1 93.62 336 LYS B C 1
ATOM 5521 O O . LYS B 1 336 ? 20.016 -36.094 -23 1 93.62 336 LYS B O 1
ATOM 5526 N N . GLY B 1 337 ? 20.875 -38.156 -22.562 1 90.5 337 GLY B N 1
ATOM 5527 C CA . GLY B 1 337 ? 21.688 -38.219 -23.75 1 90.5 337 GLY B CA 1
ATOM 5528 C C . GLY B 1 337 ? 22.828 -37.188 -23.75 1 90.5 337 GLY B C 1
ATOM 5529 O O . GLY B 1 337 ? 23.344 -36.844 -24.812 1 90.5 337 GLY B O 1
ATOM 5530 N N . GLY B 1 338 ? 23.078 -36.562 -22.547 1 89.38 338 GLY B N 1
ATOM 5531 C CA . GLY B 1 338 ? 24.156 -35.594 -22.469 1 89.38 338 GLY B CA 1
ATOM 5532 C C . GLY B 1 338 ? 23.703 -34.156 -22.734 1 89.38 338 GLY B C 1
ATOM 5533 O O . GLY B 1 338 ? 24.531 -33.25 -22.797 1 89.38 338 GLY B O 1
ATOM 5534 N N . ALA B 1 339 ? 22.422 -34.031 -22.797 1 90.31 339 ALA B N 1
ATOM 5535 C CA . ALA B 1 339 ? 21.875 -32.688 -23.062 1 90.31 339 ALA B CA 1
ATOM 5536 C C . ALA B 1 339 ? 22.094 -31.766 -21.859 1 90.31 339 ALA B C 1
ATOM 5538 O O . ALA B 1 339 ? 22.359 -32.219 -20.75 1 90.31 339 ALA B O 1
ATOM 5539 N N . LEU B 1 340 ? 22.016 -30.484 -22.094 1 94.62 340 LEU B N 1
ATOM 5540 C CA . LEU B 1 340 ? 22.156 -29.453 -21.078 1 94.62 340 LEU B CA 1
ATOM 5541 C C . LEU B 1 340 ? 21.172 -29.641 -19.953 1 94.62 340 LEU B C 1
ATOM 5543 O O . LEU B 1 340 ? 19.984 -29.891 -20.188 1 94.62 340 LEU B O 1
ATOM 5547 N N . ALA B 1 341 ? 21.672 -29.578 -18.719 1 96.62 341 ALA B N 1
ATOM 5548 C CA . ALA B 1 341 ? 20.812 -29.734 -17.547 1 96.62 341 ALA B CA 1
ATOM 5549 C C . ALA B 1 341 ? 20.953 -28.547 -16.609 1 96.62 341 ALA B C 1
ATOM 5551 O O . ALA B 1 341 ? 20.984 -28.719 -15.383 1 96.62 341 ALA B O 1
ATOM 5552 N N . ASP B 1 342 ? 21.172 -27.422 -17.141 1 97.12 342 ASP B N 1
ATOM 5553 C CA . ASP B 1 342 ? 21.281 -26.156 -16.406 1 97.12 342 ASP B CA 1
ATOM 5554 C C . ASP B 1 342 ? 20.375 -25.094 -17.031 1 97.12 342 ASP B C 1
ATOM 5556 O O . ASP B 1 342 ? 20.656 -24.578 -18.109 1 97.12 342 ASP B O 1
ATOM 5560 N N . ALA B 1 343 ? 19.359 -24.812 -16.281 1 96.75 343 ALA B N 1
ATOM 5561 C CA . ALA B 1 343 ? 18.344 -23.891 -16.797 1 96.75 343 ALA B CA 1
ATOM 5562 C C . ALA B 1 343 ? 18.922 -22.484 -16.969 1 96.75 343 ALA B C 1
ATOM 5564 O O . ALA B 1 343 ? 18.5 -21.75 -17.875 1 96.75 343 ALA B O 1
ATOM 5565 N N . GLY B 1 344 ? 19.844 -22.062 -16.094 1 93.88 344 GLY B N 1
ATOM 5566 C CA . GLY B 1 344 ? 20.5 -20.781 -16.266 1 93.88 344 GLY B CA 1
ATOM 5567 C C . GLY B 1 344 ? 21.25 -20.672 -17.578 1 93.88 344 GLY B C 1
ATOM 5568 O O . GLY B 1 344 ? 21.141 -19.656 -18.281 1 93.88 344 GLY B O 1
ATOM 5569 N N . GLU B 1 345 ? 22.016 -21.703 -17.906 1 95.44 345 GLU B N 1
ATOM 5570 C CA . GLU B 1 345 ? 22.719 -21.734 -19.188 1 95.44 345 GLU B CA 1
ATOM 5571 C C . GLU B 1 345 ? 21.75 -21.766 -20.359 1 95.44 345 GLU B C 1
ATOM 5573 O O . GLU B 1 345 ? 21.953 -21.094 -21.375 1 95.44 345 GLU B O 1
ATOM 5578 N N . LEU B 1 346 ? 20.719 -22.562 -20.219 1 96.62 346 LEU B N 1
ATOM 5579 C CA . LEU B 1 346 ? 19.703 -22.609 -21.281 1 96.62 346 LEU B CA 1
ATOM 5580 C C . LEU B 1 346 ? 19.094 -21.234 -21.5 1 96.62 346 LEU B C 1
ATOM 5582 O O . LEU B 1 346 ? 18.781 -20.859 -22.641 1 96.62 346 LEU B O 1
ATOM 5586 N N . ALA B 1 347 ? 18.812 -20.516 -20.438 1 94.44 347 ALA B N 1
ATOM 5587 C CA . ALA B 1 347 ? 18.219 -19.188 -20.547 1 94.44 347 ALA B CA 1
ATOM 5588 C C . ALA B 1 347 ? 19.094 -18.266 -21.406 1 94.44 347 ALA B C 1
ATOM 5590 O O . ALA B 1 347 ? 18.578 -17.516 -22.234 1 94.44 347 ALA B O 1
ATOM 5591 N N . LYS B 1 348 ? 20.375 -18.281 -21.188 1 92.81 348 LYS B N 1
ATOM 5592 C CA . LYS B 1 348 ? 21.297 -17.484 -21.984 1 92.81 348 LYS B CA 1
ATOM 5593 C C . LYS B 1 348 ? 21.203 -17.844 -23.469 1 92.81 348 LYS B C 1
ATOM 5595 O O . LYS B 1 348 ? 21.094 -16.953 -24.312 1 92.81 348 LYS B O 1
ATOM 5600 N N . ARG B 1 349 ? 21.234 -19.094 -23.75 1 95.62 349 ARG B N 1
ATOM 5601 C CA . ARG B 1 349 ? 21.156 -19.578 -25.125 1 95.62 349 ARG B CA 1
ATOM 5602 C C . ARG B 1 349 ? 19.828 -19.219 -25.766 1 95.62 349 ARG B C 1
ATOM 5604 O O . ARG B 1 349 ? 19.766 -18.922 -26.953 1 95.62 349 ARG B O 1
ATOM 5611 N N . ALA B 1 350 ? 18.797 -19.375 -24.984 1 95.38 350 ALA B N 1
ATOM 5612 C CA . ALA B 1 350 ? 17.438 -19.109 -25.469 1 95.38 350 ALA B CA 1
ATOM 5613 C C . ALA B 1 350 ? 17.281 -17.656 -25.906 1 95.38 350 ALA B C 1
ATOM 5615 O O . ALA B 1 350 ? 16.656 -17.359 -26.922 1 95.38 350 ALA B O 1
ATOM 5616 N N . ILE B 1 351 ? 17.828 -16.766 -25.109 1 92.38 351 ILE B N 1
ATOM 5617 C CA . ILE B 1 351 ? 17.766 -15.352 -25.438 1 92.38 351 ILE B CA 1
ATOM 5618 C C . ILE B 1 351 ? 18.422 -15.109 -26.797 1 92.38 351 ILE B C 1
ATOM 5620 O O . ILE B 1 351 ? 17.922 -14.328 -27.609 1 92.38 351 ILE B O 1
ATOM 5624 N N . ALA B 1 352 ? 19.531 -15.75 -27.031 1 92.25 352 ALA B N 1
ATOM 5625 C CA . ALA B 1 352 ? 20.234 -15.633 -28.312 1 92.25 352 ALA B CA 1
ATOM 5626 C C . ALA B 1 352 ? 19.344 -16.109 -29.453 1 92.25 352 ALA B C 1
ATOM 5628 O O . ALA B 1 352 ? 19.5 -15.664 -30.594 1 92.25 352 ALA B O 1
ATOM 5629 N N . GLN B 1 353 ? 18.422 -17.031 -29.156 1 94.75 353 GLN B N 1
ATOM 5630 C CA . GLN B 1 353 ? 17.484 -17.547 -30.156 1 94.75 353 GLN B CA 1
ATOM 5631 C C . GLN B 1 353 ? 16.188 -16.734 -30.156 1 94.75 353 GLN B C 1
ATOM 5633 O O . GLN B 1 353 ? 15.227 -17.094 -30.844 1 94.75 353 GLN B O 1
ATOM 5638 N N . GLY B 1 354 ? 16.062 -15.75 -29.312 1 93.19 354 GLY B N 1
ATOM 5639 C CA . GLY B 1 354 ? 14.922 -14.852 -29.328 1 93.19 354 GLY B CA 1
ATOM 5640 C C . GLY B 1 354 ? 13.781 -15.328 -28.438 1 93.19 354 GLY B C 1
ATOM 5641 O O . GLY B 1 354 ? 12.609 -15.039 -28.719 1 93.19 354 GLY B O 1
ATOM 5642 N N . VAL B 1 355 ? 14.023 -16.109 -27.469 1 94.56 355 VAL B N 1
ATOM 5643 C CA . VAL B 1 355 ? 12.992 -16.547 -26.531 1 94.56 355 VAL B CA 1
ATOM 5644 C C . VAL B 1 355 ? 13.5 -16.375 -25.094 1 94.56 355 VAL B C 1
ATOM 5646 O O . VAL B 1 355 ? 14.68 -16.578 -24.812 1 94.56 355 VAL B O 1
ATOM 5649 N N . ALA B 1 356 ? 12.578 -15.953 -24.188 1 93.69 356 ALA B N 1
ATOM 5650 C CA . ALA B 1 356 ? 12.953 -15.727 -22.797 1 93.69 356 ALA B CA 1
ATOM 5651 C C . ALA B 1 356 ? 12.031 -16.484 -21.859 1 93.69 356 ALA B C 1
ATOM 5653 O O . ALA B 1 356 ? 10.836 -16.625 -22.125 1 93.69 356 ALA B O 1
ATOM 5654 N N . PHE B 1 357 ? 12.562 -17 -20.812 1 93.75 357 PHE B N 1
ATOM 5655 C CA . PHE B 1 357 ? 11.844 -17.625 -19.703 1 93.75 357 PHE B CA 1
ATOM 5656 C C . PHE B 1 357 ? 12.547 -17.344 -18.375 1 93.75 357 PHE B C 1
ATOM 5658 O O . PHE B 1 357 ? 13.578 -16.672 -18.344 1 93.75 357 PHE B O 1
ATOM 5665 N N . VAL B 1 358 ? 12.008 -17.844 -17.234 1 93.12 358 VAL B N 1
ATOM 5666 C CA . VAL B 1 358 ? 12.609 -17.609 -15.922 1 93.12 358 VAL B CA 1
ATOM 5667 C C . VAL B 1 358 ? 13.234 -18.906 -15.398 1 93.12 358 VAL B C 1
ATOM 5669 O O . VAL B 1 358 ? 12.539 -19.891 -15.188 1 93.12 358 VAL B O 1
ATOM 5672 N N . PRO B 1 359 ? 14.57 -18.875 -15.195 1 94.44 359 PRO B N 1
ATOM 5673 C CA . PRO B 1 359 ? 15.18 -20.031 -14.516 1 94.44 359 PRO B CA 1
ATOM 5674 C C . PRO B 1 359 ? 14.57 -20.281 -13.141 1 94.44 359 PRO B C 1
ATOM 5676 O O . PRO B 1 359 ? 14.148 -19.344 -12.461 1 94.44 359 PRO B O 1
ATOM 5679 N N . GLY B 1 360 ? 14.594 -21.5 -12.727 1 94.88 360 GLY B N 1
ATOM 5680 C CA . GLY B 1 360 ? 13.805 -21.922 -11.578 1 94.88 360 GLY B CA 1
ATOM 5681 C C . GLY B 1 360 ? 14.492 -21.641 -10.25 1 94.88 360 GLY B C 1
ATOM 5682 O O . GLY B 1 360 ? 13.828 -21.547 -9.211 1 94.88 360 GLY B O 1
ATOM 5683 N N . ALA B 1 361 ? 15.781 -21.406 -10.203 1 93.38 361 ALA B N 1
ATOM 5684 C CA . ALA B 1 361 ? 16.578 -21.359 -8.984 1 93.38 361 ALA B CA 1
ATOM 5685 C C . ALA B 1 361 ? 16.047 -20.297 -8.023 1 93.38 361 ALA B C 1
ATOM 5687 O O . ALA B 1 361 ? 15.922 -20.547 -6.824 1 93.38 361 ALA B O 1
ATOM 5688 N N . PRO B 1 362 ? 15.602 -19.141 -8.508 1 91.81 362 PRO B N 1
ATOM 5689 C CA . PRO B 1 362 ? 15.164 -18.078 -7.598 1 91.81 362 PRO B CA 1
ATOM 5690 C C . PRO B 1 362 ? 13.859 -18.422 -6.875 1 91.81 362 PRO B C 1
ATOM 5692 O O . PRO B 1 362 ? 13.492 -17.766 -5.906 1 91.81 362 PRO B O 1
ATOM 5695 N N . PHE B 1 363 ? 13.156 -19.453 -7.309 1 94.88 363 PHE B N 1
ATOM 5696 C CA . PHE B 1 363 ? 11.867 -19.797 -6.727 1 94.88 363 PHE B CA 1
ATOM 5697 C C . PHE B 1 363 ? 12.055 -20.719 -5.527 1 94.88 363 PHE B C 1
ATOM 5699 O O . PHE B 1 363 ? 11.078 -21.141 -4.902 1 94.88 363 PHE B O 1
ATOM 5706 N N . PHE B 1 364 ? 13.305 -21.031 -5.207 1 95.75 364 PHE B N 1
ATOM 5707 C CA . PHE B 1 364 ? 13.602 -21.875 -4.059 1 95.75 364 PHE B CA 1
ATOM 5708 C C . PHE B 1 364 ? 14.188 -21.047 -2.918 1 95.75 364 PHE B C 1
ATOM 5710 O O . PHE B 1 364 ? 15.078 -20.219 -3.137 1 95.75 364 PHE B O 1
ATOM 5717 N N . ALA B 1 365 ? 13.648 -21.297 -1.749 1 95.44 365 ALA B N 1
ATOM 5718 C CA . ALA B 1 365 ? 14.25 -20.672 -0.575 1 95.44 365 ALA B CA 1
ATOM 5719 C C . ALA B 1 365 ? 15.547 -21.391 -0.183 1 95.44 365 ALA B C 1
ATOM 5721 O O . ALA B 1 365 ? 16.453 -20.766 0.367 1 95.44 365 ALA B O 1
ATOM 5722 N N . GLN B 1 366 ? 15.492 -22.641 -0.396 1 95.25 366 GLN B N 1
ATOM 5723 C CA . GLN B 1 366 ? 16.641 -23.5 -0.098 1 95.25 366 GLN B CA 1
ATOM 5724 C C . GLN B 1 366 ? 16.844 -24.547 -1.189 1 95.25 366 GLN B C 1
ATOM 5726 O O . GLN B 1 366 ? 15.883 -24.938 -1.86 1 95.25 366 GLN B O 1
ATOM 5731 N N . ASN B 1 367 ? 18.078 -24.922 -1.374 1 94.56 367 ASN B N 1
ATOM 5732 C CA . ASN B 1 367 ? 18.453 -26.031 -2.248 1 94.56 367 ASN B CA 1
ATOM 5733 C C . ASN B 1 367 ? 17.812 -25.891 -3.629 1 94.56 367 ASN B C 1
ATOM 5735 O O . ASN B 1 367 ? 17.047 -26.75 -4.059 1 94.56 367 ASN B O 1
ATOM 5739 N N . PRO B 1 368 ? 18.188 -24.906 -4.34 1 95.56 368 PRO B N 1
ATOM 5740 C CA . PRO B 1 368 ? 17.594 -24.672 -5.656 1 95.56 368 PRO B CA 1
ATOM 5741 C C . PRO B 1 368 ? 17.875 -25.812 -6.637 1 95.56 368 PRO B C 1
ATOM 5743 O O . PRO B 1 368 ? 18.953 -26.422 -6.605 1 95.56 368 PRO B O 1
ATOM 5746 N N . ASP B 1 369 ? 16.891 -26.125 -7.406 1 96.25 369 ASP B N 1
ATOM 5747 C CA . ASP B 1 369 ? 17.031 -27.047 -8.523 1 96.25 369 ASP B CA 1
ATOM 5748 C C . ASP B 1 369 ? 17.422 -26.312 -9.797 1 96.25 369 ASP B C 1
ATOM 5750 O O . ASP B 1 369 ? 16.578 -25.719 -10.469 1 96.25 369 ASP B O 1
ATOM 5754 N N . ALA B 1 370 ? 18.594 -26.453 -10.227 1 95.94 370 ALA B N 1
ATOM 5755 C CA . ALA B 1 370 ? 19.156 -25.703 -11.344 1 95.94 370 ALA B CA 1
ATOM 5756 C C . ALA B 1 370 ? 18.625 -26.203 -12.68 1 95.94 370 ALA B C 1
ATOM 5758 O O . ALA B 1 370 ? 18.797 -25.562 -13.711 1 95.94 370 ALA B O 1
ATOM 5759 N N . THR B 1 371 ? 17.969 -27.328 -12.648 1 97.81 371 THR B N 1
ATOM 5760 C CA . THR B 1 371 ? 17.5 -27.906 -13.898 1 97.81 371 THR B CA 1
ATOM 5761 C C . THR B 1 371 ? 16.094 -27.391 -14.234 1 97.81 371 THR B C 1
ATOM 5763 O O . THR B 1 371 ? 15.594 -27.641 -15.328 1 97.81 371 THR B O 1
ATOM 5766 N N . SER B 1 372 ? 15.492 -26.672 -13.375 1 97.31 372 SER B N 1
ATOM 5767 C CA . SER B 1 372 ? 14.086 -26.312 -13.539 1 97.31 372 SER B CA 1
ATOM 5768 C C . SER B 1 372 ? 13.93 -24.906 -14.094 1 97.31 372 SER B C 1
ATOM 5770 O O . SER B 1 372 ? 14.844 -24.078 -13.977 1 97.31 372 SER B O 1
ATOM 5772 N N . PHE B 1 373 ? 12.859 -24.625 -14.742 1 96.5 373 PHE B N 1
ATOM 5773 C CA . PHE B 1 373 ? 12.508 -23.297 -15.195 1 96.5 373 PHE B CA 1
ATOM 5774 C C . PHE B 1 373 ? 11 -23.156 -15.375 1 96.5 373 PHE B C 1
ATOM 5776 O O . PHE B 1 373 ? 10.289 -24.156 -15.484 1 96.5 373 PHE B O 1
ATOM 5783 N N . ARG B 1 374 ? 10.492 -21.922 -15.336 1 96.5 374 ARG B N 1
ATOM 5784 C CA . ARG B 1 374 ? 9.07 -21.625 -15.469 1 96.5 374 ARG B CA 1
ATOM 5785 C C . ARG B 1 374 ? 8.758 -21 -16.828 1 96.5 374 ARG B C 1
ATOM 5787 O O . ARG B 1 374 ? 9.461 -20.094 -17.281 1 96.5 374 ARG B O 1
ATOM 5794 N N . LEU B 1 375 ? 7.77 -21.516 -17.469 1 96.69 375 LEU B N 1
ATOM 5795 C CA . LEU B 1 375 ? 7.195 -20.922 -18.672 1 96.69 375 LEU B CA 1
ATOM 5796 C C . LEU B 1 375 ? 5.801 -20.375 -18.391 1 96.69 375 LEU B C 1
ATOM 5798 O O . LEU B 1 375 ? 4.988 -21.031 -17.75 1 96.69 375 LEU B O 1
ATOM 5802 N N . SER B 1 376 ? 5.535 -19.219 -18.844 1 96.12 376 SER B N 1
ATOM 5803 C CA . SER B 1 376 ? 4.188 -18.656 -18.781 1 96.12 376 SER B CA 1
ATOM 5804 C C . SER B 1 376 ? 3.496 -18.734 -20.141 1 96.12 376 SER B C 1
ATOM 5806 O O . SER B 1 376 ? 4.07 -18.344 -21.156 1 96.12 376 SER B O 1
ATOM 5808 N N . PHE B 1 377 ? 2.314 -19.219 -20.203 1 97.19 377 PHE B N 1
ATOM 5809 C CA . PHE B 1 377 ? 1.563 -19.281 -21.453 1 97.19 377 PHE B CA 1
ATOM 5810 C C . PHE B 1 377 ? 0.561 -18.141 -21.547 1 97.19 377 PHE B C 1
ATOM 5812 O O . PHE B 1 377 ? -0.244 -18.078 -22.484 1 97.19 377 PHE B O 1
ATOM 5819 N N . ALA B 1 378 ? 0.607 -17.234 -20.656 1 94.44 378 ALA B N 1
ATOM 5820 C CA . ALA B 1 378 ? -0.457 -16.234 -20.5 1 94.44 378 ALA B CA 1
ATOM 5821 C C . ALA B 1 378 ? -0.353 -15.164 -21.578 1 94.44 378 ALA B C 1
ATOM 5823 O O . ALA B 1 378 ? -1.362 -14.758 -22.156 1 94.44 378 ALA B O 1
ATOM 5824 N N . THR B 1 379 ? 0.861 -14.734 -21.922 1 90.62 379 THR B N 1
ATOM 5825 C CA . THR B 1 379 ? 0.977 -13.477 -22.656 1 90.62 379 THR B CA 1
ATOM 5826 C C . THR B 1 379 ? 1.336 -13.734 -24.125 1 90.62 379 THR B C 1
ATOM 5828 O O . THR B 1 379 ? 1.651 -12.797 -24.859 1 90.62 379 THR B O 1
ATOM 5831 N N . ALA B 1 380 ? 1.402 -14.953 -24.562 1 93.19 380 ALA B N 1
ATOM 5832 C CA . ALA B 1 380 ? 1.651 -15.305 -25.969 1 93.19 380 ALA B CA 1
ATOM 5833 C C . ALA B 1 380 ? 0.492 -16.109 -26.547 1 93.19 380 ALA B C 1
ATOM 5835 O O . ALA B 1 380 ? -0.08 -16.969 -25.859 1 93.19 380 ALA B O 1
ATOM 5836 N N . ASP B 1 381 ? 0.149 -15.758 -27.734 1 95.31 381 ASP B N 1
ATOM 5837 C CA . ASP B 1 381 ? -0.884 -16.578 -28.359 1 95.31 381 ASP B CA 1
ATOM 5838 C C . ASP B 1 381 ? -0.322 -17.922 -28.812 1 95.31 381 ASP B C 1
ATOM 5840 O O . ASP B 1 381 ? 0.876 -18.172 -28.672 1 95.31 381 ASP B O 1
ATOM 5844 N N . GLU B 1 382 ? -1.149 -18.781 -29.328 1 97.75 382 GLU B N 1
ATOM 5845 C CA . GLU B 1 382 ? -0.79 -20.156 -29.625 1 97.75 382 GLU B CA 1
ATOM 5846 C C . GLU B 1 382 ? 0.317 -20.234 -30.672 1 97.75 382 GLU B C 1
ATOM 5848 O O . GLU B 1 382 ? 1.228 -21.062 -30.562 1 97.75 382 GLU B O 1
ATOM 5853 N N . ASP B 1 383 ? 0.254 -19.359 -31.688 1 97.88 383 ASP B N 1
ATOM 5854 C CA . ASP B 1 383 ? 1.275 -19.359 -32.719 1 97.88 383 ASP B CA 1
ATOM 5855 C C . ASP B 1 383 ? 2.639 -18.969 -32.156 1 97.88 383 ASP B C 1
ATOM 5857 O O . ASP B 1 383 ? 3.65 -19.609 -32.469 1 97.88 383 ASP B O 1
ATOM 5861 N N . LYS B 1 384 ? 2.645 -17.938 -31.359 1 96.75 384 LYS B N 1
ATOM 5862 C CA . LYS B 1 384 ? 3.881 -17.484 -30.719 1 96.75 384 LYS B CA 1
ATOM 5863 C C . LYS B 1 384 ? 4.418 -18.547 -29.766 1 96.75 384 LYS B C 1
ATOM 5865 O O . LYS B 1 384 ? 5.633 -18.703 -29.609 1 96.75 384 LYS B O 1
ATOM 5870 N N . ILE B 1 385 ? 3.537 -19.234 -29.156 1 98.25 385 ILE B N 1
ATOM 5871 C CA . ILE B 1 385 ? 3.938 -20.312 -28.25 1 98.25 385 ILE B CA 1
ATOM 5872 C C . ILE B 1 385 ? 4.656 -21.406 -29.031 1 98.25 385 ILE B C 1
ATOM 5874 O O . ILE B 1 385 ? 5.754 -21.828 -28.656 1 98.25 385 ILE B O 1
ATOM 5878 N N . ARG B 1 386 ? 4.094 -21.844 -30.109 1 98.31 386 ARG B N 1
ATOM 5879 C CA . ARG B 1 386 ? 4.707 -22.891 -30.922 1 98.31 386 ARG B CA 1
ATOM 5880 C C . ARG B 1 386 ? 6.062 -22.438 -31.453 1 98.31 386 ARG B C 1
ATOM 5882 O O . ARG B 1 386 ? 7.035 -23.188 -31.391 1 98.31 386 ARG B O 1
ATOM 5889 N N . GLU B 1 387 ? 6.078 -21.203 -31.922 1 98.12 387 GLU B N 1
ATOM 5890 C CA . GLU B 1 387 ? 7.336 -20.656 -32.438 1 98.12 387 GLU B CA 1
ATOM 5891 C C . GLU B 1 387 ? 8.375 -20.562 -31.312 1 98.12 387 GLU B C 1
ATOM 5893 O O . GLU B 1 387 ? 9.539 -20.922 -31.5 1 98.12 387 GLU B O 1
ATOM 5898 N N . GLY B 1 388 ? 7.938 -20 -30.188 1 98.06 388 GLY B N 1
ATOM 5899 C CA . GLY B 1 388 ? 8.852 -19.828 -29.062 1 98.06 388 GLY B CA 1
ATOM 5900 C C . GLY B 1 388 ? 9.43 -21.141 -28.562 1 98.06 388 GLY B C 1
ATOM 5901 O O . GLY B 1 388 ? 10.617 -21.219 -28.25 1 98.06 388 GLY B O 1
ATOM 5902 N N . ILE B 1 389 ? 8.633 -22.156 -28.5 1 98.56 389 ILE B N 1
ATOM 5903 C CA . ILE B 1 389 ? 9.094 -23.453 -28.016 1 98.56 389 ILE B CA 1
ATOM 5904 C C . ILE B 1 389 ? 10.047 -24.062 -29.047 1 98.56 389 ILE B C 1
ATOM 5906 O O . ILE B 1 389 ? 11.023 -24.719 -28.688 1 98.56 389 ILE B O 1
ATOM 5910 N N . ALA B 1 390 ? 9.766 -23.875 -30.344 1 98.25 390 ALA B N 1
ATOM 5911 C CA . ALA B 1 390 ? 10.688 -24.328 -31.375 1 98.25 390 ALA B CA 1
ATOM 5912 C C . ALA B 1 390 ? 12.055 -23.672 -31.219 1 98.25 390 ALA B C 1
ATOM 5914 O O . ALA B 1 390 ? 13.086 -24.328 -31.359 1 98.25 390 ALA B O 1
ATOM 5915 N N . ARG B 1 391 ? 12.023 -22.453 -30.953 1 97.69 391 ARG B N 1
ATOM 5916 C CA . ARG B 1 391 ? 13.266 -21.719 -30.734 1 97.69 391 ARG B CA 1
ATOM 5917 C C . ARG B 1 391 ? 13.977 -22.219 -29.484 1 97.69 391 ARG B C 1
ATOM 5919 O O . ARG B 1 391 ? 15.211 -22.281 -29.438 1 97.69 391 ARG B O 1
ATOM 5926 N N . LEU B 1 392 ? 13.234 -22.5 -28.484 1 97.94 392 LEU B N 1
ATOM 5927 C CA . LEU B 1 392 ? 13.805 -23.047 -27.266 1 97.94 392 LEU B CA 1
ATOM 5928 C C . LEU B 1 392 ? 14.492 -24.375 -27.531 1 97.94 392 LEU B C 1
ATOM 5930 O O . LEU B 1 392 ? 15.562 -24.656 -26.969 1 97.94 392 LEU B O 1
ATOM 5934 N N . ALA B 1 393 ? 13.906 -25.188 -28.344 1 97.75 393 ALA B N 1
ATOM 5935 C CA . ALA B 1 393 ? 14.508 -26.453 -28.734 1 97.75 393 ALA B CA 1
ATOM 5936 C C . ALA B 1 393 ? 15.844 -26.234 -29.453 1 97.75 393 ALA B C 1
ATOM 5938 O O . ALA B 1 393 ? 16.797 -26.984 -29.25 1 97.75 393 ALA B O 1
ATOM 5939 N N . GLN B 1 394 ? 15.875 -25.234 -30.297 1 97.5 394 GLN B N 1
ATOM 5940 C CA . GLN B 1 394 ? 17.125 -24.891 -30.969 1 97.5 394 GLN B CA 1
ATOM 5941 C C . GLN B 1 394 ? 18.188 -24.453 -29.953 1 97.5 394 GLN B C 1
ATOM 5943 O O . GLN B 1 394 ? 19.359 -24.812 -30.094 1 97.5 394 GLN B O 1
ATOM 5948 N N . ALA B 1 395 ? 17.75 -23.703 -28.969 1 96.94 395 ALA B N 1
ATOM 5949 C CA . ALA B 1 395 ? 18.672 -23.25 -27.938 1 96.94 395 ALA B CA 1
ATOM 5950 C C . ALA B 1 395 ? 19.25 -24.422 -27.156 1 96.94 395 ALA B C 1
ATOM 5952 O O . ALA B 1 395 ? 20.406 -24.391 -26.734 1 96.94 395 ALA B O 1
ATOM 5953 N N . LEU B 1 396 ? 18.469 -25.422 -26.906 1 96.69 396 LEU B N 1
ATOM 5954 C CA . LEU B 1 396 ? 18.906 -26.594 -26.156 1 96.69 396 LEU B CA 1
ATOM 5955 C C . LEU B 1 396 ? 19.953 -27.375 -26.938 1 96.69 396 LEU B C 1
ATOM 5957 O O . LEU B 1 396 ? 20.844 -27.984 -26.344 1 96.69 396 LEU B O 1
ATOM 5961 N N . LYS B 1 397 ? 19.969 -27.281 -28.266 1 92.56 397 LYS B N 1
ATOM 5962 C CA . LYS B 1 397 ? 20.891 -28.031 -29.125 1 92.56 397 LYS B CA 1
ATOM 5963 C C . LYS B 1 397 ? 22.141 -27.219 -29.406 1 92.56 3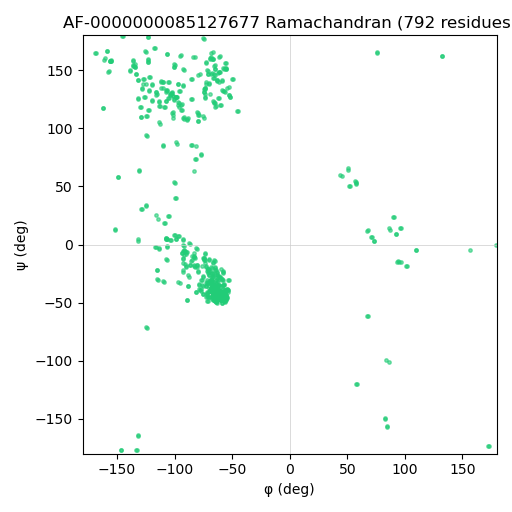97 LYS B C 1
ATOM 5965 O O . LYS B 1 397 ? 23.125 -27.75 -29.922 1 92.56 397 LYS B O 1
ATOM 5970 N N . ALA B 1 398 ? 22.016 -26.047 -29.141 1 87.38 398 ALA B N 1
ATOM 5971 C CA . ALA B 1 398 ? 23.156 -25.188 -29.422 1 87.38 398 ALA B CA 1
ATOM 5972 C C . ALA B 1 398 ? 24.281 -25.422 -28.438 1 87.38 398 ALA B C 1
ATOM 5974 O O . ALA B 1 398 ? 24.031 -25.812 -27.281 1 87.38 398 ALA B O 1
#

Foldseek 3Di:
DDDDPLVVLFDPPAVVVQVVLVPDPLFAEQADQAFAPVLAPVVLLVVLLVCLCVPPVPQQQDFDAQQADQLLLVLVQVVLVVLQLVPDDSLQKRKDLALLLVLLLCLVLFDAAPAEEEEAVQADLSSLRSNSSRRYDYHHAYADLQGGDLVSVLVCCVVRVGSAYEGAQALGVFALHHHAPVSLLSVLVSCQVSVHAYEHEYAWQLFFADDHGDGHSSSCNVVPPPSQQRYKYKYGCCRQHNNVLSIIMIGHPPVSNVSSSVVSCVVPNHRNSSSSSSSSSSSVVVCRVVSSVVLNVQQNVLLVLLVVLCCVQVNPQKDWDRRRGRFKTKIFGPCPPNWDQFVVQLQVLLVVLNYHWAQQQSSGSDDGRRRMTMGTSRHDGSVSSNVSSNSSSVSRVD/DDDDPLVVLFDPPAVVVQVVLVPPPLFAEQADQAFAPVLAPPVLLVVLLVCLCVPPVPQQQDFDAQQADQLLLVLVQVVLVVLQLVPDDSLQKRKDLALLLVLLLCLVLFDAAPAEEEEAVQADLSSLRSNSSRRYDYHHAYADLQGGDLVSVLVCCVVRVGSAYEGAQALGVFALHHHAPVSLLSVLVSCQVSVHAYEHEYAWQLFFADDHGDGHSSSCNVVPPPSLQRYKYKYGCCRQHNNVLSIIMIGHPPVSNVSSSVVSCVVPNHRNSSSSSSSSSSSVVVCRVVSSVVLNVQQNVLLVLLVVLCCVQVNPQKDWDRRRGRFKTKIFGPCPPNWDQFVVQLQVLLVVLRYHFAQQQSSGSDDGRRRMTMGTSRHDGSVSSNVSSNSSSVSRVD

InterPro domains:
  IPR004839 Aminotransferase, class I/classII, large domain [PF00155] (47-392)
  IPR015421 Pyridoxal phosphate-dependent transferase, major domain [G3DSA:3.40.640.10] (62-287)
  IPR015422 Pyridoxal phosphate-dependent transferase, small domain [G3DSA:3.90.1150.10] (13-395)
  IPR015424 Pyridoxal phosphate-dependent transferase [SSF53383] (2-397)
  IPR050859 Class-I pyridoxal-phosphate-dependent aminotransferase-like [PTHR42790] (5-397)

Nearest PDB structures (foldseek):
  3av7-assembly1_C  TM=9.462E-01  e=2.766E-40  Pyrococcus horikoshii OT3
  2zc0-assembly1_A  TM=9.129E-01  e=2.464E-35  Thermococcus litoralis
  6f77-assembly3_E  TM=8.777E-01  e=1.464E-26  Sinorhizobium meliloti 1021
  5wml-assembly1_B  TM=8.703E-01  e=8.878E-25  Arabidopsis thaliana
  5yhv-assembly1_B  TM=8.854E-01  e=1.930E-23  Mycobacterium tuberculosis H37Rv

pLDDT: mean 95.34, std 7.77, range [52.84, 98.94]

Sequence (796 aa):
MQFADRLNNVETSAIRELFKLLGKPGIISFAGGFPDSAMFDVAGISAASQAALQQEPGAALQYGATEGYQPLREQIAAFMAAKGVRELAPEQLVVTTGSQQALDLLGKTMINPGDKVIVEGPTFLATIQCFRLYGAEVISAPIDAEGAQVDALEQLIAEHRPKLVYLIPTFGNPSGAMLSLERRKKVLELAVKYQTLVVEDDPYGDLYFGEAPPPSLLALSSQVPGSRDWLAHCGSLSKVLSPGLRIGWLVAPAELLGRAVMCKQFSDAHTSTFAQATAAQYLKSGAMPATLAHVREVYARRAKAMGDALREHLGDAVEFLQPQGGLFLWVRLTGKGGALADAGELAKRAIAQGVAFVPGAPFFAQNPDATSFRLSFATADEDKIREGIARLAQALKAMQFADRLNNVETSAIRELFKLLGKPGIISFAGGFPDSAMFDVAGISAASQAALQQEPGAALQYGATEGYQPLREQIAAFMAAKGVRELAPEQLVVTTGSQQALDLLGKTMINPGDKVIVEGPTFLATIQCFRLYGAEVISAPIDAEGAQVDALEQLIAEHRPKLVYLIPTFGNPSGAMLSLERRKKVLELAVKYQTLVVEDDPYGDLYFGEAPPPSLLALSSQVPGSRDWLAHCGSLSKVLSPGLRIGWLVAPAELLGRAVMCKQFSDAHTSTFAQATAAQYLKSGAMPATLAHVREVYARRAKAMGDALREHLGDAVEFLQPQGGLFLWVRLTGKGGALADAGELAKRAIAQGVAFVPGAPFFAQNPDATSFRLSFATADEDKIREGIARLAQALKA

Secondary structure (DSSP, 8-state):
-PPPGGGGG---HHHHHHHHTTT-TT-EE----S--GGGS-HHHHHHHHHHHHHH-HHHHHS---TT--HHHHHHHHHHHHTTT-TT--GGGEEEEESHHHHHHHHHHHHPPTT-EEEEEES--HHHHHHHHHTT-EEEEEEEETTEE-HHHHHHHHHHH--SEEEE-TBT-TTT--B--HHHHHHHHHHHHHHT-EEEEE-SSTT-BSSSPPPPPHHHHGGGSTTGGGGEEEEEESTTTT-GGG-EEEEE--HHHHHHHHHHHHHHHSSS-HHHHHHHHHHHHHT-HHHHHHHHHHHHHHHHHHHHHHHHHHTGGGEEEPPPSBSSEEEEEE--GGG----HHHHHHHHHHTTEE-EESGGG-SSS--TTEEEEE-SSS-HHHHHHHHHHHHHHHH-/-PPPGGGGG---HHHHHHHHTTT-TT-EE----S--GGGS-HHHHHHHHHHHHHH-HHHHHS---TT--HHHHHHHHHHHHTTT-TT--GGGEEEEESHHHHHHHHHHHHPPTT-EEEEEES--HHHHHHHHHTT-EEEEEEEETTEE-HHHHHHHHHHH--SEEEE-TBT-TTT--B--HHHHHHHHHHHHHHT-EEEEE-SSTT-BSSSPPPPPHHHHGGGSTTGGGGEEEEEESTTTT-GGG-EEEEE--HHHHHHHHHHHHHHHSSS-HHHHHHHHHHHHHT-HHHHHHHHHHHHHHHHHHHHHHHHHHTGGGEEEPPPSBSSEEEEEE--GGG----HHHHHHHHHHTTEE-EESGGG-SSS--TTEEEEE-SSS-HHHHHHHHHHHHHHHH-

Radius of gyration: 27.16 Å; Cα contacts (8 Å, |Δi|>4): 1806; chains: 2; bounding box: 53×74×69 Å